Protein AF-0000000080183076 (afdb_homodimer)

Foldseek 3Di:
DQPDPLPDLQQVLCQVQAPPDADQALVVCVVPDDDPPLCLFCVCQFWLAAARDLAWEEEEEACGQPNQLNSLVSRVNYAYEYEHSHPVSVVNSVNSCVVRVRPSYHYDNDHLLCLVVVVAAGQEYEYEPPLQQDPHSLSSLLSNQVRYDQNHKYKYKAWACLQCVLLVVLLVVLVVVVAALDDVSLVVLVVVVVPDDPPRSCVLVVVVCPRVPDSSNSCSRRVRPGGDHDALVRVQVSLVSNQWHFLWFSQQQQQDDLPVPPDDPVVVVVLVPDPDSSVSSRVSCVVVVNDGMTITMIHHPSPDSLRRDQDLVDPLQQQKQKDFGPQWDDDPQWTDHDVDIDGHDPLLCQQVVPRDRPDGLLRSLCVSLPDPPPSAPVDSVRSSVVSSVSRVSCVSNRGIRIRRHPHPNPD/DQPDPLPDLQQVLCQVQAPPDADQALVVCVVPDDDPPLCLFCVCQFWLAAARDLAWEEEEEACGQPNQLNSLLSRVNYAYEYEHSHPVSVVNSVNSCVVRVRPSYHYDNDHLLCLVVVVAAGQEYEYEPPLQQDPHSLSSLLSNQVRYDQNHKYKYKAWACLQCVLLVVLLVVLVVVVAALDDVSLVVLVVVVVPDDPPRSCVLVVVVCPRVPDSSVSCSRRVRPGGDHDALVRVQVSLVSNQWHFLWFSQQQQQDDLPVPPDDPVVVVVLVPDDDSSVSSRVSCVVVVNDGMTITMIHHPSPDSLRRDQDLVDPLQQQKQKDFGPQWDDDPQWTDHDVDIDGHDPLLCLQVVPRDRPDGLLRSLCVSLPDPPPSAPVDSVRSSVVSSVSRVSCVSNRGIRIRRPPHPNPD

pLDDT: mean 92.28, std 9.82, range [30.66, 98.88]

Sequence (822 aa):
MTDDPRNDVVSRQYDRWQYPPPISDLEAYSTNNWEWFDPFRAHRVLWPDRGYQPDLDILIAGCGANQAAVFAFTNRAAKVVAVDVSQSALDHQRYLQHKHGLDNLELHLLPIEELPALQRDFDLIVSTGVLHHMADPRTGMRALAGCLRRDGVIGLMLYAKYGRAGVELLESVFRDLGLAQDEASVQLVKDTIAVLPTDHPVRSYLGIARDLQTDGALVDTFLHGRARSYTVPECVDLVASAGLAFQGWFHRSPYYPHDFRKPPSGLQAALAALPDDVELWSVMERLQPANATHFFMACRPERPKEQYTIDFSTPGSLDYVPLARTACTLSGADLVGPGTRLRLDLTQLAFAQLVDGHRSIREIAAIAARRDDGAVPRDAGAAQDVARTLFQRLWRLDFLAMAIDGCDSGTMTDDPRNDVVSRQYDRWQYPPPISDLEAYSTNNWEWFDPFRAHRVLWPDRGYQPDLDILIAGCGANQAAVFAFTNRAAKVVAVDVSQSALDHQRYLQHKHGLDNLELHLLPIEELPALQRDFDLIVSTGVLHHMADPRTGMRALAGCLRRDGVIGLMLYAKYGRAGVELLESVFRDLGLAQDEASVQLVKDTIAVLPTDHPVRSYLGIARDLQTDGALVDTFLHGRARSYTVPECVDLVASAGLAFQGWFHRSPYYPHDFRKPPSGLQAALAALPDDVELWSVMERLQPANATHFFMACRPERPKEQYTIDFSTPGSLDYVPLARTACTLSGADLVGPGTRLRLDLTQLAFAQLVDGHRSIREIAAIAARRDDGAVPRDAGAAQDVARTLFQRLWRLDFLAMAIDGCDSGT

Organism: NCBI:txid722731

Structure (mmCIF, N/CA/C/O backbone):
data_AF-0000000080183076-model_v1
#
loop_
_entity.id
_entity.type
_entity.pdbx_description
1 polymer 'Uncharacterized protein'
#
loop_
_atom_site.group_PDB
_atom_site.id
_atom_site.type_symbol
_atom_site.label_atom_id
_atom_site.label_alt_id
_atom_site.label_comp_id
_atom_site.label_asym_id
_atom_site.label_entity_id
_atom_site.label_seq_id
_atom_site.pdbx_PDB_ins_code
_atom_site.Cartn_x
_atom_site.Cartn_y
_atom_site.Cartn_z
_atom_site.occupancy
_atom_site.B_iso_or_equiv
_atom_site.auth_seq_id
_atom_site.auth_comp_id
_atom_site.auth_asym_id
_atom_site.auth_atom_id
_atom_site.pdbx_PDB_model_num
ATOM 1 N N . MET A 1 1 ? -16.25 -19.797 20.656 1 30.69 1 MET A N 1
ATOM 2 C CA . MET A 1 1 ? -17.312 -20.547 20 1 30.69 1 MET A CA 1
ATOM 3 C C . MET A 1 1 ? -16.906 -20.953 18.594 1 30.69 1 MET A C 1
ATOM 5 O O . MET A 1 1 ? -16.625 -20.109 17.75 1 30.69 1 MET A O 1
ATOM 9 N N . THR A 1 2 ? -16.375 -22.109 18.438 1 43.47 2 THR A N 1
ATOM 10 C CA . THR A 1 2 ? -15.891 -22.719 17.188 1 43.47 2 THR A CA 1
ATOM 11 C C . THR A 1 2 ? -16.969 -22.656 16.109 1 43.47 2 THR A C 1
ATOM 13 O O . THR A 1 2 ? -18.047 -23.234 16.266 1 43.47 2 THR A O 1
ATOM 16 N N . ASP A 1 3 ? -17.125 -21.609 15.305 1 58.72 3 ASP A N 1
ATOM 17 C CA . ASP A 1 3 ? -18.219 -21.281 14.414 1 58.72 3 ASP A CA 1
ATOM 18 C C . ASP A 1 3 ? -18.516 -22.438 13.461 1 58.72 3 ASP A C 1
ATOM 20 O O . ASP A 1 3 ? -17.609 -23.172 13.07 1 58.72 3 ASP A O 1
ATOM 24 N N . ASP A 1 4 ? -19.641 -23.094 13.578 1 74.38 4 ASP A N 1
ATOM 25 C CA . ASP A 1 4 ? -20.172 -24.078 12.641 1 74.38 4 ASP A CA 1
ATOM 26 C C . ASP A 1 4 ? -19.906 -23.672 11.195 1 74.38 4 ASP A C 1
ATOM 28 O O . ASP A 1 4 ? -20.469 -22.672 10.719 1 74.38 4 ASP A O 1
ATOM 32 N N . PRO A 1 5 ? -18.891 -24.391 10.641 1 72.88 5 PRO A N 1
ATOM 33 C CA . PRO A 1 5 ? -18.547 -24.016 9.266 1 72.88 5 PRO A CA 1
ATOM 34 C C . PRO A 1 5 ? -19.766 -23.984 8.352 1 72.88 5 PRO A C 1
ATOM 36 O O . PRO A 1 5 ? -19.75 -23.281 7.328 1 72.88 5 PRO A O 1
ATOM 39 N N . ARG A 1 6 ? -20.875 -24.594 8.688 1 72.31 6 ARG A N 1
ATOM 40 C CA . ARG A 1 6 ? -22.078 -24.656 7.867 1 72.31 6 ARG A CA 1
ATOM 41 C C . ARG A 1 6 ? -22.922 -23.391 8.023 1 72.31 6 ARG A C 1
ATOM 43 O O . ARG A 1 6 ? -23.75 -23.078 7.164 1 72.31 6 ARG A O 1
ATOM 50 N N . ASN A 1 7 ? -22.641 -22.812 9.023 1 70.62 7 ASN A N 1
ATOM 51 C CA . ASN A 1 7 ? -23.422 -21.609 9.305 1 70.62 7 ASN A CA 1
ATOM 52 C C . ASN A 1 7 ? -22.5 -20.422 9.562 1 70.62 7 ASN A C 1
ATOM 54 O O . ASN A 1 7 ? -22.781 -19.578 10.43 1 70.62 7 ASN A O 1
ATOM 58 N N . ASP A 1 8 ? -21.562 -20.469 8.805 1 79.12 8 ASP A N 1
ATOM 59 C CA . ASP A 1 8 ? -20.562 -19.406 8.945 1 79.12 8 ASP A CA 1
ATOM 60 C C . ASP A 1 8 ? -20.891 -18.234 8.023 1 79.12 8 ASP A C 1
ATOM 62 O O . ASP A 1 8 ? -21.766 -18.328 7.164 1 79.12 8 ASP A O 1
ATOM 66 N N . VAL A 1 9 ? -20.438 -17.078 8.281 1 80.81 9 VAL A N 1
ATOM 67 C CA . VAL A 1 9 ? -20.688 -15.852 7.535 1 80.81 9 VAL A CA 1
ATOM 68 C C . VAL A 1 9 ? -20.359 -16.062 6.059 1 80.81 9 VAL A C 1
ATOM 70 O O . VAL A 1 9 ? -21.031 -15.508 5.18 1 80.81 9 VAL A O 1
ATOM 73 N N . VAL A 1 10 ? -19.453 -16.875 5.754 1 83.56 10 VAL A N 1
ATOM 74 C CA . VAL A 1 10 ? -19 -17.109 4.383 1 83.56 10 VAL A CA 1
ATOM 75 C C . VAL A 1 10 ? -20.047 -17.922 3.627 1 83.56 10 VAL A C 1
ATOM 77 O O . VAL A 1 10 ? -20.375 -17.609 2.482 1 83.56 10 VAL A O 1
ATOM 80 N N . SER A 1 11 ? -20.547 -18.938 4.238 1 81.62 11 SER A N 1
ATOM 81 C CA . SER A 1 11 ? -21.578 -19.75 3.6 1 81.62 11 SER A CA 1
ATOM 82 C C . SER A 1 11 ? -22.812 -18.922 3.254 1 81.62 11 SER A C 1
ATOM 84 O O . SER A 1 11 ? -23.344 -19.031 2.145 1 81.62 11 SER A O 1
ATOM 86 N N . ARG A 1 12 ? -23.203 -18.078 4.16 1 81.38 12 ARG A N 1
ATOM 87 C CA . ARG A 1 12 ? -24.375 -17.219 3.941 1 81.38 12 ARG A CA 1
ATOM 88 C C . ARG A 1 12 ? -24.125 -16.25 2.783 1 81.38 12 ARG A C 1
ATOM 90 O O . ARG A 1 12 ? -25.016 -16 1.976 1 81.38 12 ARG A O 1
ATOM 97 N N . GLN A 1 13 ? -22.938 -15.742 2.773 1 86.31 13 GLN A N 1
ATOM 98 C CA . GLN A 1 13 ? -22.562 -14.805 1.717 1 86.31 13 GLN A CA 1
ATOM 99 C C . GLN A 1 13 ? -22.703 -15.445 0.34 1 86.31 13 GLN A C 1
ATOM 101 O O . GLN A 1 13 ? -23.328 -14.875 -0.558 1 86.31 13 GLN A O 1
ATOM 106 N N . TYR A 1 14 ? -22.203 -16.625 0.177 1 85.19 14 TYR A N 1
ATOM 107 C CA . TYR A 1 14 ? -22.141 -17.234 -1.145 1 85.19 14 TYR A CA 1
ATOM 108 C C . TYR A 1 14 ? -23.5 -17.812 -1.533 1 85.19 14 TYR A C 1
ATOM 110 O O . TYR A 1 14 ? -23.797 -17.953 -2.721 1 85.19 14 TYR A O 1
ATOM 118 N N . ASP A 1 15 ? -24.312 -18.047 -0.587 1 84.31 15 ASP A N 1
ATOM 119 C CA . ASP A 1 15 ? -25.688 -18.469 -0.89 1 84.31 15 ASP A CA 1
ATOM 120 C C . ASP A 1 15 ? -26.484 -17.312 -1.485 1 84.31 15 ASP A C 1
ATOM 122 O O . ASP A 1 15 ? -27.297 -17.516 -2.385 1 84.31 15 ASP A O 1
ATOM 126 N N . ARG A 1 16 ? -26.125 -16.172 -0.907 1 82.31 16 ARG A N 1
ATOM 127 C CA . ARG A 1 16 ? -26.859 -15 -1.359 1 82.31 16 ARG A CA 1
ATOM 128 C C . ARG A 1 16 ? -26.219 -14.398 -2.605 1 82.31 16 ARG A C 1
ATOM 130 O O . ARG A 1 16 ? -26.922 -13.953 -3.518 1 82.31 16 ARG A O 1
ATOM 137 N N . TRP A 1 17 ? -24.969 -14.375 -2.555 1 82.81 17 TRP A N 1
ATOM 138 C CA . TRP A 1 17 ? -24.188 -13.773 -3.639 1 82.81 17 TRP A CA 1
ATOM 139 C C . TRP A 1 17 ? -23.328 -14.82 -4.336 1 82.81 17 TRP A C 1
ATOM 141 O O . TRP A 1 17 ? -22.203 -15.086 -3.91 1 82.81 17 TRP A O 1
ATOM 151 N N . GLN A 1 18 ? -23.844 -15.32 -5.375 1 79.38 18 GLN A N 1
ATOM 152 C CA . GLN A 1 18 ? -23.125 -16.391 -6.066 1 79.38 18 GLN A CA 1
ATOM 153 C C . GLN A 1 18 ? -21.844 -15.875 -6.715 1 79.38 18 GLN A C 1
ATOM 155 O O . GLN A 1 18 ? -21.844 -14.82 -7.352 1 79.38 18 GLN A O 1
ATOM 160 N N . TYR A 1 19 ? -20.859 -16.609 -6.52 1 82 19 TYR A N 1
ATOM 161 C CA . TYR A 1 19 ? -19.562 -16.344 -7.113 1 82 19 TYR A CA 1
ATOM 162 C C . TYR A 1 19 ? -18.781 -17.641 -7.32 1 82 19 TYR A C 1
ATOM 164 O O . TYR A 1 19 ? -18.781 -18.516 -6.449 1 82 19 TYR A O 1
ATOM 172 N N . PRO A 1 20 ? -18.094 -17.75 -8.367 1 84.81 20 PRO A N 1
ATOM 173 C CA . PRO A 1 20 ? -18.078 -16.859 -9.531 1 84.81 20 PRO A CA 1
ATOM 174 C C . PRO A 1 20 ? -19.438 -16.797 -10.242 1 84.81 20 PRO A C 1
ATOM 176 O O . PRO A 1 20 ? -20.344 -17.547 -9.898 1 84.81 20 PRO A O 1
ATOM 179 N N . PRO A 1 21 ? -19.531 -15.898 -11.172 1 81.94 21 PRO A N 1
ATOM 180 C CA . PRO A 1 21 ? -20.766 -15.883 -11.945 1 81.94 21 PRO A CA 1
ATOM 181 C C . PRO A 1 21 ? -21.047 -17.203 -12.648 1 81.94 21 PRO A C 1
ATOM 183 O O . PRO A 1 21 ? -20.141 -17.766 -13.281 1 81.94 21 PRO A O 1
ATOM 186 N N . PRO A 1 22 ? -22.25 -17.656 -12.586 1 86.19 22 PRO A N 1
ATOM 187 C CA . PRO A 1 22 ? -22.578 -18.969 -13.125 1 86.19 22 PRO A CA 1
ATOM 188 C C . PRO A 1 22 ? -22.422 -19.062 -14.641 1 86.19 22 PRO A C 1
ATOM 190 O O . PRO A 1 22 ? -22.719 -18.094 -15.352 1 86.19 22 PRO A O 1
ATOM 193 N N . ILE A 1 23 ? -21.859 -20.172 -15.055 1 91.25 23 ILE A N 1
ATOM 194 C CA . ILE A 1 23 ? -21.703 -20.531 -16.469 1 91.25 23 ILE A CA 1
ATOM 195 C C . ILE A 1 23 ? -22.891 -21.391 -16.906 1 91.25 23 ILE A C 1
ATOM 197 O O . ILE A 1 23 ? -23.328 -22.281 -16.156 1 91.25 23 ILE A O 1
ATOM 201 N N . SER A 1 24 ? -23.438 -21.109 -18.078 1 92.69 24 SER A N 1
ATOM 202 C CA . SER A 1 24 ? -24.641 -21.828 -18.5 1 92.69 24 SER A CA 1
ATOM 203 C C . SER A 1 24 ? -24.281 -22.969 -19.438 1 92.69 24 SER A C 1
ATOM 205 O O . SER A 1 24 ? -25.047 -23.938 -19.578 1 92.69 24 SER A O 1
ATOM 207 N N . ASP A 1 25 ? -23.094 -22.812 -20.109 1 96.88 25 ASP A N 1
ATOM 208 C CA . ASP A 1 25 ? -22.719 -23.797 -21.109 1 96.88 25 ASP A CA 1
ATOM 209 C C . ASP A 1 25 ? -21.203 -24.047 -21.109 1 96.88 25 ASP A C 1
ATOM 211 O O . ASP A 1 25 ? -20.422 -23.156 -21.453 1 96.88 25 ASP A O 1
ATOM 215 N N . LEU A 1 26 ? -20.844 -25.297 -20.797 1 96.69 26 LEU A N 1
ATOM 216 C CA . LEU A 1 26 ? -19.438 -25.625 -20.609 1 96.69 26 LEU A CA 1
ATOM 217 C C . LEU A 1 26 ? -18.719 -25.672 -21.953 1 96.69 26 LEU A C 1
ATOM 219 O O . LEU A 1 26 ? -17.531 -25.328 -22.031 1 96.69 26 LEU A O 1
ATOM 223 N N . GLU A 1 27 ? -19.391 -26.094 -23 1 96.12 27 GLU A N 1
ATOM 224 C CA . GLU A 1 27 ? -18.781 -26.125 -24.328 1 96.12 27 GLU A CA 1
ATOM 225 C C . GLU A 1 27 ? -18.406 -24.734 -24.797 1 96.12 27 GLU A C 1
ATOM 227 O O . GLU A 1 27 ? -17.281 -24.516 -25.266 1 96.12 27 GLU A O 1
ATOM 232 N N . ALA A 1 28 ? -19.359 -23.906 -24.609 1 95.31 28 ALA A N 1
ATOM 233 C CA . ALA A 1 28 ? -19.109 -22.531 -25 1 95.31 28 ALA A CA 1
ATOM 234 C C . ALA A 1 28 ? -18.031 -21.906 -24.125 1 95.31 28 ALA A C 1
ATOM 236 O O . ALA A 1 28 ? -17.141 -21.203 -24.641 1 95.31 28 ALA A O 1
ATOM 237 N N . TYR A 1 29 ? -18.094 -22.141 -22.875 1 94.25 29 TYR A N 1
ATOM 238 C CA . TYR A 1 29 ? -17.141 -21.594 -21.922 1 94.25 29 TYR A CA 1
ATOM 239 C C . TYR A 1 29 ? -15.727 -22.078 -22.219 1 94.25 29 TYR A C 1
ATOM 241 O O . TYR A 1 29 ? -14.781 -21.297 -22.203 1 94.25 29 TYR A O 1
ATOM 249 N N . SER A 1 30 ? -15.594 -23.297 -22.547 1 92.19 30 SER A N 1
ATOM 250 C CA . SER A 1 30 ? -14.289 -23.938 -22.672 1 92.19 30 SER A CA 1
ATOM 251 C C . SER A 1 30 ? -13.602 -23.547 -23.969 1 92.19 30 SER A C 1
ATOM 253 O O . SER A 1 30 ? -12.43 -23.875 -24.188 1 92.19 30 SER A O 1
ATOM 255 N N . THR A 1 31 ? -14.297 -22.828 -24.859 1 90.69 31 THR A N 1
ATOM 256 C CA . THR A 1 31 ? -13.695 -22.375 -26.109 1 90.69 31 THR A CA 1
ATOM 257 C C . THR A 1 31 ? -12.594 -21.359 -25.844 1 90.69 31 THR A C 1
ATOM 259 O O . THR A 1 31 ? -11.578 -21.328 -26.547 1 90.69 31 THR A O 1
ATOM 262 N N . ASN A 1 32 ? -12.812 -20.656 -24.828 1 88.19 32 ASN A N 1
ATOM 263 C CA . ASN A 1 32 ? -11.852 -19.578 -24.609 1 88.19 32 ASN A CA 1
ATOM 264 C C . ASN A 1 32 ? -11.414 -19.5 -23.141 1 88.19 32 ASN A C 1
ATOM 266 O O . ASN A 1 32 ? -10.656 -18.609 -22.766 1 88.19 32 ASN A O 1
ATOM 270 N N . ASN A 1 33 ? -11.883 -20.406 -22.344 1 90.25 33 ASN A N 1
ATOM 271 C CA . ASN A 1 33 ? -11.562 -20.375 -20.922 1 90.25 33 ASN A CA 1
ATOM 272 C C . ASN A 1 33 ? -11.023 -21.719 -20.438 1 90.25 33 ASN A C 1
ATOM 274 O O . ASN A 1 33 ? -11.242 -22.75 -21.078 1 90.25 33 ASN A O 1
ATOM 278 N N . TRP A 1 34 ? -10.266 -21.672 -19.516 1 90.62 34 TRP A N 1
ATOM 279 C CA . TRP A 1 34 ? -9.742 -22.875 -18.844 1 90.62 34 TRP A CA 1
ATOM 280 C C . TRP A 1 34 ? -9.453 -22.594 -17.375 1 90.62 34 TRP A C 1
ATOM 282 O O . TRP A 1 34 ? -9.477 -21.438 -16.938 1 90.62 34 TRP A O 1
ATOM 292 N N . GLU A 1 35 ? -9.266 -23.672 -16.625 1 93.25 35 GLU A N 1
ATOM 293 C CA . GLU A 1 35 ? -8.93 -23.562 -15.211 1 93.25 35 GLU A CA 1
ATOM 294 C C . GLU A 1 35 ? -7.434 -23.797 -14.984 1 93.25 35 GLU A C 1
ATOM 296 O O . GLU A 1 35 ? -6.828 -24.672 -15.602 1 93.25 35 GLU A O 1
ATOM 301 N N . TRP A 1 36 ? -7.039 -22.969 -14.102 1 93.12 36 TRP A N 1
ATOM 302 C CA . TRP A 1 36 ? -5.664 -23.203 -13.68 1 93.12 36 TRP A CA 1
ATOM 303 C C . TRP A 1 36 ? -5.543 -24.531 -12.93 1 93.12 36 TRP A C 1
ATOM 305 O O . TRP A 1 36 ? -6.523 -25.031 -12.383 1 93.12 36 TRP A O 1
ATOM 315 N N . PHE A 1 37 ? -4.57 -25.25 -12.977 1 97.31 37 PHE A N 1
ATOM 316 C CA . PHE A 1 37 ? -4.215 -26.5 -12.336 1 97.31 37 PHE A CA 1
ATOM 317 C C . PHE A 1 37 ? -4.887 -27.672 -13.031 1 97.31 37 PHE A C 1
ATOM 319 O O . PHE A 1 37 ? -4.758 -28.828 -12.594 1 97.31 37 PHE A O 1
ATOM 326 N N . ASP A 1 38 ? -5.801 -27.344 -14.086 1 97.44 38 ASP A N 1
ATOM 327 C CA . ASP A 1 38 ? -6.359 -28.438 -14.875 1 97.44 38 ASP A CA 1
ATOM 328 C C . ASP A 1 38 ? -5.25 -29.328 -15.438 1 97.44 38 ASP A C 1
ATOM 330 O O . ASP A 1 38 ? -4.438 -28.891 -16.25 1 97.44 38 ASP A O 1
ATOM 334 N N . PRO A 1 39 ? -5.266 -30.578 -15.023 1 97.12 39 PRO A N 1
ATOM 335 C CA . PRO A 1 39 ? -4.152 -31.438 -15.438 1 97.12 39 PRO A CA 1
ATOM 336 C C . PRO A 1 39 ? -4.113 -31.672 -16.953 1 97.12 39 PRO A C 1
ATOM 338 O O . PRO A 1 39 ? -3.047 -31.922 -17.516 1 97.12 39 PRO A O 1
ATOM 341 N N . PHE A 1 40 ? -5.211 -31.531 -17.609 1 95.06 40 PHE A N 1
ATOM 342 C CA . PHE A 1 40 ? -5.23 -31.641 -19.062 1 95.06 40 PHE A CA 1
ATOM 343 C C . PHE A 1 40 ? -4.371 -30.547 -19.688 1 95.06 40 PHE A C 1
ATOM 345 O O . PHE A 1 40 ? -3.727 -30.781 -20.719 1 95.06 40 PHE A O 1
ATOM 352 N N . ARG A 1 41 ? -4.355 -29.438 -19.062 1 91.94 41 ARG A N 1
ATOM 353 C CA . ARG A 1 41 ? -3.672 -28.266 -19.594 1 91.94 41 ARG A CA 1
ATOM 354 C C . ARG A 1 41 ? -2.314 -28.062 -18.922 1 91.94 41 ARG A C 1
ATOM 356 O O . ARG A 1 41 ? -1.414 -27.453 -19.5 1 91.94 41 ARG A O 1
ATOM 363 N N . ALA A 1 42 ? -2.154 -28.562 -17.703 1 95.44 42 ALA A N 1
ATOM 364 C CA . ALA A 1 42 ? -1.011 -28.141 -16.906 1 95.44 42 ALA A CA 1
ATOM 365 C C . ALA A 1 42 ? -0.281 -29.344 -16.312 1 95.44 42 ALA A C 1
ATOM 367 O O . ALA A 1 42 ? 0.44 -29.203 -15.312 1 95.44 42 ALA A O 1
ATOM 368 N N . HIS A 1 43 ? -0.47 -30.531 -16.875 1 94.19 43 HIS A N 1
ATOM 369 C CA . HIS A 1 43 ? 0.072 -31.75 -16.281 1 94.19 43 HIS A CA 1
ATOM 370 C C . HIS A 1 43 ? 1.57 -31.609 -16.031 1 94.19 43 HIS A C 1
ATOM 372 O O . HIS A 1 43 ? 2.068 -32.031 -14.984 1 94.19 43 HIS A O 1
ATOM 378 N N . ARG A 1 44 ? 2.289 -30.969 -16.938 1 94.25 44 ARG A N 1
ATOM 379 C CA . ARG A 1 44 ? 3.744 -30.922 -16.844 1 94.25 44 ARG A CA 1
ATOM 380 C C . ARG A 1 44 ? 4.188 -29.984 -15.719 1 94.25 44 ARG A C 1
ATOM 382 O O . ARG A 1 44 ? 5.273 -30.141 -15.156 1 94.25 44 ARG A O 1
ATOM 389 N N . VAL A 1 45 ? 3.402 -28.984 -15.414 1 96.62 45 VAL A N 1
ATOM 390 C CA . VAL A 1 45 ? 3.703 -28.094 -14.297 1 96.62 45 VAL A CA 1
ATOM 391 C C . VAL A 1 45 ? 3.465 -28.812 -12.977 1 96.62 45 VAL A C 1
ATOM 393 O O . VAL A 1 45 ? 4.242 -28.672 -12.031 1 96.62 45 VAL A O 1
ATOM 396 N N . LEU A 1 46 ? 2.479 -29.688 -12.914 1 97.69 46 LEU A N 1
ATOM 397 C CA . LEU A 1 46 ? 2.113 -30.422 -11.711 1 97.69 46 LEU A CA 1
ATOM 398 C C . LEU A 1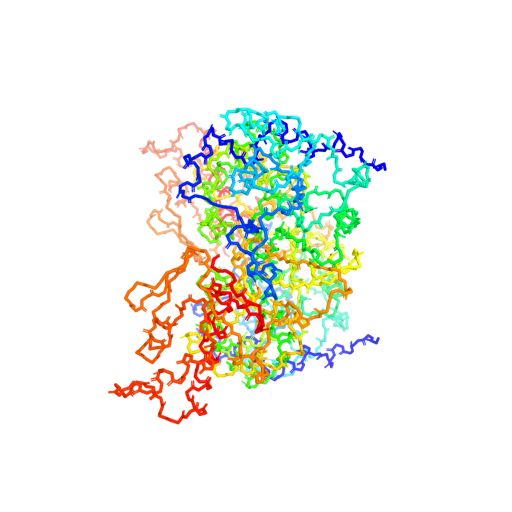 46 ? 3.062 -31.594 -11.484 1 97.69 46 LEU A C 1
ATOM 400 O O . LEU A 1 46 ? 3.529 -31.812 -10.367 1 97.69 46 LEU A O 1
ATOM 404 N N . TRP A 1 47 ? 3.307 -32.344 -12.547 1 96.81 47 TRP A N 1
ATOM 405 C CA . TRP A 1 47 ? 4.164 -33.5 -12.531 1 96.81 47 TRP A CA 1
ATOM 406 C C . TRP A 1 47 ? 5.18 -33.469 -13.672 1 96.81 47 TRP A C 1
ATOM 408 O O . TRP A 1 47 ? 4.961 -34.031 -14.734 1 96.81 47 TRP A O 1
ATOM 418 N N . PRO A 1 48 ? 6.312 -32.844 -13.406 1 96.38 48 PRO A N 1
ATOM 419 C CA . PRO A 1 48 ? 7.316 -32.719 -14.469 1 96.38 48 PRO A CA 1
ATOM 420 C C . PRO A 1 48 ? 7.977 -34.062 -14.789 1 96.38 48 PRO A C 1
ATOM 422 O O . PRO A 1 48 ? 8.664 -34.188 -15.812 1 96.38 48 PRO A O 1
ATOM 425 N N . ASP A 1 49 ? 7.793 -35.094 -14 1 94.25 49 ASP A N 1
ATOM 426 C CA . ASP A 1 49 ? 8.547 -36.344 -14.086 1 94.25 49 ASP A CA 1
ATOM 427 C C . ASP A 1 49 ? 7.754 -37.406 -14.82 1 94.25 49 ASP A C 1
ATOM 429 O O . ASP A 1 49 ? 8.234 -38.531 -14.992 1 94.25 49 ASP A O 1
ATOM 433 N N . ARG A 1 50 ? 6.52 -37.094 -15.234 1 92.31 50 ARG A N 1
ATOM 434 C CA . ARG A 1 50 ? 5.738 -38.156 -15.867 1 92.31 50 ARG A CA 1
ATOM 435 C C . ARG A 1 50 ? 4.773 -37.562 -16.906 1 92.31 50 ARG A C 1
ATOM 437 O O . ARG A 1 50 ? 4.508 -36.375 -16.906 1 92.31 50 ARG A O 1
ATOM 444 N N . GLY A 1 51 ? 4.301 -38.406 -17.766 1 89.12 51 GLY A N 1
ATOM 445 C CA . GLY A 1 51 ? 3.311 -38.031 -18.75 1 89.12 51 GLY A CA 1
ATOM 446 C C . GLY A 1 51 ? 1.916 -37.875 -18.172 1 89.12 51 GLY A C 1
ATOM 447 O O . GLY A 1 51 ? 1.657 -38.312 -17.047 1 89.12 51 GLY A O 1
ATOM 448 N N . TYR A 1 52 ? 1.08 -37.312 -18.938 1 90.25 52 TYR A N 1
ATOM 449 C CA . TYR A 1 52 ? -0.306 -37.094 -18.547 1 90.25 52 TYR A CA 1
ATOM 450 C C . TYR A 1 52 ? -1.041 -38.406 -18.344 1 90.25 52 TYR A C 1
ATOM 452 O O . TYR A 1 52 ? -0.961 -39.312 -19.188 1 90.25 52 TYR A O 1
ATOM 460 N N . GLN A 1 53 ? -1.632 -38.562 -17.234 1 93.12 53 GLN A N 1
ATOM 461 C CA . GLN A 1 53 ? -2.523 -39.688 -16.938 1 93.12 53 GLN A CA 1
ATOM 462 C C . GLN A 1 53 ? -3.98 -39.219 -16.906 1 93.12 53 GLN A C 1
ATOM 464 O O . GLN A 1 53 ? -4.367 -38.406 -16.078 1 93.12 53 GLN A O 1
ATOM 469 N N . PRO A 1 54 ? -4.836 -39.75 -17.719 1 95.06 54 PRO A N 1
ATOM 470 C CA . PRO A 1 54 ? -6.199 -39.25 -17.875 1 95.06 54 PRO A CA 1
ATOM 471 C C . PRO A 1 54 ? -7.137 -39.719 -16.766 1 95.06 54 PRO A C 1
ATOM 473 O O . PRO A 1 54 ? -8.188 -39.094 -16.547 1 95.06 54 PRO A O 1
ATOM 476 N N . ASP A 1 55 ? -6.844 -40.812 -16.031 1 97.25 55 ASP A N 1
ATOM 477 C CA . ASP A 1 55 ? -7.766 -41.406 -15.07 1 97.25 55 ASP A CA 1
ATOM 478 C C . ASP A 1 55 ? -7.43 -40.969 -13.648 1 97.25 55 ASP A C 1
ATOM 480 O O . ASP A 1 55 ? -7.406 -41.781 -12.727 1 97.25 55 ASP A O 1
ATOM 484 N N . LEU A 1 56 ? -7.191 -39.719 -13.445 1 98.06 56 LEU A N 1
ATOM 485 C CA . LEU A 1 56 ? -6.824 -39.156 -12.148 1 98.06 56 LEU A CA 1
ATOM 486 C C . LEU A 1 56 ? -8.039 -39.094 -11.234 1 98.06 56 LEU A C 1
ATOM 488 O O . LEU A 1 56 ? -9.164 -38.906 -11.703 1 98.06 56 LEU A O 1
ATOM 492 N N . ASP A 1 57 ? -7.836 -39.281 -9.961 1 98.75 57 ASP A N 1
ATOM 493 C CA . ASP A 1 57 ? -8.789 -38.875 -8.938 1 98.75 57 ASP A CA 1
ATOM 494 C C . ASP A 1 57 ? -8.539 -37.438 -8.5 1 98.75 57 ASP A C 1
ATOM 496 O O . ASP A 1 57 ? -7.496 -37.125 -7.918 1 98.75 57 ASP A O 1
ATOM 500 N N . ILE A 1 58 ? -9.508 -36.531 -8.727 1 98.75 58 ILE A N 1
ATOM 501 C CA . ILE A 1 58 ? -9.328 -35.125 -8.508 1 98.75 58 ILE A CA 1
ATOM 502 C C . ILE A 1 58 ? -10.336 -34.625 -7.473 1 98.75 58 ILE A C 1
ATOM 504 O O . ILE A 1 58 ? -11.523 -34.969 -7.543 1 98.75 58 ILE A O 1
ATOM 508 N N . LEU A 1 59 ? -9.836 -33.875 -6.488 1 98.88 59 LEU A N 1
ATOM 509 C CA . LEU A 1 59 ? -10.695 -33.219 -5.527 1 98.88 59 LEU A CA 1
ATOM 510 C C . LEU A 1 59 ? -10.703 -31.703 -5.762 1 98.88 59 LEU A C 1
ATOM 512 O O . LEU A 1 59 ? -9.641 -31.062 -5.82 1 98.88 59 LEU A O 1
ATOM 516 N N . ILE A 1 60 ? -11.852 -31.125 -5.945 1 98.81 60 ILE A N 1
ATOM 517 C CA . ILE A 1 60 ? -12.031 -29.672 -5.953 1 98.81 60 ILE A CA 1
ATOM 518 C C . ILE A 1 60 ? -12.648 -29.219 -4.633 1 98.81 60 ILE A C 1
ATOM 520 O O . ILE A 1 60 ? -13.844 -29.422 -4.395 1 98.81 60 ILE A O 1
ATOM 524 N N . ALA A 1 61 ? -11.859 -28.641 -3.785 1 98.56 61 ALA A N 1
ATOM 525 C CA . ALA A 1 61 ? -12.289 -28.219 -2.451 1 98.56 61 ALA A CA 1
ATOM 526 C C . ALA A 1 61 ? -12.695 -26.75 -2.441 1 98.56 61 ALA A C 1
ATOM 528 O O . ALA A 1 61 ? -11.852 -25.859 -2.547 1 98.56 61 ALA A O 1
ATOM 529 N N . GLY A 1 62 ? -13.93 -26.5 -2.207 1 96.75 62 GLY A N 1
ATOM 530 C CA . GLY A 1 62 ? -14.484 -25.188 -2.465 1 96.75 62 GLY A CA 1
ATOM 531 C C . GLY A 1 62 ? -14.719 -24.906 -3.939 1 96.75 62 GLY A C 1
ATOM 532 O O . GLY A 1 62 ? -14.148 -23.969 -4.5 1 96.75 62 GLY A O 1
ATOM 533 N N . CYS A 1 63 ? -15.633 -25.625 -4.484 1 95.62 63 CYS A N 1
ATOM 534 C CA . CYS A 1 63 ? -15.695 -25.719 -5.941 1 95.62 63 CYS A CA 1
ATOM 535 C C . CYS A 1 63 ? -16.453 -24.516 -6.531 1 95.62 63 CYS A C 1
ATOM 537 O O . CYS A 1 63 ? -16.359 -24.266 -7.734 1 95.62 63 CYS A O 1
ATOM 539 N N . GLY A 1 64 ? -17.203 -23.812 -5.719 1 92.06 64 GLY A N 1
ATOM 540 C CA . GLY A 1 64 ? -18 -22.719 -6.27 1 92.06 64 GLY A CA 1
ATOM 541 C C . GLY A 1 64 ? -19 -23.188 -7.305 1 92.06 64 GLY A C 1
ATOM 542 O O . GLY A 1 64 ? -19.391 -24.359 -7.32 1 92.06 64 GLY A O 1
ATOM 543 N N . ALA A 1 65 ? -19.438 -22.297 -8.164 1 90.56 65 ALA A N 1
ATOM 544 C CA . ALA A 1 65 ? -20.594 -22.578 -9.008 1 90.56 65 ALA A CA 1
ATOM 545 C C . ALA A 1 65 ? -20.188 -23.328 -10.273 1 90.56 65 ALA A C 1
ATOM 547 O O . ALA A 1 65 ? -21.016 -23.953 -10.938 1 90.56 65 ALA A O 1
ATOM 548 N N . ASN A 1 66 ? -18.828 -23.359 -10.555 1 93.81 66 ASN A N 1
ATOM 549 C CA . ASN A 1 66 ? -18.562 -23.828 -11.906 1 93.81 66 ASN A CA 1
ATOM 550 C C . ASN A 1 66 ? -17.328 -24.719 -11.953 1 93.81 66 ASN A C 1
ATOM 552 O O . ASN A 1 66 ? -17.203 -25.594 -12.82 1 93.81 66 ASN A O 1
ATOM 556 N N . GLN A 1 67 ? -16.344 -24.609 -11.102 1 96.56 67 GLN A N 1
ATOM 557 C CA . GLN A 1 67 ? -14.984 -25.078 -11.305 1 96.56 67 GLN A CA 1
ATOM 558 C C . GLN A 1 67 ? -14.945 -26.594 -11.445 1 96.56 67 GLN A C 1
ATOM 560 O O . GLN A 1 67 ? -14.289 -27.125 -12.344 1 96.56 67 GLN A O 1
ATOM 565 N N . ALA A 1 68 ? -15.68 -27.281 -10.633 1 97.94 68 ALA A N 1
ATOM 566 C CA . ALA A 1 68 ? -15.656 -28.75 -10.656 1 97.94 68 ALA A CA 1
ATOM 567 C C . ALA A 1 68 ? -16.219 -29.297 -11.961 1 97.94 68 ALA A C 1
ATOM 569 O O . ALA A 1 68 ? -15.695 -30.25 -12.523 1 97.94 68 ALA A O 1
ATOM 570 N N . ALA A 1 69 ? -17.25 -28.656 -12.438 1 98.12 69 ALA A N 1
ATOM 571 C CA . ALA A 1 69 ? -17.844 -29.062 -13.695 1 98.12 69 ALA A CA 1
ATOM 572 C C . ALA A 1 69 ? -16.891 -28.844 -14.859 1 98.12 69 ALA A C 1
ATOM 574 O O . ALA A 1 69 ? -16.812 -29.672 -15.781 1 98.12 69 ALA A O 1
ATOM 575 N N . VAL A 1 70 ? -16.172 -27.797 -14.836 1 97.75 70 VAL A N 1
ATOM 576 C CA . VAL A 1 70 ? -15.195 -27.516 -15.883 1 97.75 70 VAL A CA 1
ATOM 577 C C . VAL A 1 70 ? -14.109 -28.594 -15.883 1 97.75 70 VAL A C 1
ATOM 579 O O . VAL A 1 70 ? -13.742 -29.125 -16.938 1 97.75 70 VAL A O 1
ATOM 582 N N . PHE A 1 71 ? -13.625 -28.953 -14.672 1 98.19 71 PHE A N 1
ATOM 583 C CA . PHE A 1 71 ? -12.617 -30 -14.539 1 98.19 71 PHE A CA 1
ATOM 584 C C . PHE A 1 71 ? -13.156 -31.328 -15.07 1 98.19 71 PHE A C 1
ATOM 586 O O . PHE A 1 71 ? -12.469 -32.031 -15.82 1 98.19 71 PHE A O 1
ATOM 593 N N . ALA A 1 72 ? -14.383 -31.641 -14.727 1 98.5 72 ALA A N 1
ATOM 594 C CA . ALA A 1 72 ? -14.984 -32.906 -15.156 1 98.5 72 ALA A CA 1
ATOM 595 C C . ALA A 1 72 ? -15.188 -32.906 -16.672 1 98.5 72 ALA A C 1
ATOM 597 O O . ALA A 1 72 ? -14.984 -33.969 -17.312 1 98.5 72 ALA A O 1
ATOM 598 N N . PHE A 1 73 ? -15.594 -31.812 -17.172 1 98.12 73 PHE A N 1
ATOM 599 C CA . PHE A 1 73 ? -15.859 -31.688 -18.609 1 98.12 73 PHE A CA 1
ATOM 600 C C . PHE A 1 73 ? -14.586 -31.859 -19.422 1 98.12 73 PHE A C 1
ATOM 602 O O . PHE A 1 73 ? -14.586 -32.5 -20.469 1 98.12 73 PHE A O 1
ATOM 609 N N . THR A 1 74 ? -13.492 -31.281 -18.953 1 96.81 74 THR A N 1
ATOM 610 C CA . THR A 1 74 ? -12.219 -31.312 -19.672 1 96.81 74 THR A CA 1
ATOM 611 C C . THR A 1 74 ? -11.516 -32.656 -19.469 1 96.81 74 THR A C 1
ATOM 613 O O . THR A 1 74 ? -10.789 -33.125 -20.359 1 96.81 74 THR A O 1
ATOM 616 N N . ASN A 1 75 ? -11.703 -33.312 -18.297 1 97.56 75 ASN A N 1
ATOM 617 C CA . ASN A 1 75 ? -11.062 -34.562 -17.953 1 97.56 75 ASN A CA 1
ATOM 618 C C . ASN A 1 75 ? -12.086 -35.688 -17.828 1 97.56 75 ASN A C 1
ATOM 620 O O . ASN A 1 75 ? -12.32 -36.219 -16.734 1 97.56 75 ASN A O 1
ATOM 624 N N . ARG A 1 76 ? -12.531 -36.25 -18.906 1 97.12 76 ARG A N 1
ATOM 625 C CA . ARG A 1 76 ? -13.672 -37.156 -18.938 1 97.12 76 ARG A CA 1
ATOM 626 C C . ARG A 1 76 ? -13.32 -38.5 -18.328 1 97.12 76 ARG A C 1
ATOM 628 O O . ARG A 1 76 ? -14.188 -39.188 -17.797 1 97.12 76 ARG A O 1
ATOM 635 N N . ALA A 1 77 ? -12.094 -38.844 -18.422 1 98 77 ALA A N 1
ATOM 636 C CA . ALA A 1 77 ? -11.68 -40.125 -17.906 1 98 77 ALA A CA 1
ATOM 637 C C . ALA A 1 77 ? -11.336 -40.062 -16.422 1 98 77 ALA A C 1
ATOM 639 O O . ALA A 1 77 ? -11.18 -41.094 -15.75 1 98 77 ALA A O 1
ATOM 640 N N . ALA A 1 78 ? -11.219 -38.844 -15.852 1 98.38 78 ALA A N 1
ATOM 641 C CA . ALA A 1 78 ? -10.914 -38.656 -14.43 1 98.38 78 ALA A CA 1
ATOM 642 C C . ALA A 1 78 ? -12.156 -38.844 -13.57 1 98.38 78 ALA A C 1
ATOM 644 O O . ALA A 1 78 ? -13.273 -38.906 -14.086 1 98.38 78 ALA A O 1
ATOM 645 N N . LYS A 1 79 ? -11.961 -39.062 -12.359 1 98.62 79 LYS A N 1
ATOM 646 C CA . LYS A 1 79 ? -13 -38.969 -11.344 1 98.62 79 LYS A CA 1
ATOM 647 C C . LYS A 1 79 ? -12.867 -37.688 -10.523 1 98.62 79 LYS A C 1
ATOM 649 O O . LYS A 1 79 ? -11.883 -37.5 -9.812 1 98.62 79 LYS A O 1
ATOM 654 N N . VAL A 1 80 ? -13.883 -36.844 -10.625 1 98.75 80 VAL A N 1
ATOM 655 C CA . VAL A 1 80 ? -13.836 -35.531 -9.977 1 98.75 80 VAL A CA 1
ATOM 656 C C . VAL A 1 80 ? -14.82 -35.5 -8.805 1 98.75 80 VAL A C 1
ATOM 658 O O . VAL A 1 80 ? -16.016 -35.75 -8.984 1 98.75 80 VAL A O 1
ATOM 661 N N . VAL A 1 81 ? -14.312 -35.25 -7.656 1 98.81 81 VAL A N 1
ATOM 662 C CA . VAL A 1 81 ? -15.117 -35.031 -6.461 1 98.81 81 VAL A CA 1
ATOM 663 C C . VAL A 1 81 ? -15.047 -33.562 -6.062 1 98.81 81 VAL A C 1
ATOM 665 O O . VAL A 1 81 ? -13.977 -32.969 -6.09 1 98.81 81 VAL A O 1
ATOM 668 N N . ALA A 1 82 ? -16.172 -33 -5.73 1 98.62 82 ALA A N 1
ATOM 669 C CA . ALA A 1 82 ? -16.219 -31.594 -5.359 1 98.62 82 ALA A CA 1
ATOM 670 C C . ALA A 1 82 ? -16.969 -31.406 -4.039 1 98.62 82 ALA A C 1
ATOM 672 O O . ALA A 1 82 ? -17.969 -32.062 -3.783 1 98.62 82 ALA A O 1
ATOM 673 N N . VAL A 1 83 ? -16.469 -30.5 -3.277 1 97.94 83 VAL A N 1
ATOM 674 C CA . VAL A 1 83 ? -17.156 -30.141 -2.037 1 97.94 83 VAL A CA 1
ATOM 675 C C . VAL A 1 83 ? -17.344 -28.625 -1.956 1 97.94 83 VAL A C 1
ATOM 677 O O . VAL A 1 83 ? -16.5 -27.875 -2.443 1 97.94 83 VAL A O 1
ATOM 680 N N . ASP A 1 84 ? -18.375 -28.188 -1.365 1 96.06 84 ASP A N 1
ATOM 681 C CA . ASP A 1 84 ? -18.656 -26.781 -1.08 1 96.06 84 ASP A CA 1
ATOM 682 C C . ASP A 1 84 ? -19.656 -26.656 0.065 1 96.06 84 ASP A C 1
ATOM 684 O O . ASP A 1 84 ? -20.406 -27.578 0.354 1 96.06 84 ASP A O 1
ATOM 688 N N . VAL A 1 85 ? -19.641 -25.484 0.7 1 93.06 85 VAL A N 1
ATOM 689 C CA . VAL A 1 85 ? -20.547 -25.25 1.819 1 93.06 85 VAL A CA 1
ATOM 690 C C . VAL A 1 85 ? -21.828 -24.594 1.32 1 93.06 85 VAL A C 1
ATOM 692 O O . VAL A 1 85 ? -22.812 -24.484 2.059 1 93.06 85 VAL A O 1
ATOM 695 N N . SER A 1 86 ? -21.844 -24.172 0.118 1 91.62 86 SER A N 1
ATOM 696 C CA . SER A 1 86 ? -23 -23.484 -0.459 1 91.62 86 SER A CA 1
ATOM 697 C C . SER A 1 86 ? -23.875 -24.438 -1.263 1 91.62 86 SER A C 1
ATOM 699 O O . SER A 1 86 ? -23.453 -24.953 -2.297 1 91.62 86 SER A O 1
ATOM 701 N N . GLN A 1 87 ? -25.172 -24.531 -0.864 1 92.81 87 GLN A N 1
ATOM 702 C CA . GLN A 1 87 ? -26.109 -25.359 -1.6 1 92.81 87 GLN A CA 1
ATOM 703 C C . GLN A 1 87 ? -26.391 -24.766 -2.982 1 92.81 87 GLN A C 1
ATOM 705 O O . GLN A 1 87 ? -26.516 -25.516 -3.961 1 92.81 87 GLN A O 1
ATOM 710 N N . SER A 1 88 ? -26.469 -23.516 -3.02 1 91.94 88 SER A N 1
ATOM 711 C CA . SER A 1 88 ? -26.734 -22.859 -4.293 1 91.94 88 SER A CA 1
ATOM 712 C C . SER A 1 88 ? -25.625 -23.125 -5.301 1 91.94 88 SER A C 1
ATOM 714 O O . SER A 1 88 ? -25.891 -23.344 -6.484 1 91.94 88 SER A O 1
ATOM 716 N N . ALA A 1 89 ? -24.406 -23.125 -4.859 1 93 89 ALA A N 1
ATOM 717 C CA . ALA A 1 89 ? -23.266 -23.438 -5.727 1 93 89 ALA A CA 1
ATOM 718 C C . ALA A 1 89 ? -23.344 -24.859 -6.25 1 93 89 ALA A C 1
ATOM 720 O O . ALA A 1 89 ? -23.172 -25.109 -7.445 1 93 89 ALA A O 1
ATOM 721 N N . LEU A 1 90 ? -23.703 -25.781 -5.383 1 95.88 90 LEU A N 1
ATOM 722 C CA . LEU A 1 90 ? -23.781 -27.188 -5.754 1 95.88 90 LEU A CA 1
ATOM 723 C C . LEU A 1 90 ? -24.953 -27.438 -6.695 1 95.88 90 LEU A C 1
ATOM 725 O O . LEU A 1 90 ? -24.859 -28.297 -7.582 1 95.88 90 LEU A O 1
ATOM 729 N N . ASP A 1 91 ? -26.016 -26.719 -6.461 1 96 91 ASP A N 1
ATOM 730 C CA . ASP A 1 91 ? -27.172 -26.844 -7.355 1 96 91 ASP A CA 1
ATOM 731 C C . ASP A 1 91 ? -26.797 -26.438 -8.781 1 96 91 ASP A C 1
ATOM 733 O O . ASP A 1 91 ? -27.203 -27.094 -9.742 1 96 91 ASP A O 1
ATOM 737 N N . HIS A 1 92 ? -26.047 -25.422 -8.844 1 95.81 92 HIS A N 1
ATOM 738 C CA . HIS A 1 92 ? -25.625 -25 -10.172 1 95.81 92 HIS A CA 1
ATOM 739 C C . HIS A 1 92 ? -24.656 -26 -10.797 1 95.81 92 HIS A C 1
ATOM 741 O O . HIS A 1 92 ? -24.719 -26.25 -12 1 95.81 92 HIS A O 1
ATOM 747 N N . GLN A 1 93 ? -23.766 -26.562 -10 1 96.5 93 GLN A N 1
ATOM 748 C CA . GLN A 1 93 ? -22.906 -27.641 -10.461 1 96.5 93 GLN A CA 1
ATOM 749 C C . GLN A 1 93 ? -23.719 -28.812 -10.984 1 96.5 93 GLN A C 1
ATOM 751 O O . GLN A 1 93 ? -23.375 -29.406 -12.008 1 96.5 93 GLN A O 1
ATOM 756 N N . ARG A 1 94 ? -24.781 -29.141 -10.336 1 97.19 94 ARG A N 1
ATOM 757 C CA . ARG A 1 94 ? -25.656 -30.234 -10.727 1 97.19 94 ARG A CA 1
ATOM 758 C C . ARG A 1 94 ? -26.359 -29.938 -12.047 1 97.19 94 ARG A C 1
ATOM 760 O O . ARG A 1 94 ? -26.531 -30.844 -12.875 1 97.19 94 ARG A O 1
ATOM 767 N N . TYR A 1 95 ? -26.766 -28.719 -12.133 1 97.25 95 TYR A N 1
ATOM 768 C CA . TYR A 1 95 ? -27.344 -28.281 -13.398 1 97.25 95 TYR A CA 1
ATOM 769 C C . TYR A 1 95 ? -26.375 -28.547 -14.555 1 97.25 95 TYR A C 1
ATOM 771 O O . TYR A 1 95 ? -26.766 -29.156 -15.562 1 97.25 95 TYR A O 1
ATOM 779 N N . LEU A 1 96 ? -25.125 -28.125 -14.445 1 98 96 LEU A N 1
ATOM 780 C CA . LEU A 1 96 ? -24.109 -28.328 -15.477 1 98 96 LEU A CA 1
ATOM 781 C C . LEU A 1 96 ? -23.828 -29.812 -15.68 1 98 96 LEU A C 1
ATOM 783 O O . LEU A 1 96 ? -23.641 -30.266 -16.812 1 98 96 LEU A O 1
ATOM 787 N N . GLN A 1 97 ? -23.812 -30.547 -14.586 1 98 97 GLN A N 1
ATOM 788 C CA . GLN A 1 97 ? -23.609 -32 -14.617 1 98 97 GLN A CA 1
ATOM 789 C C . GLN A 1 97 ? -24.641 -32.688 -15.492 1 98 97 GLN A C 1
ATOM 791 O O . GLN A 1 97 ? -24.297 -33.5 -16.344 1 98 97 GLN A O 1
ATOM 796 N N . HIS A 1 98 ? -25.859 -32.312 -15.281 1 97.88 98 HIS A N 1
ATOM 797 C CA . HIS A 1 98 ? -26.969 -32.938 -16.016 1 97.88 98 HIS A CA 1
ATOM 798 C C . HIS A 1 98 ? -26.969 -32.469 -17.469 1 97.88 98 HIS A C 1
ATOM 800 O O . HIS A 1 98 ? -27.125 -33.312 -18.391 1 97.88 98 HIS A O 1
ATOM 806 N N . LYS A 1 99 ? -26.766 -31.281 -17.625 1 97.75 99 LYS A N 1
ATOM 807 C CA . LYS A 1 99 ? -26.828 -30.719 -18.969 1 97.75 99 LYS A CA 1
ATOM 808 C C . LYS A 1 99 ? -25.766 -31.328 -19.875 1 97.75 99 LYS A C 1
ATOM 810 O O . LYS A 1 99 ? -26 -31.547 -21.062 1 97.75 99 LYS A O 1
ATOM 815 N N . HIS A 1 100 ? -24.609 -31.609 -19.328 1 97.88 100 HIS A N 1
ATOM 816 C CA . HIS A 1 100 ? -23.5 -32.031 -20.172 1 97.88 100 HIS A CA 1
ATOM 817 C C . HIS A 1 100 ? -23.141 -33.469 -19.922 1 97.88 100 HIS A C 1
ATOM 819 O O . HIS A 1 100 ? -22.094 -33.969 -20.406 1 97.88 100 HIS A O 1
ATOM 825 N N . GLY A 1 101 ? -23.906 -34.219 -19.141 1 97.94 101 GLY A N 1
ATOM 826 C CA . GLY A 1 101 ? -23.719 -35.625 -18.906 1 97.94 101 GLY A CA 1
ATOM 827 C C . GLY A 1 101 ? -22.406 -35.969 -18.219 1 97.94 101 GLY A C 1
ATOM 828 O O . GLY A 1 101 ? -21.641 -36.812 -18.688 1 97.94 101 GLY A O 1
ATOM 829 N N . LEU A 1 102 ? -22.094 -35.281 -17.188 1 98.38 102 LEU A N 1
ATOM 830 C CA . LEU A 1 102 ? -20.844 -35.5 -16.469 1 98.38 102 LEU A CA 1
ATOM 831 C C . LEU A 1 102 ? -20.984 -36.594 -15.422 1 98.38 102 LEU A C 1
ATOM 833 O O . LEU A 1 102 ? -21.016 -36.312 -14.219 1 98.38 102 LEU A O 1
ATOM 837 N N . ASP A 1 103 ? -20.891 -37.781 -15.797 1 98 103 ASP A N 1
ATOM 838 C CA . ASP A 1 103 ? -21.031 -38.938 -14.906 1 98 103 ASP A CA 1
ATOM 839 C C . ASP A 1 103 ? -19.797 -39.094 -14.016 1 98 103 ASP A C 1
ATOM 841 O O . ASP A 1 103 ? -19.844 -39.844 -13.023 1 98 103 ASP A O 1
ATOM 845 N N . ASN A 1 104 ? -18.75 -38.406 -14.359 1 98.62 104 ASN A N 1
ATOM 846 C CA . ASN A 1 104 ? -17.5 -38.531 -13.602 1 98.62 104 ASN A CA 1
ATOM 847 C C . ASN A 1 104 ? -17.422 -37.469 -12.5 1 98.62 104 ASN A C 1
ATOM 849 O O . ASN A 1 104 ? -16.359 -37.281 -11.906 1 98.62 104 ASN A O 1
ATOM 853 N N . LEU A 1 105 ? -18.516 -36.75 -12.227 1 98.75 105 LEU A N 1
ATOM 854 C CA . LEU A 1 105 ? -18.531 -35.656 -11.234 1 98.75 105 LEU A CA 1
ATOM 855 C C . LEU A 1 105 ? -19.391 -36.062 -10.039 1 98.75 105 LEU A C 1
ATOM 857 O O . LEU A 1 105 ? -20.562 -36.438 -10.203 1 98.75 105 LEU A O 1
ATOM 861 N N . GLU A 1 106 ? -18.828 -36.031 -8.922 1 98.69 106 GLU A N 1
ATOM 862 C CA . GLU A 1 106 ? -19.516 -36.281 -7.66 1 98.69 106 GLU A CA 1
ATOM 863 C C . GLU A 1 106 ? -19.531 -35.062 -6.773 1 98.69 106 GLU A C 1
ATOM 865 O O . GLU A 1 106 ? -18.484 -34.406 -6.566 1 98.69 106 GLU A O 1
ATOM 870 N N . LEU A 1 107 ? -20.703 -34.656 -6.258 1 98.38 107 LEU A N 1
ATOM 871 C CA . LEU A 1 107 ? -20.875 -33.438 -5.5 1 98.38 107 LEU A CA 1
ATOM 872 C C . LEU A 1 107 ? -21.25 -33.719 -4.055 1 98.38 107 LEU A C 1
ATOM 874 O O . LEU A 1 107 ? -22.094 -34.594 -3.795 1 98.38 107 LEU A O 1
ATOM 878 N N . HIS A 1 108 ? -20.609 -32.938 -3.137 1 97.81 108 HIS A N 1
ATOM 879 C CA . HIS A 1 108 ? -20.906 -33.094 -1.719 1 97.81 108 HIS A CA 1
ATOM 880 C C . HIS A 1 108 ? -21.062 -31.75 -1.03 1 97.81 108 HIS A C 1
ATOM 882 O O . HIS A 1 108 ? -20.203 -30.891 -1.164 1 97.81 108 HIS A O 1
ATOM 888 N N . LEU A 1 109 ? -22.156 -31.562 -0.29 1 95.81 109 LEU A N 1
ATOM 889 C CA . LEU A 1 109 ? -22.25 -30.469 0.661 1 95.81 109 LEU A CA 1
ATOM 890 C C . LEU A 1 109 ? -21.438 -30.75 1.911 1 95.81 109 LEU A C 1
ATOM 892 O O . LEU A 1 109 ? -21.906 -31.422 2.828 1 95.81 109 LEU A O 1
ATOM 896 N N . LEU A 1 110 ? -20.219 -30.25 1.919 1 95.56 110 LEU A N 1
ATOM 897 C CA . LEU A 1 110 ? -19.25 -30.625 2.941 1 95.56 110 LEU A CA 1
ATOM 898 C C . LEU A 1 110 ? -18.219 -29.516 3.15 1 95.56 110 LEU A C 1
ATOM 900 O O . LEU A 1 110 ? -17.625 -29.031 2.188 1 95.56 110 LEU A O 1
ATOM 904 N N . PRO A 1 111 ? -18.062 -29.062 4.422 1 95.69 111 PRO A N 1
ATOM 905 C CA . PRO A 1 111 ? -16.953 -28.141 4.68 1 95.69 111 PRO A CA 1
ATOM 906 C C . PRO A 1 111 ? -15.586 -28.797 4.555 1 95.69 111 PRO A C 1
ATOM 908 O O . PRO A 1 111 ? -15.453 -30 4.836 1 95.69 111 PRO A O 1
ATOM 911 N N . ILE A 1 112 ? -14.609 -28.094 4.137 1 97.12 112 ILE A N 1
ATOM 912 C CA . ILE A 1 112 ? -13.266 -28.609 3.92 1 97.12 112 ILE A CA 1
ATOM 913 C C . ILE A 1 112 ? -12.742 -29.25 5.203 1 97.12 112 ILE A C 1
ATOM 915 O O . ILE A 1 112 ? -12.023 -30.25 5.16 1 97.12 112 ILE A O 1
ATOM 919 N N . GLU A 1 113 ? -13.117 -28.766 6.352 1 95.12 113 GLU A N 1
ATOM 920 C CA . GLU A 1 113 ? -12.688 -29.266 7.652 1 95.12 113 GLU A CA 1
ATOM 921 C C . GLU A 1 113 ? -13.094 -30.734 7.832 1 95.12 113 GLU A C 1
ATOM 923 O O . GLU A 1 113 ? -12.469 -31.469 8.609 1 95.12 113 GLU A O 1
ATOM 928 N N . GLU A 1 114 ? -14.047 -31.188 7.082 1 96.06 114 GLU A N 1
ATOM 929 C CA . GLU A 1 114 ? -14.602 -32.531 7.262 1 96.06 114 GLU A CA 1
ATOM 930 C C . GLU A 1 114 ? -14.227 -33.438 6.102 1 96.06 114 GLU A C 1
ATOM 932 O O . GLU A 1 114 ? -14.82 -34.5 5.926 1 96.06 114 GLU A O 1
ATOM 937 N N . LEU A 1 115 ? -13.289 -33.062 5.352 1 97.25 115 LEU A N 1
ATOM 938 C CA . LEU A 1 115 ? -12.852 -33.812 4.188 1 97.25 115 LEU A CA 1
ATOM 939 C C . LEU A 1 115 ? -12.508 -35.25 4.57 1 97.25 115 LEU A C 1
ATOM 941 O O . LEU A 1 115 ? -12.781 -36.188 3.803 1 97.25 115 LEU A O 1
ATOM 945 N N . PRO A 1 116 ? -11.938 -35.531 5.742 1 92.25 116 PRO A N 1
ATOM 946 C CA . PRO A 1 116 ? -11.609 -36.906 6.113 1 92.25 116 PRO A CA 1
ATOM 947 C C . PRO A 1 116 ? -12.828 -37.812 6.082 1 92.25 116 PRO A C 1
ATOM 949 O O . PRO A 1 116 ? -12.68 -39.031 5.945 1 92.25 116 PRO A O 1
ATOM 952 N N . ALA A 1 117 ? -13.977 -37.25 6.172 1 93.38 117 ALA A N 1
ATOM 953 C CA . ALA A 1 117 ? -15.203 -38.031 6.145 1 93.38 117 ALA A CA 1
ATOM 954 C C . ALA A 1 117 ? -15.383 -38.719 4.801 1 93.38 117 ALA A C 1
ATOM 956 O O . ALA A 1 117 ? -16.094 -39.719 4.699 1 93.38 117 ALA A O 1
ATOM 957 N N . LEU A 1 118 ? -14.75 -38.156 3.771 1 95.88 118 LEU A N 1
ATOM 958 C CA . LEU A 1 118 ? -14.828 -38.75 2.451 1 95.88 118 LEU A CA 1
ATOM 959 C C . LEU A 1 118 ? -14.086 -40.094 2.424 1 95.88 118 LEU A C 1
ATOM 961 O O . LEU A 1 118 ? -14.359 -40.938 1.581 1 95.88 118 LEU A O 1
ATOM 965 N N . GLN A 1 119 ? -13.086 -40.312 3.236 1 95.81 119 GLN A N 1
ATOM 966 C CA . GLN A 1 119 ? -12.25 -41.5 3.301 1 95.81 119 GLN A CA 1
ATOM 967 C C . GLN A 1 119 ? -11.68 -41.844 1.93 1 95.81 119 GLN A C 1
ATOM 969 O O . GLN A 1 119 ? -11.766 -43 1.488 1 95.81 119 GLN A O 1
ATOM 974 N N . ARG A 1 120 ? -11.195 -40.906 1.243 1 96.81 120 ARG A N 1
ATOM 975 C CA . ARG A 1 120 ? -10.609 -41.031 -0.088 1 96.81 120 ARG A CA 1
ATOM 976 C C . ARG A 1 120 ? -9.32 -40.219 -0.209 1 96.81 120 ARG A C 1
ATOM 978 O O . ARG A 1 120 ? -9.172 -39.188 0.439 1 96.81 120 ARG A O 1
ATOM 985 N N . ASP A 1 121 ? -8.406 -40.75 -1.041 1 97.88 121 ASP A N 1
ATOM 986 C CA . ASP A 1 121 ? -7.184 -40.031 -1.398 1 97.88 121 ASP A CA 1
ATOM 987 C C . ASP A 1 121 ? -7.207 -39.625 -2.865 1 97.88 121 ASP A C 1
ATOM 989 O O . ASP A 1 121 ? -7.844 -40.281 -3.695 1 97.88 121 ASP A O 1
ATOM 993 N N . PHE A 1 122 ? -6.492 -38.594 -3.121 1 98.75 122 PHE A N 1
ATOM 994 C CA . PHE A 1 122 ? -6.586 -38 -4.453 1 98.75 122 PHE A CA 1
ATOM 995 C C . PHE A 1 122 ? -5.199 -37.781 -5.039 1 98.75 122 PHE A C 1
ATOM 997 O O . PHE A 1 122 ? -4.23 -37.594 -4.301 1 98.75 122 PHE A O 1
ATOM 1004 N N . ASP A 1 123 ? -5.145 -37.812 -6.402 1 98.56 123 ASP A N 1
ATOM 1005 C CA . ASP A 1 123 ? -3.92 -37.469 -7.121 1 98.56 123 ASP A CA 1
ATOM 1006 C C . ASP A 1 123 ? -3.715 -35.969 -7.168 1 98.56 123 ASP A C 1
ATOM 1008 O O . ASP A 1 123 ? -2.582 -35.5 -7.098 1 98.56 123 ASP A O 1
ATOM 1012 N N . LEU A 1 124 ? -4.777 -35.281 -7.344 1 98.75 124 LEU A N 1
ATOM 1013 C CA . LEU A 1 124 ? -4.773 -33.812 -7.438 1 98.75 124 LEU A CA 1
ATOM 1014 C C . LEU A 1 124 ? -5.859 -33.219 -6.555 1 98.75 124 LEU A C 1
ATOM 1016 O O . LEU A 1 124 ? -7.004 -33.688 -6.578 1 98.75 124 LEU A O 1
ATOM 1020 N N . ILE A 1 125 ? -5.488 -32.281 -5.758 1 98.88 125 ILE A N 1
ATOM 1021 C CA . ILE A 1 125 ? -6.422 -31.484 -4.973 1 98.88 125 ILE A CA 1
ATOM 1022 C C . ILE A 1 125 ? -6.297 -30 -5.359 1 98.88 125 ILE A C 1
ATOM 1024 O O . ILE A 1 125 ? -5.191 -29.469 -5.398 1 98.88 125 ILE A O 1
ATOM 1028 N N . VAL A 1 126 ? -7.391 -29.375 -5.676 1 98.81 126 VAL A N 1
ATOM 1029 C CA . VAL A 1 126 ? -7.398 -27.969 -6.066 1 98.81 126 VAL A CA 1
ATOM 1030 C C . VAL A 1 126 ? -8.297 -27.188 -5.117 1 98.81 126 VAL A C 1
ATOM 1032 O O . VAL A 1 126 ? -9.43 -27.578 -4.848 1 98.81 126 VAL A O 1
ATOM 1035 N N . SER A 1 127 ? -7.801 -26.141 -4.59 1 98.69 127 SER A N 1
ATOM 1036 C CA . SER A 1 127 ? -8.555 -25.188 -3.771 1 98.69 127 SER A CA 1
ATOM 1037 C C . SER A 1 127 ? -8.156 -23.75 -4.082 1 98.69 127 SER A C 1
ATOM 1039 O O . SER A 1 127 ? -7.133 -23.266 -3.598 1 98.69 127 SER A O 1
ATOM 1041 N N . THR A 1 128 ? -8.945 -23.031 -4.801 1 97.56 128 THR A N 1
ATOM 1042 C CA . THR A 1 128 ? -8.641 -21.688 -5.258 1 97.56 128 THR A CA 1
ATOM 1043 C C . THR A 1 128 ? -9.641 -20.688 -4.695 1 97.56 128 THR A C 1
ATOM 1045 O O . THR A 1 128 ? -10.844 -20.797 -4.945 1 97.56 128 THR A O 1
ATOM 1048 N N . GLY A 1 129 ? -9.102 -19.75 -3.984 1 95.38 129 GLY A N 1
ATOM 1049 C CA . GLY A 1 129 ? -9.969 -18.703 -3.475 1 95.38 129 GLY A CA 1
ATOM 1050 C C . GLY A 1 129 ? -10.812 -19.141 -2.295 1 95.38 129 GLY A C 1
ATOM 1051 O O . GLY A 1 129 ? -11.938 -18.672 -2.117 1 95.38 129 GLY A O 1
ATOM 1052 N N . VAL A 1 130 ? -10.344 -20.062 -1.476 1 96.75 130 VAL A N 1
ATOM 1053 C CA . VAL A 1 130 ? -11.203 -20.656 -0.456 1 96.75 130 VAL A CA 1
ATOM 1054 C C . VAL A 1 130 ? -10.531 -20.547 0.91 1 96.75 130 VAL A C 1
ATOM 1056 O O . VAL A 1 130 ? -11.078 -19.953 1.84 1 96.75 130 VAL A O 1
ATOM 1059 N N . LEU A 1 131 ? -9.297 -21.031 1.05 1 97.81 131 LEU A N 1
ATOM 1060 C CA . LEU A 1 131 ? -8.648 -21.188 2.35 1 97.81 131 LEU A CA 1
ATOM 1061 C C . LEU A 1 131 ? -8.547 -19.828 3.061 1 97.81 131 LEU A C 1
ATOM 1063 O O . LEU A 1 131 ? -8.688 -19.766 4.281 1 97.81 131 LEU A O 1
ATOM 1067 N N . HIS A 1 132 ? -8.305 -18.75 2.326 1 97.44 132 HIS A N 1
ATOM 1068 C CA . HIS A 1 132 ? -8.094 -17.453 2.938 1 97.44 132 HIS A CA 1
ATOM 1069 C C . HIS A 1 132 ? -9.398 -16.875 3.477 1 97.44 132 HIS A C 1
ATOM 1071 O O . HIS A 1 132 ? -9.398 -15.844 4.148 1 97.44 132 HIS A O 1
ATOM 1077 N N . HIS A 1 133 ? -10.5 -17.516 3.281 1 95.25 133 HIS A N 1
ATOM 1078 C CA . HIS A 1 133 ? -11.789 -17.109 3.824 1 95.25 133 HIS A CA 1
ATOM 1079 C C . HIS A 1 133 ? -12.18 -17.953 5.027 1 95.25 133 HIS A C 1
ATOM 1081 O O . HIS A 1 133 ? -13.188 -17.688 5.68 1 95.25 133 HIS A O 1
ATOM 1087 N N . MET A 1 134 ? -11.477 -19 5.297 1 95.19 134 MET A N 1
ATOM 1088 C CA . MET A 1 134 ? -11.828 -19.906 6.391 1 95.19 134 MET A CA 1
ATOM 1089 C C . MET A 1 134 ? -11.492 -19.266 7.738 1 95.19 134 MET A C 1
ATOM 1091 O O . MET A 1 134 ? -10.617 -18.406 7.828 1 95.19 134 MET A O 1
ATOM 1095 N N . ALA A 1 135 ? -12.18 -19.75 8.758 1 93.44 135 ALA A N 1
ATOM 1096 C CA . ALA A 1 135 ? -11.914 -19.281 10.117 1 93.44 135 ALA A CA 1
ATOM 1097 C C . ALA A 1 135 ? -10.484 -19.594 10.531 1 93.44 135 ALA A C 1
ATOM 1099 O O . ALA A 1 135 ? -9.82 -18.766 11.172 1 93.44 135 ALA A O 1
ATOM 1100 N N . ASP A 1 136 ? -10.055 -20.75 10.141 1 95.69 136 ASP A N 1
ATOM 1101 C CA . ASP A 1 136 ? -8.68 -21.172 10.375 1 95.69 13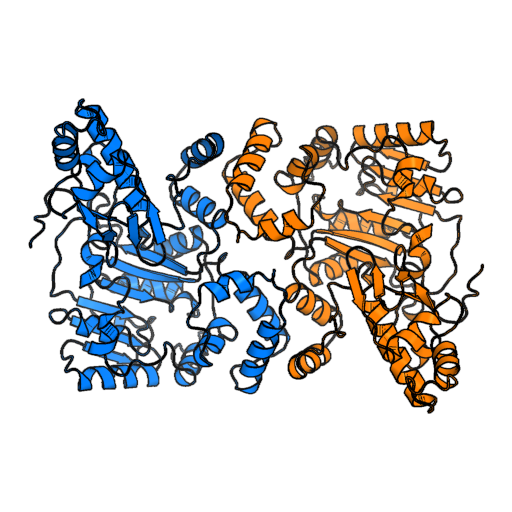6 ASP A CA 1
ATOM 1102 C C . ASP A 1 136 ? -8.086 -21.844 9.141 1 95.69 136 ASP A C 1
ATOM 1104 O O . ASP A 1 136 ? -8.195 -23.062 8.984 1 95.69 136 ASP A O 1
ATOM 1108 N N . PRO A 1 137 ? -7.371 -21.125 8.367 1 97.44 137 PRO A N 1
ATOM 1109 C CA . PRO A 1 137 ? -6.805 -21.672 7.133 1 97.44 137 PRO A CA 1
ATOM 1110 C C . PRO A 1 137 ? -5.883 -22.859 7.383 1 97.44 137 PRO A C 1
ATOM 1112 O O . PRO A 1 137 ? -5.785 -23.75 6.543 1 97.44 137 PRO A O 1
ATOM 1115 N N . ARG A 1 138 ? -5.227 -22.938 8.555 1 98.12 138 ARG A N 1
ATOM 1116 C CA . ARG A 1 138 ? -4.324 -24.047 8.867 1 98.12 138 ARG A CA 1
ATOM 1117 C C . ARG A 1 138 ? -5.098 -25.344 9.008 1 98.12 138 ARG A C 1
ATOM 1119 O O . ARG A 1 138 ? -4.625 -26.406 8.578 1 98.12 138 ARG A O 1
ATOM 1126 N N . THR A 1 139 ? -6.277 -25.266 9.594 1 97.56 139 THR A N 1
ATOM 1127 C CA . THR A 1 139 ? -7.137 -26.438 9.703 1 97.56 139 THR A CA 1
ATOM 1128 C C . THR A 1 139 ? -7.551 -26.938 8.32 1 97.56 139 THR A C 1
ATOM 1130 O O . THR A 1 139 ? -7.551 -28.141 8.062 1 97.56 139 THR A O 1
ATOM 1133 N N . GLY A 1 140 ? -7.883 -26 7.465 1 97.94 140 GLY A N 1
ATOM 1134 C CA . GLY A 1 140 ? -8.219 -26.359 6.094 1 97.94 140 GLY A CA 1
ATOM 1135 C C . GLY A 1 140 ? -7.066 -27 5.352 1 97.94 140 GLY A C 1
ATOM 1136 O O . GLY A 1 140 ? -7.254 -28.016 4.672 1 97.94 140 GLY A O 1
ATOM 1137 N N . MET A 1 141 ? -5.906 -26.453 5.508 1 98.62 141 MET A N 1
ATOM 1138 C CA . MET A 1 141 ? -4.727 -26.984 4.832 1 98.62 141 MET A CA 1
ATOM 1139 C C . MET A 1 141 ? -4.414 -28.391 5.305 1 98.62 141 MET A C 1
ATOM 1141 O O . MET A 1 141 ? -4.055 -29.266 4.504 1 98.62 141 MET A O 1
ATOM 1145 N N . ARG A 1 142 ? -4.562 -28.672 6.566 1 98.38 142 ARG A N 1
ATOM 1146 C CA . ARG A 1 142 ? -4.332 -30 7.125 1 98.38 142 ARG A CA 1
ATOM 1147 C C . ARG A 1 142 ? -5.34 -31.016 6.578 1 98.38 142 ARG A C 1
ATOM 1149 O O . ARG A 1 142 ? -4.988 -32.156 6.297 1 98.38 142 ARG A O 1
ATOM 1156 N N . ALA A 1 143 ? -6.566 -30.562 6.457 1 98.44 143 ALA A N 1
ATOM 1157 C CA . ALA A 1 143 ? -7.598 -31.422 5.902 1 98.44 143 ALA A CA 1
ATOM 1158 C C . ALA A 1 143 ? -7.266 -31.828 4.469 1 98.44 143 ALA A C 1
ATOM 1160 O O . ALA A 1 143 ? -7.41 -33 4.094 1 98.44 143 ALA A O 1
ATOM 1161 N N . LEU A 1 144 ? -6.852 -30.891 3.668 1 98.75 144 LEU A N 1
ATOM 1162 C CA . LEU A 1 144 ? -6.441 -31.188 2.301 1 98.75 144 LEU A CA 1
ATOM 1163 C C . LEU A 1 144 ? -5.277 -32.156 2.283 1 98.75 144 LEU A C 1
ATOM 1165 O O . LEU A 1 144 ? -5.289 -33.125 1.521 1 98.75 144 LEU A O 1
ATOM 1169 N N . ALA A 1 145 ? -4.301 -31.906 3.129 1 98.5 145 ALA A N 1
ATOM 1170 C CA . ALA A 1 145 ? -3.113 -32.75 3.211 1 98.5 145 ALA A CA 1
ATOM 1171 C C . ALA A 1 145 ? -3.488 -34.188 3.535 1 98.5 145 ALA A C 1
ATOM 1173 O O . ALA A 1 145 ? -2.881 -35.125 3.012 1 98.5 145 ALA A O 1
ATOM 1174 N N . GLY A 1 146 ? -4.461 -34.312 4.34 1 98 146 GLY A N 1
ATOM 1175 C CA . GLY A 1 146 ? -4.883 -35.625 4.777 1 98 146 GLY A CA 1
ATOM 1176 C C . GLY A 1 146 ? -5.48 -36.469 3.662 1 98 146 GLY A C 1
ATOM 1177 O O . GLY A 1 146 ? -5.555 -37.688 3.771 1 98 146 GLY A O 1
ATOM 1178 N N . CYS A 1 147 ? -5.848 -35.844 2.588 1 98.25 147 CYS A N 1
ATOM 1179 C CA . CYS A 1 147 ? -6.512 -36.562 1.485 1 98.25 147 CYS A CA 1
ATOM 1180 C C . CYS A 1 147 ? -5.578 -36.688 0.286 1 98.25 147 CYS A C 1
ATOM 1182 O O . CYS A 1 147 ? -6.008 -37.094 -0.797 1 98.25 147 CYS A O 1
ATOM 1184 N N . LEU A 1 148 ? -4.359 -36.344 0.431 1 98.56 148 LEU A N 1
ATOM 1185 C CA . LEU A 1 148 ? -3.438 -36.312 -0.698 1 98.56 148 LEU A CA 1
ATOM 1186 C C . LEU A 1 148 ? -2.666 -37.625 -0.799 1 98.56 148 LEU A C 1
ATOM 1188 O O . LEU A 1 148 ? -2.135 -38.094 0.2 1 98.56 148 LEU A O 1
ATOM 1192 N N . ARG A 1 149 ? -2.607 -38.25 -1.981 1 98.06 149 ARG A N 1
ATOM 1193 C CA . ARG A 1 149 ? -1.795 -39.438 -2.223 1 98.06 149 ARG A CA 1
ATOM 1194 C C . ARG A 1 149 ? -0.308 -39.094 -2.129 1 98.06 149 ARG A C 1
ATOM 1196 O O . ARG A 1 149 ? 0.08 -37.938 -2.158 1 98.06 149 ARG A O 1
ATOM 1203 N N . ARG A 1 150 ? 0.488 -40.062 -2.043 1 96.19 150 ARG A N 1
ATOM 1204 C CA . ARG A 1 150 ? 1.926 -39.938 -1.83 1 96.19 150 ARG A CA 1
ATOM 1205 C C . ARG A 1 150 ? 2.57 -39.094 -2.936 1 96.19 150 ARG A C 1
ATOM 1207 O O . ARG A 1 150 ? 3.367 -38.219 -2.66 1 96.19 150 ARG A O 1
ATOM 1214 N N . ASP A 1 151 ? 2.164 -39.312 -4.195 1 95.56 151 ASP A N 1
ATOM 1215 C CA . ASP A 1 151 ? 2.768 -38.625 -5.324 1 95.56 151 ASP A CA 1
ATOM 1216 C C . ASP A 1 151 ? 1.827 -37.562 -5.879 1 95.56 151 ASP A C 1
ATOM 1218 O O . ASP A 1 151 ? 1.95 -37.156 -7.035 1 95.56 151 ASP A O 1
ATOM 1222 N N . GLY A 1 152 ? 0.832 -37.219 -5.039 1 98.06 152 GLY A N 1
ATOM 1223 C CA . GLY A 1 152 ? -0.16 -36.219 -5.461 1 98.06 152 GLY A CA 1
ATOM 1224 C C . GLY A 1 152 ? 0.326 -34.781 -5.34 1 98.06 152 GLY A C 1
ATOM 1225 O O . GLY A 1 152 ? 1.414 -34.531 -4.816 1 98.06 152 GLY A O 1
ATOM 1226 N N . VAL A 1 153 ? -0.469 -33.906 -5.871 1 98.75 153 VAL A N 1
ATOM 1227 C CA . VAL A 1 153 ? -0.174 -32.469 -5.824 1 98.75 153 VAL A CA 1
ATOM 1228 C C . VAL A 1 153 ? -1.407 -31.719 -5.352 1 98.75 153 VAL A C 1
ATOM 1230 O O . VAL A 1 153 ? -2.535 -32.062 -5.707 1 98.75 153 VAL A O 1
ATOM 1233 N N . ILE A 1 154 ? -1.188 -30.734 -4.52 1 98.88 154 ILE A N 1
ATOM 1234 C CA . ILE A 1 154 ? -2.225 -29.766 -4.16 1 98.88 154 ILE A CA 1
ATOM 1235 C C . ILE A 1 154 ? -1.979 -28.453 -4.895 1 98.88 154 ILE A C 1
ATOM 1237 O O . ILE A 1 154 ? -0.882 -27.891 -4.824 1 98.88 154 ILE A O 1
ATOM 1241 N N . GLY A 1 155 ? -2.887 -27.969 -5.715 1 98.81 155 GLY A N 1
ATOM 1242 C CA . GLY A 1 155 ? -2.883 -26.641 -6.297 1 98.81 155 GLY A CA 1
ATOM 1243 C C . GLY A 1 155 ? -3.707 -25.641 -5.508 1 98.81 155 GLY A C 1
ATOM 1244 O O . GLY A 1 155 ? -4.902 -25.844 -5.289 1 98.81 155 GLY A O 1
ATOM 1245 N N . LEU A 1 156 ? -3.059 -24.516 -5.121 1 98.81 156 LEU A N 1
ATOM 1246 C CA . LEU A 1 156 ? -3.707 -23.547 -4.246 1 98.81 156 LEU A CA 1
ATOM 1247 C C . LEU A 1 156 ? -3.625 -22.141 -4.832 1 98.81 156 LEU A C 1
ATOM 1249 O O . LEU A 1 156 ? -2.627 -21.781 -5.465 1 98.81 156 LEU A O 1
ATOM 1253 N N . MET A 1 157 ? -4.652 -21.406 -4.621 1 98.56 157 MET A N 1
ATOM 1254 C CA . MET A 1 157 ? -4.637 -19.969 -4.902 1 98.56 157 MET A CA 1
ATOM 1255 C C . MET A 1 157 ? -5.086 -19.172 -3.686 1 98.56 157 MET A C 1
ATOM 1257 O O . MET A 1 157 ? -6.172 -19.406 -3.152 1 98.56 157 MET A O 1
ATOM 1261 N N . LEU A 1 158 ? -4.254 -18.25 -3.176 1 98.56 158 LEU A N 1
ATOM 1262 C CA . LEU A 1 158 ? -4.543 -17.359 -2.062 1 98.56 158 LEU A CA 1
ATOM 1263 C C . LEU A 1 158 ? -4.43 -15.898 -2.494 1 98.56 158 LEU A C 1
ATOM 1265 O O . LEU A 1 158 ? -3.848 -15.594 -3.539 1 98.56 158 LEU A O 1
ATOM 1269 N N . TYR A 1 159 ? -5.023 -15.023 -1.712 1 97.75 159 TYR A N 1
ATOM 1270 C CA . TYR A 1 159 ? -4.895 -13.594 -1.947 1 97.75 159 TYR A CA 1
ATOM 1271 C C . TYR A 1 159 ? -3.486 -13.109 -1.616 1 97.75 159 TYR A C 1
ATOM 1273 O O . TYR A 1 159 ? -2.906 -13.516 -0.606 1 97.75 159 TYR A O 1
ATOM 1281 N N . ALA A 1 160 ? -2.938 -12.281 -2.516 1 98.19 160 ALA A N 1
ATOM 1282 C CA . ALA A 1 160 ? -1.603 -11.727 -2.309 1 98.19 160 ALA A CA 1
ATOM 1283 C C . ALA A 1 160 ? -1.674 -10.375 -1.596 1 98.19 160 ALA A C 1
ATOM 1285 O O . ALA A 1 160 ? -2.379 -9.469 -2.041 1 98.19 160 ALA A O 1
ATOM 1286 N N . LYS A 1 161 ? -0.938 -10.219 -0.594 1 97.81 161 LYS A N 1
ATOM 1287 C CA . LYS A 1 161 ? -1.018 -9.086 0.325 1 97.81 161 LYS A CA 1
ATOM 1288 C C . LYS A 1 161 ? -0.762 -7.77 -0.402 1 97.81 161 LYS A C 1
ATOM 1290 O O . LYS A 1 161 ? -1.566 -6.84 -0.313 1 97.81 161 LYS A O 1
ATOM 1295 N N . TYR A 1 162 ? 0.285 -7.656 -1.141 1 97.12 162 TYR A N 1
ATOM 1296 C CA . TYR A 1 162 ? 0.716 -6.371 -1.676 1 97.12 162 TYR A CA 1
ATOM 1297 C C . TYR A 1 162 ? -0.129 -5.969 -2.879 1 97.12 162 TYR A C 1
ATOM 1299 O O . TYR A 1 162 ? -0.437 -4.789 -3.062 1 97.12 162 TYR A O 1
ATOM 1307 N N . GLY A 1 163 ? -0.528 -6.93 -3.67 1 95.94 163 GLY A N 1
ATOM 1308 C CA . GLY A 1 163 ? -1.396 -6.629 -4.797 1 95.94 163 GLY A CA 1
ATOM 1309 C C . GLY A 1 163 ? -2.801 -6.23 -4.379 1 95.94 163 GLY A C 1
ATOM 1310 O O . GLY A 1 163 ? -3.518 -5.578 -5.137 1 95.94 163 GLY A O 1
ATOM 1311 N N . ARG A 1 164 ? -3.166 -6.613 -3.193 1 96.62 164 ARG A N 1
ATOM 1312 C CA . ARG A 1 164 ? -4.516 -6.328 -2.715 1 96.62 164 ARG A CA 1
ATOM 1313 C C . ARG A 1 164 ? -4.504 -5.207 -1.682 1 96.62 164 ARG A C 1
ATOM 1315 O O . ARG A 1 164 ? -5.504 -4.977 -0.999 1 96.62 164 ARG A O 1
ATOM 1322 N N . ALA A 1 165 ? -3.41 -4.508 -1.583 1 95.75 165 ALA A N 1
ATOM 1323 C CA . ALA A 1 165 ? -3.283 -3.457 -0.576 1 95.75 165 ALA A CA 1
ATOM 1324 C C . ALA A 1 165 ? -4.406 -2.434 -0.708 1 95.75 165 ALA A C 1
ATOM 1326 O O . ALA A 1 165 ? -5 -2.02 0.292 1 95.75 165 ALA A O 1
ATOM 1327 N N . GLY A 1 166 ? -4.68 -1.983 -1.92 1 96.06 166 GLY A N 1
ATOM 1328 C CA . GLY A 1 166 ? -5.762 -1.038 -2.141 1 96.06 166 GLY A CA 1
ATOM 1329 C C . GLY A 1 166 ? -7.121 -1.593 -1.764 1 96.06 166 GLY A C 1
ATOM 1330 O O . GLY A 1 166 ? -7.969 -0.869 -1.238 1 96.06 166 GLY A O 1
ATOM 1331 N N . VAL A 1 167 ? -7.348 -2.846 -2.031 1 96.56 167 VAL A N 1
ATOM 1332 C CA . VAL A 1 167 ? -8.594 -3.518 -1.686 1 96.56 167 VAL A CA 1
ATOM 1333 C C . VAL A 1 167 ? -8.766 -3.545 -0.168 1 96.56 167 VAL A C 1
ATOM 1335 O O . VAL A 1 167 ? -9.836 -3.211 0.35 1 96.56 167 VAL A O 1
ATOM 1338 N N . GLU A 1 168 ? -7.719 -3.904 0.485 1 96.69 168 GLU A N 1
ATOM 1339 C CA . GLU A 1 168 ? -7.77 -3.994 1.941 1 96.69 168 GLU A CA 1
ATOM 1340 C C . GLU A 1 168 ? -8.031 -2.629 2.568 1 96.69 168 GLU A C 1
ATOM 1342 O O . GLU A 1 168 ? -8.734 -2.529 3.58 1 96.69 168 GLU A O 1
ATOM 1347 N N . LEU A 1 169 ? -7.449 -1.613 1.977 1 96.88 169 LEU A N 1
ATOM 1348 C CA . LEU A 1 169 ? -7.707 -0.255 2.441 1 96.88 169 LEU A CA 1
ATOM 1349 C C . LEU A 1 169 ? -9.188 0.078 2.352 1 96.88 169 LEU A C 1
ATOM 1351 O O . LEU A 1 169 ? -9.789 0.545 3.324 1 96.88 169 LEU A O 1
ATOM 1355 N N . LEU A 1 170 ? -9.781 -0.194 1.227 1 97.25 170 LEU A N 1
ATOM 1356 C CA . LEU A 1 170 ? -11.188 0.129 1.03 1 97.25 170 LEU A CA 1
ATOM 1357 C C . LEU A 1 170 ? -12.078 -0.758 1.899 1 97.25 170 LEU A C 1
ATOM 1359 O O . LEU A 1 170 ? -13.094 -0.302 2.422 1 97.25 170 LEU A O 1
ATOM 1363 N N . GLU A 1 171 ? -11.688 -2.053 2.027 1 97.44 171 GLU A N 1
ATOM 1364 C CA . GLU A 1 171 ? -12.422 -2.92 2.939 1 97.44 171 GLU A CA 1
ATOM 1365 C C . GLU A 1 171 ? -12.5 -2.312 4.34 1 97.44 171 GLU A C 1
ATOM 1367 O O . GLU A 1 171 ? -13.562 -2.32 4.969 1 97.44 171 GLU A O 1
ATOM 1372 N N . SER A 1 172 ? -11.391 -1.811 4.816 1 97.31 172 SER A N 1
ATOM 1373 C CA . SER A 1 172 ? -11.352 -1.212 6.148 1 97.31 172 SER A CA 1
ATOM 1374 C C . SER A 1 172 ? -12.211 0.051 6.211 1 97.31 172 SER A C 1
ATOM 1376 O O . SER A 1 172 ? -12.867 0.314 7.219 1 97.31 172 SER A O 1
ATOM 1378 N N . VAL A 1 173 ? -12.234 0.851 5.168 1 97.81 173 VAL A N 1
ATOM 1379 C CA . VAL A 1 173 ? -13.07 2.041 5.078 1 97.81 173 VAL A CA 1
ATOM 1380 C C . VAL A 1 173 ? -14.547 1.642 5.168 1 97.81 173 VAL A C 1
ATOM 1382 O O . VAL A 1 173 ? -15.297 2.205 5.965 1 97.81 173 VAL A O 1
ATOM 1385 N N . PHE A 1 174 ? -14.914 0.704 4.371 1 97.81 174 PHE A N 1
ATOM 1386 C CA . PHE A 1 174 ? -16.312 0.296 4.289 1 97.81 174 PHE A CA 1
ATOM 1387 C C . PHE A 1 174 ? -16.781 -0.325 5.605 1 97.81 174 PHE A C 1
ATOM 1389 O O . PHE A 1 174 ? -17.922 -0.144 6.016 1 97.81 174 PHE A O 1
ATOM 1396 N N . ARG A 1 175 ? -15.891 -1.061 6.234 1 96.62 175 ARG A N 1
ATOM 1397 C CA . ARG A 1 175 ? -16.188 -1.566 7.57 1 96.62 175 ARG A CA 1
ATOM 1398 C C . ARG A 1 175 ? -16.453 -0.422 8.539 1 96.62 175 ARG A C 1
ATOM 1400 O O . ARG A 1 175 ? -17.438 -0.458 9.297 1 96.62 175 ARG A O 1
ATOM 1407 N N . ASP A 1 176 ? -15.625 0.573 8.539 1 96.69 176 ASP A N 1
ATOM 1408 C CA . ASP A 1 176 ? -15.766 1.704 9.453 1 96.69 176 ASP A CA 1
ATOM 1409 C C . ASP A 1 176 ? -17.016 2.514 9.133 1 96.69 176 ASP A C 1
ATOM 1411 O O . ASP A 1 176 ? -17.625 3.115 10.023 1 96.69 176 ASP A O 1
ATOM 1415 N N . LEU A 1 177 ? -17.406 2.512 7.824 1 96.69 177 LEU A N 1
ATOM 1416 C CA . LEU A 1 177 ? -18.625 3.211 7.422 1 96.69 177 LEU A CA 1
ATOM 1417 C C . LEU A 1 177 ? -19.859 2.385 7.754 1 96.69 177 LEU A C 1
ATOM 1419 O O . LEU A 1 177 ? -21 2.844 7.559 1 96.69 177 LEU A O 1
ATOM 1423 N N . GLY A 1 178 ? -19.656 1.12 8.188 1 94.75 178 GLY A N 1
ATOM 1424 C CA . GLY A 1 178 ? -20.75 0.268 8.625 1 94.75 178 GLY A CA 1
ATOM 1425 C C . GLY A 1 178 ? -21.469 -0.413 7.477 1 94.75 178 GLY A C 1
ATOM 1426 O O . GLY A 1 178 ? -22.641 -0.747 7.59 1 94.75 178 GLY A O 1
ATOM 1427 N N . LEU A 1 179 ? -20.766 -0.606 6.383 1 95 179 LEU A N 1
ATOM 1428 C CA . LEU A 1 179 ? -21.406 -1.244 5.238 1 95 179 LEU A CA 1
ATOM 1429 C C . LEU A 1 179 ? -21.625 -2.732 5.492 1 95 179 LEU A C 1
ATOM 1431 O O . LEU A 1 179 ? -20.844 -3.355 6.223 1 95 179 LEU A O 1
ATOM 1435 N N . ALA A 1 180 ? -22.656 -3.246 4.922 1 93.19 180 ALA A N 1
ATOM 1436 C CA . ALA A 1 180 ? -23.031 -4.656 5.008 1 93.19 180 ALA A CA 1
ATOM 1437 C C . ALA A 1 180 ? -23.125 -5.285 3.619 1 93.19 180 ALA A C 1
ATOM 1439 O O . ALA A 1 180 ? -22.609 -4.734 2.646 1 93.19 180 ALA A O 1
ATOM 1440 N N . GLN A 1 181 ? -23.641 -6.496 3.582 1 92.75 181 GLN A N 1
ATOM 1441 C CA . GLN A 1 181 ? -23.828 -7.18 2.305 1 92.75 181 GLN A CA 1
ATOM 1442 C C . GLN A 1 181 ? -25.25 -7 1.777 1 92.75 181 GLN A C 1
ATOM 1444 O O . GLN A 1 181 ? -26 -7.973 1.65 1 92.75 181 GLN A O 1
ATOM 1449 N N . ASP A 1 182 ? -25.625 -5.777 1.49 1 93.38 182 ASP A N 1
ATOM 1450 C CA . ASP A 1 182 ? -26.938 -5.457 0.94 1 93.38 182 ASP A CA 1
ATOM 1451 C C . ASP A 1 182 ? -26.812 -4.508 -0.25 1 93.38 182 ASP A C 1
ATOM 1453 O O . ASP A 1 182 ? -25.734 -4 -0.54 1 93.38 182 ASP A O 1
ATOM 1457 N N . GLU A 1 183 ? -27.875 -4.27 -0.917 1 93.06 183 GLU A N 1
ATOM 1458 C CA . GLU A 1 183 ? -27.891 -3.521 -2.17 1 93.06 183 GLU A CA 1
ATOM 1459 C C . GLU A 1 183 ? -27.438 -2.078 -1.951 1 93.06 183 GLU A C 1
ATOM 1461 O O . GLU A 1 183 ? -26.703 -1.52 -2.768 1 93.06 183 GLU A O 1
ATOM 1466 N N . ALA A 1 184 ? -27.891 -1.487 -0.908 1 93.75 184 ALA A N 1
ATOM 1467 C CA . ALA A 1 184 ? -27.531 -0.104 -0.616 1 93.75 184 ALA A CA 1
ATOM 1468 C C . ALA A 1 184 ? -26.016 0.032 -0.403 1 93.75 184 ALA A C 1
ATOM 1470 O O . ALA A 1 184 ? -25.391 0.977 -0.896 1 93.75 184 ALA A O 1
ATOM 1471 N N . SER A 1 185 ? -25.453 -0.907 0.315 1 95.38 185 SER A N 1
ATOM 1472 C CA . SER A 1 185 ? -24 -0.926 0.557 1 95.38 185 SER A CA 1
ATOM 1473 C C . SER A 1 185 ? -23.234 -1.135 -0.739 1 95.38 185 SER A C 1
ATOM 1475 O O . SER A 1 185 ? -22.203 -0.487 -0.968 1 95.38 185 SER A O 1
ATOM 1477 N N . VAL A 1 186 ? -23.703 -2.02 -1.562 1 94.69 186 VAL A N 1
ATOM 1478 C CA . VAL A 1 186 ? -23.062 -2.281 -2.842 1 94.69 186 VAL A CA 1
ATOM 1479 C C . VAL A 1 186 ? -23.047 -1.01 -3.688 1 94.69 186 VAL A C 1
ATOM 1481 O O . VAL A 1 186 ? -22.047 -0.682 -4.316 1 94.69 186 VAL A O 1
ATOM 1484 N N . GLN A 1 187 ? -24.188 -0.321 -3.682 1 94.44 187 GLN A N 1
ATOM 1485 C CA . GLN A 1 187 ? -24.266 0.938 -4.414 1 94.44 187 GLN A CA 1
ATOM 1486 C C . GLN A 1 187 ? -23.266 1.95 -3.867 1 94.44 187 GLN A C 1
ATOM 1488 O O . GLN A 1 187 ? -22.609 2.664 -4.633 1 94.44 187 GLN A O 1
ATOM 1493 N N . LEU A 1 188 ? -23.141 1.984 -2.596 1 95 188 LEU A N 1
ATOM 1494 C CA . LEU A 1 188 ? -22.203 2.902 -1.964 1 95 188 LEU A CA 1
ATOM 1495 C C . LEU A 1 188 ? -20.766 2.551 -2.34 1 95 188 LEU A C 1
ATOM 1497 O O . LEU A 1 188 ? -19.938 3.441 -2.523 1 95 188 LEU A O 1
ATOM 1501 N N . VAL A 1 189 ? -20.453 1.273 -2.387 1 95.88 189 VAL A N 1
ATOM 1502 C CA . VAL A 1 189 ? -19.141 0.827 -2.844 1 95.88 189 VAL A CA 1
ATOM 1503 C C . VAL A 1 189 ? -18.875 1.367 -4.246 1 95.88 189 VAL A C 1
ATOM 1505 O O . VAL A 1 189 ? -17.812 1.963 -4.5 1 95.88 189 VAL A O 1
ATOM 1508 N N . LYS A 1 190 ? -19.812 1.241 -5.141 1 93.62 190 LYS A N 1
ATOM 1509 C CA . LYS A 1 190 ? -19.688 1.723 -6.512 1 93.62 190 LYS A CA 1
ATOM 1510 C C . LYS A 1 190 ? -19.469 3.232 -6.547 1 93.62 190 LYS A C 1
ATOM 1512 O O . LYS A 1 190 ? -18.578 3.717 -7.246 1 93.62 190 LYS A O 1
ATOM 1517 N N . ASP A 1 191 ? -20.25 3.91 -5.773 1 92 191 ASP A N 1
ATOM 1518 C CA . ASP A 1 191 ? -20.172 5.367 -5.719 1 92 191 ASP A CA 1
ATOM 1519 C C . ASP A 1 191 ? -18.812 5.824 -5.188 1 92 191 ASP A C 1
ATOM 1521 O O . ASP A 1 191 ? -18.234 6.789 -5.688 1 92 191 ASP A O 1
ATOM 1525 N N . THR A 1 192 ? -18.359 5.18 -4.172 1 93.88 192 THR A N 1
ATOM 1526 C CA . THR A 1 192 ? -17.078 5.523 -3.564 1 93.88 192 THR A CA 1
ATOM 1527 C C . THR A 1 192 ? -15.938 5.305 -4.551 1 93.88 192 THR A C 1
ATOM 1529 O O . THR A 1 192 ? -15.102 6.188 -4.742 1 93.88 192 THR A O 1
ATOM 1532 N N . ILE A 1 193 ? -15.891 4.129 -5.211 1 92.94 193 ILE A N 1
ATOM 1533 C CA . ILE A 1 193 ? -14.836 3.785 -6.156 1 92.94 193 ILE A CA 1
ATOM 1534 C C . ILE A 1 193 ? -14.812 4.801 -7.293 1 92.94 193 ILE A C 1
ATOM 1536 O O . ILE A 1 193 ? -13.734 5.195 -7.762 1 92.94 193 ILE A O 1
ATOM 1540 N N . ALA A 1 194 ? -15.961 5.281 -7.695 1 89.88 194 ALA A N 1
ATOM 1541 C CA . ALA A 1 194 ? -16.094 6.191 -8.828 1 89.88 194 ALA A CA 1
ATOM 1542 C C . ALA A 1 194 ? -15.414 7.527 -8.539 1 89.88 194 ALA A C 1
ATOM 1544 O O . ALA A 1 194 ? -14.977 8.219 -9.461 1 89.88 194 ALA A O 1
ATOM 1545 N N . VAL A 1 195 ? -15.234 7.902 -7.281 1 90.56 195 VAL A N 1
ATOM 1546 C CA . VAL A 1 195 ? -14.758 9.25 -6.977 1 90.56 195 VAL A CA 1
ATOM 1547 C C . VAL A 1 195 ? -13.359 9.172 -6.367 1 90.56 195 VAL A C 1
ATOM 1549 O O . VAL A 1 195 ? -12.805 10.188 -5.945 1 90.56 195 VAL A O 1
ATOM 1552 N N . LEU A 1 196 ? -12.773 7.996 -6.25 1 92.5 196 LEU A N 1
ATOM 1553 C CA . LEU A 1 196 ? -11.438 7.852 -5.68 1 92.5 196 LEU A CA 1
ATOM 1554 C C . LEU A 1 196 ? -10.406 8.57 -6.543 1 92.5 196 LEU A C 1
ATOM 1556 O O . LEU A 1 196 ? -10.547 8.633 -7.766 1 92.5 196 LEU A O 1
ATOM 1560 N N . PRO A 1 197 ? -9.383 9.102 -5.898 1 90.88 197 PRO A N 1
ATOM 1561 C CA . PRO A 1 197 ? -8.289 9.695 -6.668 1 90.88 197 PRO A CA 1
ATOM 1562 C C . PRO A 1 197 ? -7.641 8.703 -7.633 1 90.88 197 PRO A C 1
ATOM 1564 O O . PRO A 1 197 ? -7.676 7.488 -7.395 1 90.88 197 PRO A O 1
ATOM 1567 N N . THR A 1 198 ? -6.984 9.219 -8.648 1 88.69 198 THR A N 1
ATOM 1568 C CA . THR A 1 198 ? -6.387 8.398 -9.695 1 88.69 198 THR A CA 1
ATOM 1569 C C . THR A 1 198 ? -5.18 7.637 -9.164 1 88.69 198 THR A C 1
ATOM 1571 O O . THR A 1 198 ? -4.805 6.598 -9.711 1 88.69 198 THR A O 1
ATOM 1574 N N . ASP A 1 199 ? -4.625 8.102 -8.07 1 88.88 199 ASP A N 1
ATOM 1575 C CA . ASP A 1 199 ? -3.422 7.461 -7.551 1 88.88 199 ASP A CA 1
ATOM 1576 C C . ASP A 1 199 ? -3.756 6.531 -6.387 1 88.88 199 ASP A C 1
ATOM 1578 O O . ASP A 1 199 ? -2.857 6.035 -5.703 1 88.88 199 ASP A O 1
ATOM 1582 N N . HIS A 1 200 ? -5.082 6.367 -6.148 1 94.06 200 HIS A N 1
ATOM 1583 C CA . HIS A 1 200 ? -5.441 5.426 -5.094 1 94.06 200 HIS A CA 1
ATOM 1584 C C . HIS A 1 200 ? -4.922 4.027 -5.402 1 94.06 200 HIS A C 1
ATOM 1586 O O . HIS A 1 200 ? -5.027 3.557 -6.539 1 94.06 200 HIS A O 1
ATOM 1592 N N . PRO A 1 201 ? -4.418 3.318 -4.418 1 93.56 201 PRO A N 1
ATOM 1593 C CA . PRO A 1 201 ? -3.775 2.023 -4.648 1 93.56 201 PRO A CA 1
ATOM 1594 C C . PRO A 1 201 ? -4.738 0.98 -5.211 1 93.56 201 PRO A C 1
ATOM 1596 O O . PRO A 1 201 ? -4.305 -0.005 -5.812 1 93.56 201 PRO A O 1
ATOM 1599 N N . VAL A 1 202 ? -6.055 1.185 -5.07 1 94.75 202 VAL A N 1
ATOM 1600 C CA . VAL A 1 202 ? -7.016 0.194 -5.539 1 94.75 202 VAL A CA 1
ATOM 1601 C C . VAL A 1 202 ? -7.07 0.212 -7.066 1 94.75 202 VAL A C 1
ATOM 1603 O O . VAL A 1 202 ? -7.539 -0.745 -7.688 1 94.75 202 VAL A O 1
ATOM 1606 N N . ARG A 1 203 ? -6.609 1.291 -7.672 1 91.75 203 ARG A N 1
ATOM 1607 C CA . ARG A 1 203 ? -6.711 1.452 -9.117 1 91.75 203 ARG A CA 1
ATOM 1608 C C . ARG A 1 203 ? -5.914 0.375 -9.844 1 91.75 203 ARG A C 1
ATOM 1610 O O . ARG A 1 203 ? -6.336 -0.108 -10.898 1 91.75 203 ARG A O 1
ATOM 1617 N N . SER A 1 204 ? -4.781 0.018 -9.297 1 87.69 204 SER A N 1
ATOM 1618 C CA . SER A 1 204 ? -3.98 -1.046 -9.898 1 87.69 204 SER A CA 1
ATOM 1619 C C . SER A 1 204 ? -4.738 -2.369 -9.906 1 87.69 204 SER A C 1
ATOM 1621 O O . SER A 1 204 ? -4.715 -3.1 -10.898 1 87.69 204 SER A O 1
ATOM 1623 N N . TYR A 1 205 ? -5.441 -2.611 -8.867 1 91.31 205 TYR A N 1
ATOM 1624 C CA . TYR A 1 205 ? -6.223 -3.838 -8.758 1 91.31 205 TYR A CA 1
ATOM 1625 C C . TYR A 1 205 ? -7.387 -3.826 -9.742 1 91.31 205 TYR A C 1
ATOM 1627 O O . TYR A 1 205 ? -7.684 -4.84 -10.383 1 91.31 205 TYR A O 1
ATOM 1635 N N . LEU A 1 206 ? -8.055 -2.691 -9.812 1 88.25 206 LEU A N 1
ATOM 1636 C CA . LEU A 1 206 ? -9.219 -2.564 -10.688 1 88.25 206 LEU A CA 1
ATOM 1637 C C . LEU A 1 206 ? -8.828 -2.756 -12.148 1 88.25 206 LEU A C 1
ATOM 1639 O O . LEU A 1 206 ? -9.633 -3.205 -12.961 1 88.25 206 LEU A O 1
ATOM 1643 N N . GLY A 1 207 ? -7.621 -2.508 -12.492 1 80.25 207 GLY A N 1
ATOM 1644 C CA . GLY A 1 207 ? -7.133 -2.715 -13.852 1 80.25 207 GLY A CA 1
ATOM 1645 C C . GLY A 1 207 ? -6.984 -4.18 -14.211 1 80.25 207 GLY A C 1
ATOM 1646 O O . GLY A 1 207 ? -7.09 -4.551 -15.383 1 80.25 207 GLY A O 1
ATOM 1647 N N . ILE A 1 208 ? -6.781 -4.988 -13.227 1 76.12 208 ILE A N 1
ATOM 1648 C CA . ILE A 1 208 ? -6.508 -6.395 -13.5 1 76.12 208 ILE A CA 1
ATOM 1649 C C . ILE A 1 208 ? -7.762 -7.227 -13.242 1 76.12 208 ILE A C 1
ATOM 1651 O O . ILE A 1 208 ? -7.977 -8.258 -13.883 1 76.12 208 ILE A O 1
ATOM 1655 N N . ALA A 1 209 ? -8.633 -6.699 -12.344 1 71.44 209 ALA A N 1
ATOM 1656 C CA . ALA A 1 209 ? -9.836 -7.438 -11.984 1 71.44 209 ALA A CA 1
ATOM 1657 C C . ALA A 1 209 ? -10.953 -7.195 -12.992 1 71.44 209 ALA A C 1
ATOM 1659 O O . ALA A 1 209 ? -11.805 -6.332 -12.781 1 71.44 209 ALA A O 1
ATOM 1660 N N . ARG A 1 210 ? -11.102 -7.891 -14.016 1 63.72 210 ARG A N 1
ATOM 1661 C CA . ARG A 1 210 ? -12.07 -7.754 -15.094 1 63.72 210 ARG A CA 1
ATOM 1662 C C . ARG A 1 210 ? -13.469 -8.164 -14.641 1 63.72 210 ARG A C 1
ATOM 1664 O O . ARG A 1 210 ? -14.461 -7.848 -15.297 1 63.72 210 ARG A O 1
ATOM 1671 N N . ASP A 1 211 ? -13.539 -8.719 -13.484 1 64.31 211 ASP A N 1
ATOM 1672 C CA . ASP A 1 211 ? -14.789 -9.336 -13.047 1 64.31 211 ASP A CA 1
ATOM 1673 C C . ASP A 1 211 ? -15.578 -8.398 -12.141 1 64.31 211 ASP A C 1
ATOM 1675 O O . ASP A 1 211 ? -16.688 -8.727 -11.711 1 64.31 211 ASP A O 1
ATOM 1679 N N . LEU A 1 212 ? -15.039 -7.238 -11.844 1 69.69 212 LEU A N 1
ATOM 1680 C CA . LEU A 1 212 ? -15.719 -6.391 -10.875 1 69.69 212 LEU A CA 1
ATOM 1681 C C . LEU A 1 212 ? -16.922 -5.703 -11.5 1 69.69 212 LEU A C 1
ATOM 1683 O O . LEU A 1 212 ? -17.234 -4.559 -11.164 1 69.69 212 LEU A O 1
ATOM 1687 N N . GLN A 1 213 ? -17.578 -6.441 -12.25 1 73.81 213 GLN A N 1
ATOM 1688 C CA . GLN A 1 213 ? -18.703 -5.855 -12.953 1 73.81 213 GLN A CA 1
ATOM 1689 C C . GLN A 1 213 ? -20.031 -6.32 -12.359 1 73.81 213 GLN A C 1
ATOM 1691 O O . GLN A 1 213 ? -21.078 -5.75 -12.648 1 73.81 213 GLN A O 1
ATOM 1696 N N . THR A 1 214 ? -19.938 -7.309 -11.445 1 83.38 214 THR A N 1
ATOM 1697 C CA . THR A 1 214 ? -21.172 -7.809 -10.852 1 83.38 214 THR A CA 1
ATOM 1698 C C . THR A 1 214 ? -21.234 -7.457 -9.367 1 83.38 214 THR A C 1
ATOM 1700 O O . THR A 1 214 ? -20.203 -7.27 -8.719 1 83.38 214 THR A O 1
ATOM 1703 N N . ASP A 1 215 ? -22.453 -7.441 -8.875 1 87.88 215 ASP A N 1
ATOM 1704 C CA . ASP A 1 215 ? -22.656 -7.164 -7.457 1 87.88 215 ASP A CA 1
ATOM 1705 C C . ASP A 1 215 ? -22 -8.242 -6.59 1 87.88 215 ASP A C 1
ATOM 1707 O O . ASP A 1 215 ? -21.406 -7.938 -5.551 1 87.88 215 ASP A O 1
ATOM 1711 N N . GLY A 1 216 ? -22.109 -9.461 -7.035 1 86.31 216 GLY A N 1
ATOM 1712 C CA . GLY A 1 216 ? -21.469 -10.555 -6.309 1 86.31 216 GLY A CA 1
ATOM 1713 C C . GLY A 1 216 ? -19.969 -10.406 -6.203 1 86.31 216 GLY A C 1
ATOM 1714 O O . GLY A 1 216 ? -19.391 -10.688 -5.156 1 86.31 216 GLY A O 1
ATOM 1715 N N . ALA A 1 217 ? -19.391 -9.945 -7.266 1 88.88 217 ALA A N 1
ATOM 1716 C CA . ALA A 1 217 ? -17.953 -9.734 -7.281 1 88.88 217 ALA A CA 1
ATOM 1717 C C . ALA A 1 217 ? -17.547 -8.594 -6.355 1 88.88 217 ALA A C 1
ATOM 1719 O O . ALA A 1 217 ? -16.516 -8.656 -5.691 1 88.88 217 ALA A O 1
ATOM 1720 N N . LEU A 1 218 ? -18.375 -7.57 -6.316 1 91.88 218 LEU A N 1
ATOM 1721 C CA . LEU A 1 218 ? -18.109 -6.434 -5.445 1 91.88 218 LEU A CA 1
ATOM 1722 C C . LEU A 1 218 ? -18.203 -6.832 -3.979 1 91.88 218 LEU A C 1
ATOM 1724 O O . LEU A 1 218 ? -17.375 -6.426 -3.162 1 91.88 218 LEU A O 1
ATOM 1728 N N . VAL A 1 219 ? -19.219 -7.621 -3.67 1 92.25 219 VAL A N 1
ATOM 1729 C CA . VAL A 1 219 ? -19.375 -8.109 -2.305 1 92.25 219 VAL A CA 1
ATOM 1730 C C . VAL A 1 219 ? -18.188 -9 -1.935 1 92.25 219 VAL A C 1
ATOM 1732 O O . VAL A 1 219 ? -17.578 -8.82 -0.877 1 92.25 219 VAL A O 1
ATOM 1735 N N . ASP A 1 220 ? -17.781 -9.828 -2.834 1 91 220 ASP A N 1
ATOM 1736 C CA . ASP A 1 220 ? -16.688 -10.766 -2.605 1 91 220 ASP A CA 1
ATOM 1737 C C . ASP A 1 220 ? -15.367 -10.016 -2.387 1 91 220 ASP A C 1
ATOM 1739 O O . ASP A 1 220 ? -14.523 -10.453 -1.6 1 91 220 ASP A O 1
ATOM 1743 N N . THR A 1 221 ? -15.25 -8.906 -3.059 1 92.75 221 THR A N 1
ATOM 1744 C CA . THR A 1 221 ? -13.977 -8.203 -3.055 1 92.75 221 THR A CA 1
ATOM 1745 C C . THR A 1 221 ? -13.922 -7.188 -1.912 1 92.75 221 THR A C 1
ATOM 1747 O O . THR A 1 221 ? -12.93 -7.109 -1.193 1 92.75 221 THR A O 1
ATOM 1750 N N . PHE A 1 222 ? -15.008 -6.457 -1.653 1 95.12 222 PHE A N 1
ATOM 1751 C CA . PHE A 1 222 ? -14.891 -5.277 -0.803 1 95.12 222 PHE A CA 1
ATOM 1752 C C . PHE A 1 222 ? -15.719 -5.438 0.466 1 95.12 222 PHE A C 1
ATOM 1754 O O . PHE A 1 222 ? -15.516 -4.711 1.439 1 95.12 222 PHE A O 1
ATOM 1761 N N . LEU A 1 223 ? -16.656 -6.371 0.471 1 94.38 223 LEU A N 1
ATOM 1762 C CA . LEU A 1 223 ? -17.578 -6.477 1.604 1 94.38 223 LEU A CA 1
ATOM 1763 C C . LEU A 1 223 ? -17.562 -7.887 2.186 1 94.38 223 LEU A C 1
ATOM 1765 O O . LEU A 1 223 ? -18.516 -8.312 2.826 1 94.38 223 LEU A O 1
ATOM 1769 N N . HIS A 1 224 ? -16.484 -8.578 1.904 1 91.12 224 HIS A N 1
ATOM 1770 C CA . HIS A 1 224 ? -16.422 -9.969 2.346 1 91.12 224 HIS A CA 1
ATOM 1771 C C . HIS A 1 224 ? -16.453 -10.07 3.867 1 91.12 224 HIS A C 1
ATOM 1773 O O . HIS A 1 224 ? -15.867 -9.234 4.559 1 91.12 224 HIS A O 1
ATOM 1779 N N . GLY A 1 225 ? -17 -11.086 4.355 1 86.06 225 GLY A N 1
ATOM 1780 C CA . GLY A 1 225 ? -17.109 -11.266 5.793 1 86.06 225 GLY A CA 1
ATOM 1781 C C . GLY A 1 225 ? -15.789 -11.625 6.449 1 86.06 225 GLY A C 1
ATOM 1782 O O . GLY A 1 225 ? -15.562 -11.297 7.617 1 86.06 225 GLY A O 1
ATOM 1783 N N . ARG A 1 226 ? -14.969 -12.375 5.73 1 90.94 226 ARG A N 1
ATOM 1784 C CA . ARG A 1 226 ? -13.664 -12.812 6.23 1 90.94 226 ARG A CA 1
ATOM 1785 C C . ARG A 1 226 ? -12.688 -13.039 5.086 1 90.94 226 ARG A C 1
ATOM 1787 O O . ARG A 1 226 ? -12.938 -13.859 4.203 1 90.94 226 ARG A O 1
ATOM 1794 N N . ALA A 1 227 ? -11.656 -12.352 5.129 1 93.44 227 ALA A N 1
ATOM 1795 C CA . ALA A 1 227 ? -10.633 -12.523 4.105 1 93.44 227 ALA A CA 1
ATOM 1796 C C . ALA A 1 227 ? -9.242 -12.227 4.668 1 93.44 227 ALA A C 1
ATOM 1798 O O . ALA A 1 227 ? -9.086 -11.32 5.492 1 93.44 227 ALA A O 1
ATOM 1799 N N . ARG A 1 228 ? -8.32 -13.016 4.238 1 95.69 228 ARG A N 1
ATOM 1800 C CA . ARG A 1 228 ? -6.922 -12.828 4.605 1 95.69 228 ARG A CA 1
ATOM 1801 C C . ARG A 1 228 ? -6.035 -12.781 3.363 1 95.69 228 ARG A C 1
ATOM 1803 O O . ARG A 1 228 ? -6.25 -13.539 2.412 1 95.69 228 ARG A O 1
ATOM 1810 N N . SER A 1 229 ? -5.109 -11.914 3.371 1 97.69 229 SER A N 1
ATOM 1811 C CA . SER A 1 229 ? -4.086 -11.906 2.332 1 97.69 229 SER A CA 1
ATOM 1812 C C . SER A 1 229 ? -2.758 -12.445 2.859 1 97.69 229 SER A C 1
ATOM 1814 O O . SER A 1 229 ? -2.516 -12.438 4.066 1 97.69 229 SER A O 1
ATOM 1816 N N . TYR A 1 230 ? -1.931 -12.922 1.989 1 98.62 230 TYR A N 1
ATOM 1817 C CA . TYR A 1 230 ? -0.712 -13.625 2.371 1 98.62 230 TYR A CA 1
ATOM 1818 C C . TYR A 1 230 ? 0.504 -13.031 1.674 1 98.62 230 TYR A C 1
ATOM 1820 O O . TYR A 1 230 ? 0.416 -12.594 0.523 1 98.62 230 TYR A O 1
ATOM 1828 N N . THR A 1 231 ? 1.624 -12.992 2.357 1 98.44 231 THR A N 1
ATOM 1829 C CA . THR A 1 231 ? 2.936 -12.773 1.755 1 98.44 231 THR A CA 1
ATOM 1830 C C . THR A 1 231 ? 3.553 -14.102 1.317 1 98.44 231 THR A C 1
ATOM 1832 O O . THR A 1 231 ? 3.039 -15.172 1.652 1 98.44 231 THR A O 1
ATOM 1835 N N . VAL A 1 232 ? 4.637 -14.039 0.607 1 98.56 232 VAL A N 1
ATOM 1836 C CA . VAL A 1 232 ? 5.348 -15.227 0.14 1 98.56 232 VAL A CA 1
ATOM 1837 C C . VAL A 1 232 ? 5.719 -16.109 1.33 1 98.56 232 VAL A C 1
ATOM 1839 O O . VAL A 1 232 ? 5.363 -17.281 1.37 1 98.56 232 VAL A O 1
ATOM 1842 N N . PRO A 1 233 ? 6.371 -15.562 2.398 1 98.44 233 PRO A N 1
ATOM 1843 C CA . PRO A 1 233 ? 6.727 -16.438 3.518 1 98.44 233 PRO A CA 1
ATOM 1844 C C . PRO A 1 233 ? 5.5 -17.062 4.188 1 98.44 233 PRO A C 1
ATOM 1846 O O . PRO A 1 233 ? 5.555 -18.203 4.629 1 98.44 233 PRO A O 1
ATOM 1849 N N . GLU A 1 234 ? 4.418 -16.359 4.195 1 98.69 234 GLU A N 1
ATOM 1850 C CA . GLU A 1 234 ? 3.205 -16.875 4.828 1 98.69 234 GLU A CA 1
ATOM 1851 C C . GLU A 1 234 ? 2.602 -18.016 4.023 1 98.69 234 GLU A C 1
ATOM 1853 O O . GLU A 1 234 ? 2.02 -18.938 4.594 1 98.69 234 GLU A O 1
ATOM 1858 N N . CYS A 1 235 ? 2.664 -17.953 2.695 1 98.81 235 CYS A N 1
ATOM 1859 C CA . CYS A 1 235 ? 2.236 -19.078 1.871 1 98.81 235 CYS A CA 1
ATOM 1860 C C . CYS A 1 235 ? 3.057 -20.312 2.184 1 98.81 235 CYS A C 1
ATOM 1862 O O . CYS A 1 235 ? 2.5 -21.406 2.381 1 98.81 235 CYS A O 1
ATOM 1864 N N . VAL A 1 236 ? 4.375 -20.141 2.234 1 98.75 236 VAL A N 1
ATOM 1865 C CA . VAL A 1 236 ? 5.285 -21.25 2.504 1 98.75 236 VAL A CA 1
ATOM 1866 C C . VAL A 1 236 ? 5.012 -21.812 3.896 1 98.75 236 VAL A C 1
ATOM 1868 O O . VAL A 1 236 ? 4.965 -23.031 4.082 1 98.75 236 VAL A O 1
ATOM 1871 N N . ASP A 1 237 ? 4.77 -20.938 4.875 1 98.69 237 ASP A N 1
ATOM 1872 C CA . ASP A 1 237 ? 4.48 -21.344 6.246 1 98.69 237 ASP A CA 1
ATOM 1873 C C . ASP A 1 237 ? 3.176 -22.125 6.324 1 98.69 237 ASP A C 1
ATOM 1875 O O . ASP A 1 237 ? 3.068 -23.078 7.09 1 98.69 237 ASP A O 1
ATOM 1879 N N . LEU A 1 238 ? 2.178 -21.641 5.578 1 98.75 238 LEU A N 1
ATOM 1880 C CA . LEU A 1 238 ? 0.899 -22.344 5.566 1 98.75 238 LEU A CA 1
ATOM 1881 C C . LEU A 1 238 ? 1.071 -23.781 5.074 1 98.75 238 LEU A C 1
ATOM 1883 O O . LEU A 1 238 ? 0.527 -24.719 5.668 1 98.75 238 LEU A O 1
ATOM 1887 N N . VAL A 1 239 ? 1.826 -24 4.02 1 98.81 239 VAL A N 1
ATOM 1888 C CA . VAL A 1 239 ? 2.102 -25.328 3.48 1 98.81 239 VAL A CA 1
ATOM 1889 C C . VAL A 1 239 ? 2.818 -26.172 4.531 1 98.81 239 VAL A C 1
ATOM 1891 O O . VAL A 1 239 ? 2.412 -27.297 4.805 1 98.81 239 VAL A O 1
ATOM 1894 N N . ALA A 1 240 ? 3.828 -25.578 5.156 1 98.62 240 ALA A N 1
ATOM 1895 C CA . ALA A 1 240 ? 4.625 -26.281 6.16 1 98.62 240 ALA A CA 1
ATOM 1896 C C . ALA A 1 240 ? 3.779 -26.656 7.371 1 98.62 240 ALA A C 1
ATOM 1898 O O . ALA A 1 240 ? 3.994 -27.703 7.988 1 98.62 240 ALA A O 1
ATOM 1899 N N . SER A 1 241 ? 2.854 -25.859 7.695 1 98.5 241 SER A N 1
ATOM 1900 C CA . SER A 1 241 ? 2.01 -26.062 8.867 1 98.5 241 SER A CA 1
ATOM 1901 C C . SER A 1 241 ? 1.204 -27.359 8.742 1 98.5 241 SER A C 1
ATOM 1903 O O . SER A 1 241 ? 0.763 -27.922 9.742 1 98.5 241 SER A O 1
ATOM 1905 N N . ALA A 1 242 ? 1.009 -27.812 7.527 1 98.62 242 ALA A N 1
ATOM 1906 C CA . ALA A 1 242 ? 0.246 -29.047 7.285 1 98.62 242 ALA A CA 1
ATOM 1907 C C . ALA A 1 242 ? 1.175 -30.234 7.059 1 98.62 242 ALA A C 1
ATOM 1909 O O . ALA A 1 242 ? 0.731 -31.297 6.641 1 98.62 242 ALA A O 1
ATOM 1910 N N . GLY A 1 243 ? 2.459 -30.016 7.246 1 98.31 243 GLY A N 1
ATOM 1911 C CA . GLY A 1 243 ? 3.436 -31.078 7.051 1 98.31 243 GLY A CA 1
ATOM 1912 C C . GLY A 1 243 ? 3.74 -31.344 5.59 1 98.31 243 GLY A C 1
ATOM 1913 O O . GLY A 1 243 ? 4.18 -32.438 5.23 1 98.31 243 GLY A O 1
ATOM 1914 N N . LEU A 1 244 ? 3.463 -30.438 4.75 1 98.75 244 LEU A N 1
ATOM 1915 C CA . LEU A 1 244 ? 3.699 -30.594 3.316 1 98.75 244 LEU A CA 1
ATOM 1916 C C . LEU A 1 244 ? 4.945 -29.828 2.889 1 98.75 244 LEU A C 1
ATOM 1918 O O . LEU A 1 244 ? 5.488 -29.031 3.662 1 98.75 244 LEU A O 1
ATOM 1922 N N . ALA A 1 245 ? 5.395 -30.172 1.721 1 98.56 245 ALA A N 1
ATOM 1923 C CA . ALA A 1 245 ? 6.492 -29.453 1.087 1 98.56 245 ALA A CA 1
ATOM 1924 C C . ALA A 1 245 ? 5.965 -28.469 0.04 1 98.56 245 ALA A C 1
ATOM 1926 O O . ALA A 1 245 ? 5.039 -28.797 -0.709 1 98.56 245 ALA A O 1
ATOM 1927 N N . PHE A 1 246 ? 6.566 -27.297 0.048 1 98.5 246 PHE A N 1
ATOM 1928 C CA . PHE A 1 246 ? 6.266 -26.344 -1.007 1 98.5 246 PHE A CA 1
ATOM 1929 C C . PHE A 1 246 ? 6.867 -26.797 -2.334 1 98.5 246 PHE A C 1
ATOM 1931 O O . PHE A 1 246 ? 8.086 -26.75 -2.508 1 98.5 246 PHE A O 1
ATOM 1938 N N . GLN A 1 247 ? 6.051 -27.188 -3.258 1 98.06 247 GLN A N 1
ATOM 1939 C CA . GLN A 1 247 ? 6.543 -27.734 -4.52 1 98.06 247 GLN A CA 1
ATOM 1940 C C . GLN A 1 247 ? 7.023 -26.625 -5.449 1 98.06 247 GLN A C 1
ATOM 1942 O O . GLN A 1 247 ? 7.988 -26.797 -6.195 1 98.06 247 GLN A O 1
ATOM 1947 N N . GLY A 1 248 ? 6.273 -25.516 -5.473 1 97.81 248 GLY A N 1
ATOM 1948 C CA . GLY A 1 248 ? 6.645 -24.391 -6.305 1 97.81 248 GLY A CA 1
ATOM 1949 C C . GLY A 1 248 ? 5.461 -23.516 -6.688 1 97.81 248 GLY A C 1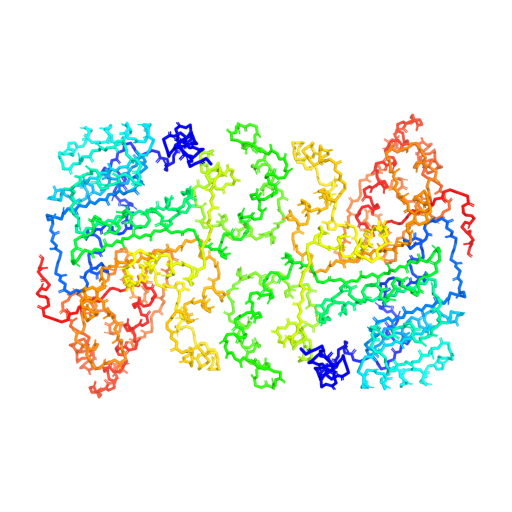
ATOM 1950 O O . GLY A 1 248 ? 4.316 -23.844 -6.375 1 97.81 248 GLY A O 1
ATOM 1951 N N . TRP A 1 249 ? 5.832 -22.438 -7.34 1 98.12 249 TRP A N 1
ATOM 1952 C CA . TRP A 1 249 ? 4.805 -21.547 -7.867 1 98.12 249 TRP A CA 1
ATOM 1953 C C . TRP A 1 249 ? 4.215 -22.109 -9.156 1 98.12 249 TRP A C 1
ATOM 1955 O O . TRP A 1 249 ? 4.941 -22.625 -10.008 1 98.12 249 TRP A O 1
ATOM 1965 N N . PHE A 1 250 ? 2.9 -22.047 -9.219 1 98.12 250 PHE A N 1
ATOM 1966 C CA . PHE A 1 250 ? 2.268 -22.328 -10.5 1 98.12 250 PHE A CA 1
ATOM 1967 C C . PHE A 1 250 ? 2.479 -21.188 -11.477 1 98.12 250 PHE A C 1
ATOM 1969 O O . PHE A 1 250 ? 2.85 -21.406 -12.633 1 98.12 250 PHE A O 1
ATOM 1976 N N . HIS A 1 251 ? 2.146 -20 -11.047 1 96.5 251 HIS A N 1
ATOM 1977 C CA . HIS A 1 251 ? 2.574 -18.797 -11.75 1 96.5 251 HIS A CA 1
ATOM 1978 C C . HIS A 1 251 ? 3.896 -18.281 -11.195 1 96.5 251 HIS A C 1
ATOM 1980 O O . HIS A 1 251 ? 3.953 -17.812 -10.055 1 96.5 251 HIS A O 1
ATOM 1986 N N . ARG A 1 252 ? 4.922 -18.266 -11.93 1 96.06 252 ARG A N 1
ATOM 1987 C CA . ARG A 1 252 ? 6.273 -18 -11.453 1 96.06 252 ARG A CA 1
ATOM 1988 C C . ARG A 1 252 ? 6.664 -16.547 -11.711 1 96.06 252 ARG A C 1
ATOM 1990 O O . ARG A 1 252 ? 7.449 -15.961 -10.961 1 96.06 252 ARG A O 1
ATOM 1997 N N . SER A 1 253 ? 6.098 -15.906 -12.648 1 94.38 253 SER A N 1
ATOM 1998 C CA . SER A 1 253 ? 6.547 -14.633 -13.211 1 94.38 253 SER A CA 1
ATOM 1999 C C . SER A 1 253 ? 6.621 -13.555 -12.133 1 94.38 253 SER A C 1
ATOM 2001 O O . SER A 1 253 ? 7.531 -12.719 -12.141 1 94.38 253 SER A O 1
ATOM 2003 N N . PRO A 1 254 ? 5.758 -13.562 -11.133 1 94.69 254 PRO A N 1
ATOM 2004 C CA . PRO A 1 254 ? 5.836 -12.5 -10.125 1 94.69 254 PRO A CA 1
ATOM 2005 C C . PRO A 1 254 ? 7.027 -12.664 -9.18 1 94.69 254 PRO A C 1
ATOM 2007 O O . PRO A 1 254 ? 7.375 -11.734 -8.453 1 94.69 254 PRO A O 1
ATOM 2010 N N . TYR A 1 255 ? 7.691 -13.789 -9.227 1 96.88 255 TYR A N 1
ATOM 2011 C CA . TYR A 1 255 ? 8.602 -14.125 -8.133 1 96.88 255 TYR A CA 1
ATOM 2012 C C . TYR A 1 255 ? 10.031 -14.242 -8.633 1 96.88 255 TYR A C 1
ATOM 2014 O O . TYR A 1 255 ? 10.93 -14.617 -7.875 1 96.88 255 TYR A O 1
ATOM 2022 N N . TYR A 1 256 ? 10.203 -13.961 -9.922 1 93.5 256 TYR A N 1
ATOM 2023 C CA . TYR A 1 256 ? 11.531 -14.008 -10.516 1 93.5 256 TYR A CA 1
ATOM 2024 C C . TYR A 1 256 ? 11.828 -12.727 -11.297 1 93.5 256 TYR A C 1
ATOM 2026 O O . TYR A 1 256 ? 10.906 -12.055 -11.766 1 93.5 256 TYR A O 1
ATOM 2034 N N . PRO A 1 257 ? 13.125 -12.375 -11.391 1 88.75 257 PRO A N 1
ATOM 2035 C CA . PRO A 1 257 ? 13.477 -11.203 -12.203 1 88.75 257 PRO A CA 1
ATOM 2036 C C . PRO A 1 257 ? 13.125 -11.391 -13.68 1 88.75 257 PRO A C 1
ATOM 2038 O O . PRO A 1 257 ? 13.25 -12.492 -14.211 1 88.75 257 PRO A O 1
ATOM 2041 N N . HIS A 1 258 ? 12.656 -10.281 -14.289 1 80.06 258 HIS A N 1
ATOM 2042 C CA . HIS A 1 258 ? 12.383 -10.281 -15.719 1 80.06 258 HIS A CA 1
ATOM 2043 C C . HIS A 1 258 ? 13.617 -9.891 -16.516 1 80.06 258 HIS A C 1
ATOM 2045 O O . HIS A 1 258 ? 13.789 -8.727 -16.891 1 80.06 258 HIS A O 1
ATOM 2051 N N . ASP A 1 259 ? 14.484 -10.727 -16.703 1 67.56 259 ASP A N 1
ATOM 2052 C CA . ASP A 1 259 ? 15.875 -10.562 -17.125 1 67.56 259 ASP A CA 1
ATOM 2053 C C . ASP A 1 259 ? 15.953 -10.203 -18.609 1 67.56 259 ASP A C 1
ATOM 2055 O O . ASP A 1 259 ? 17.047 -10.078 -19.156 1 67.56 259 ASP A O 1
ATOM 2059 N N . PHE A 1 260 ? 14.961 -10.172 -19.203 1 65.69 260 PHE A N 1
ATOM 2060 C CA . PHE A 1 260 ? 15.055 -9.859 -20.625 1 65.69 260 PHE A CA 1
ATOM 2061 C C . PHE A 1 260 ? 15.305 -8.375 -20.828 1 65.69 260 PHE A C 1
ATOM 2063 O O . PHE A 1 260 ? 15.719 -7.957 -21.922 1 65.69 260 PHE A O 1
ATOM 2070 N N . ARG A 1 261 ? 15.023 -7.766 -19.719 1 59.59 261 ARG A N 1
ATOM 2071 C CA . ARG A 1 261 ? 15.422 -6.363 -19.734 1 59.59 261 ARG A CA 1
ATOM 2072 C C . ARG A 1 261 ? 16.688 -6.148 -18.922 1 59.59 261 ARG A C 1
ATOM 2074 O O . ARG A 1 261 ? 16.875 -6.781 -17.875 1 59.59 261 ARG A O 1
ATOM 2081 N N . LYS A 1 262 ? 17.797 -5.82 -19.484 1 63.06 262 LYS A N 1
ATOM 2082 C CA . LYS A 1 262 ? 19.094 -5.664 -18.844 1 63.06 262 LYS A CA 1
ATOM 2083 C C . LYS A 1 262 ? 18.969 -4.852 -17.547 1 63.06 262 LYS A C 1
ATOM 2085 O O . LYS A 1 262 ? 19.016 -3.619 -17.594 1 63.06 262 LYS A O 1
ATOM 2090 N N . PRO A 1 263 ? 18.562 -5.617 -16.469 1 65.62 263 PRO A N 1
ATOM 2091 C CA . PRO A 1 263 ? 18.609 -4.852 -15.219 1 65.62 263 PRO A CA 1
ATOM 2092 C C . PRO A 1 263 ? 20 -4.32 -14.906 1 65.62 263 PRO A C 1
ATOM 2094 O O . PRO A 1 263 ? 21 -4.844 -15.406 1 65.62 263 PRO A O 1
ATOM 2097 N N . PRO A 1 264 ? 20 -3.303 -14.141 1 73.12 264 PRO A N 1
ATOM 2098 C CA . PRO A 1 264 ? 21.328 -2.854 -13.711 1 73.12 264 PRO A CA 1
ATOM 2099 C C . PRO A 1 264 ? 22.125 -3.953 -13.016 1 73.12 264 PRO A C 1
ATOM 2101 O O . PRO A 1 264 ? 21.562 -4.742 -12.258 1 73.12 264 PRO A O 1
ATOM 2104 N N . SER A 1 265 ? 23.328 -4.008 -13.32 1 75.56 265 SER A N 1
ATOM 2105 C CA . SER A 1 265 ? 24.219 -5.07 -12.883 1 75.56 265 SER A CA 1
ATOM 2106 C C . SER A 1 265 ? 24.234 -5.203 -11.367 1 75.56 265 SER A C 1
ATOM 2108 O O . SER A 1 265 ? 24.188 -6.312 -10.836 1 75.56 265 SER A O 1
ATOM 2110 N N . GLY A 1 266 ? 24.125 -4.18 -10.719 1 85.88 266 GLY A N 1
ATOM 2111 C CA . GLY A 1 266 ? 24.172 -4.234 -9.266 1 85.88 266 GLY A CA 1
ATOM 2112 C C . GLY A 1 266 ? 22.969 -4.93 -8.656 1 85.88 266 GLY A C 1
ATOM 2113 O O . GLY A 1 266 ? 23.109 -5.73 -7.73 1 85.88 266 GLY A O 1
ATOM 2114 N N . LEU A 1 267 ? 21.844 -4.66 -9.141 1 89.38 267 LEU A N 1
ATOM 2115 C CA . LEU A 1 267 ? 20.625 -5.273 -8.625 1 89.38 267 LEU A CA 1
ATOM 2116 C C . LEU A 1 267 ? 20.609 -6.773 -8.898 1 89.38 267 LEU A C 1
ATOM 2118 O O . LEU A 1 267 ? 20.234 -7.566 -8.031 1 89.38 267 LEU A O 1
ATOM 2122 N N . GLN A 1 268 ? 21.047 -7.133 -10.078 1 89.75 268 GLN A N 1
ATOM 2123 C CA . GLN A 1 268 ? 21.109 -8.547 -10.43 1 89.75 268 GLN A CA 1
ATOM 2124 C C . GLN A 1 268 ? 22.031 -9.305 -9.477 1 89.75 268 GLN A C 1
ATOM 2126 O O . GLN A 1 268 ? 21.703 -10.406 -9.023 1 89.75 268 GLN A O 1
ATOM 2131 N N . ALA A 1 269 ? 23.156 -8.703 -9.266 1 91.75 269 ALA A N 1
ATOM 2132 C CA . ALA A 1 269 ? 24.109 -9.32 -8.359 1 91.75 269 ALA A CA 1
ATOM 2133 C C . ALA A 1 269 ? 23.547 -9.438 -6.949 1 91.75 269 ALA A C 1
ATOM 2135 O O . ALA A 1 269 ? 23.75 -10.445 -6.27 1 91.75 269 ALA A O 1
ATOM 2136 N N . ALA A 1 270 ? 22.875 -8.43 -6.492 1 94.12 270 ALA A N 1
ATOM 2137 C CA . ALA A 1 270 ? 22.297 -8.43 -5.16 1 94.12 270 ALA A CA 1
ATOM 2138 C C . ALA A 1 270 ? 21.219 -9.516 -5.027 1 94.12 270 ALA A C 1
ATOM 2140 O O . ALA A 1 270 ? 21.156 -10.211 -4.016 1 94.12 270 ALA A O 1
ATOM 2141 N N . LEU A 1 271 ? 20.406 -9.656 -6.031 1 93.56 271 LEU A N 1
ATOM 2142 C CA . LEU A 1 271 ? 19.359 -10.672 -6.031 1 93.56 271 LEU A CA 1
ATOM 2143 C C . LEU A 1 271 ? 19.969 -12.07 -6.016 1 93.56 271 LEU A C 1
ATOM 2145 O O . LEU A 1 271 ? 19.484 -12.953 -5.305 1 93.56 271 LEU A O 1
ATOM 2149 N N . ALA A 1 272 ? 21.031 -12.234 -6.77 1 90.56 272 ALA A N 1
ATOM 2150 C CA . ALA A 1 272 ? 21.703 -13.531 -6.871 1 90.56 272 ALA A CA 1
ATOM 2151 C C . ALA A 1 272 ? 22.359 -13.914 -5.551 1 90.56 272 ALA A C 1
ATOM 2153 O O . ALA A 1 272 ? 22.594 -15.094 -5.285 1 90.56 272 ALA A O 1
ATOM 2154 N N . ALA A 1 273 ? 22.656 -12.922 -4.73 1 93.25 273 ALA A N 1
ATOM 2155 C CA . ALA A 1 273 ? 23.375 -13.148 -3.48 1 93.25 273 ALA A CA 1
ATOM 2156 C C . ALA A 1 273 ? 22.422 -13.531 -2.355 1 93.25 273 ALA A C 1
ATOM 2158 O O . ALA A 1 273 ? 22.844 -13.906 -1.263 1 93.25 273 ALA A O 1
ATOM 2159 N N . LEU A 1 274 ? 21.109 -13.453 -2.617 1 95.25 274 LEU A N 1
ATOM 2160 C CA . LEU A 1 274 ? 20.156 -13.844 -1.589 1 95.25 274 LEU A CA 1
ATOM 2161 C C . LEU A 1 274 ? 20.328 -15.305 -1.211 1 95.25 274 LEU A C 1
ATOM 2163 O O . LEU A 1 274 ? 20.641 -16.141 -2.064 1 95.25 274 LEU A O 1
ATOM 2167 N N . PRO A 1 275 ? 20.141 -15.672 0.029 1 91.06 275 PRO A N 1
ATOM 2168 C CA . PRO A 1 275 ? 20.531 -16.984 0.549 1 91.06 275 PRO A CA 1
ATOM 2169 C C . PRO A 1 275 ? 19.672 -18.125 -0.011 1 91.06 275 PRO A C 1
ATOM 2171 O O . PRO A 1 275 ? 20.141 -19.266 -0.099 1 91.06 275 PRO A O 1
ATOM 2174 N N . ASP A 1 276 ? 18.375 -17.859 -0.182 1 92.31 276 ASP A N 1
ATOM 2175 C CA . ASP A 1 276 ? 17.531 -18.938 -0.681 1 92.31 276 ASP A CA 1
ATOM 2176 C C . ASP A 1 276 ? 16.406 -18.391 -1.558 1 92.31 276 ASP A C 1
ATOM 2178 O O . ASP A 1 276 ? 16.281 -17.172 -1.724 1 92.31 276 ASP A O 1
ATOM 2182 N N . ASP A 1 277 ? 15.594 -19.297 -2.104 1 93.56 277 ASP A N 1
ATOM 2183 C CA . ASP A 1 277 ? 14.547 -18.953 -3.059 1 93.56 277 ASP A CA 1
ATOM 2184 C C . ASP A 1 277 ? 13.422 -18.172 -2.383 1 93.56 277 ASP A C 1
ATOM 2186 O O . ASP A 1 277 ? 12.82 -17.281 -2.992 1 93.56 277 ASP A O 1
ATOM 2190 N N . VAL A 1 278 ? 13.141 -18.562 -1.139 1 97.19 278 VAL A N 1
ATOM 2191 C CA . VAL A 1 278 ? 12.031 -17.906 -0.451 1 97.19 278 VAL A CA 1
ATOM 2192 C C . VAL A 1 278 ? 12.336 -16.406 -0.278 1 97.19 278 VAL A C 1
ATOM 2194 O O . VAL A 1 278 ? 11.469 -15.562 -0.48 1 97.19 278 VAL A O 1
ATOM 2197 N N . GLU A 1 279 ? 13.586 -16.078 0.066 1 97.44 279 GLU A N 1
ATOM 2198 C CA . GLU A 1 279 ? 13.977 -14.672 0.187 1 97.44 279 GLU A CA 1
ATOM 2199 C C . GLU A 1 279 ? 13.922 -13.961 -1.163 1 97.44 279 GLU A C 1
ATOM 2201 O O . GLU A 1 279 ? 13.492 -12.812 -1.246 1 97.44 279 GLU A O 1
ATOM 2206 N N . LEU A 1 280 ? 14.344 -14.664 -2.186 1 97.12 280 LEU A N 1
ATOM 2207 C CA . LEU A 1 280 ? 14.25 -14.086 -3.523 1 97.12 280 LEU A CA 1
ATOM 2208 C C . LEU A 1 280 ? 12.805 -13.781 -3.887 1 97.12 280 LEU A C 1
ATOM 2210 O O . LEU A 1 280 ? 12.492 -12.672 -4.316 1 97.12 280 LEU A O 1
ATOM 2214 N N . TRP A 1 281 ? 11.945 -14.773 -3.691 1 98.31 281 TRP A N 1
ATOM 2215 C CA . TRP A 1 281 ? 10.531 -14.602 -4.023 1 98.31 281 TRP A CA 1
ATOM 2216 C C . TRP A 1 281 ? 9.922 -13.453 -3.229 1 98.31 281 TRP A C 1
ATOM 2218 O O . TRP A 1 281 ? 9.133 -12.672 -3.764 1 98.31 281 TRP A O 1
ATOM 2228 N N . SER A 1 282 ? 10.297 -13.383 -1.958 1 98.31 282 SER A N 1
ATOM 2229 C CA . SER A 1 282 ? 9.781 -12.344 -1.074 1 98.31 282 SER A CA 1
ATOM 2230 C C . SER A 1 282 ? 10.219 -10.961 -1.541 1 98.31 282 SER A C 1
ATOM 2232 O O . SER A 1 282 ? 9.414 -10.023 -1.568 1 98.31 282 SER A O 1
ATOM 2234 N N . VAL A 1 283 ? 11.484 -10.812 -1.94 1 97.94 283 VAL A N 1
ATOM 2235 C CA . VAL A 1 283 ? 12 -9.539 -2.436 1 97.94 283 VAL A CA 1
ATOM 2236 C C . VAL A 1 283 ? 11.32 -9.18 -3.75 1 97.94 283 VAL A C 1
ATOM 2238 O O . VAL A 1 283 ? 10.883 -8.039 -3.938 1 97.94 283 VAL A O 1
ATOM 2241 N N . MET A 1 284 ? 11.125 -10.125 -4.613 1 96.94 284 MET A N 1
ATOM 2242 C CA . MET A 1 284 ? 10.547 -9.883 -5.93 1 96.94 284 MET A CA 1
ATOM 2243 C C . MET A 1 284 ? 9.086 -9.461 -5.812 1 96.94 284 MET A C 1
ATOM 2245 O O . MET A 1 284 ? 8.625 -8.578 -6.547 1 96.94 284 MET A O 1
ATOM 2249 N N . GLU A 1 285 ? 8.383 -10.094 -4.898 1 97.19 285 GLU A N 1
ATOM 2250 C CA . GLU A 1 285 ? 6.973 -9.742 -4.742 1 97.19 285 GLU A CA 1
ATOM 2251 C C . GLU A 1 285 ? 6.816 -8.289 -4.305 1 97.19 285 GLU A C 1
ATOM 2253 O O . GLU A 1 285 ? 5.805 -7.648 -4.605 1 97.19 285 GLU A O 1
ATOM 2258 N N . ARG A 1 286 ? 7.812 -7.742 -3.621 1 97.44 286 ARG A N 1
ATOM 2259 C CA . ARG A 1 286 ? 7.758 -6.363 -3.146 1 97.44 286 ARG A CA 1
ATOM 2260 C C . ARG A 1 286 ? 8.297 -5.402 -4.203 1 97.44 286 ARG A C 1
ATOM 2262 O O . ARG A 1 286 ? 7.941 -4.219 -4.207 1 97.44 286 ARG A O 1
ATOM 2269 N N . LEU A 1 287 ? 9.109 -5.93 -5.121 1 96.19 287 LEU A N 1
ATOM 2270 C CA . LEU A 1 287 ? 9.602 -5.121 -6.23 1 96.19 287 LEU A CA 1
ATOM 2271 C C . LEU A 1 287 ? 8.555 -5.035 -7.34 1 96.19 287 LEU A C 1
ATOM 2273 O O . LEU A 1 287 ? 8.508 -4.051 -8.078 1 96.19 287 LEU A O 1
ATOM 2277 N N . GLN A 1 288 ? 7.711 -6.086 -7.449 1 93.25 288 GLN A N 1
ATOM 2278 C CA . GLN A 1 288 ? 6.625 -6.172 -8.422 1 93.25 288 GLN A CA 1
ATOM 2279 C C . GLN A 1 288 ? 5.309 -6.543 -7.746 1 93.25 288 GLN A C 1
ATOM 2281 O O . GLN A 1 288 ? 4.77 -7.629 -7.98 1 93.25 288 GLN A O 1
ATOM 2286 N N . PRO A 1 289 ? 4.73 -5.613 -7.039 1 93.69 289 PRO A N 1
ATOM 2287 C CA . PRO A 1 289 ? 3.654 -5.965 -6.105 1 93.69 289 PRO A CA 1
ATOM 2288 C C . PRO A 1 289 ? 2.287 -6.031 -6.781 1 93.69 289 PRO A C 1
ATOM 2290 O O . PRO A 1 289 ? 1.271 -6.234 -6.109 1 93.69 289 PRO A O 1
ATOM 2293 N N . ALA A 1 290 ? 2.127 -5.977 -8.055 1 90.19 290 ALA A N 1
ATOM 2294 C CA . ALA A 1 290 ? 0.84 -5.852 -8.734 1 90.19 290 ALA A CA 1
ATOM 2295 C C . ALA A 1 290 ? 0.045 -7.148 -8.648 1 90.19 290 ALA A C 1
ATOM 2297 O O . ALA A 1 290 ? -1.185 -7.141 -8.75 1 90.19 290 ALA A O 1
ATOM 2298 N N . ASN A 1 291 ? 0.731 -8.258 -8.445 1 93.56 291 ASN A N 1
ATOM 2299 C CA . ASN A 1 291 ? 0.07 -9.555 -8.383 1 93.56 291 ASN A CA 1
ATOM 2300 C C . ASN A 1 291 ? -0.855 -9.656 -7.172 1 93.56 291 ASN A C 1
ATOM 2302 O O . ASN A 1 291 ? -0.421 -9.461 -6.035 1 93.56 291 ASN A O 1
ATOM 2306 N N . ALA A 1 292 ? -2.105 -9.977 -7.406 1 95.5 292 ALA A N 1
ATOM 2307 C CA . ALA A 1 292 ? -3.088 -9.938 -6.324 1 95.5 292 ALA A CA 1
ATOM 2308 C C . ALA A 1 292 ? -3.389 -11.344 -5.812 1 95.5 292 ALA A C 1
ATOM 2310 O O . ALA A 1 292 ? -4.156 -11.516 -4.863 1 95.5 292 ALA A O 1
ATOM 2311 N N . THR A 1 293 ? -2.781 -12.344 -6.441 1 96.62 293 THR A N 1
ATOM 2312 C CA . THR A 1 293 ? -3.027 -13.727 -6.027 1 96.62 293 THR A CA 1
ATOM 2313 C C . THR A 1 293 ? -1.739 -14.539 -6.074 1 96.62 293 THR A C 1
ATOM 2315 O O . THR A 1 293 ? -0.88 -14.305 -6.926 1 96.62 293 THR A O 1
ATOM 2318 N N . HIS A 1 294 ? -1.633 -15.445 -5.184 1 98.44 294 HIS A N 1
ATOM 2319 C CA . HIS A 1 294 ? -0.58 -16.453 -5.195 1 98.44 294 HIS A CA 1
ATOM 2320 C C . HIS A 1 294 ? -1.104 -17.797 -5.711 1 98.44 294 HIS A C 1
ATOM 2322 O O . HIS A 1 294 ? -2.018 -18.375 -5.117 1 98.44 294 HIS A O 1
ATOM 2328 N N . PHE A 1 295 ? -0.603 -18.266 -6.801 1 98.62 295 PHE A N 1
ATOM 2329 C CA . PHE A 1 295 ? -0.851 -19.625 -7.281 1 98.62 295 PHE A CA 1
ATOM 2330 C C . PHE A 1 295 ? 0.354 -20.516 -7.027 1 98.62 295 PHE A C 1
ATOM 2332 O O . PHE A 1 295 ? 1.442 -20.266 -7.551 1 98.62 295 PHE A O 1
ATOM 2339 N N . PHE A 1 296 ? 0.166 -21.547 -6.234 1 98.75 296 PHE A N 1
ATOM 2340 C CA . PHE A 1 296 ? 1.317 -22.375 -5.906 1 98.75 296 PHE A CA 1
ATOM 2341 C C . PHE A 1 296 ? 0.887 -23.812 -5.641 1 98.75 296 PHE A C 1
ATOM 2343 O O . PHE A 1 296 ? -0.308 -24.125 -5.625 1 98.75 296 PHE A O 1
ATOM 2350 N N . MET A 1 297 ? 1.868 -24.656 -5.535 1 98.88 297 MET A N 1
ATOM 2351 C CA . MET A 1 297 ? 1.641 -26.094 -5.402 1 98.88 297 MET A CA 1
ATOM 2352 C C . MET A 1 297 ? 2.338 -26.656 -4.16 1 98.88 297 MET A C 1
ATOM 2354 O O . MET A 1 297 ? 3.348 -26.094 -3.717 1 98.88 297 MET A O 1
ATOM 2358 N N . ALA A 1 298 ? 1.784 -27.672 -3.637 1 98.88 298 ALA A N 1
ATOM 2359 C CA . ALA A 1 298 ? 2.344 -28.391 -2.494 1 98.88 298 ALA A CA 1
ATOM 2360 C C . ALA A 1 298 ? 2.283 -29.891 -2.713 1 98.88 298 ALA A C 1
ATOM 2362 O O . ALA A 1 298 ? 1.459 -30.375 -3.49 1 98.88 298 ALA A O 1
ATOM 2363 N N . CYS A 1 299 ? 3.168 -30.609 -2.061 1 98.69 299 CYS A N 1
ATOM 2364 C CA . CYS A 1 299 ? 3.197 -32.062 -2.135 1 98.69 299 CYS A CA 1
ATOM 2365 C C . CYS A 1 299 ? 3.703 -32.688 -0.83 1 98.69 299 CYS A C 1
ATOM 2367 O O . CYS A 1 299 ? 4.062 -31.953 0.097 1 98.69 299 CYS A O 1
ATOM 2369 N N . ARG A 1 300 ? 3.604 -34 -0.757 1 98.38 300 ARG A N 1
ATOM 2370 C CA . ARG A 1 300 ? 4.133 -34.656 0.424 1 98.38 300 ARG A CA 1
ATOM 2371 C C . ARG A 1 300 ? 5.656 -34.594 0.459 1 98.38 300 ARG A C 1
ATOM 2373 O O . ARG A 1 300 ? 6.309 -34.688 -0.581 1 98.38 300 ARG A O 1
ATOM 2380 N N . PRO A 1 301 ? 6.203 -34.469 1.646 1 97.69 301 PRO A N 1
ATOM 2381 C CA . PRO A 1 301 ? 7.664 -34.375 1.742 1 97.69 301 PRO A CA 1
ATOM 2382 C C . PRO A 1 301 ? 8.367 -35.656 1.32 1 97.69 301 PRO A C 1
ATOM 2384 O O . PRO A 1 301 ? 9.547 -35.656 0.983 1 97.69 301 PRO A O 1
ATOM 2387 N N . GLU A 1 302 ? 7.633 -36.719 1.33 1 96.75 302 GLU A N 1
ATOM 2388 C CA . GLU A 1 302 ? 8.188 -38 0.941 1 96.75 302 GLU A CA 1
ATOM 2389 C C . GLU A 1 302 ? 8.438 -38.062 -0.563 1 96.75 302 GLU A C 1
ATOM 2391 O O . GLU A 1 302 ? 9.188 -38.906 -1.039 1 96.75 302 GLU A O 1
ATOM 2396 N N . ARG A 1 303 ? 7.715 -37.312 -1.315 1 95.94 303 ARG A N 1
ATOM 2397 C CA . ARG A 1 303 ? 8 -37.219 -2.744 1 95.94 303 ARG A CA 1
ATOM 2398 C C . ARG A 1 303 ? 9.406 -36.688 -2.994 1 95.94 303 ARG A C 1
ATOM 2400 O O . ARG A 1 303 ? 9.734 -35.562 -2.551 1 95.94 303 ARG A O 1
ATOM 2407 N N . PRO A 1 304 ? 10.227 -37.406 -3.709 1 94.94 304 PRO A N 1
ATOM 2408 C CA . PRO A 1 304 ? 11.602 -36.938 -3.918 1 94.94 304 PRO A CA 1
ATOM 2409 C C . PRO A 1 304 ? 11.656 -35.625 -4.66 1 94.94 304 PRO A C 1
ATOM 2411 O O . PRO A 1 304 ? 10.992 -35.438 -5.68 1 94.94 304 PRO A O 1
ATOM 2414 N N . LYS A 1 305 ? 12.477 -34.781 -4.246 1 94.19 305 LYS A N 1
ATOM 2415 C CA . LYS A 1 305 ? 12.57 -33.406 -4.789 1 94.19 305 LYS A CA 1
ATOM 2416 C C . LYS A 1 305 ? 12.977 -33.438 -6.258 1 94.19 305 LYS A C 1
ATOM 2418 O O . LYS A 1 305 ? 12.57 -32.562 -7.035 1 94.19 305 LYS A O 1
ATOM 2423 N N . GLU A 1 306 ? 13.75 -34.438 -6.652 1 92.06 306 GLU A N 1
ATOM 2424 C CA . GLU A 1 306 ? 14.25 -34.531 -8.023 1 92.06 306 GLU A CA 1
ATOM 2425 C C . GLU A 1 306 ? 13.109 -34.781 -9.008 1 92.06 306 GLU A C 1
ATOM 2427 O O . GLU A 1 306 ? 13.273 -34.594 -10.211 1 92.06 306 GLU A O 1
ATOM 2432 N N . GLN A 1 307 ? 11.953 -35.156 -8.445 1 93.12 307 GLN A N 1
ATOM 2433 C CA . GLN A 1 307 ? 10.82 -35.5 -9.305 1 93.12 307 GLN A CA 1
ATOM 2434 C C . GLN A 1 307 ? 10.023 -34.25 -9.664 1 93.12 307 GLN A C 1
ATOM 2436 O O . GLN A 1 307 ? 9.195 -34.281 -10.57 1 93.12 307 GLN A O 1
ATOM 2441 N N . TYR A 1 308 ? 10.328 -33.125 -8.922 1 95.06 308 TYR A N 1
ATOM 2442 C CA . TYR A 1 308 ? 9.477 -32 -9.242 1 95.06 308 TYR A CA 1
ATOM 2443 C C . TYR A 1 308 ? 10.273 -30.688 -9.227 1 95.06 308 TYR A C 1
ATOM 2445 O O . TYR A 1 308 ? 9.773 -29.656 -9.648 1 95.06 308 TYR A O 1
ATOM 2453 N N . THR A 1 309 ? 11.516 -30.719 -8.82 1 94.44 309 THR A N 1
ATOM 2454 C CA . THR A 1 309 ? 12.32 -29.5 -8.773 1 94.44 309 THR A CA 1
ATOM 2455 C C . THR A 1 309 ? 13.008 -29.266 -10.117 1 94.44 309 THR A C 1
ATOM 2457 O O . THR A 1 309 ? 13.672 -30.156 -10.648 1 94.44 309 THR A O 1
ATOM 2460 N N . ILE A 1 310 ? 12.812 -28.125 -10.664 1 95.5 310 ILE A N 1
ATOM 2461 C CA . ILE A 1 310 ? 13.516 -27.672 -11.859 1 95.5 310 ILE A CA 1
ATOM 2462 C C . ILE A 1 310 ? 14.68 -26.766 -11.469 1 95.5 310 ILE A C 1
ATOM 2464 O O . ILE A 1 310 ? 14.477 -25.688 -10.914 1 95.5 310 ILE A O 1
ATOM 2468 N N . ASP A 1 311 ? 15.891 -27.266 -11.672 1 94.12 311 ASP A N 1
ATOM 2469 C CA . ASP A 1 311 ? 17.094 -26.562 -11.266 1 94.12 311 ASP A CA 1
ATOM 2470 C C . ASP A 1 311 ? 18.047 -26.375 -12.445 1 94.12 311 ASP A C 1
ATOM 2472 O O . ASP A 1 311 ? 18.766 -27.297 -12.828 1 94.12 311 ASP A O 1
ATOM 2476 N N . PHE A 1 312 ? 18.141 -25.172 -12.93 1 94.94 312 PHE A N 1
ATOM 2477 C CA . PHE A 1 312 ? 18.938 -24.875 -14.125 1 94.94 312 PHE A CA 1
ATOM 2478 C C . PHE A 1 312 ? 20.406 -24.688 -13.766 1 94.94 312 PHE A C 1
ATOM 2480 O O . PHE A 1 312 ? 21.25 -24.5 -14.656 1 94.94 312 PHE A O 1
ATOM 2487 N N . SER A 1 313 ? 20.734 -24.75 -12.492 1 91.12 313 SER A N 1
ATOM 2488 C CA . SER A 1 313 ? 22.109 -24.531 -12.07 1 91.12 313 SER A CA 1
ATOM 2489 C C . SER A 1 313 ? 22.953 -25.797 -12.258 1 91.12 313 SER A C 1
ATOM 2491 O O . SER A 1 313 ? 24.172 -25.75 -12.188 1 91.12 313 SER A O 1
ATOM 2493 N N . THR A 1 314 ? 22.297 -26.891 -12.555 1 91.94 314 THR A N 1
ATOM 2494 C CA . THR A 1 314 ? 22.984 -28.156 -12.695 1 91.94 314 THR A CA 1
ATOM 2495 C C . THR A 1 314 ? 23.109 -28.547 -14.164 1 91.94 314 THR A C 1
ATOM 2497 O O . THR A 1 314 ? 22.266 -28.172 -14.984 1 91.94 314 THR A O 1
ATOM 2500 N N . PRO A 1 315 ? 24.094 -29.328 -14.5 1 91.56 315 PRO A N 1
ATOM 2501 C CA . PRO A 1 315 ? 24.203 -29.812 -15.883 1 91.56 315 PRO A CA 1
ATOM 2502 C C . PRO A 1 315 ? 23.031 -30.688 -16.297 1 91.56 315 PRO A C 1
ATOM 2504 O O . PRO A 1 315 ? 22.75 -30.812 -17.484 1 91.56 315 PRO A O 1
ATOM 2507 N N . GLY A 1 316 ? 22.375 -31.266 -15.305 1 92.31 316 GLY A N 1
ATOM 2508 C CA . GLY A 1 316 ? 21.203 -32.094 -15.578 1 92.31 316 GLY A CA 1
ATOM 2509 C C . GLY A 1 316 ? 20.078 -31.312 -16.25 1 92.31 316 GLY A C 1
ATOM 2510 O O . GLY A 1 316 ? 19.203 -31.906 -16.891 1 92.31 316 GLY A O 1
ATOM 2511 N N . SER A 1 317 ? 20.156 -30.016 -16.219 1 95.5 317 SER A N 1
ATOM 2512 C CA . SER A 1 317 ? 19.125 -29.188 -16.828 1 95.5 317 SER A CA 1
ATOM 2513 C C . SER A 1 317 ? 19.141 -29.281 -18.344 1 95.5 317 SER A C 1
ATOM 2515 O O . SER A 1 317 ? 18.156 -28.984 -19.016 1 95.5 317 SER A O 1
ATOM 2517 N N . LEU A 1 318 ? 20.234 -29.688 -18.906 1 96.31 318 LEU A N 1
ATOM 2518 C CA . LEU A 1 318 ? 20.344 -29.828 -20.344 1 96.31 318 LEU A CA 1
ATOM 2519 C C . LEU A 1 318 ? 19.484 -30.984 -20.844 1 96.31 318 LEU A C 1
ATOM 2521 O O . LEU A 1 318 ? 19.203 -31.078 -22.047 1 96.31 318 LEU A O 1
ATOM 2525 N N . ASP A 1 319 ? 19.062 -31.828 -19.922 1 96.12 319 ASP A N 1
ATOM 2526 C CA . ASP A 1 319 ? 18.266 -32.969 -20.312 1 96.12 319 ASP A CA 1
ATOM 2527 C C . ASP A 1 319 ? 16.766 -32.688 -20.172 1 96.12 319 ASP A C 1
ATOM 2529 O O . ASP A 1 319 ? 15.93 -33.531 -20.531 1 96.12 319 ASP A O 1
ATOM 2533 N N . TYR A 1 320 ? 16.406 -31.547 -19.656 1 97.12 320 TYR A N 1
ATOM 2534 C CA . TYR A 1 320 ? 15 -31.156 -19.594 1 97.12 320 TYR A CA 1
ATOM 2535 C C . TYR A 1 320 ? 14.422 -31.016 -20.984 1 97.12 320 TYR A C 1
ATOM 2537 O O . TYR A 1 320 ? 15.141 -30.703 -21.938 1 97.12 320 TYR A O 1
ATOM 2545 N N . VAL A 1 321 ? 13.18 -31.266 -21.109 1 96.81 321 VAL A N 1
ATOM 2546 C CA . VAL A 1 321 ? 12.438 -31.062 -22.359 1 96.81 321 VAL A CA 1
ATOM 2547 C C . VAL A 1 321 ? 11.469 -29.891 -22.203 1 96.81 321 VAL A C 1
ATOM 2549 O O . VAL A 1 321 ? 10.445 -30.016 -21.516 1 96.81 321 VAL A O 1
ATOM 2552 N N . PRO A 1 322 ? 11.758 -28.75 -22.797 1 96.88 322 PRO A N 1
ATOM 2553 C CA . PRO A 1 322 ? 10.836 -27.609 -22.703 1 96.88 322 PRO A CA 1
ATOM 2554 C C . PRO A 1 322 ? 9.555 -27.812 -23.5 1 96.88 322 PRO A C 1
ATOM 2556 O O . PRO A 1 322 ? 9.586 -28.391 -24.578 1 96.88 322 PRO A O 1
ATOM 2559 N N . LEU A 1 323 ? 8.508 -27.406 -22.922 1 95.25 323 LEU A N 1
ATOM 2560 C CA . LEU A 1 323 ? 7.191 -27.438 -23.547 1 95.25 323 LEU A CA 1
ATOM 2561 C C . LEU A 1 323 ? 6.461 -26.109 -23.328 1 95.25 323 LEU A C 1
ATOM 2563 O O . LEU A 1 323 ? 6.492 -25.562 -22.234 1 95.25 323 LEU A O 1
ATOM 2567 N N . ALA A 1 324 ? 5.805 -25.672 -24.391 1 95.75 324 ALA A N 1
ATOM 2568 C CA . ALA A 1 324 ? 5.012 -24.438 -24.25 1 95.75 324 ALA A CA 1
ATOM 2569 C C . ALA A 1 324 ? 3.859 -24.641 -23.281 1 95.75 324 ALA A C 1
ATOM 2571 O O . ALA A 1 324 ? 3.168 -25.672 -23.328 1 95.75 324 ALA A O 1
ATOM 2572 N N . ARG A 1 325 ? 3.656 -23.688 -22.406 1 95.31 325 ARG A N 1
ATOM 2573 C CA . ARG A 1 325 ? 2.51 -23.734 -21.5 1 95.31 325 ARG A CA 1
ATOM 2574 C C . ARG A 1 325 ? 1.215 -23.422 -22.234 1 95.31 325 ARG A C 1
ATOM 2576 O O . ARG A 1 325 ? 1.244 -22.906 -23.359 1 95.31 325 ARG A O 1
ATOM 2583 N N . THR A 1 326 ? 0.175 -23.688 -21.516 1 90 326 THR A N 1
ATOM 2584 C CA . THR A 1 326 ? -1.142 -23.453 -22.094 1 90 326 THR A CA 1
ATOM 2585 C C . THR A 1 326 ? -1.29 -21.984 -22.5 1 90 326 THR A C 1
ATOM 2587 O O . THR A 1 326 ? -0.958 -21.078 -21.734 1 90 326 THR A O 1
ATOM 2590 N N . ALA A 1 327 ? -1.717 -21.812 -23.75 1 89.88 327 ALA A N 1
ATOM 2591 C CA . ALA A 1 327 ? -2.051 -20.5 -24.312 1 89.88 327 ALA A CA 1
ATOM 2592 C C . ALA A 1 327 ? -0.791 -19.688 -24.594 1 89.88 327 ALA A C 1
ATOM 2594 O O . ALA A 1 327 ? -0.851 -18.453 -24.703 1 89.88 327 ALA A O 1
ATOM 2595 N N . CYS A 1 328 ? 0.349 -20.344 -24.562 1 94.25 328 CYS A N 1
ATOM 2596 C CA . CYS A 1 328 ? 1.587 -19.688 -24.984 1 94.25 328 CYS A CA 1
ATOM 2597 C C . CYS A 1 328 ? 1.968 -20.109 -26.406 1 94.25 328 CYS A C 1
ATOM 2599 O O . CYS A 1 328 ? 1.948 -21.297 -26.734 1 94.25 328 CYS A O 1
ATOM 2601 N N . THR A 1 329 ? 2.277 -19.078 -27.219 1 93.94 329 THR A N 1
ATOM 2602 C CA . THR A 1 329 ? 2.596 -19.375 -28.609 1 93.94 329 THR A CA 1
ATOM 2603 C C . THR A 1 329 ? 3.676 -18.438 -29.141 1 93.94 329 THR A C 1
ATOM 2605 O O . THR A 1 329 ? 3.828 -17.312 -28.641 1 93.94 329 THR A O 1
ATOM 2608 N N . LEU A 1 330 ? 4.438 -18.984 -30.016 1 94.75 330 LEU A N 1
ATOM 2609 C CA . LEU A 1 330 ? 5.402 -18.156 -30.75 1 94.75 330 LEU A CA 1
ATOM 2610 C C . LEU A 1 330 ? 4.805 -17.641 -32.062 1 94.75 330 LEU A C 1
ATOM 2612 O O . LEU A 1 330 ? 4.406 -18.438 -32.906 1 94.75 330 LEU A O 1
ATOM 2616 N N . SER A 1 331 ? 4.605 -16.406 -32.188 1 94.38 331 SER A N 1
ATOM 2617 C CA . SER A 1 331 ? 4.121 -15.734 -33.406 1 94.38 331 SER A CA 1
ATOM 2618 C C . SER A 1 331 ? 5.191 -14.82 -34 1 94.38 331 SER A C 1
ATOM 2620 O O . SER A 1 331 ? 5.359 -13.68 -33.562 1 94.38 331 SER A O 1
ATOM 2622 N N . GLY A 1 332 ? 5.758 -15.344 -35.094 1 94.12 332 GLY A N 1
ATOM 2623 C CA . GLY A 1 332 ? 6.93 -14.625 -35.562 1 94.12 332 GLY A CA 1
ATOM 2624 C C . GLY A 1 332 ? 8.062 -14.594 -34.562 1 94.12 332 GLY A C 1
ATOM 2625 O O . GLY A 1 332 ? 8.555 -15.648 -34.125 1 94.12 332 GLY A O 1
ATOM 2626 N N . ALA A 1 333 ? 8.438 -13.43 -34.094 1 94.12 333 ALA A N 1
ATOM 2627 C CA . ALA A 1 333 ? 9.508 -13.305 -33.094 1 94.12 333 ALA A CA 1
ATOM 2628 C C . ALA A 1 333 ? 8.953 -12.977 -31.719 1 94.12 333 ALA A C 1
ATOM 2630 O O . ALA A 1 333 ? 9.703 -12.742 -30.766 1 94.12 333 ALA A O 1
ATOM 2631 N N . ASP A 1 334 ? 7.586 -13.031 -31.625 1 95.31 334 ASP A N 1
ATOM 2632 C CA . ASP A 1 334 ? 6.945 -12.695 -30.359 1 95.31 334 ASP A CA 1
ATOM 2633 C C . ASP A 1 334 ? 6.434 -13.945 -29.641 1 95.31 334 ASP A C 1
ATOM 2635 O O . ASP A 1 334 ? 5.695 -14.742 -30.234 1 95.31 334 ASP A O 1
ATOM 2639 N N . LEU A 1 335 ? 6.898 -14.055 -28.453 1 94.38 335 LEU A N 1
ATOM 2640 C CA . LEU A 1 335 ? 6.262 -15.023 -27.562 1 94.38 335 LEU A CA 1
ATOM 2641 C C . LEU A 1 335 ? 5.055 -14.406 -26.859 1 94.38 335 LEU A C 1
ATOM 2643 O O . LEU A 1 335 ? 5.195 -13.414 -26.141 1 94.38 335 LEU A O 1
ATOM 2647 N N . VAL A 1 336 ? 3.902 -15.031 -27.062 1 94.38 336 VAL A N 1
ATOM 2648 C CA . VAL A 1 336 ? 2.664 -14.492 -26.516 1 94.38 336 VAL A CA 1
ATOM 2649 C C . VAL A 1 336 ? 2.08 -15.477 -25.5 1 94.38 336 VAL A C 1
ATOM 2651 O O . VAL A 1 336 ? 1.985 -16.672 -25.766 1 94.38 336 VAL A O 1
ATOM 2654 N N . GLY A 1 337 ? 1.861 -14.977 -24.359 1 90.69 337 GLY A N 1
ATOM 2655 C CA . GLY A 1 337 ? 1.185 -15.734 -23.328 1 90.69 337 GLY A CA 1
ATOM 2656 C C . GLY A 1 337 ? -0.003 -15.008 -22.719 1 90.69 337 GLY A C 1
ATOM 2657 O O . GLY A 1 337 ? -0.417 -13.961 -23.234 1 90.69 337 GLY A O 1
ATOM 2658 N N . PRO A 1 338 ? -0.599 -15.625 -21.703 1 83.94 338 PRO A N 1
ATOM 2659 C CA . PRO A 1 338 ? -1.713 -14.938 -21.047 1 83.94 338 PRO A CA 1
ATOM 2660 C C . PRO A 1 338 ? -1.318 -13.578 -20.484 1 83.94 338 PRO A C 1
ATOM 2662 O O . PRO A 1 338 ? -0.644 -13.5 -19.453 1 83.94 338 PRO A O 1
ATOM 2665 N N . GLY A 1 339 ? -1.62 -12.531 -21.188 1 76.19 339 GLY A N 1
ATOM 2666 C CA . GLY A 1 339 ? -1.43 -11.172 -20.719 1 76.19 339 GLY A CA 1
ATOM 2667 C C . GLY A 1 339 ? 0 -10.68 -20.859 1 76.19 339 GLY A C 1
ATOM 2668 O O . GLY A 1 339 ? 0.37 -9.648 -20.297 1 76.19 339 GLY A O 1
ATOM 2669 N N . THR A 1 340 ? 0.818 -11.484 -21.531 1 85.31 340 THR A N 1
ATOM 2670 C CA . THR A 1 340 ? 2.221 -11.094 -21.625 1 85.31 340 THR A CA 1
ATOM 2671 C C . THR A 1 340 ? 2.746 -11.32 -23.047 1 85.31 340 THR A C 1
ATOM 2673 O O . THR A 1 340 ? 2.266 -12.195 -23.75 1 85.31 340 THR A O 1
ATOM 2676 N N . ARG A 1 341 ? 3.613 -10.445 -23.453 1 90.69 341 ARG A N 1
ATOM 2677 C CA . ARG A 1 341 ? 4.297 -10.539 -24.734 1 90.69 341 ARG A CA 1
ATOM 2678 C C . ARG A 1 341 ? 5.789 -10.25 -24.594 1 90.69 341 ARG A C 1
ATOM 2680 O O . ARG A 1 341 ? 6.18 -9.344 -23.844 1 90.69 341 ARG A O 1
ATOM 2687 N N . LEU A 1 342 ? 6.59 -11.109 -25.203 1 92.06 342 LEU A N 1
ATOM 2688 C CA . LEU A 1 342 ? 8.039 -10.977 -25.156 1 92.06 342 LEU A CA 1
ATOM 2689 C C . LEU A 1 342 ? 8.648 -11.086 -26.562 1 92.06 342 LEU A C 1
ATOM 2691 O O . LEU A 1 342 ? 8.43 -12.078 -27.25 1 92.06 342 LEU A O 1
ATOM 2695 N N . ARG A 1 343 ? 9.398 -10.039 -27 1 92.88 343 ARG A N 1
ATOM 2696 C CA . ARG A 1 343 ? 10.102 -10.086 -28.281 1 92.88 343 ARG A CA 1
ATOM 2697 C C . ARG A 1 343 ? 11.461 -10.758 -28.141 1 92.88 343 ARG A C 1
ATOM 2699 O O . ARG A 1 343 ? 12.281 -10.344 -27.328 1 92.88 343 ARG A O 1
ATOM 2706 N N . LEU A 1 344 ? 11.648 -11.734 -28.953 1 94.06 344 LEU A N 1
ATOM 2707 C CA . LEU A 1 344 ? 12.914 -12.469 -28.922 1 94.06 344 LEU A CA 1
ATOM 2708 C C . LEU A 1 344 ? 13.875 -11.922 -29.984 1 94.06 344 LEU A C 1
ATOM 2710 O O . LEU A 1 344 ? 13.445 -11.523 -31.062 1 94.06 344 LEU A O 1
ATOM 2714 N N . ASP A 1 345 ? 15.125 -11.859 -29.672 1 92.25 345 ASP A N 1
ATOM 2715 C CA . ASP A 1 345 ? 16.125 -11.531 -30.688 1 92.25 345 ASP A CA 1
ATOM 2716 C C . ASP A 1 345 ? 16.422 -12.742 -31.578 1 92.25 345 ASP A C 1
ATOM 2718 O O . ASP A 1 345 ? 15.844 -13.812 -31.375 1 92.25 345 ASP A O 1
ATOM 2722 N N . LEU A 1 346 ? 17.312 -12.531 -32.5 1 92.88 346 LEU A N 1
ATOM 2723 C CA . LEU A 1 346 ? 17.578 -13.562 -33.5 1 92.88 346 LEU A CA 1
ATOM 2724 C C . LEU A 1 346 ? 18.172 -14.805 -32.875 1 92.88 346 LEU A C 1
ATOM 2726 O O . LEU A 1 346 ? 17.844 -15.93 -33.25 1 92.88 346 LEU A O 1
ATOM 2730 N N . THR A 1 347 ? 19.016 -14.617 -31.938 1 93.38 347 THR A N 1
ATOM 2731 C CA . THR A 1 347 ? 19.641 -15.742 -31.25 1 93.38 347 THR A CA 1
ATOM 2732 C C . THR A 1 347 ? 18.609 -16.516 -30.438 1 93.38 347 THR A C 1
ATOM 2734 O O . THR A 1 347 ? 18.516 -17.75 -30.562 1 93.38 347 THR A O 1
ATOM 2737 N N . GLN A 1 348 ? 17.812 -15.867 -29.688 1 94.38 348 GLN A N 1
ATOM 2738 C CA . GLN A 1 348 ? 16.781 -16.484 -28.859 1 94.38 348 GLN A CA 1
ATOM 2739 C C . GLN A 1 348 ? 15.75 -17.219 -29.703 1 94.38 348 GLN A C 1
ATOM 2741 O O . GLN A 1 348 ? 15.336 -18.344 -29.375 1 94.38 348 GLN A O 1
ATOM 2746 N N . LEU A 1 349 ? 15.438 -16.578 -30.812 1 95.06 349 LEU A N 1
ATOM 2747 C CA . LEU A 1 349 ? 14.438 -17.141 -31.719 1 95.06 349 LEU A CA 1
ATOM 2748 C C . LEU A 1 349 ? 14.914 -18.469 -32.281 1 95.06 349 LEU A C 1
ATOM 2750 O O . LEU A 1 349 ? 14.117 -19.406 -32.438 1 95.06 349 LEU A O 1
ATOM 2754 N N . ALA A 1 350 ? 16.188 -18.578 -32.562 1 95.38 350 ALA A N 1
ATOM 2755 C CA . ALA A 1 350 ? 16.766 -19.797 -33.156 1 95.38 350 ALA A CA 1
ATOM 2756 C C . ALA A 1 350 ? 16.578 -20.984 -32.219 1 95.38 350 ALA A C 1
ATOM 2758 O O . ALA A 1 350 ? 16.406 -22.109 -32.688 1 95.38 350 ALA A O 1
ATOM 2759 N N . PHE A 1 351 ? 16.562 -20.688 -30.938 1 96.44 351 PHE A N 1
ATOM 2760 C CA . PHE A 1 351 ? 16.375 -21.766 -29.969 1 96.44 351 PHE A CA 1
ATOM 2761 C C . PHE A 1 351 ? 14.883 -21.984 -29.719 1 96.44 351 PHE A C 1
ATOM 2763 O O . PHE A 1 351 ? 14.422 -23.141 -29.688 1 96.44 351 PHE A O 1
ATOM 2770 N N . ALA A 1 352 ? 14.086 -20.969 -29.578 1 96.12 352 ALA A N 1
ATOM 2771 C CA . ALA A 1 352 ? 12.68 -21.031 -29.203 1 96.12 352 ALA A CA 1
ATOM 2772 C C . ALA A 1 352 ? 11.859 -21.766 -30.266 1 96.12 352 ALA A C 1
ATOM 2774 O O . ALA A 1 352 ? 10.898 -22.453 -29.938 1 96.12 352 ALA A O 1
ATOM 2775 N N . GLN A 1 353 ? 12.266 -21.672 -31.484 1 95.81 353 GLN A N 1
ATOM 2776 C CA . GLN A 1 353 ? 11.539 -22.281 -32.594 1 95.81 353 GLN A CA 1
ATOM 2777 C C . GLN A 1 353 ? 11.672 -23.797 -32.562 1 95.81 353 GLN A C 1
ATOM 2779 O O . GLN A 1 353 ? 10.891 -24.5 -33.219 1 95.81 353 GLN A O 1
ATOM 2784 N N . LEU A 1 354 ? 12.656 -24.25 -31.859 1 96.25 354 LEU A N 1
ATOM 2785 C CA . LEU A 1 354 ? 12.953 -25.672 -31.859 1 96.25 354 LEU A CA 1
ATOM 2786 C C . LEU A 1 354 ? 12.234 -26.391 -30.719 1 96.25 354 LEU A C 1
ATOM 2788 O O . LEU A 1 354 ? 12.32 -27.609 -30.594 1 96.25 354 LEU A O 1
ATOM 2792 N N . VAL A 1 355 ? 11.492 -25.641 -29.891 1 96.62 355 VAL A N 1
ATOM 2793 C CA . VAL A 1 355 ? 10.727 -26.234 -28.797 1 96.62 355 VAL A CA 1
ATOM 2794 C C . VAL A 1 355 ? 9.516 -26.969 -29.375 1 96.62 355 VAL A C 1
ATOM 2796 O O . VAL A 1 355 ? 8.68 -26.391 -30.047 1 96.62 355 VAL A O 1
ATOM 2799 N N . ASP A 1 356 ? 9.422 -28.281 -29.109 1 94.06 356 ASP A N 1
ATOM 2800 C CA . ASP A 1 356 ? 8.32 -29.078 -29.641 1 94.06 356 ASP A CA 1
ATOM 2801 C C . ASP A 1 356 ? 7.781 -30.047 -28.609 1 94.06 356 ASP A C 1
ATOM 2803 O O . ASP A 1 356 ? 6.949 -30.906 -28.922 1 94.06 356 ASP A O 1
ATOM 2807 N N . GLY A 1 357 ? 8.383 -30.062 -27.375 1 92.75 357 GLY A N 1
ATOM 2808 C CA . GLY A 1 357 ? 7.918 -30.938 -26.312 1 92.75 357 GLY A CA 1
ATOM 2809 C C . GLY A 1 357 ? 8.578 -32.312 -26.312 1 92.75 357 GLY A C 1
ATOM 2810 O O . GLY A 1 357 ? 8.242 -33.156 -25.5 1 92.75 357 GLY A O 1
ATOM 2811 N N . HIS A 1 358 ? 9.555 -32.5 -27.234 1 94.19 358 HIS A N 1
ATOM 2812 C CA . HIS A 1 358 ? 10.234 -33.812 -27.328 1 94.19 358 HIS A CA 1
ATOM 2813 C C . HIS A 1 358 ? 11.75 -33.625 -27.25 1 94.19 358 HIS A C 1
ATOM 2815 O O . HIS A 1 358 ? 12.438 -34.469 -26.672 1 94.19 358 HIS A O 1
ATOM 2821 N N . ARG A 1 359 ? 12.211 -32.562 -27.75 1 95.81 359 ARG A N 1
ATOM 2822 C CA . ARG A 1 359 ? 13.656 -32.344 -27.766 1 95.81 359 ARG A CA 1
ATOM 2823 C C . ARG A 1 359 ? 14.133 -31.781 -26.422 1 95.81 359 ARG A C 1
ATOM 2825 O O . ARG A 1 359 ? 13.477 -30.922 -25.828 1 95.81 359 ARG A O 1
ATOM 2832 N N . SER A 1 360 ? 15.219 -32.344 -26.031 1 97.12 360 SER A N 1
ATOM 2833 C CA . SER A 1 360 ? 15.859 -31.781 -24.828 1 97.12 360 SER A CA 1
ATOM 2834 C C . SER A 1 360 ? 16.562 -30.469 -25.141 1 97.12 360 SER A C 1
ATOM 2836 O O . SER A 1 360 ? 16.766 -30.125 -26.297 1 97.12 360 SER A O 1
ATOM 2838 N N . ILE A 1 361 ? 16.906 -29.766 -24.094 1 97.62 361 ILE A N 1
ATOM 2839 C CA . ILE A 1 361 ? 17.656 -28.531 -24.25 1 97.62 361 ILE A CA 1
ATOM 2840 C C . ILE A 1 361 ? 18.984 -28.812 -24.969 1 97.62 361 ILE A C 1
ATOM 2842 O O . ILE A 1 361 ? 19.391 -28.047 -25.844 1 97.62 361 ILE A O 1
ATOM 2846 N N . ARG A 1 362 ? 19.625 -29.922 -24.609 1 96.81 362 ARG A N 1
ATOM 2847 C CA . ARG A 1 362 ? 20.875 -30.344 -25.25 1 96.81 362 ARG A CA 1
ATOM 2848 C C . ARG A 1 362 ? 20.688 -30.531 -26.75 1 96.81 362 ARG A C 1
ATOM 2850 O O . ARG A 1 362 ? 21.5 -30.062 -27.547 1 96.81 362 ARG A O 1
ATOM 2857 N N . GLU A 1 363 ? 19.641 -31.188 -27.125 1 96.56 363 GLU A N 1
ATOM 2858 C CA . GLU A 1 363 ? 19.344 -31.438 -28.531 1 96.56 363 GLU A CA 1
ATOM 2859 C C . GLU A 1 363 ? 19.047 -30.141 -29.266 1 96.56 363 GLU A C 1
ATOM 2861 O O . GLU A 1 363 ? 19.516 -29.938 -30.391 1 96.56 363 GLU A O 1
ATOM 2866 N N . ILE A 1 364 ? 18.297 -29.297 -28.656 1 97 364 ILE A N 1
ATOM 2867 C CA . ILE A 1 364 ? 17.953 -28.016 -29.25 1 97 364 ILE A CA 1
ATOM 2868 C C . ILE A 1 364 ? 19.219 -27.203 -29.5 1 97 364 ILE A C 1
ATOM 2870 O O . ILE A 1 364 ? 19.422 -26.656 -30.578 1 97 364 ILE A O 1
ATOM 2874 N N . ALA A 1 365 ? 20.078 -27.172 -28.5 1 96.88 365 ALA A N 1
ATOM 2875 C CA . ALA A 1 365 ? 21.344 -26.438 -28.625 1 96.88 365 ALA A CA 1
ATOM 2876 C C . ALA A 1 365 ? 22.188 -26.984 -29.766 1 96.88 365 ALA A C 1
ATOM 2878 O O . ALA A 1 365 ? 22.781 -26.219 -30.531 1 96.88 365 ALA A O 1
ATOM 2879 N N . ALA A 1 366 ? 22.234 -28.266 -29.906 1 96.06 366 ALA A N 1
ATOM 2880 C CA . ALA A 1 366 ? 23.016 -28.891 -30.953 1 96.06 366 ALA A CA 1
ATOM 2881 C C . ALA A 1 366 ? 22.484 -28.531 -32.344 1 96.06 366 ALA A C 1
ATOM 2883 O O . ALA A 1 366 ? 23.25 -28.234 -33.25 1 96.06 366 ALA A O 1
ATOM 2884 N N . ILE A 1 367 ? 21.188 -28.562 -32.469 1 96.12 367 ILE A N 1
ATOM 2885 C CA . ILE A 1 367 ? 20.562 -28.266 -33.75 1 96.12 367 ILE A CA 1
ATOM 2886 C C . ILE A 1 367 ? 20.781 -26.781 -34.094 1 96.12 367 ILE A C 1
ATOM 2888 O O . ILE A 1 367 ? 21.141 -26.453 -35.219 1 96.12 367 ILE A O 1
ATOM 2892 N N . ALA A 1 368 ? 20.547 -25.938 -33.094 1 94.94 368 ALA A N 1
ATOM 2893 C CA . ALA A 1 368 ? 20.719 -24.516 -33.312 1 94.94 368 ALA A CA 1
ATOM 2894 C C . ALA A 1 368 ? 22.156 -24.172 -33.688 1 94.94 368 ALA A C 1
ATOM 2896 O O . ALA A 1 368 ? 22.391 -23.312 -34.531 1 94.94 368 ALA A O 1
ATOM 2897 N N . ALA A 1 369 ? 23.141 -24.797 -33.094 1 93.19 369 ALA A N 1
ATOM 2898 C CA . ALA A 1 369 ? 24.562 -24.547 -33.344 1 93.19 369 ALA A CA 1
ATOM 2899 C C . ALA A 1 369 ? 24.953 -24.938 -34.75 1 93.19 369 ALA A C 1
ATOM 2901 O O . ALA A 1 369 ? 25.922 -24.406 -35.312 1 93.19 369 ALA A O 1
ATOM 2902 N N . ARG A 1 370 ? 24.219 -25.766 -35.312 1 91.5 370 ARG A N 1
ATOM 2903 C CA . ARG A 1 370 ? 24.531 -26.25 -36.656 1 91.5 370 ARG A CA 1
ATOM 2904 C C . ARG A 1 370 ? 23.953 -25.344 -37.75 1 91.5 370 ARG A C 1
ATOM 2906 O O . ARG A 1 370 ? 24.328 -25.422 -38.906 1 91.5 370 ARG A O 1
ATOM 2913 N N . ARG A 1 371 ? 23.078 -24.469 -37.219 1 85.31 371 ARG A N 1
ATOM 2914 C CA . ARG A 1 371 ? 22.5 -23.562 -38.188 1 85.31 371 ARG A CA 1
ATOM 2915 C C . ARG A 1 371 ? 23.516 -22.516 -38.656 1 85.31 371 ARG A C 1
ATOM 2917 O O . ARG A 1 371 ? 24.328 -22.047 -37.844 1 85.31 371 ARG A O 1
ATOM 2924 N N . ASP A 1 372 ? 23.812 -22.406 -39.812 1 74.94 372 ASP A N 1
ATOM 2925 C CA . ASP A 1 372 ? 24.812 -21.516 -40.406 1 74.94 372 ASP A CA 1
ATOM 2926 C C . ASP A 1 372 ? 24.234 -20.125 -40.656 1 74.94 372 ASP A C 1
ATOM 2928 O O . ASP A 1 372 ? 24.203 -19.672 -41.812 1 74.94 372 ASP A O 1
ATOM 2932 N N . ASP A 1 373 ? 23.625 -19.594 -39.594 1 75.88 373 ASP A N 1
ATOM 2933 C CA . ASP A 1 373 ? 23.031 -18.281 -39.844 1 75.88 373 ASP A CA 1
ATOM 2934 C C . ASP A 1 373 ? 23.719 -17.203 -39 1 75.88 373 ASP A C 1
ATOM 2936 O O . ASP A 1 373 ? 23.312 -16.047 -39 1 75.88 373 ASP A O 1
ATOM 2940 N N . GLY A 1 374 ? 24.781 -17.594 -38.281 1 78.75 374 GLY A N 1
ATOM 2941 C CA . GLY A 1 374 ? 25.594 -16.625 -37.562 1 78.75 374 GLY A CA 1
ATOM 2942 C C . GLY A 1 374 ? 24.938 -16.172 -36.25 1 78.75 374 GLY A C 1
ATOM 2943 O O . GLY A 1 374 ? 25.562 -15.477 -35.469 1 78.75 374 GLY A O 1
ATOM 2944 N N . ALA A 1 375 ? 23.797 -16.547 -35.938 1 83.44 375 ALA A N 1
ATOM 2945 C CA . ALA A 1 375 ? 23.078 -16.062 -34.781 1 83.44 375 ALA A CA 1
ATOM 2946 C C . ALA A 1 375 ? 23.453 -16.844 -33.531 1 83.44 375 ALA A C 1
ATOM 2948 O O . ALA A 1 375 ? 23.422 -16.312 -32.406 1 83.44 375 ALA A O 1
ATOM 2949 N N . VAL A 1 376 ? 23.891 -18.094 -33.688 1 87.19 376 VAL A N 1
ATOM 2950 C CA . VAL A 1 376 ? 24.156 -19 -32.562 1 87.19 376 VAL A CA 1
ATOM 2951 C C . VAL A 1 376 ? 25.625 -19.406 -32.594 1 87.19 376 VAL A C 1
ATOM 2953 O O . VAL A 1 376 ? 26.203 -19.641 -33.656 1 87.19 376 VAL A O 1
ATOM 2956 N N . PRO A 1 377 ? 26.266 -19.453 -31.391 1 88.94 377 PRO A N 1
ATOM 2957 C CA . PRO A 1 377 ? 27.641 -19.922 -31.344 1 88.94 377 PRO A CA 1
ATOM 2958 C C . PRO A 1 377 ? 27.828 -21.328 -31.906 1 88.94 377 PRO A C 1
ATOM 2960 O O . PRO A 1 377 ? 27.016 -22.203 -31.641 1 88.94 377 PRO A O 1
ATOM 2963 N N . ARG A 1 378 ? 28.969 -21.562 -32.594 1 89.5 378 ARG A N 1
ATOM 2964 C CA . ARG A 1 378 ? 29.234 -22.859 -33.188 1 89.5 378 ARG A CA 1
ATOM 2965 C C . ARG A 1 378 ? 29.797 -23.844 -32.188 1 89.5 378 ARG A C 1
ATOM 2967 O O . ARG A 1 378 ? 29.625 -25.062 -32.312 1 89.5 378 ARG A O 1
ATOM 2974 N N . ASP A 1 379 ? 30.297 -23.25 -31.109 1 90.94 379 ASP A N 1
ATOM 2975 C CA . ASP A 1 379 ? 30.797 -24.062 -30.016 1 90.94 379 ASP A CA 1
ATOM 2976 C C . ASP A 1 379 ? 29.641 -24.688 -29.234 1 90.94 379 ASP A C 1
ATOM 2978 O O . ASP A 1 379 ? 28.75 -23.984 -28.766 1 90.94 379 ASP A O 1
ATOM 2982 N N . ALA A 1 380 ? 29.719 -26.016 -29.109 1 90 380 ALA A N 1
ATOM 2983 C CA . ALA A 1 380 ? 28.625 -26.766 -28.484 1 90 380 ALA A CA 1
ATOM 2984 C C . ALA A 1 380 ? 28.391 -26.297 -27.062 1 90 380 ALA A C 1
ATOM 2986 O O . ALA A 1 380 ? 27.25 -26.141 -26.625 1 90 380 ALA A O 1
ATOM 2987 N N . GLY A 1 381 ? 29.438 -26.125 -26.328 1 92.94 381 GLY A N 1
ATOM 2988 C CA . GLY A 1 381 ? 29.328 -25.672 -24.953 1 92.94 381 GLY A CA 1
ATOM 2989 C C . GLY A 1 381 ? 28.688 -24.297 -24.844 1 92.94 381 GLY A C 1
ATOM 2990 O O . GLY A 1 381 ? 27.828 -24.078 -23.969 1 92.94 381 GLY A O 1
ATOM 2991 N N . ALA A 1 382 ? 29.109 -23.453 -25.656 1 94.62 382 ALA A N 1
ATOM 2992 C CA . ALA A 1 382 ? 28.578 -22.094 -25.656 1 94.62 382 ALA A CA 1
ATOM 2993 C C . ALA A 1 382 ? 27.094 -22.094 -26.047 1 94.62 382 ALA A C 1
ATOM 2995 O O . ALA A 1 382 ? 26.297 -21.359 -25.453 1 94.62 382 ALA A O 1
ATOM 2996 N N . ALA A 1 383 ? 26.75 -22.844 -27.031 1 95.31 383 ALA A N 1
ATOM 2997 C CA . ALA A 1 383 ? 25.359 -22.953 -27.453 1 95.31 383 ALA A CA 1
ATOM 2998 C C . ALA A 1 383 ? 24.484 -23.5 -26.328 1 95.31 383 ALA A C 1
ATOM 3000 O O . ALA A 1 383 ? 23.359 -23.047 -26.141 1 95.31 383 ALA A O 1
ATOM 3001 N N . GLN A 1 384 ? 25.031 -24.453 -25.625 1 96.62 384 GLN A N 1
ATOM 3002 C CA . GLN A 1 384 ? 24.297 -25.031 -24.516 1 96.62 384 GLN A CA 1
ATOM 3003 C C . GLN A 1 384 ? 24.062 -24 -23.406 1 96.62 384 GLN A C 1
ATOM 3005 O O . GLN A 1 384 ? 22.984 -23.953 -22.812 1 96.62 384 GLN A O 1
ATOM 3010 N N . ASP A 1 385 ? 25.031 -23.219 -23.188 1 95.25 385 ASP A N 1
ATOM 3011 C CA . ASP A 1 385 ? 24.906 -22.188 -22.172 1 95.25 385 ASP A CA 1
ATOM 3012 C C . ASP A 1 385 ? 23.844 -21.172 -22.531 1 95.25 385 ASP A C 1
ATOM 3014 O O . ASP A 1 385 ? 23.047 -20.75 -21.688 1 95.25 385 ASP A O 1
ATOM 3018 N N . VAL A 1 386 ? 23.812 -20.797 -23.719 1 94.44 386 VAL A N 1
ATOM 3019 C CA . VAL A 1 386 ? 22.812 -19.844 -24.203 1 94.44 386 VAL A CA 1
ATOM 3020 C C . VAL A 1 386 ? 21.422 -20.438 -24.094 1 94.44 386 VAL A C 1
ATOM 3022 O O . VAL A 1 386 ? 20.484 -19.797 -23.625 1 94.44 386 VAL A O 1
ATOM 3025 N N . ALA A 1 387 ? 21.297 -21.625 -24.5 1 96.5 387 ALA A N 1
ATOM 3026 C CA . ALA A 1 387 ? 20.016 -22.312 -24.453 1 96.5 387 ALA A CA 1
ATOM 3027 C C . ALA A 1 387 ? 19.516 -22.438 -23.016 1 96.5 387 ALA A C 1
ATOM 3029 O O . ALA A 1 387 ? 18.344 -22.141 -22.734 1 96.5 387 ALA A O 1
ATOM 3030 N N . ARG A 1 388 ? 20.406 -22.875 -22.172 1 96.25 388 ARG A N 1
ATOM 3031 C CA . ARG A 1 388 ? 20.047 -23.062 -20.766 1 96.25 388 ARG A CA 1
ATOM 3032 C C . ARG A 1 388 ? 19.562 -21.75 -20.156 1 96.25 388 ARG A C 1
ATOM 3034 O O . ARG A 1 388 ? 18.547 -21.719 -19.469 1 96.25 388 ARG A O 1
ATOM 3041 N N . THR A 1 389 ? 20.266 -20.719 -20.422 1 94 389 THR A N 1
ATOM 3042 C CA . THR A 1 389 ? 19.906 -19.406 -19.906 1 94 389 THR A CA 1
ATOM 3043 C C . THR A 1 389 ? 18.562 -18.938 -20.453 1 94 389 THR A C 1
ATOM 3045 O O . THR A 1 389 ? 17.703 -18.453 -19.703 1 94 389 THR A O 1
ATOM 3048 N N . LEU A 1 390 ? 18.375 -19.078 -21.719 1 95.56 390 LEU A N 1
ATOM 3049 C CA . LEU A 1 390 ? 17.125 -18.672 -22.359 1 95.56 390 LEU A CA 1
ATOM 3050 C C . LEU A 1 390 ? 15.938 -19.453 -21.766 1 95.56 390 LEU A C 1
ATOM 3052 O O . LEU A 1 390 ? 14.93 -18.859 -21.391 1 95.56 390 LEU A O 1
ATOM 3056 N N . PHE A 1 391 ? 16.078 -20.734 -21.719 1 97.25 391 PHE A N 1
ATOM 3057 C CA . PHE A 1 391 ? 14.953 -21.562 -21.297 1 97.25 391 PHE A CA 1
ATOM 3058 C C . PHE A 1 391 ? 14.664 -21.391 -19.812 1 97.25 391 PHE A C 1
ATOM 3060 O O . PHE A 1 391 ? 13.508 -21.469 -19.391 1 97.25 391 PHE A O 1
ATOM 3067 N N . GLN A 1 392 ? 15.719 -21.125 -19.016 1 95.94 392 GLN A N 1
ATOM 3068 C CA . GLN A 1 392 ? 15.477 -20.734 -17.641 1 95.94 392 GLN A CA 1
ATOM 3069 C C . GLN A 1 392 ? 14.617 -19.469 -17.562 1 95.94 392 GLN A C 1
ATOM 3071 O O . GLN A 1 392 ? 13.656 -19.406 -16.797 1 95.94 392 GLN A O 1
ATOM 3076 N N . ARG A 1 393 ? 14.922 -18.516 -18.359 1 94.12 393 ARG A N 1
ATOM 3077 C CA . ARG A 1 393 ? 14.188 -17.25 -18.375 1 94.12 393 ARG A CA 1
ATOM 3078 C C . ARG A 1 393 ? 12.75 -17.469 -18.812 1 94.12 393 ARG A C 1
ATOM 3080 O O . ARG A 1 393 ? 11.82 -16.938 -18.203 1 94.12 393 ARG A O 1
ATOM 3087 N N . LEU A 1 394 ? 12.57 -18.219 -19.812 1 96.19 394 LEU A N 1
ATOM 3088 C CA . LEU A 1 394 ? 11.234 -18.469 -20.344 1 96.19 394 LEU A CA 1
ATOM 3089 C C . LEU A 1 394 ? 10.414 -19.312 -19.375 1 96.19 394 LEU A C 1
ATOM 3091 O O . LEU A 1 394 ? 9.195 -19.141 -19.281 1 96.19 394 LEU A O 1
ATOM 3095 N N . TRP A 1 395 ? 11.07 -20.25 -18.672 1 96.38 395 TRP A N 1
ATOM 3096 C CA . TRP A 1 395 ? 10.422 -21.016 -17.609 1 96.38 395 TRP A CA 1
ATOM 3097 C C . TRP A 1 395 ? 9.977 -20.109 -16.469 1 96.38 395 TRP A C 1
ATOM 3099 O O . TRP A 1 395 ? 8.844 -20.203 -16 1 96.38 395 TRP A O 1
ATOM 3109 N N . ARG A 1 396 ? 10.797 -19.188 -16.078 1 94.38 396 ARG A N 1
ATOM 3110 C CA . ARG A 1 396 ? 10.516 -18.266 -14.992 1 94.38 396 ARG A CA 1
ATOM 3111 C C . ARG A 1 396 ? 9.375 -17.328 -15.352 1 94.38 396 ARG A C 1
ATOM 3113 O O . ARG A 1 396 ? 8.617 -16.891 -14.484 1 94.38 396 ARG A O 1
ATOM 3120 N N . LEU A 1 397 ? 9.156 -17.062 -16.609 1 93.75 397 LEU A N 1
ATOM 3121 C CA . LEU A 1 397 ? 8.148 -16.109 -17.047 1 93.75 397 LEU A CA 1
ATOM 3122 C C . LEU A 1 397 ? 6.879 -16.812 -17.5 1 93.75 397 LEU A C 1
ATOM 3124 O O . LEU A 1 397 ? 6.02 -16.203 -18.141 1 93.75 397 LEU A O 1
ATOM 3128 N N . ASP A 1 398 ? 6.816 -18.094 -17.297 1 95.81 398 ASP A N 1
ATOM 3129 C CA . ASP A 1 398 ? 5.602 -18.891 -17.438 1 95.81 398 ASP A CA 1
ATOM 3130 C C . ASP A 1 398 ? 5.281 -19.172 -18.906 1 95.81 398 ASP A C 1
ATOM 3132 O O . ASP A 1 398 ? 4.137 -19.453 -19.25 1 95.81 398 ASP A O 1
ATOM 3136 N N . PHE A 1 399 ? 6.301 -19.078 -19.781 1 96.19 399 PHE A N 1
ATOM 3137 C CA . PHE A 1 399 ? 6.078 -19.422 -21.172 1 96.19 399 PHE A CA 1
ATOM 3138 C C . PHE A 1 399 ? 6.27 -20.922 -21.406 1 96.19 399 PHE A C 1
ATOM 3140 O O . PHE A 1 399 ? 5.633 -21.5 -22.281 1 96.19 399 PHE A O 1
ATOM 3147 N N . LEU A 1 400 ? 7.152 -21.484 -20.578 1 96.69 400 LEU A N 1
ATOM 3148 C CA . LEU A 1 400 ? 7.496 -22.875 -20.781 1 96.69 400 LEU A CA 1
ATOM 3149 C C . LEU A 1 400 ? 7.312 -23.672 -19.5 1 96.69 400 LEU A C 1
ATOM 3151 O O . LEU A 1 400 ? 7.453 -23.141 -18.406 1 96.69 400 LEU A O 1
ATOM 3155 N N . ALA A 1 401 ? 6.965 -24.938 -19.641 1 96.94 401 ALA A N 1
ATOM 3156 C CA . ALA A 1 401 ? 7.141 -25.969 -18.625 1 96.94 401 ALA A CA 1
ATOM 3157 C C . ALA A 1 401 ? 8.305 -26.891 -18.984 1 96.94 401 ALA A C 1
ATOM 3159 O O . ALA A 1 401 ? 8.812 -26.859 -20.109 1 96.94 401 ALA A O 1
ATOM 3160 N N . MET A 1 402 ? 8.836 -27.609 -18.031 1 96.88 402 MET A N 1
ATOM 3161 C CA . MET A 1 402 ? 9.961 -28.516 -18.25 1 96.88 402 MET A CA 1
ATOM 3162 C C . MET A 1 402 ? 9.594 -29.938 -17.875 1 96.88 402 MET A C 1
ATOM 3164 O O . MET A 1 402 ? 9.023 -30.188 -16.812 1 96.88 402 MET A O 1
ATOM 3168 N N . ALA A 1 403 ? 9.875 -30.859 -18.734 1 96.19 403 ALA A N 1
ATOM 3169 C CA . ALA A 1 403 ? 9.82 -32.281 -18.391 1 96.19 403 ALA A CA 1
ATOM 3170 C C . ALA A 1 403 ? 11.195 -32.781 -17.938 1 96.19 403 ALA A C 1
ATOM 3172 O O . ALA A 1 403 ? 12.211 -32.438 -18.547 1 96.19 403 ALA A O 1
ATOM 3173 N N . ILE A 1 404 ? 11.25 -33.469 -16.906 1 92.88 404 ILE A N 1
ATOM 3174 C CA . ILE A 1 404 ? 12.484 -34.062 -16.422 1 92.88 404 ILE A CA 1
ATOM 3175 C C . ILE A 1 404 ? 12.75 -35.375 -17.125 1 92.88 404 ILE A C 1
ATOM 3177 O O . ILE A 1 404 ? 11.812 -36.125 -17.469 1 92.88 404 ILE A O 1
ATOM 3181 N N . ASP A 1 405 ? 14.008 -35.531 -17.812 1 68.88 405 ASP A N 1
ATOM 3182 C CA . ASP A 1 405 ? 14.469 -36.594 -18.703 1 68.88 405 ASP A CA 1
ATOM 3183 C C . ASP A 1 405 ? 14.07 -37.969 -18.172 1 68.88 405 ASP A C 1
ATOM 3185 O O . ASP A 1 405 ? 13.992 -38.188 -16.953 1 68.88 405 ASP A O 1
ATOM 3189 N N . GLY A 1 406 ? 13.641 -39 -19.047 1 59.22 406 GLY A N 1
ATOM 3190 C CA . GLY A 1 406 ? 13.188 -40.375 -19.016 1 59.22 406 GLY A CA 1
ATOM 3191 C C . GLY A 1 406 ? 11.695 -40.5 -19.219 1 59.22 406 GLY A C 1
ATOM 3192 O O . GLY A 1 406 ? 11.188 -41.625 -19.328 1 59.22 406 GLY A O 1
ATOM 3193 N N . CYS A 1 407 ? 11.047 -39.344 -19.016 1 55.16 407 CYS A N 1
ATOM 3194 C CA . CYS A 1 407 ? 9.609 -39.531 -19.094 1 55.16 407 CYS A CA 1
ATOM 3195 C C . CYS A 1 407 ? 9.141 -39.562 -20.547 1 55.16 407 CYS A C 1
ATOM 3197 O O . CYS A 1 407 ? 9.5 -38.656 -21.328 1 55.16 407 CYS A O 1
ATOM 3199 N N . ASP A 1 408 ? 9.023 -40.719 -21.047 1 46.94 408 ASP A N 1
ATOM 3200 C CA . ASP A 1 408 ? 8.438 -40.875 -22.375 1 46.94 408 ASP A CA 1
ATOM 3201 C C . ASP A 1 408 ? 7.277 -39.906 -22.594 1 46.94 408 ASP A C 1
ATOM 3203 O O . ASP A 1 408 ? 6.352 -39.844 -21.781 1 46.94 408 ASP A O 1
ATOM 3207 N N . SER A 1 409 ? 7.582 -38.719 -23.031 1 44.12 409 SER A N 1
ATOM 3208 C CA . SER A 1 409 ? 6.496 -37.844 -23.469 1 44.12 409 SER A CA 1
ATOM 3209 C C . SER A 1 409 ? 5.406 -38.656 -24.172 1 44.12 409 SER A C 1
ATOM 3211 O O . SER A 1 409 ? 5.617 -39.156 -25.281 1 44.12 409 SER A O 1
ATOM 3213 N N . GLY A 1 410 ? 4.809 -39.562 -23.641 1 36.66 410 GLY A N 1
ATOM 3214 C CA . GLY A 1 410 ? 3.725 -40.156 -24.422 1 36.66 410 GLY A CA 1
ATOM 3215 C C . GLY A 1 410 ? 2.916 -39.125 -25.188 1 36.66 410 GLY A C 1
ATOM 3216 O O . GLY A 1 410 ? 2.75 -37.969 -24.719 1 36.66 410 GLY A O 1
ATOM 3217 N N . THR A 1 411 ? 2.877 -39.219 -26.672 1 34.81 411 THR A N 1
ATOM 3218 C CA . THR A 1 411 ? 1.957 -38.469 -27.547 1 34.81 411 THR A CA 1
ATOM 3219 C C . THR A 1 411 ? 0.586 -38.344 -26.891 1 34.81 411 THR A C 1
ATOM 3221 O O . THR A 1 411 ? 0.087 -39.281 -26.281 1 34.81 411 THR A O 1
ATOM 3224 N N . MET B 1 1 ? 19.219 -2.846 26.391 1 30.66 1 MET B N 1
ATOM 3225 C CA . MET B 1 1 ? 20.266 -1.821 26.453 1 30.66 1 MET B CA 1
ATOM 3226 C C . MET B 1 1 ? 19.75 -0.489 25.922 1 30.66 1 MET B C 1
ATOM 3228 O O . MET B 1 1 ? 19.359 -0.391 24.75 1 30.66 1 MET B O 1
ATOM 3232 N N . THR B 1 2 ? 19.266 0.35 26.75 1 43.59 2 THR B N 1
ATOM 3233 C CA . THR B 1 2 ? 18.703 1.671 26.484 1 43.59 2 THR B CA 1
ATOM 3234 C C . THR B 1 2 ? 19.688 2.504 25.656 1 43.59 2 THR B C 1
ATOM 3236 O O . THR B 1 2 ? 20.797 2.771 26.094 1 43.59 2 THR B O 1
ATOM 3239 N N . ASP B 1 3 ? 19.719 2.434 24.344 1 58.75 3 ASP B N 1
ATOM 3240 C CA . ASP B 1 3 ? 20.719 2.965 23.422 1 58.75 3 ASP B CA 1
ATOM 3241 C C . ASP B 1 3 ? 20.984 4.445 23.688 1 58.75 3 ASP B C 1
ATOM 3243 O O . ASP B 1 3 ? 20.078 5.168 24.125 1 58.75 3 ASP B O 1
ATOM 3247 N N . ASP B 1 4 ? 22.141 4.812 24.156 1 74.56 4 ASP B N 1
ATOM 3248 C CA . ASP B 1 4 ? 22.625 6.184 24.281 1 74.56 4 ASP B CA 1
ATOM 3249 C C . ASP B 1 4 ? 22.203 7.031 23.094 1 74.56 4 ASP B C 1
ATOM 3251 O O . ASP B 1 4 ? 22.656 6.797 21.969 1 74.56 4 ASP B O 1
ATOM 3255 N N . PRO B 1 5 ? 21.188 7.879 23.391 1 72.94 5 PRO B N 1
ATOM 3256 C CA . PRO B 1 5 ? 20.688 8.695 22.281 1 72.94 5 PRO B CA 1
ATOM 3257 C C . PRO B 1 5 ? 21.812 9.438 21.562 1 72.94 5 PRO B C 1
ATOM 3259 O O . PRO B 1 5 ? 21.672 9.797 20.391 1 72.94 5 PRO B O 1
ATOM 3262 N N . ARG B 1 6 ? 22.984 9.609 22.125 1 72.19 6 ARG B N 1
ATOM 3263 C CA . ARG B 1 6 ? 24.109 10.336 21.547 1 72.19 6 ARG B CA 1
ATOM 3264 C C . ARG B 1 6 ? 24.891 9.445 20.594 1 72.19 6 ARG B C 1
ATOM 3266 O O . ARG B 1 6 ? 25.609 9.945 19.719 1 72.19 6 ARG B O 1
ATOM 3273 N N . ASN B 1 7 ? 24.703 8.305 20.812 1 70.62 7 ASN B N 1
ATOM 3274 C CA . ASN B 1 7 ? 25.422 7.348 19.969 1 70.62 7 ASN B CA 1
ATOM 3275 C C . ASN B 1 7 ? 24.484 6.352 19.312 1 70.62 7 ASN B C 1
ATOM 3277 O O . ASN B 1 7 ? 24.797 5.164 19.203 1 70.62 7 ASN B O 1
ATOM 3281 N N . ASP B 1 8 ? 23.484 6.945 18.953 1 79.5 8 ASP B N 1
ATOM 3282 C CA . ASP B 1 8 ? 22.453 6.133 18.312 1 79.5 8 ASP B CA 1
ATOM 3283 C C . ASP B 1 8 ? 22.625 6.113 16.797 1 79.5 8 ASP B C 1
ATOM 3285 O O . ASP B 1 8 ? 23.438 6.875 16.25 1 79.5 8 ASP B O 1
ATOM 3289 N N . VAL B 1 9 ? 22.156 5.156 16.109 1 81.19 9 VAL B N 1
ATOM 3290 C CA . VAL B 1 9 ? 22.266 4.965 14.672 1 81.19 9 VAL B CA 1
ATOM 3291 C C . VAL B 1 9 ? 21.797 6.219 13.938 1 81.19 9 VAL B C 1
ATOM 3293 O O . VAL B 1 9 ? 22.359 6.582 12.898 1 81.19 9 VAL B O 1
ATOM 3296 N N . VAL B 1 10 ? 20.891 6.934 14.469 1 83.62 10 VAL B N 1
ATOM 3297 C CA . VAL B 1 10 ? 20.312 8.109 13.828 1 83.62 10 VAL B CA 1
ATOM 3298 C C . VAL B 1 10 ? 21.312 9.266 13.875 1 83.62 10 VAL B C 1
ATOM 3300 O O . VAL B 1 10 ? 21.516 9.961 12.875 1 83.62 10 VAL B O 1
ATOM 3303 N N . SER B 1 11 ? 21.922 9.461 15 1 81.88 11 SER B N 1
ATOM 3304 C CA . SER B 1 11 ? 22.922 10.523 15.125 1 81.88 11 SER B CA 1
ATOM 3305 C C . SER B 1 11 ? 24.062 10.328 14.141 1 81.88 11 SER B C 1
ATOM 3307 O O . SER B 1 11 ? 24.484 11.266 13.469 1 81.88 11 SER B O 1
ATOM 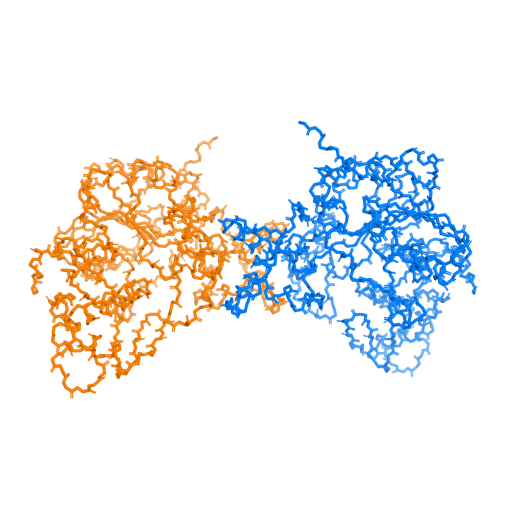3309 N N . ARG B 1 12 ? 24.531 9.102 14 1 81.75 12 ARG B N 1
ATOM 3310 C CA . ARG B 1 12 ? 25.609 8.789 13.086 1 81.75 12 ARG B CA 1
ATOM 3311 C C . ARG B 1 12 ? 25.203 9.055 11.641 1 81.75 12 ARG B C 1
ATOM 3313 O O . ARG B 1 12 ? 26.016 9.562 10.852 1 81.75 12 ARG B O 1
ATOM 3320 N N . GLN B 1 13 ? 24 8.688 11.359 1 86.44 13 GLN B N 1
ATOM 3321 C CA . GLN B 1 13 ? 23.484 8.891 10.016 1 86.44 13 GLN B CA 1
ATOM 3322 C C . GLN B 1 13 ? 23.516 10.367 9.633 1 86.44 13 GLN B C 1
ATOM 3324 O O . GLN B 1 13 ? 24.016 10.727 8.562 1 86.44 13 GLN B O 1
ATOM 3329 N N . TYR B 1 14 ? 23.031 11.211 10.484 1 85.25 14 TYR B N 1
ATOM 3330 C CA . TYR B 1 14 ? 22.875 12.617 10.133 1 85.25 14 TYR B CA 1
ATOM 3331 C C . TYR B 1 14 ? 24.219 13.352 10.195 1 85.25 14 TYR B C 1
ATOM 3333 O O . TYR B 1 14 ? 24.406 14.375 9.531 1 85.25 14 TYR B O 1
ATOM 3341 N N . ASP B 1 15 ? 25.141 12.812 10.891 1 84.62 15 ASP B N 1
ATOM 3342 C CA . ASP B 1 15 ? 26.484 13.375 10.883 1 84.62 15 ASP B CA 1
ATOM 3343 C C . ASP B 1 15 ? 27.172 13.141 9.531 1 84.62 15 ASP B C 1
ATOM 3345 O O . ASP B 1 15 ? 27.891 14 9.039 1 84.62 15 ASP B O 1
ATOM 3349 N N . ARG B 1 16 ? 26.812 11.953 9.062 1 82.75 16 ARG B N 1
ATOM 3350 C CA . ARG B 1 16 ? 27.453 11.586 7.801 1 82.75 16 ARG B CA 1
ATOM 3351 C C . ARG B 1 16 ? 26.656 12.133 6.613 1 82.75 16 ARG B C 1
ATOM 3353 O O . ARG B 1 16 ? 27.234 12.586 5.629 1 82.75 16 ARG B O 1
ATOM 3360 N N . TRP B 1 17 ? 25.406 12.008 6.758 1 83.12 17 TRP B N 1
ATOM 3361 C CA . TRP B 1 17 ? 24.5 12.422 5.691 1 83.12 17 TRP B CA 1
ATOM 3362 C C . TRP B 1 17 ? 23.609 13.578 6.145 1 83.12 17 TRP B C 1
ATOM 3364 O O . TRP B 1 17 ? 22.547 13.367 6.727 1 83.12 17 TRP B O 1
ATOM 3374 N N . GLN B 1 18 ? 24.031 14.719 5.828 1 79.62 18 GLN B N 1
ATOM 3375 C CA . GLN B 1 18 ? 23.312 15.906 6.289 1 79.62 18 GLN B CA 1
ATOM 3376 C C . GLN B 1 18 ? 21.953 16.016 5.617 1 79.62 18 GLN B C 1
ATOM 3378 O O . GLN B 1 18 ? 21.828 15.82 4.402 1 79.62 18 GLN B O 1
ATOM 3383 N N . TYR B 1 19 ? 21.031 16.281 6.391 1 82.06 19 TYR B N 1
ATOM 3384 C CA . TYR B 1 19 ? 19.656 16.5 5.949 1 82.06 19 TYR B CA 1
ATOM 3385 C C . TYR B 1 19 ? 18.922 17.453 6.898 1 82.06 19 TYR B C 1
ATOM 3387 O O . TYR B 1 19 ? 19.062 17.344 8.117 1 82.06 19 TYR B O 1
ATOM 3395 N N . PRO B 1 20 ? 18.125 18.297 6.395 1 84.81 20 PRO B N 1
ATOM 3396 C CA . PRO B 1 20 ? 17.953 18.625 4.977 1 84.81 20 PRO B CA 1
ATOM 3397 C C . PRO B 1 20 ? 19.219 19.203 4.348 1 84.81 20 PRO B C 1
ATOM 3399 O O . PRO B 1 20 ? 20.203 19.469 5.051 1 84.81 20 PRO B O 1
ATOM 3402 N N . PRO B 1 21 ? 19.188 19.344 3.055 1 82.06 21 PRO B N 1
ATOM 3403 C CA . PRO B 1 21 ? 20.344 19.984 2.428 1 82.06 21 PRO B CA 1
ATOM 3404 C C . PRO B 1 21 ? 20.609 21.391 2.971 1 82.06 21 PRO B C 1
ATOM 3406 O O . PRO B 1 21 ? 19.672 22.188 3.104 1 82.06 21 PRO B O 1
ATOM 3409 N N . PRO B 1 22 ? 21.828 21.672 3.227 1 86 22 PRO B N 1
ATOM 3410 C CA . PRO B 1 22 ? 22.172 22.953 3.869 1 86 22 PRO B CA 1
ATOM 3411 C C . PRO B 1 22 ? 21.859 24.156 2.99 1 86 22 PRO B C 1
ATOM 3413 O O . PRO B 1 22 ? 22.031 24.109 1.771 1 86 22 PRO B O 1
ATOM 3416 N N . ILE B 1 23 ? 21.328 25.188 3.662 1 91.31 23 ILE B N 1
ATOM 3417 C CA . ILE B 1 23 ? 21.062 26.484 3.059 1 91.31 23 ILE B CA 1
ATOM 3418 C C . ILE B 1 23 ? 22.219 27.438 3.328 1 91.31 23 ILE B C 1
ATOM 3420 O O . ILE B 1 23 ? 22.766 27.453 4.438 1 91.31 23 ILE B O 1
ATOM 3424 N N . SER B 1 24 ? 22.641 28.172 2.314 1 92.5 24 SER B N 1
ATOM 3425 C CA . SER B 1 24 ? 23.812 29.016 2.502 1 92.5 24 SER B CA 1
ATOM 3426 C C . SER B 1 24 ? 23.422 30.453 2.824 1 92.5 24 SER B C 1
ATOM 3428 O O . SER B 1 24 ? 24.203 31.203 3.41 1 92.5 24 SER B O 1
ATOM 3430 N N . ASP B 1 25 ? 22.172 30.812 2.393 1 96.75 25 ASP B N 1
ATOM 3431 C CA . ASP B 1 25 ? 21.734 32.188 2.557 1 96.75 25 ASP B CA 1
ATOM 3432 C C . ASP B 1 25 ? 20.25 32.281 2.91 1 96.75 25 ASP B C 1
ATOM 3434 O O . ASP B 1 25 ? 19.391 31.938 2.086 1 96.75 25 ASP B O 1
ATOM 3438 N N . LEU B 1 26 ? 19.969 32.781 4.102 1 96.62 26 LEU B N 1
ATOM 3439 C CA . LEU B 1 26 ? 18.609 32.781 4.609 1 96.62 26 LEU B CA 1
ATOM 3440 C C . LEU B 1 26 ? 17.75 33.812 3.881 1 96.62 26 LEU B C 1
ATOM 3442 O O . LEU B 1 26 ? 16.562 33.625 3.686 1 96.62 26 LEU B O 1
ATOM 3446 N N . GLU B 1 27 ? 18.359 34.938 3.49 1 96.06 27 GLU B N 1
ATOM 3447 C CA . GLU B 1 27 ? 17.609 35.969 2.746 1 96.06 27 GLU B CA 1
ATOM 3448 C C . GLU B 1 27 ? 17.109 35.406 1.411 1 96.06 27 GLU B C 1
ATOM 3450 O O . GLU B 1 27 ? 15.945 35.594 1.062 1 96.06 27 GLU B O 1
ATOM 3455 N N . ALA B 1 28 ? 18.062 34.781 0.812 1 95.19 28 ALA B N 1
ATOM 3456 C CA . ALA B 1 28 ? 17.703 34.188 -0.475 1 95.19 28 ALA B CA 1
ATOM 3457 C C . ALA B 1 28 ? 16.672 33.094 -0.301 1 95.19 28 ALA B C 1
ATOM 3459 O O . ALA B 1 28 ? 15.719 32.969 -1.07 1 95.19 28 ALA B O 1
ATOM 3460 N N . TYR B 1 29 ? 16.891 32.281 0.666 1 94.25 29 TYR B N 1
ATOM 3461 C CA . TYR B 1 29 ? 16.016 31.141 0.941 1 94.25 29 TYR B CA 1
ATOM 3462 C C . TYR B 1 29 ? 14.602 31.609 1.27 1 94.25 29 TYR B C 1
ATOM 3464 O O . TYR B 1 29 ? 13.625 31.047 0.771 1 94.25 29 TYR B O 1
ATOM 3472 N N . SER B 1 30 ? 14.492 32.625 2.016 1 92.12 30 SER B N 1
ATOM 3473 C CA . SER B 1 30 ? 13.219 33.062 2.572 1 92.12 30 SER B CA 1
ATOM 3474 C C . SER B 1 30 ? 12.375 33.781 1.526 1 92.12 30 SER B C 1
ATOM 3476 O O . SER B 1 30 ? 11.203 34.094 1.769 1 92.12 30 SER B O 1
ATOM 3478 N N . THR B 1 31 ? 12.938 34.031 0.345 1 90.62 31 THR B N 1
ATOM 3479 C CA . THR B 1 31 ? 12.188 34.688 -0.727 1 90.62 31 THR B CA 1
ATOM 3480 C C . THR B 1 31 ? 11.078 33.781 -1.237 1 90.62 31 THR B C 1
ATOM 3482 O O . THR B 1 31 ? 9.992 34.25 -1.589 1 90.62 31 THR B O 1
ATOM 3485 N N . ASN B 1 32 ? 11.375 32.562 -1.165 1 87.94 32 ASN B N 1
ATOM 3486 C CA . ASN B 1 32 ? 10.398 31.656 -1.765 1 87.94 32 ASN B CA 1
ATOM 3487 C C . ASN B 1 32 ? 10.102 30.469 -0.853 1 87.94 32 ASN B C 1
ATOM 3489 O O . ASN B 1 32 ? 9.352 29.562 -1.228 1 87.94 32 ASN B O 1
ATOM 3493 N N . ASN B 1 33 ? 10.695 30.453 0.295 1 90.12 33 ASN B N 1
ATOM 3494 C CA . ASN B 1 33 ? 10.523 29.312 1.2 1 90.12 33 ASN B CA 1
ATOM 3495 C C . ASN B 1 33 ? 10.102 29.781 2.594 1 90.12 33 ASN B C 1
ATOM 3497 O O . ASN B 1 33 ? 10.312 30.938 2.961 1 90.12 33 ASN B O 1
ATOM 3501 N N . TRP B 1 34 ? 9.422 29 3.211 1 90.38 34 TRP B N 1
ATOM 3502 C CA . TRP B 1 34 ? 9.031 29.219 4.602 1 90.38 34 TRP B CA 1
ATOM 3503 C C . TRP B 1 34 ? 8.859 27.891 5.332 1 90.38 34 TRP B C 1
ATOM 3505 O O . TRP B 1 34 ? 8.852 26.828 4.711 1 90.38 34 TRP B O 1
ATOM 3515 N N . GLU B 1 35 ? 8.812 28 6.664 1 93.06 35 GLU B N 1
ATOM 3516 C CA . GLU B 1 35 ? 8.617 26.828 7.5 1 93.06 35 GLU B CA 1
ATOM 3517 C C . GLU B 1 35 ? 7.168 26.719 7.973 1 93.06 35 GLU B C 1
ATOM 3519 O O . GLU B 1 35 ? 6.547 27.719 8.32 1 93.06 35 GLU B O 1
ATOM 3524 N N . TRP B 1 36 ? 6.824 25.484 7.938 1 92.94 36 TRP B N 1
ATOM 3525 C CA . TRP B 1 36 ? 5.516 25.25 8.531 1 92.94 36 TRP B CA 1
ATOM 3526 C C . TRP B 1 36 ? 5.535 25.5 10.031 1 92.94 36 TRP B C 1
ATOM 3528 O O . TRP B 1 36 ? 6.594 25.438 10.664 1 92.94 36 TRP B O 1
ATOM 3538 N N . PHE B 1 37 ? 4.602 25.953 10.656 1 97.25 37 PHE B N 1
ATOM 3539 C CA . PHE B 1 37 ? 4.379 26.234 12.062 1 97.25 37 PHE B CA 1
ATOM 3540 C C . PHE B 1 37 ? 5.035 27.562 12.461 1 97.25 37 PHE B C 1
ATOM 3542 O O . PHE B 1 37 ? 5.008 27.938 13.633 1 97.25 37 PHE B O 1
ATOM 3549 N N . ASP B 1 38 ? 5.812 28.203 11.453 1 97.44 38 ASP B N 1
ATOM 3550 C CA . ASP B 1 38 ? 6.34 29.531 11.742 1 97.44 38 ASP B CA 1
ATOM 3551 C C . ASP B 1 38 ? 5.227 30.484 12.188 1 97.44 38 ASP B C 1
ATOM 3553 O O . ASP B 1 38 ? 4.32 30.797 11.414 1 97.44 38 ASP B O 1
ATOM 3557 N N . PRO B 1 39 ? 5.336 30.969 13.406 1 97.06 39 PRO B N 1
ATOM 3558 C CA . PRO B 1 39 ? 4.227 31.766 13.922 1 97.06 39 PRO B CA 1
ATOM 3559 C C . PRO B 1 39 ? 4.051 33.094 13.148 1 97.06 39 PRO B C 1
ATOM 3561 O O . PRO B 1 39 ? 2.945 33.625 13.109 1 97.06 39 PRO B O 1
ATOM 3564 N N . PHE B 1 40 ? 5.066 33.562 12.516 1 95 40 PHE B N 1
ATOM 3565 C CA . PHE B 1 40 ? 4.938 34.75 11.68 1 95 40 PHE B CA 1
ATOM 3566 C C . PHE B 1 40 ? 3.969 34.5 10.531 1 95 40 PHE B C 1
ATOM 3568 O O . PHE B 1 40 ? 3.234 35.375 10.125 1 95 40 PHE B O 1
ATOM 3575 N N . ARG B 1 41 ? 3.957 33.281 10.07 1 91.88 41 ARG B N 1
ATOM 3576 C CA . ARG B 1 41 ? 3.16 32.906 8.898 1 91.88 41 ARG B CA 1
ATOM 3577 C C . ARG B 1 41 ? 1.875 32.219 9.312 1 91.88 41 ARG B C 1
ATOM 3579 O O . ARG B 1 41 ? 0.886 32.219 8.578 1 91.88 41 ARG B O 1
ATOM 3586 N N . ALA B 1 42 ? 1.881 31.578 10.492 1 95.44 42 ALA B N 1
ATOM 3587 C CA . ALA B 1 42 ? 0.811 30.625 10.789 1 95.44 42 ALA B CA 1
ATOM 3588 C C . ALA B 1 42 ? 0.207 30.891 12.164 1 95.44 42 ALA B C 1
ATOM 3590 O O . ALA B 1 42 ? -0.412 30.016 12.758 1 95.44 42 ALA B O 1
ATOM 3591 N N . HIS B 1 43 ? 0.39 32.094 12.703 1 94 43 HIS B N 1
ATOM 3592 C CA . HIS B 1 43 ? -0.031 32.375 14.07 1 94 43 HIS B CA 1
ATOM 3593 C C . HIS B 1 43 ? -1.502 32.031 14.281 1 94 43 HIS B C 1
ATOM 3595 O O . HIS B 1 43 ? -1.873 31.5 15.32 1 94 43 HIS B O 1
ATOM 3601 N N . ARG B 1 44 ? -2.338 32.281 13.273 1 94.19 44 ARG B N 1
ATOM 3602 C CA . ARG B 1 44 ? -3.775 32.125 13.445 1 94.19 44 ARG B CA 1
ATOM 3603 C C . ARG B 1 44 ? -4.148 30.641 13.469 1 94.19 44 ARG B C 1
ATOM 3605 O O . ARG B 1 44 ? -5.16 30.266 14.062 1 94.19 44 ARG B O 1
ATOM 3612 N N . VAL B 1 45 ? -3.385 29.812 12.828 1 96.56 45 VAL B N 1
ATOM 3613 C CA . VAL B 1 45 ? -3.613 28.375 12.875 1 96.56 45 VAL B CA 1
ATOM 3614 C C . VAL B 1 45 ? -3.203 27.828 14.242 1 96.56 45 VAL B C 1
ATOM 3616 O O . VAL B 1 45 ? -3.883 26.953 14.797 1 96.56 45 VAL B O 1
ATOM 3619 N N . LEU B 1 46 ? -2.174 28.391 14.836 1 97.69 46 LEU B N 1
ATOM 3620 C CA . LEU B 1 46 ? -1.648 27.953 16.125 1 97.69 46 LEU B CA 1
ATOM 3621 C C . LEU B 1 46 ? -2.514 28.469 17.266 1 97.69 46 LEU B C 1
ATOM 3623 O O . LEU B 1 46 ? -2.854 27.719 18.188 1 97.69 46 LEU B O 1
ATOM 3627 N N . TRP B 1 47 ? -2.832 29.734 17.203 1 96.75 47 TRP B N 1
ATOM 3628 C CA . TRP B 1 47 ? -3.625 30.438 18.203 1 96.75 47 TRP B CA 1
ATOM 3629 C C . TRP B 1 47 ? -4.754 31.234 17.547 1 96.75 47 TRP B C 1
ATOM 3631 O O . TRP B 1 47 ? -4.621 32.438 17.312 1 96.75 47 TRP B O 1
ATOM 3641 N N . PRO B 1 48 ? -5.879 30.578 17.344 1 96.38 48 PRO B N 1
ATOM 3642 C CA . PRO B 1 48 ? -6.992 31.281 16.703 1 96.38 48 PRO B CA 1
ATOM 3643 C C . PRO B 1 48 ? -7.621 32.344 17.594 1 96.38 48 PRO B C 1
ATOM 3645 O O . PRO B 1 48 ? -8.398 33.188 17.125 1 96.38 48 PRO B O 1
ATOM 3648 N N . ASP B 1 49 ? -7.301 32.406 18.859 1 94.19 49 ASP B N 1
ATOM 3649 C CA . ASP B 1 49 ? -8 33.219 19.844 1 94.19 49 ASP B CA 1
ATOM 3650 C C . ASP B 1 49 ? -7.234 34.5 20.125 1 94.19 49 ASP B C 1
ATOM 3652 O O . ASP B 1 49 ? -7.676 35.344 20.922 1 94.19 49 ASP B O 1
ATOM 3656 N N . ARG B 1 50 ? -6.066 34.688 19.516 1 92.19 50 ARG B N 1
ATOM 3657 C CA . ARG B 1 50 ? -5.305 35.875 19.828 1 92.19 50 ARG B CA 1
ATOM 3658 C C . ARG B 1 50 ? -4.484 36.344 18.641 1 92.19 50 ARG B C 1
ATOM 3660 O O . ARG B 1 50 ? -4.277 35.594 17.688 1 92.19 50 ARG B O 1
ATOM 3667 N N . GLY B 1 51 ? -4.059 37.594 18.703 1 88.94 51 GLY B N 1
ATOM 3668 C CA . GLY B 1 51 ? -3.193 38.125 17.672 1 88.94 51 GLY B CA 1
ATOM 3669 C C . GLY B 1 51 ? -1.757 37.656 17.781 1 88.94 51 GLY B C 1
ATOM 3670 O O . GLY B 1 51 ? -1.365 37.062 18.781 1 88.94 51 GLY B O 1
ATOM 3671 N N . TYR B 1 52 ? -1.04 37.938 16.781 1 90.06 52 TYR B N 1
ATOM 3672 C CA . TYR B 1 52 ? 0.366 37.562 16.719 1 90.06 52 TYR B CA 1
ATOM 3673 C C . TYR B 1 52 ? 1.181 38.281 17.781 1 90.06 52 TYR B C 1
ATOM 3675 O O . TYR B 1 52 ? 1.054 39.5 17.969 1 90.06 52 TYR B O 1
ATOM 3683 N N . GLN B 1 53 ? 1.903 37.562 18.531 1 93.06 53 GLN B N 1
ATOM 3684 C CA . GLN B 1 53 ? 2.873 38.094 19.5 1 93.06 53 GLN B CA 1
ATOM 3685 C C . GLN B 1 53 ? 4.301 37.844 19.016 1 93.06 53 GLN B C 1
ATOM 3687 O O . GLN B 1 53 ? 4.73 36.688 18.859 1 93.06 53 GLN B O 1
ATOM 3692 N N . PRO B 1 54 ? 5.086 38.844 18.828 1 95.06 54 PRO B N 1
ATOM 3693 C CA . PRO B 1 54 ? 6.398 38.688 18.188 1 95.06 54 PRO B CA 1
ATOM 3694 C C . PRO B 1 54 ? 7.465 38.188 19.156 1 95.06 54 PRO B C 1
ATOM 3696 O O . PRO B 1 54 ? 8.508 37.688 18.719 1 95.06 54 PRO B O 1
ATOM 3699 N N . ASP B 1 55 ? 7.301 38.312 20.484 1 97.19 55 ASP B N 1
ATOM 3700 C CA . ASP B 1 55 ? 8.344 38 21.469 1 97.19 55 ASP B CA 1
ATOM 3701 C C . ASP B 1 55 ? 8.141 36.594 22.062 1 97.19 55 ASP B C 1
ATOM 3703 O O . ASP B 1 55 ? 8.258 36.406 23.266 1 97.19 55 ASP B O 1
ATOM 3707 N N . LEU B 1 56 ? 7.859 35.625 21.25 1 98.06 56 LEU B N 1
ATOM 3708 C CA . LEU B 1 56 ? 7.602 34.281 21.688 1 98.06 56 LEU B CA 1
ATOM 3709 C C . LEU B 1 56 ? 8.898 33.562 22.062 1 98.06 56 LEU B C 1
ATOM 3711 O O . LEU B 1 56 ? 9.961 33.875 21.516 1 98.06 56 LEU B O 1
ATOM 3715 N N . ASP B 1 57 ? 8.828 32.719 23.047 1 98.75 57 ASP B N 1
ATOM 3716 C CA . ASP B 1 57 ? 9.859 31.703 23.266 1 98.75 57 ASP B CA 1
ATOM 3717 C C . ASP B 1 57 ? 9.586 30.438 22.453 1 98.75 57 ASP B C 1
ATOM 3719 O O . ASP B 1 57 ? 8.594 29.75 22.703 1 98.75 57 ASP B O 1
ATOM 3723 N N . ILE B 1 58 ? 10.484 30.109 21.531 1 98.75 58 ILE B N 1
ATOM 3724 C CA . ILE B 1 58 ? 10.266 29.016 20.594 1 98.75 58 ILE B CA 1
ATOM 3725 C C . ILE B 1 58 ? 11.344 27.953 20.766 1 98.75 58 ILE B C 1
ATOM 3727 O O . ILE B 1 58 ? 12.531 28.281 20.859 1 98.75 58 ILE B O 1
ATOM 3731 N N . LEU B 1 59 ? 10.914 26.703 20.844 1 98.88 59 LEU B N 1
ATOM 3732 C CA . LEU B 1 59 ? 11.836 25.578 20.844 1 98.88 59 LEU B CA 1
ATOM 3733 C C . LEU B 1 59 ? 11.742 24.797 19.531 1 98.88 59 LEU B C 1
ATOM 3735 O O . LEU B 1 59 ? 10.656 24.391 19.125 1 98.88 59 LEU B O 1
ATOM 3739 N N . ILE B 1 60 ? 12.836 24.625 18.859 1 98.81 60 ILE B N 1
ATOM 3740 C CA . ILE B 1 60 ? 12.945 23.719 17.719 1 98.81 60 ILE B CA 1
ATOM 3741 C C . ILE B 1 60 ? 13.672 22.453 18.141 1 98.81 60 ILE B C 1
ATOM 3743 O O . ILE B 1 60 ? 14.891 22.453 18.328 1 98.81 60 ILE B O 1
ATOM 3747 N N . ALA B 1 61 ? 12.953 21.391 18.297 1 98.56 61 ALA B N 1
ATOM 3748 C CA . ALA B 1 61 ? 13.492 20.125 18.781 1 98.56 61 ALA B CA 1
ATOM 3749 C C . ALA B 1 61 ? 13.836 19.203 17.609 1 98.56 61 ALA B C 1
ATOM 3751 O O . ALA B 1 61 ? 12.938 18.672 16.938 1 98.56 61 ALA B O 1
ATOM 3752 N N . GLY B 1 62 ? 15.062 18.922 17.438 1 96.75 62 GLY B N 1
ATOM 3753 C CA . GLY B 1 62 ? 15.523 18.297 16.203 1 96.75 62 GLY B CA 1
ATOM 3754 C C . GLY B 1 62 ? 15.586 19.281 15.047 1 96.75 62 GLY B C 1
ATOM 3755 O O . GLY B 1 62 ? 14.906 19.094 14.031 1 96.75 62 GLY B O 1
ATOM 3756 N N . CYS B 1 63 ? 16.484 20.188 15.148 1 95.62 63 CYS B N 1
ATOM 3757 C CA . CYS B 1 63 ? 16.406 21.375 14.297 1 95.62 63 CYS B CA 1
ATOM 3758 C C . CYS B 1 63 ? 17.031 21.109 12.938 1 95.62 63 CYS B C 1
ATOM 3760 O O . CYS B 1 63 ? 16.797 21.875 11.992 1 95.62 63 CYS B O 1
ATOM 3762 N N . GLY B 1 64 ? 17.828 20.062 12.812 1 92.06 64 GLY B N 1
ATOM 3763 C CA . GLY B 1 64 ? 18.516 19.844 11.547 1 92.06 64 GLY B CA 1
ATOM 3764 C C . GLY B 1 64 ? 19.422 20.984 11.156 1 92.06 64 GLY B C 1
ATOM 3765 O O . GLY B 1 64 ? 19.875 21.75 12.008 1 92.06 64 GLY B O 1
ATOM 3766 N N . ALA B 1 65 ? 19.719 21.109 9.883 1 90.44 65 ALA B N 1
ATOM 3767 C CA . ALA B 1 65 ? 20.797 21.984 9.453 1 90.44 65 ALA B CA 1
ATOM 3768 C C . ALA B 1 65 ? 20.281 23.422 9.273 1 90.44 65 ALA B C 1
ATOM 3770 O O . ALA B 1 65 ? 21.078 24.359 9.234 1 90.44 65 ALA B O 1
ATOM 3771 N N . ASN B 1 66 ? 18.906 23.594 9.266 1 93.69 66 ASN B N 1
ATOM 3772 C CA . ASN B 1 66 ? 18.531 24.922 8.797 1 93.69 66 ASN B CA 1
ATOM 3773 C C . ASN B 1 66 ? 17.328 25.453 9.586 1 93.69 66 ASN B C 1
ATOM 3775 O O . ASN B 1 66 ? 17.172 26.672 9.727 1 93.69 66 ASN B O 1
ATOM 3779 N N . GLN B 1 67 ? 16.453 24.688 10.125 1 96.5 67 GLN B N 1
ATOM 3780 C CA . GLN B 1 67 ? 15.094 25.078 10.508 1 96.5 67 GLN B CA 1
ATOM 3781 C C . GLN B 1 67 ? 15.117 26.141 11.594 1 96.5 67 GLN B C 1
ATOM 3783 O O . GLN B 1 67 ? 14.398 27.141 11.5 1 96.5 67 GLN B O 1
ATOM 3788 N N . ALA B 1 68 ? 15.969 26 12.562 1 97.88 68 ALA B N 1
ATOM 3789 C CA . ALA B 1 68 ? 16.016 26.938 13.68 1 97.88 68 ALA B CA 1
ATOM 3790 C C . ALA B 1 68 ? 16.484 28.312 13.211 1 97.88 68 ALA B C 1
ATOM 3792 O O . ALA B 1 68 ? 15.945 29.344 13.656 1 97.88 68 ALA B O 1
ATOM 3793 N N . ALA B 1 69 ? 17.422 28.312 12.32 1 98.12 69 ALA B N 1
ATOM 3794 C CA . ALA B 1 69 ? 17.906 29.578 11.781 1 98.12 69 ALA B CA 1
ATOM 3795 C C . ALA B 1 69 ? 16.828 30.297 10.984 1 98.12 69 ALA B C 1
ATOM 3797 O O . ALA B 1 69 ? 16.703 31.531 11.039 1 98.12 69 ALA B O 1
ATOM 3798 N N . VAL B 1 70 ? 16.062 29.578 10.258 1 97.75 70 VAL B N 1
ATOM 3799 C CA . VAL B 1 70 ? 14.961 30.156 9.484 1 97.75 70 VAL B CA 1
ATOM 3800 C C . VAL B 1 70 ? 13.945 30.797 10.43 1 97.75 70 VAL B C 1
ATOM 3802 O O . VAL B 1 70 ? 13.492 31.922 10.203 1 97.75 70 VAL B O 1
ATOM 3805 N N . PHE B 1 71 ? 13.609 30.062 11.516 1 98.19 71 PHE B N 1
ATOM 3806 C CA . PHE B 1 71 ? 12.672 30.578 12.508 1 98.19 71 PHE B CA 1
ATOM 3807 C C . PHE B 1 71 ? 13.219 31.844 13.141 1 98.19 71 PHE B C 1
ATOM 3809 O O . PHE B 1 71 ? 12.492 32.844 13.281 1 98.19 71 PHE B O 1
ATOM 3816 N N . ALA B 1 72 ? 14.484 31.844 13.477 1 98.5 72 ALA B N 1
ATOM 3817 C CA . ALA B 1 72 ? 15.102 33 14.117 1 98.5 72 ALA B CA 1
ATOM 3818 C C . ALA B 1 72 ? 15.148 34.188 13.156 1 98.5 72 ALA B C 1
ATOM 3820 O O . ALA B 1 72 ? 14.938 35.344 13.57 1 98.5 72 ALA B O 1
ATOM 3821 N N . PHE B 1 73 ? 15.445 33.906 11.938 1 98.12 73 PHE B N 1
ATOM 3822 C CA . PHE B 1 73 ? 15.555 34.938 10.914 1 98.12 73 PHE B CA 1
ATOM 3823 C C . PHE B 1 73 ? 14.211 35.625 10.672 1 98.12 73 PHE B C 1
ATOM 3825 O O . PHE B 1 73 ? 14.141 36.844 10.516 1 98.12 73 PHE B O 1
ATOM 3832 N N . THR B 1 74 ? 13.148 34.844 10.641 1 96.75 74 THR B N 1
ATOM 3833 C CA . THR B 1 74 ? 11.812 35.344 10.336 1 96.75 74 THR B CA 1
ATOM 3834 C C . THR B 1 74 ? 11.195 36 11.57 1 96.75 74 THR B C 1
ATOM 3836 O O . THR B 1 74 ? 10.406 36.938 11.445 1 96.75 74 THR B O 1
ATOM 3839 N N . ASN B 1 75 ? 11.531 35.531 12.781 1 97.5 75 ASN B N 1
ATOM 3840 C CA . ASN B 1 75 ? 11 36.031 14.047 1 97.5 75 ASN B CA 1
ATOM 3841 C C . ASN B 1 75 ? 12.078 36.688 14.883 1 97.5 75 ASN B C 1
ATOM 3843 O O . ASN B 1 75 ? 12.445 36.188 15.953 1 97.5 75 ASN B O 1
ATOM 3847 N N . ARG B 1 76 ? 12.43 37.906 14.586 1 97.12 76 ARG B N 1
ATOM 3848 C CA . ARG B 1 76 ? 13.602 38.562 15.148 1 97.12 76 ARG B CA 1
ATOM 3849 C C . ARG B 1 76 ? 13.375 38.938 16.609 1 97.12 76 ARG B C 1
ATOM 3851 O O . ARG B 1 76 ? 14.328 39 17.391 1 97.12 76 ARG B O 1
ATOM 3858 N N . ALA B 1 77 ? 12.172 39.156 16.922 1 98 77 ALA B N 1
ATOM 3859 C CA . ALA B 1 77 ? 11.875 39.562 18.297 1 98 77 ALA B CA 1
ATOM 3860 C C . ALA B 1 77 ? 11.688 38.344 19.203 1 98 77 ALA B C 1
ATOM 3862 O O . ALA B 1 77 ? 11.656 38.469 20.422 1 98 77 ALA B O 1
ATOM 3863 N N . ALA B 1 78 ? 11.57 37.125 18.656 1 98.38 78 ALA B N 1
ATOM 3864 C CA . ALA B 1 78 ? 11.406 35.906 19.422 1 98.38 78 ALA B CA 1
ATOM 3865 C C . ALA B 1 78 ? 12.742 35.438 19.984 1 98.38 78 ALA B C 1
ATOM 3867 O O . ALA B 1 78 ? 13.797 35.906 19.594 1 98.38 78 ALA B O 1
ATOM 3868 N N . LYS B 1 79 ? 12.672 34.625 20.938 1 98.62 79 LYS B N 1
ATOM 3869 C CA . LYS B 1 79 ? 13.805 33.844 21.406 1 98.62 79 LYS B CA 1
ATOM 3870 C C . LYS B 1 79 ? 13.695 32.375 20.938 1 98.62 79 LYS B C 1
ATOM 3872 O O . LYS B 1 79 ? 12.789 31.672 21.344 1 98.62 79 LYS B O 1
ATOM 3877 N N . VAL B 1 80 ? 14.648 31.969 20.125 1 98.75 80 VAL B N 1
ATOM 3878 C CA . VAL B 1 80 ? 14.609 30.641 19.531 1 98.75 80 VAL B CA 1
ATOM 3879 C C . VAL B 1 80 ? 15.703 29.766 20.125 1 98.75 80 VAL B C 1
ATOM 3881 O O . VAL B 1 80 ? 16.875 30.125 20.094 1 98.75 80 VAL B O 1
ATOM 3884 N N . VAL B 1 81 ? 15.312 28.703 20.734 1 98.81 81 VAL B N 1
ATOM 3885 C CA . VAL B 1 81 ? 16.219 27.672 21.219 1 98.81 81 VAL B CA 1
ATOM 3886 C C . VAL B 1 81 ? 16.125 26.438 20.344 1 98.81 81 VAL B C 1
ATOM 3888 O O . VAL B 1 81 ? 15.031 26.016 19.969 1 98.81 81 VAL B O 1
ATOM 3891 N N . ALA B 1 82 ? 17.25 25.875 20.016 1 98.62 82 ALA B N 1
ATOM 3892 C CA . ALA B 1 82 ? 17.266 24.688 19.156 1 98.62 82 ALA B CA 1
ATOM 3893 C C . ALA B 1 82 ? 18.125 23.594 19.75 1 98.62 82 ALA B C 1
ATOM 3895 O O . ALA B 1 82 ? 19.188 23.875 20.328 1 98.62 82 ALA B O 1
ATOM 3896 N N . VAL B 1 83 ? 17.672 22.406 19.578 1 97.94 83 VAL B N 1
ATOM 3897 C CA . VAL B 1 83 ? 18.469 21.25 20.016 1 97.94 83 VAL B CA 1
ATOM 3898 C C . VAL B 1 83 ? 18.578 20.234 18.875 1 97.94 83 VAL B C 1
ATOM 3900 O O . VAL B 1 83 ? 17.656 20.094 18.078 1 97.94 83 VAL B O 1
ATOM 3903 N N . ASP B 1 84 ? 19.641 19.547 18.812 1 96.12 84 ASP B N 1
ATOM 3904 C CA . ASP B 1 84 ? 19.875 18.453 17.875 1 96.12 84 ASP B CA 1
ATOM 3905 C C . ASP B 1 84 ? 20.984 17.531 18.391 1 96.12 84 ASP B C 1
ATOM 3907 O O . ASP B 1 84 ? 21.797 17.938 19.219 1 96.12 84 ASP B O 1
ATOM 3911 N N . VAL B 1 85 ? 20.984 16.312 17.891 1 93.12 85 VAL B N 1
ATOM 3912 C CA . VAL B 1 85 ? 21.984 15.344 18.328 1 93.12 85 VAL B CA 1
ATOM 3913 C C . VAL B 1 85 ? 23.172 15.367 17.359 1 93.12 85 VAL B C 1
ATOM 3915 O O . VAL B 1 85 ? 24.219 14.789 17.656 1 93.12 85 VAL B O 1
ATOM 3918 N N . SER B 1 86 ? 23.062 16.016 16.297 1 91.69 86 SER B N 1
ATOM 3919 C CA . SER B 1 86 ? 24.094 16.078 15.273 1 91.69 86 SER B CA 1
ATOM 3920 C C . SER B 1 86 ? 24.938 17.344 15.414 1 91.69 86 SER B C 1
ATOM 3922 O O . SER B 1 86 ? 24.438 18.453 15.211 1 91.69 86 SER B O 1
ATOM 3924 N N . GLN B 1 87 ? 26.266 17.172 15.602 1 92.94 87 GLN B N 1
ATOM 3925 C CA . GLN B 1 87 ? 27.172 18.312 15.68 1 92.94 87 GLN B CA 1
ATOM 3926 C C . GLN B 1 87 ? 27.281 19.031 14.336 1 92.94 87 GLN B C 1
ATOM 3928 O O . GLN B 1 87 ? 27.344 20.25 14.281 1 92.94 87 GLN B O 1
ATOM 3933 N N . SER B 1 88 ? 27.281 18.25 13.336 1 92 88 SER B N 1
ATOM 3934 C CA . SER B 1 88 ? 27.391 18.828 12 1 92 88 SER B CA 1
ATOM 3935 C C . SER B 1 88 ? 26.203 19.719 11.688 1 92 88 SER B C 1
ATOM 3937 O O . SER B 1 88 ? 26.359 20.781 11.078 1 92 88 SER B O 1
ATOM 3939 N N . ALA B 1 89 ? 25.031 19.328 12.086 1 93 89 ALA B N 1
ATOM 3940 C CA . ALA B 1 89 ? 23.828 20.125 11.891 1 93 89 ALA B CA 1
ATOM 3941 C C . ALA B 1 89 ? 23.922 21.438 12.656 1 93 89 ALA B C 1
ATOM 3943 O O . ALA B 1 89 ? 23.625 22.516 12.109 1 93 89 ALA B O 1
ATOM 3944 N N . LEU B 1 90 ? 24.406 21.375 13.875 1 95.94 90 LEU B N 1
ATOM 3945 C CA . LEU B 1 90 ? 24.5 22.562 14.719 1 95.94 90 LEU B CA 1
ATOM 3946 C C . LEU B 1 90 ? 25.594 23.5 14.203 1 95.94 90 LEU B C 1
ATOM 3948 O O . LEU B 1 90 ? 25.453 24.734 14.32 1 95.94 90 LEU B O 1
ATOM 3952 N N . ASP B 1 91 ? 26.656 22.906 13.688 1 96 91 ASP B N 1
ATOM 3953 C CA . ASP B 1 91 ? 27.703 23.734 13.102 1 96 91 ASP B CA 1
ATOM 3954 C C . ASP B 1 91 ? 27.172 24.562 11.93 1 96 91 ASP B C 1
ATOM 3956 O O . ASP B 1 91 ? 27.516 25.734 11.781 1 96 91 ASP B O 1
ATOM 3960 N N . HIS B 1 92 ? 26.375 23.922 11.188 1 95.75 92 HIS B N 1
ATOM 3961 C CA . HIS B 1 92 ? 25.797 24.656 10.07 1 95.75 92 HIS B CA 1
ATOM 3962 C C . HIS B 1 92 ? 24.828 25.734 10.547 1 95.75 92 HIS B C 1
ATOM 3964 O O . HIS B 1 92 ? 24.766 26.828 9.984 1 95.75 92 HIS B O 1
ATOM 3970 N N . GLN B 1 93 ? 24.047 25.438 11.57 1 96.5 93 GLN B N 1
ATOM 3971 C CA . GLN B 1 93 ? 23.188 26.438 12.195 1 96.5 93 GLN B CA 1
ATOM 3972 C C . GLN B 1 93 ? 24 27.625 12.695 1 96.5 93 GLN B C 1
ATOM 3974 O O . GLN B 1 93 ? 23.578 28.781 12.539 1 96.5 93 GLN B O 1
ATOM 3979 N N . ARG B 1 94 ? 25.141 27.391 13.242 1 97.19 94 ARG B N 1
ATOM 3980 C CA . ARG B 1 94 ? 26.031 28.422 13.758 1 97.19 94 ARG B CA 1
ATOM 3981 C C . ARG B 1 94 ? 26.562 29.297 12.625 1 97.19 94 ARG B C 1
ATOM 3983 O O . ARG B 1 94 ? 26.703 30.5 12.781 1 97.19 94 ARG B O 1
ATOM 3990 N N . TYR B 1 95 ? 26.906 28.594 11.578 1 97.25 95 TYR B N 1
ATOM 3991 C CA . TYR B 1 95 ? 27.328 29.328 10.391 1 97.25 95 TYR B CA 1
ATOM 3992 C C . TYR B 1 95 ? 26.266 30.344 9.961 1 97.25 95 TYR B C 1
ATOM 3994 O O . TYR B 1 95 ? 26.578 31.516 9.75 1 97.25 95 TYR B O 1
ATOM 4002 N N . LEU B 1 96 ? 25 29.922 9.844 1 98 96 LEU B N 1
ATOM 4003 C CA . LEU B 1 96 ? 23.906 30.797 9.453 1 98 96 LEU B CA 1
ATOM 4004 C C . LEU B 1 96 ? 23.688 31.891 10.492 1 98 96 LEU B C 1
ATOM 4006 O O . LEU B 1 96 ? 23.391 33.031 10.148 1 98 96 LEU B O 1
ATOM 4010 N N . GLN B 1 97 ? 23.812 31.516 11.758 1 98 97 GLN B N 1
ATOM 4011 C CA . GLN B 1 97 ? 23.672 32.438 12.867 1 98 97 GLN B CA 1
ATOM 4012 C C . GLN B 1 97 ? 24.641 33.594 12.742 1 98 97 GLN B C 1
ATOM 4014 O O . GLN B 1 97 ? 24.25 34.781 12.875 1 98 97 GLN B O 1
ATOM 4019 N N . HIS B 1 98 ? 25.859 33.281 12.477 1 97.88 98 HIS B N 1
ATOM 4020 C CA . HIS B 1 98 ? 26.906 34.281 12.367 1 97.88 98 HIS B CA 1
ATOM 4021 C C . HIS B 1 98 ? 26.734 35.125 11.102 1 97.88 98 HIS B C 1
ATOM 4023 O O . HIS B 1 98 ? 26.828 36.344 11.141 1 97.88 98 HIS B O 1
ATOM 4029 N N . LYS B 1 99 ? 26.469 34.469 10.102 1 97.75 99 LYS B N 1
ATOM 4030 C CA . LYS B 1 99 ? 26.359 35.125 8.812 1 97.75 99 LYS B CA 1
ATOM 4031 C C . LYS B 1 99 ? 25.234 36.156 8.828 1 97.75 99 LYS B C 1
ATOM 4033 O O . LYS B 1 99 ? 25.359 37.219 8.211 1 97.75 99 LYS B O 1
ATOM 4038 N N . HIS B 1 100 ? 24.172 35.875 9.516 1 97.81 100 HIS B N 1
ATOM 4039 C CA . HIS B 1 100 ? 23 36.719 9.414 1 97.81 100 HIS B CA 1
ATOM 4040 C C . HIS B 1 100 ? 22.734 37.438 10.727 1 97.81 100 HIS B C 1
ATOM 4042 O O . HIS B 1 100 ? 21.672 38.062 10.898 1 97.81 100 HIS B O 1
ATOM 4048 N N . GLY B 1 101 ? 23.609 37.344 11.711 1 97.94 101 GLY B N 1
ATOM 4049 C CA . GLY B 1 101 ? 23.516 38.062 12.977 1 97.94 101 GLY B CA 1
ATOM 4050 C C . GLY B 1 101 ? 22.281 37.688 13.781 1 97.94 101 GLY B C 1
ATOM 4051 O O . GLY B 1 101 ? 21.531 38.531 14.219 1 97.94 101 GLY B O 1
ATOM 4052 N N . LEU B 1 102 ? 22.078 36.438 13.953 1 98.38 102 LEU B N 1
ATOM 4053 C CA . LEU B 1 102 ? 20.906 35.969 14.68 1 98.38 102 LEU B CA 1
ATOM 4054 C C . LEU B 1 102 ? 21.203 35.844 16.172 1 98.38 102 LEU B C 1
ATOM 4056 O O . LEU B 1 102 ? 21.359 34.75 16.703 1 98.38 102 LEU B O 1
ATOM 4060 N N . ASP B 1 103 ? 21.125 36.906 16.875 1 98 103 ASP B N 1
ATOM 4061 C CA . ASP B 1 103 ? 21.422 36.969 18.312 1 98 103 ASP B CA 1
ATOM 4062 C C . ASP B 1 103 ? 20.297 36.312 19.125 1 98 103 ASP B C 1
ATOM 4064 O O . ASP B 1 103 ? 20.469 36 20.312 1 98 103 ASP B O 1
ATOM 406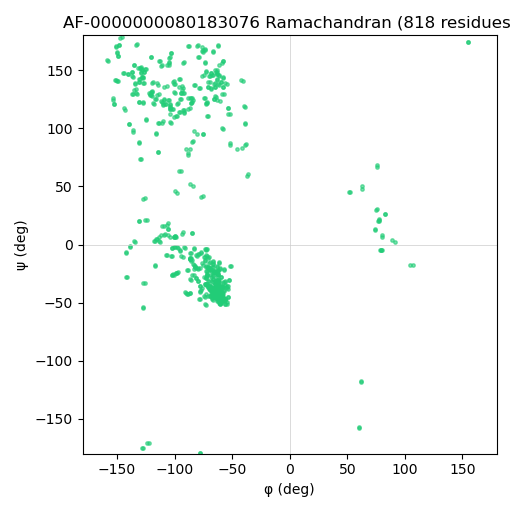8 N N . ASN B 1 104 ? 19.172 36.062 18.484 1 98.62 104 ASN B N 1
ATOM 4069 C CA . ASN B 1 104 ? 18.031 35.5 19.172 1 98.62 104 ASN B CA 1
ATOM 4070 C C . ASN B 1 104 ? 18 33.969 19.062 1 98.62 104 ASN B C 1
ATOM 4072 O O . ASN B 1 104 ? 17 33.344 19.391 1 98.62 104 ASN B O 1
ATOM 4076 N N . LEU B 1 105 ? 19.078 33.375 18.547 1 98.75 105 LEU B N 1
ATOM 4077 C CA . LEU B 1 105 ? 19.156 31.922 18.359 1 98.75 105 LEU B CA 1
ATOM 4078 C C . LEU B 1 105 ? 20.156 31.281 19.312 1 98.75 105 LEU B C 1
ATOM 4080 O O . LEU B 1 105 ? 21.312 31.703 19.391 1 98.75 105 LEU B O 1
ATOM 4084 N N . GLU B 1 106 ? 19.703 30.391 20.062 1 98.69 106 GLU B N 1
ATOM 4085 C CA . GLU B 1 106 ? 20.531 29.609 20.984 1 98.69 106 GLU B CA 1
ATOM 4086 C C . GLU B 1 106 ? 20.578 28.141 20.578 1 98.69 106 GLU B C 1
ATOM 4088 O O . GLU B 1 106 ? 19.531 27.531 20.328 1 98.69 106 GLU B O 1
ATOM 4093 N N . LEU B 1 107 ? 21.766 27.547 20.484 1 98.38 107 LEU B N 1
ATOM 4094 C CA . LEU B 1 107 ? 21.938 26.188 20 1 98.38 107 LEU B CA 1
ATOM 4095 C C . LEU B 1 107 ? 22.484 25.281 21.094 1 98.38 107 LEU B C 1
ATOM 4097 O O . LEU B 1 107 ? 23.375 25.672 21.844 1 98.38 107 LEU B O 1
ATOM 4101 N N . HIS B 1 108 ? 21.906 24.047 21.125 1 97.81 108 HIS B N 1
ATOM 4102 C CA . HIS B 1 108 ? 22.359 23.078 22.109 1 97.81 108 HIS B CA 1
ATOM 4103 C C . HIS B 1 108 ? 22.516 21.688 21.484 1 97.81 108 HIS B C 1
ATOM 4105 O O . HIS B 1 108 ? 21.609 21.203 20.812 1 97.81 108 HIS B O 1
ATOM 4111 N N . LEU B 1 109 ? 23.672 21.047 21.688 1 95.81 109 LEU B N 1
ATOM 4112 C CA . LEU B 1 109 ? 23.812 19.625 21.438 1 95.81 109 LEU B CA 1
ATOM 4113 C C . LEU B 1 109 ? 23.141 18.797 22.531 1 95.81 109 LEU B C 1
ATOM 4115 O O . LEU B 1 109 ? 23.734 18.547 23.578 1 95.81 109 LEU B O 1
ATOM 4119 N N . LEU B 1 110 ? 21.922 18.422 22.266 1 95.56 110 LEU B N 1
ATOM 4120 C CA . LEU B 1 110 ? 21.078 17.828 23.297 1 95.56 110 LEU B CA 1
ATOM 4121 C C . LEU B 1 110 ? 20.016 16.906 22.688 1 95.56 110 LEU B C 1
ATOM 4123 O O . LEU B 1 110 ? 19.312 17.312 21.766 1 95.56 110 LEU B O 1
ATOM 4127 N N . PRO B 1 111 ? 19.969 15.625 23.141 1 95.69 111 PRO B N 1
ATOM 4128 C CA . PRO B 1 111 ? 18.859 14.781 22.703 1 95.69 111 PRO B CA 1
ATOM 4129 C C . PRO B 1 111 ? 17.516 15.242 23.281 1 95.69 111 PRO B C 1
ATOM 4131 O O . PRO B 1 111 ? 17.469 15.773 24.391 1 95.69 111 PRO B O 1
ATOM 4134 N N . ILE B 1 112 ? 16.469 15.062 22.562 1 97.19 112 ILE B N 1
ATOM 4135 C CA . ILE B 1 112 ? 15.133 15.492 22.969 1 97.19 112 ILE B CA 1
ATOM 4136 C C . ILE B 1 112 ? 14.773 14.883 24.312 1 97.19 112 ILE B C 1
ATOM 4138 O O . ILE B 1 112 ? 14.109 15.523 25.141 1 97.19 112 ILE B O 1
ATOM 4142 N N . GLU B 1 113 ? 15.25 13.711 24.625 1 95.12 113 GLU B N 1
ATOM 4143 C CA . GLU B 1 113 ? 14.984 13.008 25.891 1 95.12 113 GLU B CA 1
ATOM 4144 C C . GLU B 1 113 ? 15.477 13.82 27.078 1 95.12 113 GLU B C 1
ATOM 4146 O O . GLU B 1 113 ? 14.969 13.656 28.203 1 95.12 113 GLU B O 1
ATOM 4151 N N . GLU B 1 114 ? 16.375 14.719 26.859 1 96.06 114 GLU B N 1
ATOM 4152 C CA . GLU B 1 114 ? 17 15.461 27.953 1 96.06 114 GLU B CA 1
ATOM 4153 C C . GLU B 1 114 ? 16.547 16.922 27.969 1 96.06 114 GLU B C 1
ATOM 4155 O O . GLU B 1 114 ? 17.172 17.766 28.609 1 96.06 114 GLU B O 1
ATOM 4160 N N . LEU B 1 115 ? 15.516 17.203 27.297 1 97.25 115 LEU B N 1
ATOM 4161 C CA . LEU B 1 115 ? 15 18.562 27.188 1 97.25 115 LEU B CA 1
ATOM 4162 C C . LEU B 1 115 ? 14.773 19.172 28.578 1 97.25 115 LEU B C 1
ATOM 4164 O O . LEU B 1 115 ? 14.992 20.359 28.781 1 97.25 115 LEU B O 1
ATOM 4168 N N . PRO B 1 116 ? 14.344 18.406 29.578 1 92.12 116 PRO B N 1
ATOM 4169 C CA . PRO B 1 116 ? 14.125 18.984 30.906 1 92.12 116 PRO B CA 1
ATOM 4170 C C . PRO B 1 116 ? 15.383 19.656 31.469 1 92.12 116 PRO B C 1
ATOM 4172 O O . PRO B 1 116 ? 15.281 20.531 32.344 1 92.12 116 PRO B O 1
ATOM 4175 N N . ALA B 1 117 ? 16.5 19.281 30.969 1 93.38 117 ALA B N 1
ATOM 4176 C CA . ALA B 1 117 ? 17.766 19.859 31.422 1 93.38 117 ALA B CA 1
ATOM 4177 C C . ALA B 1 117 ? 17.828 21.344 31.109 1 93.38 117 ALA B C 1
ATOM 4179 O O . ALA B 1 117 ? 18.578 22.094 31.734 1 93.38 117 ALA B O 1
ATOM 4180 N N . LEU B 1 118 ? 17.062 21.734 30.078 1 95.88 118 LEU B N 1
ATOM 4181 C CA . LEU B 1 118 ? 17.031 23.156 29.703 1 95.88 118 LEU B CA 1
ATOM 4182 C C . LEU B 1 118 ? 16.344 23.984 30.797 1 95.88 118 LEU B C 1
ATOM 4184 O O . LEU B 1 118 ? 16.578 25.188 30.891 1 95.88 118 LEU B O 1
ATOM 4188 N N . GLN B 1 119 ? 15.469 23.453 31.578 1 95.69 119 GLN B N 1
ATOM 4189 C CA . GLN B 1 119 ? 14.695 24.125 32.625 1 95.69 119 GLN B CA 1
ATOM 4190 C C . GLN B 1 119 ? 14.008 25.375 32.094 1 95.69 119 GLN B C 1
ATOM 4192 O O . GLN B 1 119 ? 14.102 26.438 32.688 1 95.69 119 GLN B O 1
ATOM 4197 N N . ARG B 1 120 ? 13.406 25.266 30.969 1 96.75 120 ARG B N 1
ATOM 4198 C CA . ARG B 1 120 ? 12.703 26.359 30.297 1 96.75 120 ARG B CA 1
ATOM 4199 C C . ARG B 1 120 ? 11.367 25.875 29.734 1 96.75 120 ARG B C 1
ATOM 4201 O O . ARG B 1 120 ? 11.227 24.703 29.359 1 96.75 120 ARG B O 1
ATOM 4208 N N . ASP B 1 121 ? 10.391 26.812 29.719 1 97.81 121 ASP B N 1
ATOM 4209 C CA . ASP B 1 121 ? 9.109 26.562 29.062 1 97.81 121 ASP B CA 1
ATOM 4210 C C . ASP B 1 121 ? 8.961 27.438 27.812 1 97.81 121 ASP B C 1
ATOM 4212 O O . ASP B 1 121 ? 9.539 28.516 27.734 1 97.81 121 ASP B O 1
ATOM 4216 N N . PHE B 1 122 ? 8.164 26.938 26.938 1 98.75 122 PHE B N 1
ATOM 4217 C CA . PHE B 1 122 ? 8.094 27.609 25.641 1 98.75 122 PHE B CA 1
ATOM 4218 C C . PHE B 1 122 ? 6.645 27.844 25.234 1 98.75 122 PHE B C 1
ATOM 4220 O O . PHE B 1 122 ? 5.75 27.109 25.656 1 98.75 122 PHE B O 1
ATOM 4227 N N . ASP B 1 123 ? 6.449 28.922 24.422 1 98.56 123 ASP B N 1
ATOM 4228 C CA . ASP B 1 123 ? 5.141 29.188 23.828 1 98.56 123 ASP B CA 1
ATOM 4229 C C . ASP B 1 123 ? 4.859 28.266 22.656 1 98.56 123 ASP B C 1
ATOM 4231 O O . ASP B 1 123 ? 3.715 27.859 22.438 1 98.56 123 ASP B O 1
ATOM 4235 N N . LEU B 1 124 ? 5.871 28 21.922 1 98.75 124 LEU B N 1
ATOM 4236 C CA . LEU B 1 124 ? 5.785 27.156 20.734 1 98.75 124 LEU B CA 1
ATOM 4237 C C . LEU B 1 124 ? 6.926 26.141 20.719 1 98.75 124 LEU B C 1
ATOM 4239 O O . LEU B 1 124 ? 8.086 26.5 20.938 1 98.75 124 LEU B O 1
ATOM 4243 N N . ILE B 1 125 ? 6.594 24.906 20.516 1 98.88 125 ILE B N 1
ATOM 4244 C CA . ILE B 1 125 ? 7.566 23.844 20.297 1 98.88 125 ILE B CA 1
ATOM 4245 C C . ILE B 1 125 ? 7.324 23.188 18.938 1 98.88 125 ILE B C 1
ATOM 4247 O O . ILE B 1 125 ? 6.195 22.828 18.609 1 98.88 125 ILE B O 1
ATOM 4251 N N . VAL B 1 126 ? 8.352 23.078 18.141 1 98.81 126 VAL B N 1
ATOM 4252 C CA . VAL B 1 126 ? 8.25 22.484 16.812 1 98.81 126 VAL B CA 1
ATOM 4253 C C . VAL B 1 126 ? 9.203 21.297 16.719 1 98.81 126 VAL B C 1
ATOM 4255 O O . VAL B 1 126 ? 10.375 21.406 17.078 1 98.81 126 VAL B O 1
ATOM 4258 N N . SER B 1 127 ? 8.719 20.219 16.297 1 98.69 127 SER B N 1
ATOM 4259 C CA . SER B 1 127 ? 9.5 19.016 16 1 98.69 127 SER B CA 1
ATOM 4260 C C . SER B 1 127 ? 9.008 18.328 14.734 1 98.69 127 SER B C 1
ATOM 4262 O O . SER B 1 127 ? 8.016 17.594 14.773 1 98.69 127 SER B O 1
ATOM 4264 N N . THR B 1 128 ? 9.68 18.453 13.648 1 97.56 128 THR B N 1
ATOM 4265 C CA . THR B 1 128 ? 9.266 17.938 12.352 1 97.56 128 THR B CA 1
ATOM 4266 C C . THR B 1 128 ? 10.273 16.922 11.836 1 97.56 128 THR B C 1
ATOM 4268 O O . THR B 1 128 ? 11.453 17.234 11.641 1 97.56 128 THR B O 1
ATOM 4271 N N . GLY B 1 129 ? 9.758 15.758 11.602 1 95.31 129 GLY B N 1
ATOM 4272 C CA . GLY B 1 129 ? 10.625 14.742 11.031 1 95.31 129 GLY B CA 1
ATOM 4273 C C . GLY B 1 129 ? 11.602 14.148 12.023 1 95.31 129 GLY B C 1
ATOM 4274 O O . GLY B 1 129 ? 12.719 13.766 11.664 1 95.31 129 GLY B O 1
ATOM 4275 N N . VAL B 1 130 ? 11.266 14.078 13.297 1 96.75 130 VAL B N 1
ATOM 4276 C CA . VAL B 1 130 ? 12.25 13.703 14.305 1 96.75 130 VAL B CA 1
ATOM 4277 C C . VAL B 1 130 ? 11.719 12.555 15.156 1 96.75 130 VAL B C 1
ATOM 4279 O O . VAL B 1 130 ? 12.328 11.484 15.219 1 96.75 130 VAL B O 1
ATOM 4282 N N . LEU B 1 131 ? 10.523 12.695 15.75 1 97.88 131 LEU B N 1
ATOM 4283 C CA . LEU B 1 131 ? 10.023 11.758 16.75 1 97.88 131 LEU B CA 1
ATOM 4284 C C . LEU B 1 131 ? 9.93 10.344 16.172 1 97.88 131 LEU B C 1
ATOM 4286 O O . LEU B 1 131 ? 10.188 9.367 16.875 1 97.88 131 LEU B O 1
ATOM 4290 N N . HIS B 1 132 ? 9.562 10.211 14.906 1 97.5 132 HIS B N 1
ATOM 4291 C CA . HIS B 1 132 ? 9.359 8.898 14.305 1 97.5 132 HIS B CA 1
ATOM 4292 C C . HIS B 1 132 ? 10.688 8.18 14.07 1 97.5 132 HIS B C 1
ATOM 4294 O O . HIS B 1 132 ? 10.711 7.008 13.695 1 97.5 132 HIS B O 1
ATOM 4300 N N . HIS B 1 133 ? 11.789 8.805 14.328 1 95.25 133 HIS B N 1
ATOM 4301 C CA . HIS B 1 133 ? 13.102 8.188 14.211 1 95.25 133 HIS B CA 1
ATOM 4302 C C . HIS B 1 133 ? 13.656 7.82 15.586 1 95.25 133 HIS B C 1
ATOM 4304 O O . HIS B 1 133 ? 14.719 7.195 15.688 1 95.25 133 HIS B O 1
ATOM 4310 N N . MET B 1 134 ? 13.039 8.242 16.625 1 95.25 134 MET B N 1
ATOM 4311 C CA . MET B 1 134 ? 13.539 7.988 17.969 1 95.25 134 MET B CA 1
ATOM 4312 C C . MET B 1 134 ? 13.32 6.531 18.375 1 95.25 134 MET B C 1
ATOM 4314 O O . MET B 1 134 ? 12.414 5.871 17.844 1 95.25 134 MET B O 1
ATOM 4318 N N . ALA B 1 135 ? 14.133 6.086 19.312 1 93.38 135 ALA B N 1
ATOM 4319 C CA . ALA B 1 135 ? 13.984 4.727 19.828 1 93.38 135 ALA B CA 1
ATOM 4320 C C . ALA B 1 135 ? 12.617 4.531 20.469 1 93.38 135 ALA B C 1
ATOM 4322 O O . ALA B 1 135 ? 11.992 3.48 20.312 1 93.38 135 ALA B O 1
ATOM 4323 N N . ASP B 1 136 ? 12.219 5.543 21.172 1 95.69 136 ASP B N 1
ATOM 4324 C CA . ASP B 1 136 ? 10.883 5.559 21.781 1 95.69 136 ASP B CA 1
ATOM 4325 C C . ASP B 1 136 ? 10.211 6.914 21.578 1 95.69 136 ASP B C 1
ATOM 4327 O O . ASP B 1 136 ? 10.359 7.812 22.406 1 95.69 136 ASP B O 1
ATOM 4331 N N . PRO B 1 137 ? 9.375 7.016 20.609 1 97.44 137 PRO B N 1
ATOM 4332 C CA . PRO B 1 137 ? 8.711 8.289 20.312 1 97.44 137 PRO B CA 1
ATOM 4333 C C . PRO B 1 137 ? 7.879 8.805 21.484 1 97.44 137 PRO B C 1
ATOM 4335 O O . PRO B 1 137 ? 7.738 10.023 21.656 1 97.44 137 PRO B O 1
ATOM 4338 N N . ARG B 1 138 ? 7.355 7.922 22.344 1 98.12 138 ARG B N 1
ATOM 4339 C CA . ARG B 1 138 ? 6.547 8.344 23.484 1 98.12 138 ARG B CA 1
ATOM 4340 C C . ARG B 1 138 ? 7.395 9.094 24.5 1 98.12 138 ARG B C 1
ATOM 4342 O O . ARG B 1 138 ? 6.934 10.078 25.094 1 98.12 138 ARG B O 1
ATOM 4349 N N . THR B 1 139 ? 8.617 8.648 24.688 1 97.56 139 THR B N 1
ATOM 4350 C CA . THR B 1 139 ? 9.539 9.352 25.562 1 97.56 139 THR B CA 1
ATOM 4351 C C . THR B 1 139 ? 9.828 10.758 25.047 1 97.56 139 THR B C 1
ATOM 4353 O O . THR B 1 139 ? 9.867 11.719 25.812 1 97.56 139 THR B O 1
ATOM 4356 N N . GLY B 1 140 ? 10.039 10.836 23.734 1 98 140 GLY B N 1
ATOM 4357 C CA . GLY B 1 140 ? 10.242 12.141 23.125 1 98 140 GLY B CA 1
ATOM 4358 C C . GLY B 1 140 ? 9.055 13.07 23.281 1 98 140 GLY B C 1
ATOM 4359 O O . GLY B 1 140 ? 9.219 14.242 23.609 1 98 140 GLY B O 1
ATOM 4360 N N . MET B 1 141 ? 7.891 12.531 23.062 1 98.62 141 MET B N 1
ATOM 4361 C CA . MET B 1 141 ? 6.676 13.328 23.172 1 98.62 141 MET B CA 1
ATOM 4362 C C . MET B 1 141 ? 6.484 13.844 24.594 1 98.62 141 MET B C 1
ATOM 4364 O O . MET B 1 141 ? 6.086 14.992 24.797 1 98.62 141 MET B O 1
ATOM 4368 N N . ARG B 1 142 ? 6.773 13.062 25.594 1 98.38 142 ARG B N 1
ATOM 4369 C CA . ARG B 1 142 ? 6.668 13.469 26.984 1 98.38 142 ARG B CA 1
ATOM 4370 C C . ARG B 1 142 ? 7.664 14.57 27.312 1 98.38 142 ARG B C 1
ATOM 4372 O O . ARG B 1 142 ? 7.344 15.5 28.062 1 98.38 142 ARG B O 1
ATOM 4379 N N . ALA B 1 143 ? 8.844 14.438 26.766 1 98.44 143 ALA B N 1
ATOM 4380 C CA . ALA B 1 143 ? 9.859 15.469 26.984 1 98.44 143 ALA B CA 1
ATOM 4381 C C . ALA B 1 143 ? 9.398 16.812 26.422 1 98.44 143 ALA B C 1
ATOM 4383 O O . ALA B 1 143 ? 9.562 17.844 27.062 1 98.44 143 ALA B O 1
ATOM 4384 N N . LEU B 1 144 ? 8.852 16.812 25.234 1 98.75 144 LEU B N 1
ATOM 4385 C CA . LEU B 1 144 ? 8.32 18.031 24.641 1 98.75 144 LEU B CA 1
ATOM 4386 C C . LEU B 1 144 ? 7.207 18.625 25.516 1 98.75 144 LEU B C 1
ATOM 4388 O O . LEU B 1 144 ? 7.188 19.828 25.781 1 98.75 144 LEU B O 1
ATOM 4392 N N . ALA B 1 145 ? 6.32 17.75 25.938 1 98.5 145 ALA B N 1
ATOM 4393 C CA . ALA B 1 145 ? 5.188 18.172 26.766 1 98.5 145 ALA B CA 1
ATOM 4394 C C . ALA B 1 145 ? 5.664 18.859 28.047 1 98.5 145 ALA B C 1
ATOM 4396 O O . ALA B 1 145 ? 5.051 19.828 28.5 1 98.5 145 ALA B O 1
ATOM 4397 N N . GLY B 1 146 ? 6.719 18.359 28.547 1 98 146 GLY B N 1
ATOM 4398 C CA . GLY B 1 146 ? 7.25 18.875 29.797 1 98 146 GLY B CA 1
ATOM 4399 C C . GLY B 1 146 ? 7.766 20.297 29.672 1 98 146 GLY B C 1
ATOM 4400 O O . GLY B 1 146 ? 7.906 21 30.672 1 98 146 GLY B O 1
ATOM 4401 N N . CYS B 1 147 ? 7.996 20.766 28.484 1 98.25 147 CYS B N 1
ATOM 4402 C CA . CYS B 1 147 ? 8.578 22.078 28.266 1 98.25 147 CYS B CA 1
ATOM 4403 C C . CYS B 1 147 ? 7.531 23.047 27.703 1 98.25 147 CYS B C 1
ATOM 4405 O O . CYS B 1 147 ? 7.867 24.156 27.281 1 98.25 147 CYS B O 1
ATOM 4407 N N . LEU B 1 148 ? 6.312 22.656 27.656 1 98.56 148 LEU B N 1
ATOM 4408 C CA . LEU B 1 148 ? 5.277 23.469 27.016 1 98.56 148 L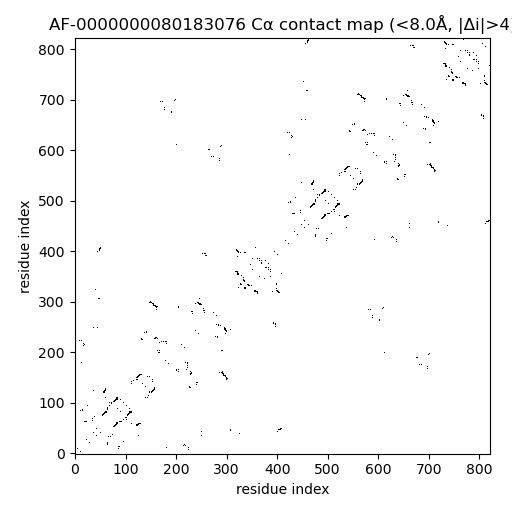EU B CA 1
ATOM 4409 C C . LEU B 1 148 ? 4.566 24.344 28.047 1 98.56 148 LEU B C 1
ATOM 4411 O O . LEU B 1 148 ? 4.164 23.859 29.109 1 98.56 148 LEU B O 1
ATOM 4415 N N . ARG B 1 149 ? 4.418 25.656 27.797 1 98.06 149 ARG B N 1
ATOM 4416 C CA . ARG B 1 149 ? 3.643 26.547 28.641 1 98.06 149 ARG B CA 1
ATOM 4417 C C . ARG B 1 149 ? 2.158 26.203 28.609 1 98.06 149 ARG B C 1
ATOM 4419 O O . ARG B 1 149 ? 1.715 25.453 27.719 1 98.06 149 ARG B O 1
ATOM 4426 N N . ARG B 1 150 ? 1.421 26.703 29.469 1 96.19 150 ARG B N 1
ATOM 4427 C CA . ARG B 1 150 ? 0.008 26.375 29.656 1 96.19 150 ARG B CA 1
ATOM 4428 C C . ARG B 1 150 ? -0.786 26.672 28.375 1 96.19 150 ARG B C 1
ATOM 4430 O O . ARG B 1 150 ? -1.597 25.859 27.953 1 96.19 150 ARG B O 1
ATOM 4437 N N . ASP B 1 151 ? -0.499 27.812 27.719 1 95.5 151 ASP B N 1
ATOM 4438 C CA . ASP B 1 151 ? -1.249 28.203 26.531 1 95.5 151 ASP B CA 1
ATOM 4439 C C . ASP B 1 151 ? -0.423 28 25.266 1 95.5 151 ASP B C 1
ATOM 4441 O O . ASP B 1 151 ? -0.683 28.625 24.234 1 95.5 151 ASP B O 1
ATOM 4445 N N . GLY B 1 152 ? 0.633 27.172 25.422 1 98 152 GLY B N 1
ATOM 4446 C CA . GLY B 1 152 ? 1.527 26.922 24.297 1 98 152 GLY B CA 1
ATOM 4447 C C . GLY B 1 152 ? 0.985 25.891 23.328 1 98 152 GLY B C 1
ATOM 4448 O O . GLY B 1 152 ? -0.055 25.281 23.578 1 98 152 GLY B O 1
ATOM 4449 N N . VAL B 1 153 ? 1.673 25.781 22.219 1 98.69 153 VAL B N 1
ATOM 4450 C CA . VAL B 1 153 ? 1.315 24.828 21.188 1 98.69 153 VAL B CA 1
ATOM 4451 C C . VAL B 1 153 ? 2.551 24.031 20.766 1 98.69 153 VAL B C 1
ATOM 4453 O O . VAL B 1 153 ? 3.652 24.594 20.688 1 98.69 153 VAL B O 1
ATOM 4456 N N . ILE B 1 154 ? 2.367 22.75 20.547 1 98.88 154 ILE B N 1
ATOM 4457 C CA . ILE B 1 154 ? 3.387 21.922 19.922 1 98.88 154 ILE B CA 1
ATOM 4458 C C . ILE B 1 154 ? 3.002 21.641 18.469 1 98.88 154 ILE B C 1
ATOM 4460 O O . ILE B 1 154 ? 1.891 21.172 18.188 1 98.88 154 ILE B O 1
ATOM 4464 N N . GLY B 1 155 ? 3.803 22 17.484 1 98.81 155 GLY B N 1
ATOM 4465 C CA . GLY B 1 155 ? 3.674 21.594 16.094 1 98.81 155 GLY B CA 1
ATOM 4466 C C . GLY B 1 155 ? 4.523 20.391 15.742 1 98.81 155 GLY B C 1
ATOM 4467 O O . GLY B 1 155 ? 5.746 20.422 15.922 1 98.81 155 GLY B O 1
ATOM 4468 N N . LEU B 1 156 ? 3.865 19.359 15.188 1 98.81 156 LEU B N 1
ATOM 4469 C CA . LEU B 1 156 ? 4.555 18.094 14.93 1 98.81 156 LEU B CA 1
ATOM 4470 C C . LEU B 1 156 ? 4.344 17.656 13.484 1 98.81 156 LEU B C 1
ATOM 4472 O O . LEU B 1 156 ? 3.275 17.875 12.914 1 98.81 156 LEU B O 1
ATOM 4476 N N . MET B 1 157 ? 5.352 17.078 12.953 1 98.56 157 MET B N 1
ATOM 4477 C CA . MET B 1 157 ? 5.238 16.375 11.672 1 98.56 157 MET B CA 1
ATOM 4478 C C . MET B 1 157 ? 5.77 14.953 11.781 1 98.56 157 MET B C 1
ATOM 4480 O O . MET B 1 157 ? 6.914 14.742 12.188 1 98.56 157 MET B O 1
ATOM 4484 N N . LEU B 1 158 ? 4.953 13.945 11.469 1 98.56 158 LEU B N 1
ATOM 4485 C CA . LEU B 1 158 ? 5.309 12.531 11.445 1 98.56 158 LEU B CA 1
ATOM 4486 C C . LEU B 1 158 ? 5.086 11.938 10.062 1 98.56 158 LEU B C 1
ATOM 4488 O O . LEU B 1 158 ? 4.379 12.516 9.234 1 98.56 158 LEU B O 1
ATOM 4492 N N . TYR B 1 159 ? 5.719 10.805 9.82 1 97.75 159 TYR B N 1
ATOM 4493 C CA . TYR B 1 159 ? 5.496 10.07 8.586 1 97.75 159 TYR B CA 1
ATOM 4494 C C . TYR B 1 159 ? 4.109 9.438 8.57 1 97.75 159 TYR B C 1
ATOM 4496 O O . TYR B 1 159 ? 3.654 8.891 9.578 1 97.75 159 TYR B O 1
ATOM 4504 N N . ALA B 1 160 ? 3.43 9.57 7.414 1 98.19 160 ALA B N 1
ATOM 4505 C CA . ALA B 1 160 ? 2.098 8.992 7.254 1 98.19 160 ALA B CA 1
ATOM 4506 C C . ALA B 1 160 ? 2.178 7.59 6.66 1 98.19 160 ALA B C 1
ATOM 4508 O O . ALA B 1 160 ? 2.797 7.387 5.613 1 98.19 160 ALA B O 1
ATOM 4509 N N . LYS B 1 161 ? 1.536 6.676 7.246 1 97.81 161 LYS B N 1
ATOM 4510 C CA . LYS B 1 161 ? 1.652 5.254 6.941 1 97.81 161 LYS B CA 1
ATOM 4511 C C . LYS B 1 161 ? 1.261 4.965 5.496 1 97.81 161 LYS B C 1
ATOM 4513 O O . LYS B 1 161 ? 2.025 4.344 4.754 1 97.81 161 LYS B O 1
ATOM 4518 N N . TYR B 1 162 ? 0.138 5.402 5.051 1 97.12 162 TYR B N 1
ATOM 4519 C CA . TYR B 1 162 ? -0.405 4.977 3.766 1 97.12 162 TYR B CA 1
ATOM 4520 C C . TYR B 1 162 ? 0.295 5.691 2.615 1 97.12 162 TYR B C 1
ATOM 4522 O O . TYR B 1 162 ? 0.526 5.102 1.558 1 97.12 162 TYR B O 1
ATOM 4530 N N . GLY B 1 163 ? 0.654 6.934 2.816 1 95.88 163 GLY B N 1
ATOM 4531 C CA . GLY B 1 163 ? 1.391 7.652 1.789 1 95.88 163 GLY B CA 1
ATOM 4532 C C . GLY B 1 163 ? 2.809 7.145 1.605 1 95.88 163 GLY B C 1
ATOM 4533 O O . GLY B 1 163 ? 3.416 7.348 0.552 1 95.88 163 GLY B O 1
ATOM 4534 N N . ARG B 1 164 ? 3.314 6.5 2.609 1 96.69 164 ARG B N 1
ATOM 4535 C CA . ARG B 1 164 ? 4.691 6.016 2.555 1 96.69 164 ARG B CA 1
ATOM 4536 C C . ARG B 1 164 ? 4.73 4.504 2.344 1 96.69 164 ARG B C 1
ATOM 4538 O O . ARG B 1 164 ? 5.781 3.881 2.49 1 96.69 164 ARG B O 1
ATOM 4545 N N . ALA B 1 165 ? 3.623 3.928 1.975 1 95.75 165 ALA B N 1
ATOM 4546 C CA . ALA B 1 165 ? 3.551 2.479 1.813 1 95.75 165 ALA B CA 1
ATOM 4547 C C . ALA B 1 165 ? 4.605 1.983 0.827 1 95.75 165 ALA B C 1
ATOM 4549 O O . ALA B 1 165 ? 5.273 0.979 1.078 1 95.75 165 ALA B O 1
ATOM 4550 N N . GLY B 1 166 ? 4.727 2.643 -0.31 1 96.12 166 GLY B N 1
ATOM 4551 C CA . GLY B 1 166 ? 5.734 2.262 -1.287 1 96.12 166 GLY B CA 1
ATOM 4552 C C . GLY B 1 166 ? 7.152 2.389 -0.762 1 96.12 166 GLY B C 1
ATOM 4553 O O . GLY B 1 166 ? 8.016 1.563 -1.075 1 96.12 166 GLY B O 1
ATOM 4554 N N . VAL B 1 167 ? 7.41 3.41 0.015 1 96.56 167 VAL B N 1
ATOM 4555 C CA . VAL B 1 167 ? 8.719 3.629 0.622 1 96.56 167 VAL B CA 1
ATOM 4556 C C . VAL B 1 167 ? 9.039 2.484 1.579 1 96.56 167 VAL B C 1
ATOM 4558 O O . VAL B 1 167 ? 10.141 1.923 1.538 1 96.56 167 VAL B O 1
ATOM 4561 N N . GLU B 1 168 ? 8.086 2.158 2.373 1 96.75 168 GLU B N 1
ATOM 4562 C CA . GLU B 1 168 ? 8.289 1.095 3.352 1 96.75 168 GLU B CA 1
ATOM 4563 C C . GLU B 1 168 ? 8.555 -0.243 2.664 1 96.75 168 GLU B C 1
ATOM 4565 O O . GLU B 1 168 ? 9.344 -1.054 3.152 1 96.75 168 GLU B O 1
ATOM 4570 N N . LEU B 1 169 ? 7.859 -0.458 1.572 1 96.94 169 LEU B N 1
ATOM 4571 C CA . LEU B 1 169 ? 8.094 -1.667 0.791 1 96.94 169 LEU B CA 1
ATOM 4572 C C . LEU B 1 169 ? 9.539 -1.739 0.323 1 96.94 169 LEU B C 1
ATOM 4574 O O . LEU B 1 169 ? 10.211 -2.758 0.516 1 96.94 169 LEU B O 1
ATOM 4578 N N . LEU B 1 170 ? 10.031 -0.672 -0.231 1 97.25 170 LEU B N 1
ATOM 4579 C CA . LEU B 1 170 ? 11.391 -0.66 -0.748 1 97.25 170 LEU B CA 1
ATOM 4580 C C . LEU B 1 170 ? 12.406 -0.725 0.391 1 97.25 170 LEU B C 1
ATOM 4582 O O . LEU B 1 170 ? 13.445 -1.371 0.265 1 97.25 170 LEU B O 1
ATOM 4586 N N . GLU B 1 171 ? 12.102 -0.009 1.499 1 97.44 171 GLU B N 1
ATOM 4587 C CA . GLU B 1 171 ? 12.969 -0.125 2.668 1 97.44 171 GLU B CA 1
ATOM 4588 C C . GLU B 1 171 ? 13.156 -1.585 3.072 1 97.44 171 GLU B C 1
ATOM 4590 O O . GLU B 1 171 ? 14.273 -2.016 3.363 1 97.44 171 GLU B O 1
ATOM 4595 N N . SER B 1 172 ? 12.078 -2.324 3.102 1 97.38 172 SER B N 1
ATOM 4596 C CA . SER B 1 172 ? 12.148 -3.73 3.482 1 97.38 172 SER B CA 1
ATOM 4597 C C . SER B 1 172 ? 12.938 -4.543 2.463 1 97.38 172 SER B C 1
ATOM 4599 O O . SER B 1 172 ? 13.68 -5.457 2.83 1 97.38 172 SER B O 1
ATOM 4601 N N . VAL B 1 173 ? 12.812 -4.254 1.194 1 97.81 173 VAL B N 1
ATOM 4602 C CA . VAL B 1 173 ? 13.578 -4.906 0.138 1 97.81 173 VAL B CA 1
ATOM 4603 C C . VAL B 1 173 ? 15.07 -4.652 0.354 1 97.81 173 VAL B C 1
ATOM 4605 O O . VAL B 1 173 ? 15.875 -5.586 0.343 1 97.81 173 VAL B O 1
ATOM 4608 N N . PHE B 1 174 ? 15.406 -3.418 0.54 1 97.75 174 PHE B N 1
ATOM 4609 C CA . PHE B 1 174 ? 16.812 -3.031 0.661 1 97.75 174 PHE B CA 1
ATOM 4610 C C . PHE B 1 174 ? 17.422 -3.627 1.921 1 97.75 174 PHE B C 1
ATOM 4612 O O . PHE B 1 174 ? 18.594 -4.004 1.924 1 97.75 174 PHE B O 1
ATOM 4619 N N . ARG B 1 175 ? 16.656 -3.686 2.973 1 96.62 175 ARG B N 1
ATOM 4620 C CA . ARG B 1 175 ? 17.109 -4.383 4.172 1 96.62 175 ARG B CA 1
ATOM 4621 C C . ARG B 1 175 ? 17.422 -5.844 3.871 1 96.62 175 ARG B C 1
ATOM 4623 O O . ARG B 1 175 ? 18.469 -6.355 4.273 1 96.62 175 ARG B O 1
ATOM 4630 N N . ASP B 1 176 ? 16.547 -6.512 3.186 1 96.69 176 ASP B N 1
ATOM 4631 C CA . ASP B 1 176 ? 16.719 -7.926 2.873 1 96.69 176 ASP B CA 1
ATOM 4632 C C . ASP B 1 176 ? 17.891 -8.133 1.917 1 96.69 176 ASP B C 1
ATOM 4634 O O . ASP B 1 176 ? 18.547 -9.172 1.95 1 96.69 176 ASP B O 1
ATOM 4638 N N . LEU B 1 177 ? 18.156 -7.113 1.06 1 96.69 177 LEU B N 1
ATOM 4639 C CA . LEU B 1 177 ? 19.281 -7.188 0.141 1 96.69 177 LEU B CA 1
ATOM 4640 C C . LEU B 1 177 ? 20.594 -6.859 0.86 1 96.69 177 LEU B C 1
ATOM 4642 O O . LEU B 1 177 ? 21.672 -6.945 0.267 1 96.69 177 LEU B O 1
ATOM 4646 N N . GLY B 1 178 ? 20.5 -6.398 2.123 1 94.69 178 GLY B N 1
ATOM 4647 C CA . GLY B 1 178 ? 21.672 -6.141 2.939 1 94.69 178 GLY B CA 1
ATOM 4648 C C . GLY B 1 178 ? 22.297 -4.785 2.668 1 94.69 178 GLY B C 1
ATOM 4649 O O . GLY B 1 178 ? 23.5 -4.602 2.873 1 94.69 178 GLY B O 1
ATOM 4650 N N . LEU B 1 179 ? 21.5 -3.852 2.203 1 95 179 LEU B N 1
ATOM 4651 C CA . LEU B 1 179 ? 22.047 -2.531 1.909 1 95 179 LEU B CA 1
ATOM 4652 C C . LEU B 1 179 ? 22.359 -1.771 3.193 1 95 179 LEU B C 1
ATOM 4654 O O . LEU B 1 179 ? 21.703 -1.979 4.215 1 95 179 LEU B O 1
ATOM 4658 N N . ALA B 1 180 ? 23.359 -0.939 3.123 1 93.25 180 ALA B N 1
ATOM 4659 C CA . ALA B 1 180 ? 23.797 -0.094 4.227 1 93.25 180 ALA B CA 1
ATOM 4660 C C . ALA B 1 180 ? 23.797 1.38 3.83 1 93.25 180 ALA B C 1
ATOM 4662 O O . ALA B 1 180 ? 23.156 1.759 2.846 1 93.25 180 ALA B O 1
ATOM 4663 N N . GLN B 1 181 ? 24.344 2.207 4.688 1 92.88 181 GLN B N 1
ATOM 4664 C CA . GLN B 1 181 ? 24.438 3.635 4.398 1 92.88 181 GLN B CA 1
ATOM 4665 C C . GLN B 1 181 ? 25.781 3.996 3.787 1 92.88 181 GLN B C 1
ATOM 4667 O O . GLN B 1 181 ? 26.562 4.738 4.387 1 92.88 181 GLN B O 1
ATOM 4672 N N . ASP B 1 182 ? 26.062 3.471 2.623 1 93.38 182 ASP B N 1
ATOM 4673 C CA . ASP B 1 182 ? 27.297 3.752 1.896 1 93.38 182 ASP B CA 1
ATOM 4674 C C . ASP B 1 182 ? 27.016 4.059 0.427 1 93.38 182 ASP B C 1
ATOM 4676 O O . ASP B 1 182 ? 25.875 3.908 -0.034 1 93.38 182 ASP B O 1
ATOM 4680 N N . GLU B 1 183 ? 27.984 4.48 -0.281 1 93.06 183 GLU B N 1
ATOM 4681 C CA . GLU B 1 183 ? 27.828 4.969 -1.647 1 93.06 183 GLU B CA 1
ATOM 4682 C C . GLU B 1 183 ? 27.344 3.861 -2.578 1 93.06 183 GLU B C 1
ATOM 4684 O O . GLU B 1 183 ? 26.5 4.098 -3.447 1 93.06 183 GLU B O 1
ATOM 4689 N N . ALA B 1 184 ? 27.859 2.697 -2.422 1 93.75 184 ALA B N 1
ATOM 4690 C CA . ALA B 1 184 ? 27.469 1.574 -3.268 1 93.75 184 ALA B CA 1
ATOM 4691 C C . ALA B 1 184 ? 25.984 1.25 -3.086 1 93.75 184 ALA B C 1
ATOM 4693 O O . ALA B 1 184 ? 25.281 0.999 -4.062 1 93.75 184 ALA B O 1
ATOM 4694 N N . SER B 1 185 ? 25.547 1.254 -1.856 1 95.31 185 SER B N 1
ATOM 4695 C CA . SER B 1 185 ? 24.141 1.007 -1.545 1 95.31 185 SER B CA 1
ATOM 4696 C C . SER B 1 185 ? 23.25 2.102 -2.117 1 95.31 185 SER B C 1
ATOM 4698 O O . SER B 1 185 ? 22.172 1.815 -2.654 1 95.31 185 SER B O 1
ATOM 4700 N N . VAL B 1 186 ? 23.672 3.324 -1.999 1 94.62 186 VAL B N 1
ATOM 4701 C CA . VAL B 1 186 ? 22.906 4.441 -2.535 1 94.62 186 VAL B CA 1
ATOM 4702 C C . VAL B 1 186 ? 22.75 4.289 -4.047 1 94.62 186 VAL B C 1
ATOM 4704 O O . VAL B 1 186 ? 21.672 4.516 -4.594 1 94.62 186 VAL B O 1
ATOM 4707 N N . GLN B 1 187 ? 23.844 3.902 -4.691 1 94.38 187 GLN B N 1
ATOM 4708 C CA . GLN B 1 187 ? 23.781 3.672 -6.133 1 94.38 187 GLN B CA 1
ATOM 4709 C C . GLN B 1 187 ? 22.797 2.555 -6.465 1 94.38 187 GLN B C 1
ATOM 4711 O O . GLN B 1 187 ? 22.031 2.66 -7.426 1 94.38 187 GLN B O 1
ATOM 4716 N N . LEU B 1 188 ? 22.812 1.543 -5.68 1 95 188 LEU B N 1
ATOM 4717 C CA . LEU B 1 188 ? 21.891 0.427 -5.895 1 95 188 LEU B CA 1
ATOM 4718 C C . LEU B 1 188 ? 20.453 0.869 -5.711 1 95 188 LEU B C 1
ATOM 4720 O O . LEU B 1 188 ? 19.562 0.401 -6.422 1 95 188 LEU B O 1
ATOM 4724 N N . VAL B 1 189 ? 20.188 1.7 -4.723 1 95.81 189 VAL B N 1
ATOM 4725 C CA . VAL B 1 189 ? 18.859 2.273 -4.535 1 95.81 189 VAL B CA 1
ATOM 4726 C C . VAL B 1 189 ? 18.422 2.996 -5.805 1 95.81 189 VAL B C 1
ATOM 4728 O O . VAL B 1 189 ? 17.328 2.76 -6.312 1 95.81 189 VAL B O 1
ATOM 4731 N N . LYS B 1 190 ? 19.281 3.814 -6.363 1 93.44 190 LYS B N 1
ATOM 4732 C CA . LYS B 1 190 ? 18.984 4.559 -7.586 1 93.44 190 LYS B CA 1
ATOM 4733 C C . LYS B 1 190 ? 18.688 3.615 -8.75 1 93.44 190 LYS B C 1
ATOM 4735 O O . LYS B 1 190 ? 17.703 3.801 -9.469 1 93.44 190 LYS B O 1
ATOM 4740 N N . ASP B 1 191 ? 19.516 2.625 -8.859 1 91.88 191 ASP B N 1
ATOM 4741 C CA . ASP B 1 191 ? 19.375 1.651 -9.938 1 91.88 191 ASP B CA 1
ATOM 4742 C C . ASP B 1 191 ? 18.047 0.888 -9.82 1 91.88 191 ASP B C 1
ATOM 4744 O O . ASP B 1 191 ? 17.375 0.632 -10.82 1 91.88 191 ASP B O 1
ATOM 4748 N N . THR B 1 192 ? 17.75 0.491 -8.648 1 93.81 192 THR B N 1
ATOM 4749 C CA . THR B 1 192 ? 16.516 -0.257 -8.398 1 93.81 192 THR B CA 1
ATOM 4750 C C . THR B 1 192 ? 15.289 0.589 -8.734 1 93.81 192 THR B C 1
ATOM 4752 O O . THR B 1 192 ? 14.398 0.135 -9.453 1 93.81 192 THR B O 1
ATOM 4755 N N . ILE B 1 193 ? 15.227 1.843 -8.242 1 92.88 193 ILE B N 1
ATOM 4756 C CA . ILE B 1 193 ? 14.094 2.738 -8.469 1 92.88 193 ILE B CA 1
ATOM 4757 C C . ILE B 1 193 ? 13.906 2.967 -9.961 1 92.88 193 ILE B C 1
ATOM 4759 O O . ILE B 1 193 ? 12.773 3.023 -10.453 1 92.88 193 ILE B O 1
ATOM 4763 N N . ALA B 1 194 ? 14.977 3.029 -10.695 1 89.75 194 ALA B N 1
ATOM 4764 C CA . ALA B 1 194 ? 14.953 3.328 -12.125 1 89.75 194 ALA B CA 1
ATOM 4765 C C . ALA B 1 194 ? 14.25 2.223 -12.906 1 89.75 194 ALA B C 1
ATOM 4767 O O . ALA B 1 194 ? 13.688 2.469 -13.977 1 89.75 194 ALA B O 1
ATOM 4768 N N . VAL B 1 195 ? 14.188 1.004 -12.383 1 90.5 195 VAL B N 1
ATOM 4769 C CA . VAL B 1 195 ? 13.68 -0.11 -13.18 1 90.5 195 VAL B CA 1
ATOM 4770 C C . VAL B 1 195 ? 12.352 -0.598 -12.594 1 90.5 195 VAL B C 1
ATOM 4772 O O . VAL B 1 195 ? 11.789 -1.591 -13.062 1 90.5 195 VAL B O 1
ATOM 4775 N N . LEU B 1 196 ? 11.859 0.027 -11.562 1 92.56 196 LEU B N 1
ATOM 4776 C CA . LEU B 1 196 ? 10.594 -0.386 -10.961 1 92.56 196 LEU B CA 1
ATOM 4777 C C . LEU B 1 196 ? 9.445 -0.225 -11.945 1 92.56 196 LEU B C 1
ATOM 4779 O O . LEU B 1 196 ? 9.461 0.682 -12.781 1 92.56 196 LEU B O 1
ATOM 4783 N N . PRO B 1 197 ? 8.461 -1.113 -11.844 1 90.88 197 PRO B N 1
ATOM 4784 C CA . PRO B 1 197 ? 7.266 -0.948 -12.672 1 90.88 197 PRO B CA 1
ATOM 4785 C C . PRO B 1 197 ? 6.566 0.392 -12.445 1 90.88 197 PRO B C 1
ATOM 4787 O O . PRO B 1 197 ? 6.684 0.977 -11.367 1 90.88 197 PRO B O 1
ATOM 4790 N N . THR B 1 198 ? 5.789 0.807 -13.422 1 88.69 198 THR B N 1
ATOM 4791 C CA . THR B 1 198 ? 5.129 2.105 -13.383 1 88.69 198 THR B CA 1
ATOM 4792 C C . THR B 1 198 ? 4.02 2.119 -12.336 1 88.69 198 THR B C 1
ATOM 4794 O O . THR B 1 198 ? 3.637 3.18 -11.836 1 88.69 198 THR B O 1
ATOM 4797 N N . ASP B 1 199 ? 3.566 0.953 -11.953 1 88.94 199 ASP B N 1
ATOM 4798 C CA . ASP B 1 199 ? 2.455 0.9 -11.008 1 88.94 199 ASP B CA 1
ATOM 4799 C C . ASP B 1 199 ? 2.949 0.607 -9.594 1 88.94 199 ASP B C 1
ATOM 4801 O O . ASP B 1 199 ? 2.15 0.362 -8.695 1 88.94 199 ASP B O 1
ATOM 4805 N N . HIS B 1 200 ? 4.297 0.598 -9.453 1 94.06 200 HIS B N 1
ATOM 4806 C CA . HIS B 1 200 ? 4.809 0.402 -8.102 1 94.06 200 HIS B CA 1
ATOM 4807 C C . HIS B 1 200 ? 4.324 1.505 -7.168 1 94.06 200 HIS B C 1
ATOM 4809 O O . HIS B 1 200 ? 4.336 2.684 -7.531 1 94.06 200 HIS B O 1
ATOM 4815 N N . PRO B 1 201 ? 3.959 1.171 -5.949 1 93.56 201 PRO B N 1
ATOM 4816 C CA . PRO B 1 201 ? 3.359 2.143 -5.031 1 93.56 201 PRO B CA 1
ATOM 4817 C C . PRO B 1 201 ? 4.309 3.287 -4.68 1 93.56 201 PRO B C 1
ATOM 4819 O O . PRO B 1 201 ? 3.861 4.355 -4.254 1 93.56 201 PRO B O 1
ATOM 4822 N N . VAL B 1 202 ? 5.621 3.117 -4.887 1 94.75 202 VAL B N 1
ATOM 4823 C CA . VAL B 1 202 ? 6.574 4.156 -4.516 1 94.75 202 VAL B CA 1
ATOM 4824 C C . VAL B 1 202 ? 6.469 5.324 -5.496 1 94.75 202 VAL B C 1
ATOM 4826 O O . VAL B 1 202 ? 6.918 6.434 -5.199 1 94.75 202 VAL B O 1
ATOM 4829 N N . ARG B 1 203 ? 5.887 5.082 -6.66 1 91.69 203 ARG B N 1
ATOM 4830 C CA . ARG B 1 203 ? 5.832 6.098 -7.703 1 91.69 203 ARG B CA 1
ATOM 4831 C C . ARG B 1 203 ? 5.02 7.309 -7.254 1 91.69 203 ARG B C 1
ATOM 4833 O O . ARG B 1 203 ? 5.355 8.445 -7.586 1 91.69 203 ARG B O 1
ATOM 4840 N N . SER B 1 204 ? 3.973 7.059 -6.508 1 87.62 204 SER B N 1
ATOM 4841 C CA . SER B 1 204 ? 3.17 8.156 -5.98 1 87.62 204 SER B CA 1
ATOM 4842 C C . SER B 1 204 ? 3.986 9.039 -5.047 1 87.62 204 SER B C 1
ATOM 4844 O O . SER B 1 204 ? 3.895 10.273 -5.102 1 87.62 204 SER B O 1
ATOM 4846 N N . TYR B 1 205 ? 4.801 8.43 -4.281 1 91.31 205 TYR B N 1
ATOM 4847 C CA . TYR B 1 205 ? 5.648 9.164 -3.352 1 91.31 205 TYR B CA 1
ATOM 4848 C C . TYR B 1 205 ? 6.707 9.969 -4.098 1 91.31 205 TYR B C 1
ATOM 4850 O O . TYR B 1 205 ? 6.988 11.117 -3.744 1 91.31 205 TYR B O 1
ATOM 4858 N N . LEU B 1 206 ? 7.312 9.336 -5.078 1 88.06 206 LEU B N 1
ATOM 4859 C CA . LEU B 1 206 ? 8.375 9.984 -5.844 1 88.06 206 LEU B CA 1
ATOM 4860 C C . LEU B 1 206 ? 7.844 11.219 -6.574 1 88.06 206 LEU B C 1
ATOM 4862 O O . LEU B 1 206 ? 8.594 12.164 -6.82 1 88.06 206 LEU B O 1
ATOM 4866 N N . GLY B 1 207 ? 6.602 11.266 -6.855 1 79.94 207 GLY B N 1
ATOM 4867 C CA . GLY B 1 207 ? 5.992 12.414 -7.5 1 79.94 207 GLY B CA 1
ATOM 4868 C C . GLY B 1 207 ? 5.875 13.617 -6.582 1 79.94 207 GLY B C 1
ATOM 4869 O O . GLY B 1 207 ? 5.879 14.758 -7.043 1 79.94 207 GLY B O 1
ATOM 4870 N N . ILE B 1 208 ? 5.816 13.367 -5.32 1 76.12 208 ILE B N 1
ATOM 4871 C CA . ILE B 1 208 ? 5.578 14.453 -4.379 1 76.12 208 ILE B CA 1
ATOM 4872 C C . ILE B 1 208 ? 6.891 14.844 -3.703 1 76.12 208 ILE B C 1
ATOM 4874 O O . ILE B 1 208 ? 7.082 16 -3.328 1 76.12 208 ILE B O 1
ATOM 4878 N N . ALA B 1 209 ? 7.82 13.867 -3.637 1 71.56 209 ALA B N 1
ATOM 4879 C CA . ALA B 1 209 ? 9.094 14.117 -2.959 1 71.56 209 ALA B CA 1
ATOM 4880 C C . ALA B 1 209 ? 10.094 14.781 -3.9 1 71.56 209 ALA B C 1
ATOM 4882 O O . ALA B 1 209 ? 10.938 14.109 -4.492 1 71.56 209 ALA B O 1
ATOM 4883 N N . ARG B 1 210 ? 10.164 16.031 -4.031 1 63.53 210 ARG B N 1
ATOM 4884 C CA . ARG B 1 210 ? 11.008 16.812 -4.926 1 63.53 210 ARG B CA 1
ATOM 4885 C C . ARG B 1 210 ? 12.461 16.781 -4.461 1 63.53 210 ARG B C 1
ATOM 4887 O O . ARG B 1 210 ? 13.367 17.125 -5.223 1 63.53 210 ARG B O 1
ATOM 4894 N N . ASP B 1 211 ? 12.664 16.281 -3.307 1 64.5 211 ASP B N 1
ATOM 4895 C CA . ASP B 1 211 ? 13.984 16.391 -2.686 1 64.5 211 ASP B CA 1
ATOM 4896 C C . ASP B 1 211 ? 14.812 15.141 -2.908 1 64.5 211 ASP B C 1
ATOM 4898 O O . ASP B 1 211 ? 15.977 15.07 -2.492 1 64.5 211 ASP B O 1
ATOM 4902 N N . LEU B 1 212 ? 14.242 14.141 -3.545 1 69.5 212 LEU B N 1
ATOM 4903 C CA . LEU B 1 212 ? 14.977 12.891 -3.66 1 69.5 212 LEU B CA 1
ATOM 4904 C C . LEU B 1 212 ? 16.078 13 -4.707 1 69.5 212 LEU B C 1
ATOM 4906 O O . LEU B 1 212 ? 16.359 12.031 -5.418 1 69.5 212 LEU B O 1
ATOM 4910 N N . GLN B 1 213 ? 16.703 14.078 -4.68 1 73.75 213 GLN B N 1
ATOM 4911 C CA . GLN B 1 213 ? 17.719 14.312 -5.695 1 73.75 213 GLN B CA 1
ATOM 4912 C C . GLN B 1 213 ? 19.125 14.211 -5.098 1 73.75 213 GLN B C 1
ATOM 4914 O O . GLN B 1 213 ? 20.109 14.125 -5.828 1 73.75 213 GLN B O 1
ATOM 4919 N N . THR B 1 214 ? 19.156 14.117 -3.75 1 83.62 214 THR B N 1
ATOM 4920 C CA . THR B 1 214 ? 20.469 14.039 -3.117 1 83.62 214 THR B CA 1
ATOM 4921 C C . THR B 1 214 ? 20.672 12.672 -2.465 1 83.62 214 THR B C 1
ATOM 4923 O O . THR B 1 214 ? 19.703 12 -2.1 1 83.62 214 THR B O 1
ATOM 4926 N N . ASP B 1 215 ? 21.938 12.344 -2.291 1 88.06 215 ASP B N 1
ATOM 4927 C CA . ASP B 1 215 ? 22.266 11.078 -1.632 1 88.06 215 ASP B CA 1
ATOM 4928 C C . ASP B 1 215 ? 21.766 11.062 -0.191 1 88.06 215 ASP B C 1
ATOM 4930 O O . ASP B 1 215 ? 21.266 10.047 0.288 1 88.06 215 ASP B O 1
ATOM 4934 N N . GLY B 1 216 ? 21.875 12.195 0.463 1 86.38 216 GLY B N 1
ATOM 4935 C CA . GLY B 1 216 ? 21.375 12.297 1.824 1 86.38 216 GLY B CA 1
ATOM 4936 C C . GLY B 1 216 ? 19.875 12.047 1.929 1 86.38 216 GLY B C 1
ATOM 4937 O O . GLY B 1 216 ? 19.422 11.391 2.863 1 86.38 216 GLY B O 1
ATOM 4938 N N . ALA B 1 217 ? 19.172 12.547 0.961 1 89.06 217 ALA B N 1
ATOM 4939 C CA . ALA B 1 217 ? 17.734 12.359 0.936 1 89.06 217 ALA B CA 1
ATOM 4940 C C . ALA B 1 217 ? 17.375 10.898 0.676 1 89.06 217 ALA B C 1
ATOM 4942 O O . ALA B 1 217 ? 16.422 10.375 1.247 1 89.06 217 ALA B O 1
ATOM 4943 N N . LEU B 1 218 ? 18.156 10.266 -0.163 1 92 218 LEU B N 1
ATOM 4944 C CA . LEU B 1 218 ? 17.906 8.859 -0.467 1 92 218 LEU B CA 1
ATOM 4945 C C . LEU B 1 218 ? 18.172 7.984 0.755 1 92 218 LEU B C 1
ATOM 4947 O O . LEU B 1 218 ? 17.422 7.059 1.041 1 92 218 LEU B O 1
ATOM 4951 N N . VAL B 1 219 ? 19.281 8.289 1.442 1 92.31 219 VAL B N 1
ATOM 4952 C CA . VAL B 1 219 ? 19.594 7.555 2.662 1 92.31 219 VAL B CA 1
ATOM 4953 C C . VAL B 1 219 ? 18.5 7.777 3.699 1 92.31 219 VAL B C 1
ATOM 4955 O O . VAL B 1 219 ? 17.984 6.82 4.293 1 92.31 219 VAL B O 1
ATOM 4958 N N . ASP B 1 220 ? 18.031 8.977 3.818 1 91.12 220 ASP B N 1
ATOM 4959 C CA . ASP B 1 220 ? 17 9.336 4.793 1 91.12 220 ASP B CA 1
ATOM 4960 C C . ASP B 1 220 ? 15.688 8.633 4.492 1 91.12 220 ASP B C 1
ATOM 4962 O O . ASP B 1 220 ? 14.953 8.266 5.41 1 91.12 220 ASP B O 1
ATOM 4966 N N . THR B 1 221 ? 15.445 8.445 3.229 1 92.75 221 THR B N 1
ATOM 4967 C CA . THR B 1 221 ? 14.148 7.926 2.816 1 92.75 221 THR B CA 1
ATOM 4968 C C . THR B 1 221 ? 14.164 6.402 2.764 1 92.75 221 THR B C 1
ATOM 4970 O O . THR B 1 221 ? 13.25 5.75 3.258 1 92.75 221 THR B O 1
ATOM 4973 N N . PHE B 1 222 ? 15.227 5.785 2.25 1 95.25 222 PHE B N 1
ATOM 4974 C CA . PHE B 1 222 ? 15.141 4.375 1.887 1 95.25 222 PHE B CA 1
ATOM 4975 C C . PHE B 1 222 ? 16.094 3.537 2.725 1 95.25 222 PHE B C 1
ATOM 4977 O O . PHE B 1 222 ? 15.961 2.314 2.797 1 95.25 222 PHE B O 1
ATOM 4984 N N . LEU B 1 223 ? 17.094 4.168 3.346 1 94.44 223 LEU B N 1
ATOM 4985 C CA . LEU B 1 223 ? 18.125 3.406 4.047 1 94.44 223 LEU B CA 1
ATOM 4986 C C . LEU B 1 223 ? 18.234 3.852 5.504 1 94.44 223 LEU B C 1
ATOM 4988 O O . LEU B 1 223 ? 19.266 3.668 6.137 1 94.44 223 LEU B O 1
ATOM 4992 N N . HIS B 1 224 ? 17.156 4.461 5.965 1 91.19 224 HIS B N 1
ATOM 4993 C CA . HIS B 1 224 ? 17.219 5.004 7.32 1 91.19 224 HIS B CA 1
ATOM 4994 C C . HIS B 1 224 ? 17.406 3.896 8.352 1 91.19 224 HIS B C 1
ATOM 4996 O O . HIS B 1 224 ? 16.859 2.805 8.203 1 91.19 224 HIS B O 1
ATOM 5002 N N . GLY B 1 225 ? 18.062 4.199 9.375 1 86 225 GLY B N 1
ATOM 5003 C CA . GLY B 1 225 ? 18.328 3.213 10.414 1 86 225 GLY B CA 1
ATOM 5004 C C . GLY B 1 225 ? 17.109 2.871 11.242 1 86 225 GLY B C 1
ATOM 5005 O O . GLY B 1 225 ? 16.984 1.751 11.742 1 86 225 GLY B O 1
ATOM 5006 N N . ARG B 1 226 ? 16.234 3.861 11.453 1 90.88 226 ARG B N 1
ATOM 5007 C CA . ARG B 1 226 ? 15.016 3.691 12.234 1 90.88 226 ARG B CA 1
ATOM 5008 C C . ARG B 1 226 ? 13.938 4.672 11.789 1 90.88 226 ARG B C 1
ATOM 5010 O O . ARG B 1 226 ? 14.148 5.887 11.828 1 90.88 226 ARG B O 1
ATOM 5017 N N . ALA B 1 227 ? 12.883 4.152 11.398 1 93.44 227 ALA B N 1
ATOM 5018 C CA . ALA B 1 227 ? 11.766 4.996 10.992 1 93.44 227 ALA B CA 1
ATOM 5019 C C . ALA B 1 227 ? 10.43 4.305 11.25 1 93.44 227 ALA B C 1
ATOM 5021 O O . ALA B 1 227 ? 10.312 3.088 11.094 1 93.44 227 ALA B O 1
ATOM 5022 N N . ARG B 1 228 ? 9.508 5.098 11.688 1 95.69 228 ARG B N 1
ATOM 5023 C CA . ARG B 1 228 ? 8.148 4.629 11.914 1 95.69 228 ARG B CA 1
ATOM 5024 C C . ARG B 1 228 ? 7.141 5.512 11.188 1 95.69 228 ARG B C 1
ATOM 5026 O O . ARG B 1 228 ? 7.297 6.734 11.141 1 95.69 228 ARG B O 1
ATOM 5033 N N . SER B 1 229 ? 6.172 4.906 10.617 1 97.69 229 SER B N 1
ATOM 5034 C CA . SER B 1 229 ? 5.047 5.652 10.062 1 97.69 229 SER B CA 1
ATOM 5035 C C . SER B 1 229 ? 3.809 5.523 10.945 1 97.69 229 SER B C 1
ATOM 5037 O O . SER B 1 229 ? 3.693 4.582 11.727 1 97.69 229 SER B O 1
ATOM 5039 N N . TYR B 1 230 ? 2.924 6.461 10.859 1 98.62 230 TYR B N 1
ATOM 5040 C CA . TYR B 1 230 ? 1.786 6.559 11.766 1 98.62 230 TYR B CA 1
ATOM 5041 C C . TYR B 1 230 ? 0.478 6.656 10.992 1 98.62 230 TYR B C 1
ATOM 5043 O O . TYR B 1 230 ? 0.425 7.273 9.922 1 98.62 230 TYR B O 1
ATOM 5051 N N . THR B 1 231 ? -0.57 6.043 11.5 1 98.44 231 THR B N 1
ATOM 5052 C CA . THR B 1 231 ? -1.944 6.309 11.086 1 98.44 231 THR B CA 1
ATOM 5053 C C . THR B 1 231 ? -2.539 7.457 11.898 1 98.44 231 THR B C 1
ATOM 5055 O O . THR B 1 231 ? -1.942 7.906 12.883 1 98.44 231 THR B O 1
ATOM 5058 N N . VAL B 1 232 ? -3.695 7.91 11.508 1 98.56 232 VAL B N 1
ATOM 5059 C CA . VAL B 1 232 ? -4.391 8.992 12.195 1 98.56 232 VAL B CA 1
ATOM 5060 C C . VAL B 1 232 ? -4.594 8.617 13.664 1 98.56 232 VAL B C 1
ATOM 5062 O O . VAL B 1 232 ? -4.18 9.359 14.562 1 98.56 232 VAL B O 1
ATOM 5065 N N . PRO B 1 233 ? -5.152 7.426 13.984 1 98.44 233 PRO B N 1
ATOM 5066 C CA . PRO B 1 233 ? -5.348 7.102 15.398 1 98.44 233 PRO B CA 1
ATOM 5067 C C . PRO B 1 233 ? -4.031 7.035 16.172 1 98.44 233 PRO B C 1
ATOM 5069 O O . PRO B 1 233 ? -3.982 7.426 17.344 1 98.44 233 PRO B O 1
ATOM 5072 N N . GLU B 1 234 ? -2.992 6.637 15.539 1 98.69 234 GLU B N 1
ATOM 5073 C CA . GLU B 1 234 ? -1.698 6.531 16.203 1 98.69 234 GLU B CA 1
ATOM 5074 C C . GLU B 1 234 ? -1.124 7.91 16.516 1 98.69 234 GLU B C 1
ATOM 5076 O O . GLU B 1 234 ? -0.441 8.086 17.531 1 98.69 234 GLU B O 1
ATOM 5081 N N . CYS B 1 235 ? -1.333 8.891 15.633 1 98.81 235 CYS B N 1
ATOM 5082 C CA . CYS B 1 235 ? -0.939 10.258 15.938 1 98.81 235 CYS B CA 1
ATOM 5083 C C . CYS B 1 235 ? -1.659 10.766 17.172 1 98.81 235 CYS B C 1
ATOM 5085 O O . CYS B 1 235 ? -1.032 11.336 18.078 1 98.81 235 CYS B O 1
ATOM 5087 N N . VAL B 1 236 ? -2.969 10.555 17.219 1 98.75 236 VAL B N 1
ATOM 5088 C CA . VAL B 1 236 ? -3.789 11 18.328 1 98.75 236 VAL B CA 1
ATOM 5089 C C . VAL B 1 236 ? -3.346 10.305 19.609 1 98.75 236 VAL B C 1
ATOM 5091 O O . VAL B 1 236 ? -3.223 10.938 20.672 1 98.75 236 VAL B O 1
ATOM 5094 N N . ASP B 1 237 ? -3.047 9 19.516 1 98.69 237 ASP B N 1
ATOM 5095 C CA . ASP B 1 237 ? -2.598 8.211 20.672 1 98.69 237 ASP B CA 1
ATOM 5096 C C . ASP B 1 237 ? -1.255 8.719 21.188 1 98.69 237 ASP B C 1
ATOM 5098 O O . ASP B 1 237 ? -1.021 8.734 22.391 1 98.69 237 ASP B O 1
ATOM 5102 N N . LEU B 1 238 ? -0.369 9.039 20.25 1 98.75 238 LEU B N 1
ATOM 5103 C CA . LEU B 1 238 ? 0.934 9.555 20.641 1 98.75 238 LEU B CA 1
ATOM 5104 C C . LEU B 1 238 ? 0.782 10.836 21.453 1 98.75 238 LEU B C 1
ATOM 5106 O O . LEU B 1 238 ? 1.431 11 22.5 1 98.75 238 LEU B O 1
ATOM 5110 N N . VAL B 1 239 ? -0.069 11.75 21.031 1 98.81 239 VAL B N 1
ATOM 5111 C CA . VAL B 1 239 ? -0.336 13 21.75 1 98.81 239 VAL B CA 1
ATOM 5112 C C . VAL B 1 239 ? -0.898 12.695 23.125 1 98.81 239 VAL B C 1
ATOM 5114 O O . VAL B 1 239 ? -0.414 13.227 24.141 1 98.81 239 VAL B O 1
ATOM 5117 N N . ALA B 1 240 ? -1.853 11.781 23.188 1 98.62 240 ALA B N 1
ATOM 5118 C CA . ALA B 1 240 ? -2.51 11.414 24.438 1 98.62 240 ALA B CA 1
ATOM 5119 C C . ALA B 1 240 ? -1.524 10.766 25.406 1 98.62 240 ALA B C 1
ATOM 5121 O O . ALA B 1 240 ? -1.625 10.945 26.625 1 98.62 240 ALA B O 1
ATOM 5122 N N . SER B 1 241 ? -0.61 10.055 24.891 1 98.5 241 SER B N 1
ATOM 5123 C CA . SER B 1 241 ? 0.36 9.328 25.703 1 98.5 241 SER B CA 1
ATOM 5124 C C . SER B 1 241 ? 1.207 10.281 26.531 1 98.5 241 SER B C 1
ATOM 5126 O O . SER B 1 241 ? 1.773 9.891 27.562 1 98.5 241 SER B O 1
ATOM 5128 N N . ALA B 1 242 ? 1.299 11.523 26.109 1 98.62 242 ALA B N 1
ATOM 5129 C CA . ALA B 1 242 ? 2.09 12.523 26.812 1 98.62 242 ALA B CA 1
ATOM 5130 C C . ALA B 1 242 ? 1.2 13.406 27.688 1 98.62 242 ALA B C 1
ATOM 5132 O O . ALA B 1 242 ? 1.647 14.438 28.203 1 98.62 242 ALA B O 1
ATOM 5133 N N . GLY B 1 243 ? -0.068 13.062 27.781 1 98.31 243 GLY B N 1
ATOM 5134 C CA . GLY B 1 243 ? -1.008 13.844 28.562 1 98.31 243 GLY B CA 1
ATOM 5135 C C . GLY B 1 243 ? -1.446 15.125 27.875 1 98.31 243 GLY B C 1
ATOM 5136 O O . GLY B 1 243 ? -1.865 16.078 28.547 1 98.31 243 GLY B O 1
ATOM 5137 N N . LEU B 1 244 ? -1.308 15.219 26.625 1 98.75 244 LEU B N 1
ATOM 5138 C CA . LEU B 1 244 ? -1.686 16.406 25.875 1 98.75 244 LEU B CA 1
ATOM 5139 C C . LEU B 1 244 ? -3.004 16.188 25.141 1 98.75 244 LEU B C 1
ATOM 5141 O O . LEU B 1 244 ? -3.5 15.062 25.062 1 98.75 244 LEU B O 1
ATOM 5145 N N . ALA B 1 245 ? -3.557 17.281 24.719 1 98.56 245 ALA B N 1
ATOM 5146 C CA . ALA B 1 245 ? -4.746 17.266 23.875 1 98.56 245 ALA B CA 1
ATOM 5147 C C . ALA B 1 245 ? -4.379 17.469 22.406 1 98.56 245 ALA B C 1
ATOM 5149 O O . ALA B 1 245 ? -3.52 18.297 22.094 1 98.56 245 ALA B O 1
ATOM 5150 N N . PHE B 1 246 ? -5.035 16.688 21.578 1 98.5 246 PHE B N 1
ATOM 5151 C CA . PHE B 1 246 ? -4.891 16.906 20.141 1 98.5 246 PHE B CA 1
ATOM 5152 C C . PHE B 1 246 ? -5.602 18.172 19.719 1 98.5 246 PHE B C 1
ATOM 5154 O O . PHE B 1 246 ? -6.836 18.234 19.703 1 98.5 246 PHE B O 1
ATOM 5161 N N . GLN B 1 247 ? -4.867 19.188 19.344 1 98.06 247 GLN B N 1
ATOM 5162 C CA . GLN B 1 247 ? -5.457 20.484 19.031 1 98.06 247 GLN B CA 1
ATOM 5163 C C . GLN B 1 247 ? -6.086 20.469 17.641 1 98.06 247 GLN B C 1
ATOM 5165 O O . GLN B 1 247 ? -7.109 21.109 17.406 1 98.06 247 GLN B O 1
ATOM 5170 N N . GLY B 1 248 ? -5.395 19.828 16.703 1 97.81 248 GLY B N 1
ATOM 5171 C CA . GLY B 1 248 ? -5.902 19.734 15.336 1 97.81 248 GLY B CA 1
ATOM 5172 C C . GLY B 1 248 ? -4.812 19.531 14.305 1 97.81 248 GLY B C 1
ATOM 5173 O O . GLY B 1 248 ? -3.623 19.531 14.641 1 97.81 248 GLY B O 1
ATOM 5174 N N . TRP B 1 249 ? -5.301 19.328 13.109 1 98.12 249 TRP B N 1
ATOM 5175 C CA . TRP B 1 249 ? -4.379 19.219 11.977 1 98.12 249 TRP B CA 1
ATOM 5176 C C . TRP B 1 249 ? -3.893 20.594 11.531 1 98.12 249 TRP B C 1
ATOM 5178 O O . TRP B 1 249 ? -4.676 21.547 11.477 1 98.12 249 TRP B O 1
ATOM 5188 N N . PHE B 1 250 ? -2.588 20.656 11.305 1 98.12 250 PHE B N 1
ATOM 5189 C CA . PHE B 1 250 ? -2.076 21.859 10.656 1 98.12 250 PHE B CA 1
ATOM 5190 C C . PHE B 1 250 ? -2.438 21.875 9.18 1 98.12 250 PHE B C 1
ATOM 5192 O O . PHE B 1 250 ? -2.902 22.891 8.656 1 98.12 250 PHE B O 1
ATOM 5199 N N . HIS B 1 251 ? -2.139 20.812 8.508 1 96.38 251 HIS B N 1
ATOM 5200 C CA . HIS B 1 251 ? -2.691 20.562 7.184 1 96.38 251 HIS B CA 1
ATOM 5201 C C . HIS B 1 251 ? -3.973 19.734 7.27 1 96.38 251 HIS B C 1
ATOM 5203 O O . HIS B 1 251 ? -3.936 18.547 7.621 1 96.38 251 HIS B O 1
ATOM 5209 N N . ARG B 1 252 ? -5.066 20.25 6.898 1 96.06 252 ARG B N 1
ATOM 5210 C CA . ARG B 1 252 ? -6.375 19.641 7.133 1 96.06 252 ARG B CA 1
ATOM 5211 C C . ARG B 1 252 ? -6.863 18.906 5.891 1 96.06 252 ARG B C 1
ATOM 5213 O O . ARG B 1 252 ? -7.59 17.922 5.996 1 96.06 252 ARG B O 1
ATOM 5220 N N . SER B 1 253 ? -6.43 19.25 4.75 1 94.25 253 SER B N 1
ATOM 5221 C CA . SER B 1 253 ? -6.996 18.844 3.467 1 94.25 253 SER B CA 1
ATOM 5222 C C . SER B 1 253 ? -7.008 17.328 3.318 1 94.25 253 SER B C 1
ATOM 5224 O O . SER B 1 253 ? -7.949 16.766 2.766 1 94.25 253 SER B O 1
ATOM 5226 N N . PRO B 1 254 ? -6.043 16.594 3.877 1 94.69 254 PRO B N 1
ATOM 5227 C CA . PRO B 1 254 ? -6.07 15.148 3.695 1 94.69 254 PRO B CA 1
ATOM 5228 C C . PRO B 1 254 ? -7.145 14.469 4.539 1 94.69 254 PRO B C 1
ATOM 5230 O O . PRO B 1 254 ? -7.461 13.297 4.316 1 94.69 254 PRO B O 1
ATOM 5233 N N . TYR B 1 255 ? -7.75 15.18 5.445 1 96.88 255 TYR B N 1
ATOM 5234 C CA . TYR B 1 255 ? -8.523 14.508 6.48 1 96.88 255 TYR B CA 1
ATOM 5235 C C . TYR B 1 255 ? -10 14.891 6.402 1 96.88 255 TYR B C 1
ATOM 5237 O O . TYR B 1 255 ? -10.797 14.508 7.262 1 96.88 255 TYR B O 1
ATOM 5245 N N . TYR B 1 256 ? -10.312 15.695 5.391 1 93.5 256 TYR B N 1
ATOM 5246 C CA . TYR B 1 256 ? -11.688 16.125 5.188 1 93.5 256 TYR B CA 1
ATOM 5247 C C . TYR B 1 256 ? -12.125 15.891 3.744 1 93.5 256 TYR B C 1
ATOM 5249 O O . TYR B 1 256 ? -11.289 15.875 2.836 1 93.5 256 TYR B O 1
ATOM 5257 N N . PRO B 1 257 ? -13.445 15.688 3.549 1 88.88 257 PRO B N 1
ATOM 5258 C CA . PRO B 1 257 ? -13.938 15.555 2.176 1 88.88 257 PRO B CA 1
ATOM 5259 C C . PRO B 1 257 ? -13.734 16.828 1.349 1 88.88 257 PRO B C 1
ATOM 5261 O O . PRO B 1 257 ? -13.859 17.938 1.872 1 88.88 257 PRO B O 1
ATOM 5264 N N . HIS B 1 258 ? -13.383 16.625 0.062 1 80.56 258 HIS B N 1
ATOM 5265 C CA . HIS B 1 258 ? -13.258 17.734 -0.872 1 80.56 258 HIS B CA 1
ATOM 5266 C C . HIS B 1 258 ? -14.586 18.031 -1.555 1 80.56 258 HIS B C 1
ATOM 5268 O O . HIS B 1 258 ? -14.836 17.578 -2.672 1 80.56 258 HIS B O 1
ATOM 5274 N N . ASP B 1 259 ? -15.445 18.625 -0.943 1 68.06 259 ASP B N 1
ATOM 5275 C CA . ASP B 1 259 ? -16.875 18.766 -1.207 1 68.06 259 ASP B CA 1
ATOM 5276 C C . ASP B 1 259 ? -17.125 19.688 -2.402 1 68.06 259 ASP B C 1
ATOM 5278 O O . ASP B 1 259 ? -18.281 19.969 -2.736 1 68.06 259 ASP B O 1
ATOM 5282 N N . PHE B 1 260 ? -16.188 20.203 -2.898 1 67.25 260 PHE B N 1
ATOM 5283 C CA . PHE B 1 260 ? -16.453 21.094 -4.02 1 67.25 260 PHE B CA 1
ATOM 5284 C C . PHE B 1 260 ? -16.781 20.312 -5.277 1 67.25 260 PHE B C 1
ATOM 5286 O O . PHE B 1 260 ? -17.328 20.859 -6.238 1 67.25 260 PHE B O 1
ATOM 5293 N N . ARG B 1 261 ? -16.359 19.047 -5.098 1 59.97 261 ARG B N 1
ATOM 5294 C CA . ARG B 1 261 ? -16.828 18.141 -6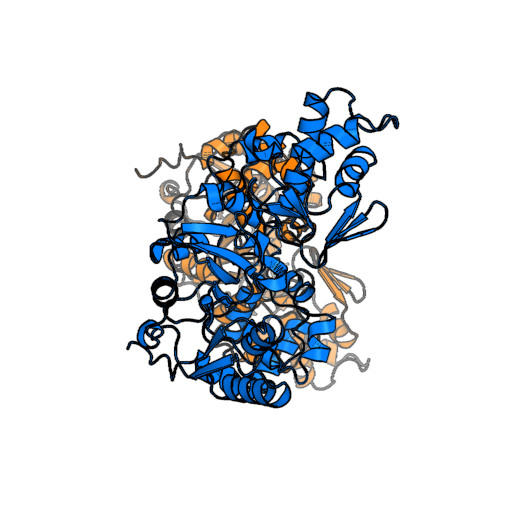.145 1 59.97 261 ARG B CA 1
ATOM 5295 C C . ARG B 1 261 ? -18.031 17.328 -5.672 1 59.97 261 ARG B C 1
ATOM 5297 O O . ARG B 1 261 ? -18.109 16.969 -4.5 1 59.97 261 ARG B O 1
ATOM 5304 N N . LYS B 1 262 ? -19.219 17.531 -6.152 1 64.56 262 LYS B N 1
ATOM 5305 C CA . LYS B 1 262 ? -20.469 16.875 -5.766 1 64.56 262 LYS B CA 1
ATOM 5306 C C . LYS B 1 262 ? -20.25 15.375 -5.562 1 64.56 262 LYS B C 1
ATOM 5308 O O . LYS B 1 262 ? -20.375 14.594 -6.508 1 64.56 262 LYS B O 1
ATOM 5313 N N . PRO B 1 263 ? -19.75 15.07 -4.293 1 66.44 263 PRO B N 1
ATOM 5314 C CA . PRO B 1 263 ? -19.688 13.625 -4.07 1 66.44 263 PRO B CA 1
ATOM 5315 C C . PRO B 1 263 ? -21.062 12.953 -4.129 1 66.44 263 PRO B C 1
ATOM 5317 O O . PRO B 1 263 ? -22.078 13.625 -3.961 1 66.44 263 PRO B O 1
ATOM 5320 N N . PRO B 1 264 ? -20.984 11.742 -4.453 1 74.5 264 PRO B N 1
ATOM 5321 C CA . PRO B 1 264 ? -22.281 11.047 -4.395 1 74.5 264 PRO B CA 1
ATOM 5322 C C . PRO B 1 264 ? -22.953 11.18 -3.031 1 74.5 264 PRO B C 1
ATOM 5324 O O . PRO B 1 264 ? -22.281 11.117 -1.997 1 74.5 264 PRO B O 1
ATOM 5327 N N . SER B 1 265 ? -24.172 11.398 -3.051 1 76.81 265 SER B N 1
ATOM 5328 C CA . SER B 1 265 ? -24.969 11.688 -1.864 1 76.81 265 SER B CA 1
ATOM 5329 C C . SER B 1 265 ? -24.812 10.602 -0.809 1 76.81 265 SER B C 1
ATOM 5331 O O . SER B 1 265 ? -24.672 10.891 0.38 1 76.81 265 SER B O 1
ATOM 5333 N N . GLY B 1 266 ? -24.703 9.43 -1.21 1 86.62 266 GLY B N 1
ATOM 5334 C CA . GLY B 1 266 ? -24.594 8.344 -0.254 1 86.62 266 GLY B CA 1
ATOM 5335 C C . GLY B 1 266 ? -23.297 8.375 0.541 1 86.62 266 GLY B C 1
ATOM 5336 O O . GLY B 1 266 ? -23.297 8.164 1.755 1 86.62 266 GLY B O 1
ATOM 5337 N N . LEU B 1 267 ? -22.25 8.633 -0.091 1 89.75 267 LEU B N 1
ATOM 5338 C CA . LEU B 1 267 ? -20.969 8.688 0.579 1 89.75 267 LEU B CA 1
ATOM 5339 C C . LEU B 1 267 ? -20.906 9.859 1.557 1 89.75 267 LEU B C 1
ATOM 5341 O O . LEU B 1 267 ? -20.406 9.711 2.676 1 89.75 267 LEU B O 1
ATOM 5345 N N . GLN B 1 268 ? -21.438 10.977 1.136 1 90.06 268 GLN B N 1
ATOM 5346 C CA . GLN B 1 268 ? -21.469 12.141 2.014 1 90.06 268 GLN B CA 1
ATOM 5347 C C . GLN B 1 268 ? -22.25 11.844 3.293 1 90.06 268 GLN B C 1
ATOM 5349 O O . GLN B 1 268 ? -21.828 12.211 4.387 1 90.06 268 GLN B O 1
ATOM 5354 N N . ALA B 1 269 ? -23.359 11.234 3.076 1 92 269 ALA B N 1
ATOM 5355 C CA . ALA B 1 269 ? -24.188 10.883 4.223 1 92 269 ALA B CA 1
ATOM 5356 C C . ALA B 1 269 ? -23.484 9.898 5.137 1 92 269 ALA B C 1
ATOM 5358 O O . ALA B 1 269 ? -23.562 10.008 6.363 1 92 269 ALA B O 1
ATOM 5359 N N . ALA B 1 270 ? -22.828 8.945 4.574 1 94.31 270 ALA B N 1
ATOM 5360 C CA . ALA B 1 270 ? -22.094 7.941 5.352 1 94.31 270 ALA B CA 1
ATOM 5361 C C . ALA B 1 270 ? -20.969 8.586 6.16 1 94.31 270 ALA B C 1
ATOM 5363 O O . ALA B 1 270 ? -20.781 8.25 7.328 1 94.31 270 ALA B O 1
ATOM 5364 N N . LEU B 1 271 ? -20.266 9.492 5.547 1 93.69 271 LEU B N 1
ATOM 5365 C CA . LEU B 1 271 ? -19.172 10.188 6.223 1 93.69 271 LEU B CA 1
ATOM 5366 C C . LEU B 1 271 ? -19.703 11.039 7.371 1 93.69 271 LEU B C 1
ATOM 5368 O O . LEU B 1 271 ? -19.109 11.078 8.445 1 93.69 271 LEU B O 1
ATOM 5372 N N . ALA B 1 272 ? -20.828 11.664 7.141 1 90.75 272 ALA B N 1
ATOM 5373 C CA . ALA B 1 272 ? -21.438 12.531 8.141 1 90.75 272 ALA B CA 1
ATOM 5374 C C . ALA B 1 272 ? -21.953 11.727 9.336 1 90.75 272 ALA B C 1
ATOM 5376 O O . ALA B 1 272 ? -22.094 12.266 10.438 1 90.75 272 ALA B O 1
ATOM 5377 N N . ALA B 1 273 ? -22.188 10.453 9.109 1 93.44 273 ALA B N 1
ATOM 5378 C CA . ALA B 1 273 ? -22.781 9.602 10.141 1 93.44 273 ALA B CA 1
ATOM 5379 C C . ALA B 1 273 ? -21.688 9.023 11.047 1 93.44 273 ALA B C 1
ATOM 5381 O O . ALA B 1 273 ? -22 8.398 12.07 1 93.44 273 ALA B O 1
ATOM 5382 N N . LEU B 1 274 ? -20.422 9.234 10.695 1 95.31 274 LEU B N 1
ATOM 5383 C CA . LEU B 1 274 ? -19.359 8.734 11.547 1 95.31 274 LEU B CA 1
ATOM 5384 C C . LEU B 1 274 ? -19.422 9.367 12.93 1 95.31 274 LEU B C 1
ATOM 5386 O O . LEU B 1 274 ? -19.781 10.539 13.07 1 95.31 274 LEU B O 1
ATOM 5390 N N . PRO B 1 275 ? -19.078 8.656 13.977 1 91 275 PRO B N 1
ATOM 5391 C CA . PRO B 1 275 ? -19.359 9.07 15.352 1 91 275 PRO B CA 1
ATOM 5392 C C . PRO B 1 275 ? -18.516 10.266 15.789 1 91 275 PRO B C 1
ATOM 5394 O O . PRO B 1 275 ? -18.922 11.031 16.656 1 91 275 PRO B O 1
ATOM 5397 N N . ASP B 1 276 ? -17.25 10.289 15.359 1 92.31 276 ASP B N 1
ATOM 5398 C CA . ASP B 1 276 ? -16.406 11.398 15.789 1 92.31 276 ASP B CA 1
ATOM 5399 C C . ASP B 1 276 ? -15.406 11.781 14.695 1 92.31 276 ASP B C 1
ATOM 5401 O O . ASP B 1 276 ? -15.352 11.141 13.641 1 92.31 276 ASP B O 1
ATOM 5405 N N . ASP B 1 277 ? -14.617 12.805 14.977 1 93.44 277 ASP B N 1
ATOM 5406 C CA . ASP B 1 277 ? -13.68 13.375 14.008 1 93.44 277 ASP B CA 1
ATOM 5407 C C . ASP B 1 277 ? -12.539 12.414 13.719 1 93.44 277 ASP B C 1
ATOM 5409 O O . ASP B 1 277 ? -12.047 12.352 12.586 1 93.44 277 ASP B O 1
ATOM 5413 N N . VAL B 1 278 ? -12.117 11.711 14.758 1 97.12 278 VAL B N 1
ATOM 5414 C CA . VAL B 1 278 ? -10.977 10.82 14.57 1 97.12 278 VAL B CA 1
ATOM 5415 C C . VAL B 1 278 ? -11.336 9.727 13.57 1 97.12 278 VAL B C 1
ATOM 5417 O O . VAL B 1 278 ? -10.523 9.383 12.703 1 97.12 278 VAL B O 1
ATOM 5420 N N . GLU B 1 279 ? -12.555 9.188 13.648 1 97.44 279 GLU B N 1
ATOM 5421 C CA . GLU B 1 279 ? -13 8.188 12.688 1 97.44 279 GLU B CA 1
ATOM 5422 C C . GLU B 1 279 ? -13.109 8.781 11.281 1 97.44 279 GLU B C 1
ATOM 5424 O O . GLU B 1 279 ? -12.75 8.133 10.297 1 97.44 279 GLU B O 1
ATOM 5429 N N . LEU B 1 280 ? -13.602 9.992 11.219 1 97.12 280 LEU B N 1
ATOM 5430 C CA . LEU B 1 280 ? -13.672 10.664 9.93 1 97.12 280 LEU B CA 1
ATOM 5431 C C . LEU B 1 280 ? -12.289 10.82 9.312 1 97.12 280 LEU B C 1
ATOM 5433 O O . LEU B 1 280 ? -12.07 10.461 8.156 1 97.12 280 LEU B O 1
ATOM 5437 N N . TRP B 1 281 ? -11.359 11.344 10.117 1 98.31 281 TRP B N 1
ATOM 5438 C CA . TRP B 1 281 ? -10.008 11.555 9.633 1 98.31 281 TRP B CA 1
ATOM 5439 C C . TRP B 1 281 ? -9.375 10.242 9.188 1 98.31 281 TRP B C 1
ATOM 5441 O O . TRP B 1 281 ? -8.68 10.195 8.164 1 98.31 281 TRP B O 1
ATOM 5451 N N . SER B 1 282 ? -9.617 9.203 9.969 1 98.31 282 SER B N 1
ATOM 5452 C CA . SER B 1 282 ? -9.062 7.887 9.664 1 98.31 282 SER B CA 1
ATOM 5453 C C . SER B 1 282 ? -9.609 7.344 8.352 1 98.31 282 SER B C 1
ATOM 5455 O O . SER B 1 282 ? -8.859 6.812 7.531 1 98.31 282 SER B O 1
ATOM 5457 N N . VAL B 1 283 ? -10.922 7.492 8.117 1 98 283 VAL B N 1
ATOM 5458 C CA . VAL B 1 283 ? -11.547 7.043 6.879 1 98 283 VAL B CA 1
ATOM 5459 C C . VAL B 1 283 ? -11.023 7.855 5.703 1 98 283 VAL B C 1
ATOM 5461 O O . VAL B 1 283 ? -10.664 7.297 4.66 1 98 283 VAL B O 1
ATOM 5464 N N . MET B 1 284 ? -10.859 9.133 5.875 1 96.88 284 MET B N 1
ATOM 5465 C CA . MET B 1 284 ? -10.438 10.023 4.797 1 96.88 284 MET B CA 1
ATOM 5466 C C . MET B 1 284 ? -8.992 9.727 4.395 1 96.88 284 MET B C 1
ATOM 5468 O O . MET B 1 284 ? -8.656 9.766 3.209 1 96.88 284 MET B O 1
ATOM 5472 N N . GLU B 1 285 ? -8.164 9.469 5.391 1 97.19 285 GLU B N 1
ATOM 5473 C CA . GLU B 1 285 ? -6.766 9.188 5.07 1 97.19 285 GLU B CA 1
ATOM 5474 C C . GLU B 1 285 ? -6.637 7.934 4.215 1 97.19 285 GLU B C 1
ATOM 5476 O O . GLU B 1 285 ? -5.691 7.805 3.43 1 97.19 285 GLU B O 1
ATOM 5481 N N . ARG B 1 286 ? -7.59 7.02 4.32 1 97.5 286 ARG B N 1
ATOM 5482 C CA . ARG B 1 286 ? -7.555 5.777 3.553 1 97.5 286 ARG B CA 1
ATOM 5483 C C . ARG B 1 286 ? -8.242 5.953 2.201 1 97.5 286 ARG B C 1
ATOM 5485 O O . ARG B 1 286 ? -7.945 5.223 1.252 1 97.5 286 ARG B O 1
ATOM 5492 N N . LEU B 1 287 ? -9.117 6.953 2.107 1 96.12 287 LEU B N 1
ATOM 5493 C CA . LEU B 1 287 ? -9.758 7.273 0.834 1 96.12 287 LEU B CA 1
ATOM 5494 C C . LEU B 1 287 ? -8.836 8.125 -0.035 1 96.12 287 LEU B C 1
ATOM 5496 O O . LEU B 1 287 ? -8.914 8.07 -1.265 1 96.12 287 LEU B O 1
ATOM 5500 N N . GLN B 1 288 ? -7.945 8.922 0.63 1 93.25 288 GLN B N 1
ATOM 5501 C CA . GLN B 1 288 ? -6.965 9.773 -0.027 1 93.25 288 GLN B CA 1
ATOM 5502 C C . GLN B 1 288 ? -5.566 9.555 0.549 1 93.25 288 GLN B C 1
ATOM 5504 O O . GLN B 1 288 ? -5 10.453 1.177 1 93.25 288 GLN B O 1
ATOM 5509 N N . PRO B 1 289 ? -4.973 8.445 0.218 1 93.62 289 PRO B N 1
ATOM 5510 C CA . PRO B 1 289 ? -3.791 8.008 0.967 1 93.62 289 PRO B CA 1
ATOM 5511 C C . PRO B 1 289 ? -2.498 8.633 0.452 1 93.62 289 PRO B C 1
ATOM 5513 O O . PRO B 1 289 ? -1.412 8.305 0.935 1 93.62 289 PRO B O 1
ATOM 5516 N N . ALA B 1 290 ? -2.473 9.586 -0.407 1 90.06 290 ALA B N 1
ATOM 5517 C CA . ALA B 1 290 ? -1.269 10.086 -1.062 1 90.06 290 ALA B CA 1
ATOM 5518 C C . ALA B 1 290 ? -0.409 10.891 -0.089 1 90.06 290 ALA B C 1
ATOM 5520 O O . ALA B 1 290 ? 0.802 11.016 -0.282 1 90.06 290 ALA B O 1
ATOM 5521 N N . ASN B 1 291 ? -1.014 11.406 0.96 1 93.44 291 ASN B N 1
ATOM 5522 C CA . ASN B 1 291 ? -0.289 12.219 1.936 1 93.44 291 ASN B CA 1
ATOM 5523 C C . ASN B 1 291 ? 0.756 11.391 2.682 1 93.44 291 ASN B C 1
ATOM 5525 O O . ASN B 1 291 ? 0.428 10.375 3.293 1 93.44 291 ASN B O 1
ATOM 5529 N N . ALA B 1 292 ? 1.986 11.836 2.652 1 95.38 292 ALA B N 1
ATOM 5530 C CA . ALA B 1 292 ? 3.068 11.031 3.207 1 95.38 292 ALA B CA 1
ATOM 5531 C C . ALA B 1 292 ? 3.488 11.539 4.582 1 95.38 292 ALA B C 1
ATOM 5533 O O . ALA B 1 292 ? 4.355 10.953 5.23 1 95.38 292 ALA B O 1
ATOM 5534 N N . THR B 1 293 ? 2.871 12.633 5.012 1 96.56 293 THR B N 1
ATOM 5535 C CA . THR B 1 293 ? 3.223 13.195 6.309 1 96.56 293 THR B CA 1
ATOM 5536 C C . THR B 1 293 ? 1.976 13.695 7.039 1 96.56 293 THR B C 1
ATOM 5538 O O . THR B 1 293 ? 1.022 14.156 6.41 1 96.56 293 THR B O 1
ATOM 5541 N N . HIS B 1 294 ? 2.006 13.578 8.305 1 98.44 294 HIS B N 1
ATOM 5542 C CA . HIS B 1 294 ? 1.009 14.18 9.188 1 98.44 294 HIS B CA 1
ATOM 5543 C C . HIS B 1 294 ? 1.542 15.453 9.836 1 98.44 294 HIS B C 1
ATOM 5545 O O . HIS B 1 294 ? 2.535 15.406 10.562 1 98.44 294 HIS B O 1
ATOM 5551 N N . PHE B 1 295 ? 0.955 16.578 9.57 1 98.62 295 PHE B N 1
ATOM 5552 C CA . PHE B 1 295 ? 1.217 17.812 10.281 1 98.62 295 PHE B CA 1
ATOM 5553 C C . PHE B 1 295 ? 0.088 18.125 11.258 1 98.62 295 PHE B C 1
ATOM 5555 O O . PHE B 1 295 ? -1.059 18.312 10.852 1 98.62 295 PHE B O 1
ATOM 5562 N N . PHE B 1 296 ? 0.412 18.172 12.531 1 98.75 296 PHE B N 1
ATOM 5563 C CA . PHE B 1 296 ? -0.658 18.406 13.492 1 98.75 296 PHE B CA 1
ATOM 5564 C C . PHE B 1 296 ? -0.133 19.125 14.727 1 98.75 296 PHE B C 1
ATOM 5566 O O . PHE B 1 296 ? 1.069 19.375 14.844 1 98.75 296 PHE B O 1
ATOM 5573 N N . MET B 1 297 ? -1.06 19.531 15.547 1 98.88 297 MET B N 1
ATOM 5574 C CA . MET B 1 297 ? -0.75 20.359 16.703 1 98.88 297 MET B CA 1
ATOM 5575 C C . MET B 1 297 ? -1.288 19.719 17.984 1 98.88 297 MET B C 1
ATOM 5577 O O . MET B 1 297 ? -2.27 18.969 17.938 1 98.88 297 MET B O 1
ATOM 5581 N N . ALA B 1 298 ? -0.632 19.984 19.047 1 98.88 298 ALA B N 1
ATOM 5582 C CA . ALA B 1 298 ? -1.034 19.531 20.375 1 98.88 298 ALA B CA 1
ATOM 5583 C C . ALA B 1 298 ? -0.923 20.656 21.391 1 98.88 298 ALA B C 1
ATOM 5585 O O . ALA B 1 298 ? -0.165 21.609 21.188 1 98.88 298 ALA B O 1
ATOM 5586 N N . CYS B 1 299 ? -1.697 20.578 22.453 1 98.69 299 CYS B N 1
ATOM 5587 C CA . CYS B 1 299 ? -1.661 21.562 23.531 1 98.69 299 CYS B CA 1
ATOM 5588 C C . CYS B 1 299 ? -2 20.922 24.875 1 98.69 299 CYS B C 1
ATOM 5590 O O . CYS B 1 299 ? -2.293 19.719 24.922 1 98.69 299 CYS B O 1
ATOM 5592 N N . ARG B 1 300 ? -1.83 21.688 25.906 1 98.38 300 ARG B N 1
ATOM 5593 C CA . ARG B 1 300 ? -2.203 21.188 27.234 1 98.38 300 ARG B CA 1
ATOM 5594 C C . ARG B 1 300 ? -3.715 21.047 27.359 1 98.38 300 ARG B C 1
ATOM 5596 O O . ARG B 1 300 ? -4.465 21.875 26.844 1 98.38 300 ARG B O 1
ATOM 5603 N N . PRO B 1 301 ? -4.145 20.047 28.078 1 97.62 301 PRO B N 1
ATOM 5604 C CA . PRO B 1 301 ? -5.59 19.844 28.219 1 97.62 301 PRO B CA 1
ATOM 5605 C C . PRO B 1 301 ? -6.262 20.953 29.016 1 97.62 301 PRO B C 1
ATOM 5607 O O . PRO B 1 301 ? -7.477 21.141 28.906 1 97.62 301 PRO B O 1
ATOM 5610 N N . GLU B 1 302 ? -5.484 21.641 29.75 1 96.69 302 GLU B N 1
ATOM 5611 C CA . GLU B 1 302 ? -6.012 22.734 30.547 1 96.69 302 GLU B CA 1
ATOM 5612 C C . GLU B 1 302 ? -6.402 23.922 29.672 1 96.69 302 GLU B C 1
ATOM 5614 O O . GLU B 1 302 ? -7.16 24.797 30.109 1 96.69 302 GLU B O 1
ATOM 5619 N N . ARG B 1 303 ? -5.816 24.047 28.531 1 95.94 303 ARG B N 1
ATOM 5620 C CA . ARG B 1 303 ? -6.246 25.094 27.609 1 95.94 303 ARG B CA 1
ATOM 5621 C C . ARG B 1 303 ? -7.691 24.875 27.172 1 95.94 303 ARG B C 1
ATOM 5623 O O . ARG B 1 303 ? -8.031 23.812 26.641 1 95.94 303 ARG B O 1
ATOM 5630 N N . PRO B 1 304 ? -8.547 25.859 27.375 1 94.88 304 PRO B N 1
ATOM 5631 C CA . PRO B 1 304 ? -9.961 25.656 27.016 1 94.88 304 PRO B CA 1
ATOM 5632 C C . PRO B 1 304 ? -10.164 25.375 25.531 1 94.88 304 PRO B C 1
ATOM 5634 O O . PRO B 1 304 ? -9.617 26.078 24.688 1 94.88 304 PRO B O 1
ATOM 5637 N N . LYS B 1 305 ? -10.969 24.469 25.219 1 94.12 305 LYS B N 1
ATOM 5638 C CA . LYS B 1 305 ? -11.195 24.031 23.844 1 94.12 305 LYS B CA 1
ATOM 5639 C C . LYS B 1 305 ? -11.75 25.156 22.984 1 94.12 305 LYS B C 1
ATOM 5641 O O . LYS B 1 305 ? -11.469 25.234 21.797 1 94.12 305 LYS B O 1
ATOM 5646 N N . GLU B 1 306 ? -12.5 26.062 23.594 1 92 306 GLU B N 1
ATOM 5647 C CA . GLU B 1 306 ? -13.133 27.156 22.875 1 92 306 GLU B CA 1
ATOM 5648 C C . GLU B 1 306 ? -12.086 28.125 22.328 1 92 306 GLU B C 1
ATOM 5650 O O . GLU B 1 306 ? -12.383 28.938 21.453 1 92 306 GLU B O 1
ATOM 5655 N N . GLN B 1 307 ? -10.852 27.984 22.859 1 93.06 307 GLN B N 1
ATOM 5656 C CA . GLN B 1 307 ? -9.805 28.906 22.453 1 93.06 307 GLN B CA 1
ATOM 5657 C C . GLN B 1 307 ? -9.109 28.422 21.172 1 93.06 307 GLN B C 1
ATOM 5659 O O . GLN B 1 307 ? -8.383 29.188 20.531 1 93.06 307 GLN B O 1
ATOM 5664 N N . TYR B 1 308 ? -9.406 27.141 20.812 1 95.06 308 TYR B N 1
ATOM 5665 C CA . TYR B 1 308 ? -8.648 26.703 19.641 1 95.06 308 TYR B CA 1
ATOM 5666 C C . TYR B 1 308 ? -9.508 25.828 18.734 1 95.06 308 TYR B C 1
ATOM 5668 O O . TYR B 1 308 ? -9.117 25.531 17.594 1 95.06 308 TYR B O 1
ATOM 5676 N N . THR B 1 309 ? -10.695 25.453 19.141 1 94.38 309 THR B N 1
ATOM 5677 C CA . THR B 1 309 ? -11.547 24.609 18.312 1 94.38 309 THR B CA 1
ATOM 5678 C C . THR B 1 309 ? -12.375 25.453 17.344 1 94.38 309 THR B C 1
ATOM 5680 O O . THR B 1 309 ? -13.039 26.406 17.766 1 94.38 309 THR B O 1
ATOM 5683 N N . ILE B 1 310 ? -12.305 25.156 16.109 1 95.38 310 ILE B N 1
ATOM 5684 C CA . ILE B 1 310 ? -13.148 25.75 15.078 1 95.38 310 ILE B CA 1
ATOM 5685 C C . ILE B 1 310 ? -14.305 24.812 14.75 1 95.38 310 ILE B C 1
ATOM 5687 O O . ILE B 1 310 ? -14.102 23.719 14.25 1 95.38 310 ILE B O 1
ATOM 5691 N N . ASP B 1 311 ? -15.492 25.234 15.141 1 94.06 311 ASP B N 1
ATOM 5692 C CA . ASP B 1 311 ? -16.688 24.406 14.969 1 94.06 311 ASP B CA 1
ATOM 5693 C C . ASP B 1 311 ? -17.766 25.156 14.188 1 94.06 311 ASP B C 1
ATOM 5695 O O . ASP B 1 311 ? -18.469 26.016 14.734 1 94.06 311 ASP B O 1
ATOM 5699 N N . PHE B 1 312 ? -17.984 24.766 12.961 1 94.94 312 PHE B N 1
ATOM 5700 C CA . PHE B 1 312 ? -18.906 25.453 12.07 1 94.94 312 PHE B CA 1
ATOM 5701 C C . PHE B 1 312 ? -20.328 25 12.305 1 94.94 312 PHE B C 1
ATOM 5703 O O . PHE B 1 312 ? -21.266 25.516 11.695 1 94.94 312 PHE B O 1
ATOM 5710 N N . SER B 1 313 ? -20.516 24.047 13.18 1 91.12 313 SER B N 1
ATOM 5711 C CA . SER B 1 313 ? -21.859 23.516 13.422 1 91.12 313 SER B CA 1
ATOM 5712 C C . SER B 1 313 ? -22.641 24.422 14.367 1 91.12 313 SER B C 1
ATOM 5714 O O . SER B 1 313 ? -23.859 24.281 14.508 1 91.12 313 SER B O 1
ATOM 5716 N N . THR B 1 314 ? -21.969 25.391 14.945 1 91.88 314 THR B N 1
ATOM 5717 C CA . THR B 1 314 ? -22.609 26.266 15.906 1 91.88 314 THR B CA 1
ATOM 5718 C C . THR B 1 314 ? -22.859 27.641 15.297 1 91.88 314 THR B C 1
ATOM 5720 O O . THR B 1 314 ? -22.125 28.078 14.406 1 91.88 314 THR B O 1
ATOM 5723 N N . PRO B 1 315 ? -23.828 28.359 15.797 1 91.5 315 PRO B N 1
ATOM 5724 C CA . PRO B 1 315 ? -24.047 29.734 15.312 1 91.5 315 PRO B CA 1
ATOM 5725 C C . PRO B 1 315 ? -22.875 30.656 15.602 1 91.5 315 PRO B C 1
ATOM 5727 O O . PRO B 1 315 ? -22.703 31.672 14.922 1 91.5 315 PRO B O 1
ATOM 5730 N N . GLY B 1 316 ? -22.094 30.281 16.594 1 92.31 316 GLY B N 1
ATOM 5731 C CA . GLY B 1 316 ? -20.922 31.062 16.922 1 92.31 316 GLY B CA 1
ATOM 5732 C C . GLY B 1 316 ? -19.922 31.141 15.789 1 92.31 316 GLY B C 1
ATOM 5733 O O . GLY B 1 316 ? -19.078 32.062 15.758 1 92.31 316 GLY B O 1
ATOM 5734 N N . SER B 1 317 ? -20.062 30.281 14.828 1 95.44 317 SER B N 1
ATOM 5735 C CA . SER B 1 317 ? -19.141 30.266 13.695 1 95.44 317 SER B CA 1
ATOM 5736 C C . SER B 1 317 ? -19.328 31.516 12.82 1 95.44 317 SER B C 1
ATOM 5738 O O . SER B 1 317 ? -18.422 31.875 12.07 1 95.44 317 SER B O 1
ATOM 5740 N N . LEU B 1 318 ? -20.422 32.156 12.906 1 96.31 318 LEU B N 1
ATOM 5741 C CA . LEU B 1 318 ? -20.688 33.344 12.117 1 96.31 318 LEU B CA 1
ATOM 5742 C C . LEU B 1 318 ? -19.812 34.5 12.602 1 96.31 318 LEU B C 1
ATOM 5744 O O . LEU B 1 318 ? -19.656 35.5 11.898 1 96.31 318 LEU B O 1
ATOM 5748 N N . ASP B 1 319 ? -19.25 34.344 13.789 1 96.12 319 ASP B N 1
ATOM 5749 C CA . ASP B 1 319 ? -18.438 35.406 14.359 1 96.12 319 ASP B CA 1
ATOM 5750 C C . ASP B 1 319 ? -16.953 35.188 14.062 1 96.12 319 ASP B C 1
ATOM 5752 O O . ASP B 1 319 ? -16.125 36.031 14.391 1 96.12 319 ASP B O 1
ATOM 5756 N N . TYR B 1 320 ? -16.609 34.094 13.469 1 97.06 320 TYR B N 1
ATOM 5757 C CA . TYR B 1 320 ? -15.227 33.875 13.07 1 97.06 320 TYR B CA 1
ATOM 5758 C C . TYR B 1 320 ? -14.797 34.875 12.008 1 97.06 320 TYR B C 1
ATOM 5760 O O . TYR B 1 320 ? -15.625 35.375 11.25 1 97.06 320 TYR B O 1
ATOM 5768 N N . VAL B 1 321 ? -13.562 35.188 11.992 1 96.75 321 VAL B N 1
ATOM 5769 C CA . VAL B 1 321 ? -12.969 36.062 10.984 1 96.75 321 VAL B CA 1
ATOM 5770 C C . VAL B 1 321 ? -12.039 35.25 10.086 1 96.75 321 VAL B C 1
ATOM 5772 O O . VAL B 1 321 ? -10.953 34.844 10.508 1 96.75 321 VAL B O 1
ATOM 5775 N N . PRO B 1 322 ? -12.453 34.938 8.852 1 96.88 322 PRO B N 1
ATOM 5776 C CA . PRO B 1 322 ? -11.586 34.188 7.941 1 96.88 322 PRO B CA 1
ATOM 5777 C C . PRO B 1 322 ? -10.375 35 7.469 1 96.88 322 PRO B C 1
ATOM 5779 O O . PRO B 1 322 ? -10.492 36.188 7.234 1 96.88 322 PRO B O 1
ATOM 5782 N N . LEU B 1 323 ? -9.297 34.344 7.41 1 95.25 323 LEU B N 1
ATOM 5783 C CA . LEU B 1 323 ? -8.055 34.906 6.902 1 95.25 323 LEU B CA 1
ATOM 5784 C C . LEU B 1 323 ? -7.375 33.938 5.941 1 95.25 323 LEU B C 1
ATOM 5786 O O . LEU B 1 323 ? -7.32 32.719 6.203 1 95.25 323 LEU B O 1
ATOM 5790 N N . ALA B 1 324 ? -6.855 34.5 4.859 1 95.69 324 ALA B N 1
ATOM 5791 C CA . ALA B 1 324 ? -6.121 33.656 3.926 1 95.69 324 ALA B CA 1
ATOM 5792 C C . ALA B 1 324 ? -4.859 33.094 4.574 1 95.69 324 ALA B C 1
ATOM 5794 O O . ALA B 1 324 ? -4.125 33.812 5.254 1 95.69 324 ALA B O 1
ATOM 5795 N N . ARG B 1 325 ? -4.625 31.812 4.355 1 95.25 325 ARG B N 1
ATOM 5796 C CA . ARG B 1 325 ? -3.387 31.203 4.84 1 95.25 325 ARG B CA 1
ATOM 5797 C C . ARG B 1 325 ? -2.197 31.641 3.99 1 95.25 325 ARG B C 1
ATOM 5799 O O . ARG B 1 325 ? -2.375 32.188 2.891 1 95.25 325 ARG B O 1
ATOM 5806 N N . THR B 1 326 ? -1.069 31.328 4.559 1 90.19 326 THR B N 1
ATOM 5807 C CA . THR B 1 326 ? 0.161 31.688 3.863 1 90.19 326 THR B CA 1
ATOM 5808 C C . THR B 1 326 ? 0.193 31.078 2.465 1 90.19 326 THR B C 1
ATOM 5810 O O . THR B 1 326 ? -0.103 29.891 2.293 1 90.19 326 THR B O 1
ATOM 5813 N N . ALA B 1 327 ? 0.479 31.938 1.494 1 89.94 327 ALA B N 1
ATOM 5814 C CA . ALA B 1 327 ? 0.687 31.547 0.099 1 89.94 327 ALA B CA 1
ATOM 5815 C C . ALA B 1 327 ? -0.634 31.188 -0.571 1 89.94 327 ALA B C 1
ATOM 5817 O O . ALA B 1 327 ? -0.647 30.516 -1.608 1 89.94 327 ALA B O 1
ATOM 5818 N N . CYS B 1 328 ? -1.736 31.516 0.079 1 94.19 328 CYS B N 1
ATOM 5819 C CA . CYS B 1 328 ? -3.041 31.375 -0.554 1 94.19 328 CYS B CA 1
ATOM 5820 C C . CYS B 1 328 ? -3.547 32.719 -1.081 1 94.19 328 CYS B C 1
ATOM 5822 O O . CYS B 1 328 ? -3.51 33.719 -0.37 1 94.19 328 CYS B O 1
ATOM 5824 N N . THR B 1 329 ? -3.988 32.688 -2.371 1 93.81 329 THR B N 1
ATOM 5825 C CA . THR B 1 329 ? -4.434 33.938 -2.979 1 93.81 329 THR B CA 1
ATOM 5826 C C . THR B 1 329 ? -5.613 33.688 -3.92 1 93.81 329 THR B C 1
ATOM 5828 O O . THR B 1 329 ? -5.77 32.594 -4.449 1 93.81 329 THR B O 1
ATOM 5831 N N . LEU B 1 330 ? -6.438 34.656 -3.969 1 94.81 330 LEU B N 1
ATOM 5832 C CA . LEU B 1 330 ? -7.512 34.656 -4.953 1 94.81 330 LEU B CA 1
ATOM 5833 C C . LEU B 1 330 ? -7.082 35.375 -6.23 1 94.81 330 LEU B C 1
ATOM 5835 O O . LEU B 1 330 ? -6.734 36.562 -6.203 1 94.81 330 LEU B O 1
ATOM 5839 N N . SER B 1 331 ? -6.961 34.719 -7.309 1 94.44 331 SER B N 1
ATOM 5840 C CA . SER B 1 331 ? -6.645 35.25 -8.633 1 94.44 331 SER B CA 1
ATOM 5841 C C . SER B 1 331 ? -7.812 35.062 -9.594 1 94.44 331 SER B C 1
ATOM 5843 O O . SER B 1 331 ? -7.984 33.969 -10.172 1 94.44 331 SER B O 1
ATOM 5845 N N . GLY B 1 332 ? -8.469 36.188 -9.812 1 94.12 332 GLY B N 1
ATOM 5846 C CA . GLY B 1 332 ? -9.719 36.031 -10.539 1 94.12 332 GLY B CA 1
ATOM 5847 C C . GLY B 1 332 ? -10.734 35.188 -9.812 1 94.12 332 GLY B C 1
ATOM 5848 O O . GLY B 1 332 ? -11.125 35.5 -8.688 1 94.12 332 GLY B O 1
ATOM 5849 N N . ALA B 1 333 ? -11.133 34.094 -10.383 1 94.06 333 ALA B N 1
ATOM 5850 C CA . ALA B 1 333 ? -12.102 33.188 -9.75 1 94.06 333 ALA B CA 1
ATOM 5851 C C . ALA B 1 333 ? -11.414 31.938 -9.188 1 94.06 333 ALA B C 1
ATOM 5853 O O . ALA B 1 333 ? -12.07 31.031 -8.695 1 94.06 333 ALA B O 1
ATOM 5854 N N . ASP B 1 334 ? -10.055 31.953 -9.25 1 95.19 334 ASP B N 1
ATOM 5855 C CA . ASP B 1 334 ? -9.297 30.797 -8.781 1 95.19 334 ASP B CA 1
ATOM 5856 C C . ASP B 1 334 ? -8.648 31.078 -7.426 1 95.19 334 ASP B C 1
ATOM 5858 O O . ASP B 1 334 ? -7.941 32.062 -7.258 1 95.19 334 ASP B O 1
ATOM 5862 N N . LEU B 1 335 ? -8.969 30.203 -6.523 1 94.38 335 LEU B N 1
ATOM 5863 C CA . LEU B 1 335 ? -8.195 30.156 -5.289 1 94.38 335 LEU B CA 1
ATOM 5864 C C . LEU B 1 335 ? -6.961 29.281 -5.453 1 94.38 335 LEU B C 1
ATOM 5866 O O . LEU B 1 335 ? -7.074 28.094 -5.754 1 94.38 335 LEU B O 1
ATOM 5870 N N . VAL B 1 336 ? -5.801 29.906 -5.215 1 94.19 336 VAL B N 1
ATOM 5871 C CA . VAL B 1 336 ? -4.543 29.188 -5.418 1 94.19 336 VAL B CA 1
ATOM 5872 C C . VAL B 1 336 ? -3.799 29.062 -4.09 1 94.19 336 VAL B C 1
ATOM 5874 O O . VAL B 1 336 ? -3.668 30.047 -3.35 1 94.19 336 VAL B O 1
ATOM 5877 N N . GLY B 1 337 ? -3.496 27.891 -3.783 1 90.44 337 GLY B N 1
ATOM 5878 C CA . GLY B 1 337 ? -2.67 27.609 -2.621 1 90.44 337 GLY B CA 1
ATOM 5879 C C . GLY B 1 337 ? -1.477 26.719 -2.938 1 90.44 337 GLY B C 1
ATOM 5880 O O . GLY B 1 337 ? -1.184 26.453 -4.105 1 90.44 337 GLY B O 1
ATOM 5881 N N . PRO B 1 338 ? -0.749 26.344 -1.897 1 82.94 338 PRO B N 1
ATOM 5882 C CA . PRO B 1 338 ? 0.384 25.453 -2.131 1 82.94 338 PRO B CA 1
ATOM 5883 C C . PRO B 1 338 ? -0.033 24.125 -2.777 1 82.94 338 PRO B C 1
ATOM 5885 O O . PRO B 1 338 ? -0.616 23.266 -2.113 1 82.94 338 PRO B O 1
ATOM 5888 N N . GLY B 1 339 ? 0.155 24.016 -4.059 1 75.62 339 GLY B N 1
ATOM 5889 C CA . GLY B 1 339 ? -0.06 22.766 -4.789 1 75.62 339 GLY B CA 1
ATOM 5890 C C . GLY B 1 339 ? -1.521 22.516 -5.102 1 75.62 339 GLY B C 1
ATOM 5891 O O . GLY B 1 339 ? -1.888 21.406 -5.504 1 75.62 339 GLY B O 1
ATOM 5892 N N . THR B 1 340 ? -2.35 23.5 -4.797 1 84.81 340 THR B N 1
ATOM 5893 C CA . THR B 1 340 ? -3.773 23.266 -5.016 1 84.81 340 THR B CA 1
ATOM 5894 C C . THR B 1 340 ? -4.43 24.469 -5.668 1 84.81 340 THR B C 1
ATOM 5896 O O . THR B 1 340 ? -3.998 25.609 -5.457 1 84.81 340 THR B O 1
ATOM 5899 N N . ARG B 1 341 ? -5.383 24.234 -6.539 1 89.25 341 ARG B N 1
ATOM 5900 C CA . ARG B 1 341 ? -6.199 25.25 -7.195 1 89.25 341 ARG B CA 1
ATOM 5901 C C . ARG B 1 341 ? -7.676 24.875 -7.164 1 89.25 341 ARG B C 1
ATOM 5903 O O . ARG B 1 341 ? -8.031 23.719 -7.371 1 89.25 341 ARG B O 1
ATOM 5910 N N . LEU B 1 342 ? -8.477 25.844 -6.801 1 92.12 342 LEU B N 1
ATOM 5911 C CA . LEU B 1 342 ? -9.922 25.641 -6.719 1 92.12 342 LEU B CA 1
ATOM 5912 C C . LEU B 1 342 ? -10.664 26.75 -7.445 1 92.12 342 LEU B C 1
ATOM 5914 O O . LEU B 1 342 ? -10.484 27.938 -7.133 1 92.12 342 LEU B O 1
ATOM 5918 N N . ARG B 1 343 ? -11.523 26.422 -8.461 1 92.81 343 ARG B N 1
ATOM 5919 C CA . ARG B 1 343 ? -12.344 27.406 -9.164 1 92.81 343 ARG B CA 1
ATOM 5920 C C . ARG B 1 343 ? -13.648 27.656 -8.414 1 92.81 343 ARG B C 1
ATOM 5922 O O . ARG B 1 343 ? -14.398 26.719 -8.125 1 92.81 343 ARG B O 1
ATOM 5929 N N . LEU B 1 344 ? -13.867 28.875 -8.156 1 94.19 344 LEU B N 1
ATOM 5930 C CA . LEU B 1 344 ? -15.078 29.266 -7.445 1 94.19 344 LEU B CA 1
ATOM 5931 C C . LEU B 1 344 ? -16.172 29.688 -8.422 1 94.19 344 LEU B C 1
ATOM 5933 O O . LEU B 1 344 ? -15.883 30.297 -9.453 1 94.19 344 LEU B O 1
ATOM 5937 N N . ASP B 1 345 ? -17.375 29.359 -8.148 1 92.25 345 ASP B N 1
ATOM 5938 C CA . ASP B 1 345 ? -18.484 29.891 -8.93 1 92.25 345 ASP B CA 1
ATOM 5939 C C . ASP B 1 345 ? -18.812 31.328 -8.523 1 92.25 345 ASP B C 1
ATOM 5941 O O . ASP B 1 345 ? -18.172 31.891 -7.633 1 92.25 345 ASP B O 1
ATOM 5945 N N . LEU B 1 346 ? -19.812 31.859 -9.172 1 92.88 346 LEU B N 1
ATOM 5946 C CA . LEU B 1 346 ? -20.125 33.281 -8.977 1 92.88 346 LEU B CA 1
ATOM 5947 C C . LEU B 1 346 ? -20.594 33.531 -7.551 1 92.88 346 LEU B C 1
ATOM 5949 O O . LEU B 1 346 ? -20.25 34.562 -6.961 1 92.88 346 LEU B O 1
ATOM 5953 N N . THR B 1 347 ? -21.328 32.656 -7.039 1 93.31 347 THR B N 1
ATOM 5954 C CA . THR B 1 347 ? -21.828 32.812 -5.676 1 93.31 347 THR B CA 1
ATOM 5955 C C . THR B 1 347 ? -20.688 32.719 -4.668 1 93.31 347 THR B C 1
ATOM 5957 O O . THR B 1 347 ? -20.547 33.594 -3.799 1 93.31 347 THR B O 1
ATOM 5960 N N . GLN B 1 348 ? -19.859 31.781 -4.785 1 94.38 348 GLN B N 1
ATOM 5961 C CA . GLN B 1 348 ? -18.719 31.578 -3.887 1 94.38 348 GLN B CA 1
ATOM 5962 C C . GLN B 1 348 ? -17.75 32.75 -3.959 1 94.38 348 GLN B C 1
ATOM 5964 O O . GLN B 1 348 ? -17.25 33.219 -2.932 1 94.38 348 GLN B O 1
ATOM 5969 N N . LEU B 1 349 ? -17.562 33.219 -5.188 1 95.06 349 LEU B N 1
ATOM 5970 C CA . LEU B 1 349 ? -16.641 34.344 -5.422 1 95.06 349 LEU B CA 1
ATOM 5971 C C . LEU B 1 349 ? -17.109 35.594 -4.707 1 95.06 349 LEU B C 1
ATOM 5973 O O . LEU B 1 349 ? -16.297 36.344 -4.168 1 95.06 349 LEU B O 1
ATOM 5977 N N . ALA B 1 350 ? -18.406 35.781 -4.66 1 95.38 350 ALA B N 1
ATOM 5978 C CA . ALA B 1 350 ? -18.984 36.969 -4.031 1 95.38 350 ALA B CA 1
ATOM 5979 C C . ALA B 1 350 ? -18.641 37.031 -2.545 1 95.38 350 ALA B C 1
ATOM 5981 O O . ALA B 1 350 ? -18.469 38.125 -1.979 1 95.38 350 ALA B O 1
ATOM 5982 N N . PHE B 1 351 ? -18.5 35.875 -1.976 1 96.44 351 PHE B N 1
ATOM 5983 C CA . PHE B 1 351 ? -18.141 35.812 -0.562 1 96.44 351 PHE B CA 1
ATOM 5984 C C . PHE B 1 351 ? -16.625 35.812 -0.379 1 96.44 351 PHE B C 1
ATOM 5986 O O . PHE B 1 351 ? -16.109 36.562 0.466 1 96.44 351 PHE B O 1
ATOM 5993 N N . ALA B 1 352 ? -15.883 35.094 -1.154 1 96.12 352 ALA B N 1
ATOM 5994 C CA . ALA B 1 352 ? -14.438 34.906 -1.016 1 96.12 352 ALA B CA 1
ATOM 5995 C C . ALA B 1 352 ? -13.695 36.219 -1.203 1 96.12 352 ALA B C 1
ATOM 5997 O O . ALA B 1 352 ? -12.664 36.469 -0.56 1 96.12 352 ALA B O 1
ATOM 5998 N N . GLN B 1 353 ? -14.211 37.094 -2.002 1 95.81 353 GLN B N 1
ATOM 5999 C CA . GLN B 1 353 ? -13.57 38.375 -2.305 1 95.81 353 GLN B CA 1
ATOM 6000 C C . GLN B 1 353 ? -13.625 39.312 -1.107 1 95.81 353 GLN B C 1
ATOM 6002 O O . GLN B 1 353 ? -12.867 40.281 -1.04 1 95.81 353 GLN B O 1
ATOM 6007 N N . LEU B 1 354 ? -14.5 39.031 -0.218 1 96.25 354 LEU B N 1
ATOM 6008 C CA . LEU B 1 354 ? -14.727 39.906 0.909 1 96.25 354 LEU B CA 1
ATOM 6009 C C . LEU B 1 354 ? -13.859 39.531 2.1 1 96.25 354 LEU B C 1
ATOM 6011 O O . LEU B 1 354 ? -13.867 40.219 3.129 1 96.25 354 LEU B O 1
ATOM 6015 N N . VAL B 1 355 ? -13.078 38.438 1.97 1 96.56 355 VAL B N 1
ATOM 6016 C CA . VAL B 1 355 ? -12.172 38.031 3.033 1 96.56 355 VAL B CA 1
ATOM 6017 C C . VAL B 1 355 ? -10.992 39 3.121 1 96.56 355 VAL B C 1
ATOM 6019 O O . VAL B 1 355 ? -10.266 39.188 2.143 1 96.56 355 VAL B O 1
ATOM 6022 N N . ASP B 1 356 ? -10.797 39.625 4.281 1 94.12 356 ASP B N 1
ATOM 6023 C CA . ASP B 1 356 ? -9.719 40.594 4.434 1 94.12 356 ASP B CA 1
ATOM 6024 C C . ASP B 1 356 ? -9.023 40.438 5.785 1 94.12 356 ASP B C 1
ATOM 6026 O O . ASP B 1 356 ? -8.188 41.281 6.156 1 94.12 356 ASP B O 1
ATOM 6030 N N . GLY B 1 357 ? -9.5 39.5 6.633 1 92.75 357 GLY B N 1
ATOM 6031 C CA . GLY B 1 357 ? -8.875 39.25 7.922 1 92.75 357 GLY B CA 1
ATOM 6032 C C . GLY B 1 357 ? -9.461 40.062 9.039 1 92.75 357 GLY B C 1
ATOM 6033 O O . GLY B 1 357 ? -8.992 40.031 10.18 1 92.75 357 GLY B O 1
ATOM 6034 N N . HIS B 1 358 ? -10.516 40.875 8.734 1 94.12 358 HIS B N 1
ATOM 6035 C CA . HIS B 1 358 ? -11.141 41.719 9.734 1 94.12 358 HIS B CA 1
ATOM 6036 C C . HIS B 1 358 ? -12.641 41.469 9.812 1 94.12 358 HIS B C 1
ATOM 6038 O O . HIS B 1 358 ? -13.227 41.531 10.898 1 94.12 358 HIS B O 1
ATOM 6044 N N . ARG B 1 359 ? -13.219 41.156 8.734 1 95.75 359 ARG B N 1
ATOM 6045 C CA . ARG B 1 359 ? -14.656 40.969 8.688 1 95.75 359 ARG B CA 1
ATOM 6046 C C . ARG B 1 359 ? -15.023 39.562 9.164 1 95.75 359 ARG B C 1
ATOM 6048 O O . ARG B 1 359 ? -14.367 38.594 8.797 1 95.75 359 ARG B O 1
ATOM 6055 N N . SER B 1 360 ? -16.047 39.531 9.945 1 97.06 360 SER B N 1
ATOM 6056 C CA . SER B 1 360 ? -16.578 38.25 10.344 1 97.06 360 SER B CA 1
ATOM 6057 C C . SER B 1 360 ? -17.375 37.625 9.203 1 97.06 360 SER B C 1
ATOM 6059 O O . SER B 1 360 ? -17.719 38.281 8.227 1 97.06 360 SER B O 1
ATOM 6061 N N . ILE B 1 361 ? -17.656 36.344 9.367 1 97.56 361 ILE B N 1
ATOM 6062 C CA . ILE B 1 361 ? -18.469 35.656 8.391 1 97.56 361 ILE B CA 1
ATOM 6063 C C . ILE B 1 361 ? -19.844 36.312 8.297 1 97.56 361 ILE B C 1
ATOM 6065 O O . ILE B 1 361 ? -20.375 36.469 7.199 1 97.56 361 ILE B O 1
ATOM 6069 N N . ARG B 1 362 ? -20.406 36.719 9.438 1 96.81 362 ARG B N 1
ATOM 6070 C CA . ARG B 1 362 ? -21.672 37.438 9.492 1 96.81 362 ARG B CA 1
ATOM 6071 C C . ARG B 1 362 ? -21.641 38.719 8.672 1 96.81 362 ARG B C 1
ATOM 6073 O O . ARG B 1 362 ? -22.547 38.969 7.895 1 96.81 362 ARG B O 1
ATOM 6080 N N . GLU B 1 363 ? -20.609 39.469 8.828 1 96.5 363 GLU B N 1
ATOM 6081 C CA . GLU B 1 363 ? -20.453 40.719 8.102 1 96.5 363 GLU B CA 1
ATOM 6082 C C . GLU B 1 363 ? -20.297 40.469 6.605 1 96.5 363 GLU B C 1
ATOM 6084 O O . GLU B 1 363 ? -20.891 41.188 5.789 1 96.5 363 GLU B O 1
ATOM 6089 N N . ILE B 1 364 ? -19.531 39.5 6.273 1 96.94 364 ILE B N 1
ATOM 6090 C CA . ILE B 1 364 ? -19.312 39.156 4.871 1 96.94 364 ILE B CA 1
ATOM 6091 C C . ILE B 1 364 ? -20.641 38.781 4.227 1 96.94 364 ILE B C 1
ATOM 6093 O O . ILE B 1 364 ? -20.984 39.25 3.137 1 96.94 364 ILE B O 1
ATOM 6097 N N . ALA B 1 365 ? -21.391 37.938 4.926 1 96.88 365 ALA B N 1
ATOM 6098 C CA . ALA B 1 365 ? -22.703 37.5 4.418 1 96.88 365 ALA B CA 1
ATOM 6099 C C . ALA B 1 365 ? -23.625 38.688 4.199 1 96.88 365 ALA B C 1
ATOM 6101 O O . ALA B 1 365 ? -24.328 38.781 3.195 1 96.88 365 ALA B O 1
ATOM 6102 N N . ALA B 1 366 ? -23.625 39.625 5.098 1 96 366 ALA B N 1
ATOM 6103 C CA . ALA B 1 366 ? -24.484 40.812 5.008 1 96 366 ALA B CA 1
ATOM 6104 C C . ALA B 1 366 ? -24.109 41.656 3.803 1 96 366 ALA B C 1
ATOM 6106 O O . ALA B 1 366 ? -24.984 42.156 3.082 1 96 366 ALA B O 1
ATOM 6107 N N . ILE B 1 367 ? -22.828 41.844 3.602 1 96.12 367 ILE B N 1
ATOM 6108 C CA . ILE B 1 367 ? -22.35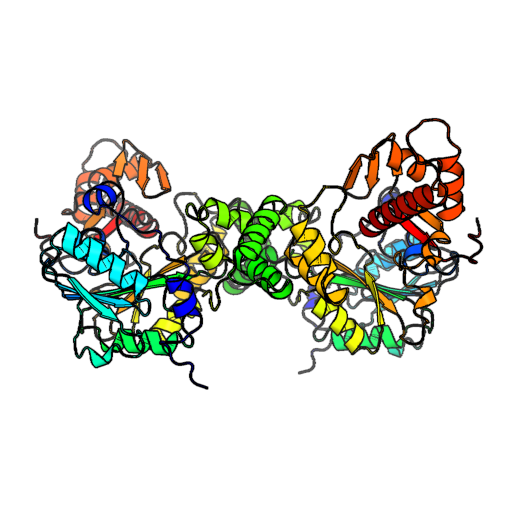9 42.656 2.49 1 96.12 367 ILE B CA 1
ATOM 6109 C C . ILE B 1 367 ? -22.688 41.969 1.167 1 96.12 367 ILE B C 1
ATOM 6111 O O . ILE B 1 367 ? -23.172 42.594 0.233 1 96.12 367 ILE B O 1
ATOM 6115 N N . ALA B 1 368 ? -22.406 40.656 1.134 1 94.94 368 ALA B N 1
ATOM 6116 C CA . ALA B 1 368 ? -22.672 39.906 -0.089 1 94.94 368 ALA B CA 1
ATOM 6117 C C . ALA B 1 368 ? -24.156 39.938 -0.44 1 94.94 368 ALA B C 1
ATOM 6119 O O . ALA B 1 368 ? -24.516 40.031 -1.615 1 94.94 368 ALA B O 1
ATOM 6120 N N . ALA B 1 369 ? -25.031 39.844 0.53 1 93.12 369 ALA B N 1
ATOM 6121 C CA . ALA B 1 369 ? -26.484 39.812 0.324 1 93.12 369 ALA B CA 1
ATOM 6122 C C . ALA B 1 369 ? -26.984 41.125 -0.226 1 93.12 369 ALA B C 1
ATOM 6124 O O . ALA B 1 369 ? -28.031 41.188 -0.873 1 93.12 369 ALA B O 1
ATOM 6125 N N . ARG B 1 370 ? -26.297 42.125 -0.035 1 91.44 370 ARG B N 1
ATOM 6126 C CA . ARG B 1 370 ? -26.703 43.469 -0.464 1 91.44 370 ARG B CA 1
ATOM 6127 C C . ARG B 1 370 ? -26.297 43.719 -1.906 1 91.44 370 ARG B C 1
ATOM 6129 O O . ARG B 1 370 ? -26.797 44.656 -2.543 1 91.44 370 ARG B O 1
ATOM 6136 N N . ARG B 1 371 ? -25.438 42.812 -2.324 1 85.06 371 ARG B N 1
ATOM 6137 C CA . ARG B 1 371 ? -25 43 -3.705 1 85.06 371 ARG B CA 1
ATOM 6138 C C . ARG B 1 371 ? -26.125 42.656 -4.684 1 85.06 371 ARG B C 1
ATOM 6140 O O . ARG B 1 371 ? -26.891 41.719 -4.461 1 85.06 371 ARG B O 1
ATOM 6147 N N . ASP B 1 372 ? -26.531 43.469 -5.484 1 74.81 372 ASP B N 1
ATOM 6148 C CA . ASP B 1 372 ? -27.641 43.281 -6.422 1 74.81 372 ASP B CA 1
ATOM 6149 C C . ASP B 1 372 ? -27.172 42.625 -7.719 1 74.81 372 ASP B C 1
ATOM 6151 O O . ASP B 1 372 ? -27.281 43.219 -8.797 1 74.81 372 ASP B O 1
ATOM 6155 N N . ASP B 1 373 ? -26.484 41.5 -7.539 1 75.81 373 ASP B N 1
ATOM 6156 C CA . ASP B 1 373 ? -26 40.906 -8.773 1 75.81 373 ASP B CA 1
ATOM 6157 C C . ASP B 1 373 ? -26.656 39.531 -8.984 1 75.81 373 ASP B C 1
ATOM 6159 O O . ASP B 1 373 ? -26.297 38.812 -9.93 1 75.81 373 ASP B O 1
ATOM 6163 N N . GLY B 1 374 ? -27.578 39.156 -8.125 1 78.56 374 GLY B N 1
ATOM 6164 C CA . GLY B 1 374 ? -28.359 37.938 -8.305 1 78.56 374 GLY B CA 1
ATOM 6165 C C . GLY B 1 374 ? -27.609 36.688 -7.91 1 78.56 374 GLY B C 1
ATOM 6166 O O . GLY B 1 374 ? -28.172 35.594 -7.879 1 78.56 374 GLY B O 1
ATOM 6167 N N . ALA B 1 375 ? -26.422 36.75 -7.566 1 83.31 375 ALA B N 1
ATOM 6168 C CA . ALA B 1 375 ? -25.609 35.594 -7.281 1 83.31 375 ALA B CA 1
ATOM 6169 C C . ALA B 1 375 ? -25.812 35.094 -5.848 1 83.31 375 ALA B C 1
ATOM 6171 O O . ALA B 1 375 ? -25.672 33.906 -5.562 1 83.31 375 ALA B O 1
ATOM 6172 N N . VAL B 1 376 ? -26.203 36 -4.945 1 87.38 376 VAL B N 1
ATOM 6173 C CA . VAL B 1 376 ? -26.297 35.688 -3.52 1 87.38 376 VAL B CA 1
ATOM 6174 C C . VAL B 1 376 ? -27.75 35.875 -3.057 1 87.38 376 VAL B C 1
ATOM 6176 O O . VAL B 1 376 ? -28.422 36.812 -3.484 1 87.38 376 VAL B O 1
ATOM 6179 N N . PRO B 1 377 ? -28.234 34.969 -2.203 1 88.94 377 PRO B N 1
ATOM 6180 C CA . PRO B 1 377 ? -29.578 35.156 -1.664 1 88.94 377 PRO B CA 1
ATOM 6181 C C . PRO B 1 377 ? -29.75 36.469 -0.924 1 88.94 377 PRO B C 1
ATOM 6183 O O . PRO B 1 377 ? -28.859 36.875 -0.154 1 88.94 377 PRO B O 1
ATOM 6186 N N . ARG B 1 378 ? -30.938 37.094 -1.037 1 89.44 378 ARG B N 1
ATOM 6187 C CA . ARG B 1 378 ? -31.203 38.375 -0.398 1 89.44 378 ARG B CA 1
ATOM 6188 C C . ARG B 1 378 ? -31.594 38.188 1.063 1 89.44 378 ARG B C 1
ATOM 6190 O O . ARG B 1 378 ? -31.375 39.094 1.89 1 89.44 378 ARG B O 1
ATOM 6197 N N . ASP B 1 379 ? -32 36.969 1.32 1 91 379 ASP B N 1
ATOM 6198 C CA . ASP B 1 379 ? -32.344 36.625 2.695 1 91 379 ASP B CA 1
ATOM 6199 C C . ASP B 1 379 ? -31.094 36.469 3.551 1 91 379 ASP B C 1
ATOM 6201 O O . ASP B 1 379 ? -30.188 35.719 3.209 1 91 379 ASP B O 1
ATOM 6205 N N . ALA B 1 380 ? -31.109 37.219 4.648 1 89.94 380 ALA B N 1
ATOM 6206 C CA . ALA B 1 380 ? -29.922 37.25 5.504 1 89.94 380 ALA B CA 1
ATOM 6207 C C . ALA B 1 380 ? -29.547 35.875 6.016 1 89.94 380 ALA B C 1
ATOM 6209 O O . ALA B 1 380 ? -28.375 35.5 6.047 1 89.94 380 ALA B O 1
ATOM 6210 N N . GLY B 1 381 ? -30.531 35.156 6.441 1 93 381 GLY B N 1
ATOM 6211 C CA . GLY B 1 381 ? -30.297 33.812 6.941 1 93 381 GLY B CA 1
ATOM 6212 C C . GLY B 1 381 ? -29.719 32.875 5.895 1 93 381 GLY B C 1
ATOM 6213 O O . GLY B 1 381 ? -28.797 32.125 6.176 1 93 381 GLY B O 1
ATOM 6214 N N . ALA B 1 382 ? -30.266 32.938 4.777 1 94.62 382 ALA B N 1
ATOM 6215 C CA . ALA B 1 382 ? -29.797 32.125 3.674 1 94.62 382 ALA B CA 1
ATOM 6216 C C . ALA B 1 382 ? -28.375 32.469 3.268 1 94.62 382 ALA B C 1
ATOM 6218 O O . ALA B 1 382 ? -27.562 31.609 2.979 1 94.62 382 ALA B O 1
ATOM 6219 N N . ALA B 1 383 ? -28.109 33.75 3.215 1 95.31 383 ALA B N 1
ATOM 6220 C CA . ALA B 1 383 ? -26.766 34.219 2.879 1 95.31 383 ALA B CA 1
ATOM 6221 C C . ALA B 1 383 ? -25.75 33.719 3.91 1 95.31 383 ALA B C 1
ATOM 6223 O O . ALA B 1 383 ? -24.625 33.344 3.559 1 95.31 383 ALA B O 1
ATOM 6224 N N . GLN B 1 384 ? -26.156 33.75 5.133 1 96.62 384 GLN B N 1
ATOM 6225 C CA . GLN B 1 384 ? -25.281 33.312 6.207 1 96.62 384 GLN B CA 1
ATOM 6226 C C . GLN B 1 384 ? -24.984 31.812 6.086 1 96.62 384 GLN B C 1
ATOM 6228 O O . GLN B 1 384 ? -23.859 31.375 6.312 1 96.62 384 GLN B O 1
ATOM 6233 N N . ASP B 1 385 ? -25.969 31.109 5.711 1 95.25 385 ASP B N 1
ATOM 6234 C CA . ASP B 1 385 ? -25.797 29.656 5.551 1 95.25 385 ASP B CA 1
ATOM 6235 C C . ASP B 1 385 ? -24.812 29.344 4.418 1 95.25 385 ASP B C 1
ATOM 6237 O O . ASP B 1 385 ? -23.969 28.453 4.547 1 95.25 385 ASP B O 1
ATOM 6241 N N . VAL B 1 386 ? -24.922 30.031 3.385 1 94.44 386 VAL B N 1
ATOM 6242 C CA . VAL B 1 386 ? -24.031 29.844 2.242 1 94.44 386 VAL B CA 1
ATOM 6243 C C . VAL B 1 386 ? -22.609 30.203 2.633 1 94.44 386 VAL B C 1
ATOM 6245 O O . VAL B 1 386 ? -21.672 29.484 2.326 1 94.44 386 VAL B O 1
ATOM 6248 N N . ALA B 1 387 ? -22.469 31.281 3.287 1 96.5 387 ALA B N 1
ATOM 6249 C CA . ALA B 1 387 ? -21.156 31.734 3.713 1 96.5 387 ALA B CA 1
ATOM 6250 C C . ALA B 1 387 ? -20.5 30.734 4.66 1 96.5 387 ALA B C 1
ATOM 6252 O O . ALA B 1 387 ? -19.328 30.391 4.492 1 96.5 387 ALA B O 1
ATOM 6253 N N . ARG B 1 388 ? -21.297 30.328 5.617 1 96.19 388 ARG B N 1
ATOM 6254 C CA . ARG B 1 388 ? -20.781 29.375 6.598 1 96.19 388 ARG B CA 1
ATOM 6255 C C . ARG B 1 388 ? -20.297 28.094 5.922 1 96.19 388 ARG B C 1
ATOM 6257 O O . ARG B 1 388 ? -19.219 27.594 6.23 1 96.19 388 ARG B O 1
ATOM 6264 N N . THR B 1 389 ? -21.078 27.609 5.035 1 94 389 THR B N 1
ATOM 6265 C CA . THR B 1 389 ? -20.734 26.375 4.32 1 94 389 THR B CA 1
ATOM 6266 C C . THR B 1 389 ? -19.469 26.578 3.475 1 94 389 THR B C 1
ATOM 6268 O O . THR B 1 389 ? -18.578 25.734 3.479 1 94 389 THR B O 1
ATOM 6271 N N . LEU B 1 390 ? -19.406 27.656 2.77 1 95.5 390 LEU B N 1
ATOM 6272 C CA . LEU B 1 390 ? -18.25 27.953 1.928 1 95.5 390 LEU B CA 1
ATOM 6273 C C . LEU B 1 390 ? -16.969 28.047 2.764 1 95.5 390 LEU B C 1
ATOM 6275 O O . LEU B 1 390 ? -15.961 27.438 2.436 1 95.5 390 LEU B O 1
ATOM 6279 N N . PHE B 1 391 ? -17.047 28.812 3.807 1 97.31 391 PHE B N 1
ATOM 6280 C CA . PHE B 1 391 ? -15.844 29.078 4.586 1 97.31 391 PHE B CA 1
ATOM 6281 C C . PHE B 1 391 ? -15.406 27.844 5.348 1 97.31 391 PHE B C 1
ATOM 6283 O O . PHE B 1 391 ? -14.211 27.625 5.559 1 97.31 391 PHE B O 1
ATOM 6290 N N . GLN B 1 392 ? -16.391 27 5.754 1 95.94 392 GLN B N 1
ATOM 6291 C CA . GLN B 1 392 ? -16.016 25.703 6.297 1 95.94 392 GLN B CA 1
ATOM 6292 C C . GLN B 1 392 ? -15.227 24.891 5.285 1 95.94 392 GLN B C 1
ATOM 6294 O O . GLN B 1 392 ? -14.195 24.297 5.621 1 95.94 392 GLN B O 1
ATOM 6299 N N . ARG B 1 393 ? -15.664 24.875 4.09 1 94.12 393 ARG B N 1
ATOM 6300 C CA . ARG B 1 393 ? -15 24.109 3.033 1 94.12 393 ARG B CA 1
ATOM 6301 C C . ARG B 1 393 ? -13.609 24.656 2.762 1 94.12 393 ARG B C 1
ATOM 6303 O O . ARG B 1 393 ? -12.648 23.891 2.627 1 94.12 393 ARG B O 1
ATOM 6310 N N . LEU B 1 394 ? -13.492 25.922 2.701 1 96.19 394 LEU B N 1
ATOM 6311 C CA . LEU B 1 394 ? -12.211 26.547 2.422 1 96.19 394 LEU B CA 1
ATOM 6312 C C . LEU B 1 394 ? -11.25 26.375 3.596 1 96.19 394 LEU B C 1
ATOM 6314 O O . LEU B 1 394 ? -10.039 26.266 3.402 1 96.19 394 LEU B O 1
ATOM 6318 N N . TRP B 1 395 ? -11.781 26.406 4.832 1 96.38 395 TRP B N 1
ATOM 6319 C CA . TRP B 1 395 ? -10.992 26.109 6.02 1 96.38 395 TRP B CA 1
ATOM 6320 C C . TRP B 1 395 ? -10.477 24.672 5.988 1 96.38 395 TRP B C 1
ATOM 6322 O O . TRP B 1 395 ? -9.297 24.422 6.246 1 96.38 395 TRP B O 1
ATOM 6332 N N . ARG B 1 396 ? -11.297 23.75 5.605 1 94.31 396 ARG B N 1
ATOM 6333 C CA . ARG B 1 396 ? -10.953 22.328 5.543 1 94.31 396 ARG B CA 1
ATOM 6334 C C . ARG B 1 396 ? -9.898 22.078 4.473 1 94.31 396 ARG B C 1
ATOM 6336 O O . ARG B 1 396 ? -9.07 21.172 4.613 1 94.31 396 ARG B O 1
ATOM 6343 N N . LEU B 1 397 ? -9.828 22.891 3.461 1 93.69 397 LEU B N 1
ATOM 6344 C CA . LEU B 1 397 ? -8.93 22.672 2.338 1 93.69 397 LEU B CA 1
ATOM 6345 C C . LEU B 1 397 ? -7.672 23.531 2.471 1 93.69 397 LEU B C 1
ATOM 6347 O O . LEU B 1 397 ? -6.91 23.672 1.513 1 93.69 397 LEU B O 1
ATOM 6351 N N . ASP B 1 398 ? -7.52 24.188 3.584 1 95.75 398 ASP B N 1
ATOM 6352 C CA . ASP B 1 398 ? -6.289 24.859 3.99 1 95.75 398 ASP B CA 1
ATOM 6353 C C . ASP B 1 398 ? -6.113 26.188 3.25 1 95.75 398 ASP B C 1
ATOM 6355 O O . ASP B 1 398 ? -4.996 26.688 3.133 1 95.75 398 ASP B O 1
ATOM 6359 N N . PHE B 1 399 ? -7.219 26.734 2.73 1 96.19 399 PHE B N 1
ATOM 6360 C CA . PHE B 1 399 ? -7.125 28.047 2.092 1 96.19 399 PHE B CA 1
ATOM 6361 C C . PHE B 1 399 ? -7.258 29.156 3.121 1 96.19 399 PHE B C 1
ATOM 6363 O O . PHE B 1 399 ? -6.688 30.234 2.951 1 96.19 399 PHE B O 1
ATOM 6370 N N . LEU B 1 400 ? -8.016 28.844 4.164 1 96.69 400 LEU B N 1
ATOM 6371 C CA . LEU B 1 400 ? -8.312 29.875 5.152 1 96.69 400 LEU B CA 1
ATOM 6372 C C . LEU B 1 400 ? -7.953 29.391 6.559 1 96.69 400 LEU B C 1
ATOM 6374 O O . LEU B 1 400 ? -8.008 28.203 6.844 1 96.69 400 LEU B O 1
ATOM 6378 N N . ALA B 1 401 ? -7.562 30.312 7.402 1 96.94 401 ALA B N 1
ATOM 6379 C CA . ALA B 1 401 ? -7.586 30.188 8.859 1 96.94 401 ALA B CA 1
ATOM 6380 C C . ALA B 1 401 ? -8.734 30.984 9.461 1 96.94 401 ALA B C 1
ATOM 6382 O O . ALA B 1 401 ? -9.359 31.797 8.789 1 96.94 401 ALA B O 1
ATOM 6383 N N . MET B 1 402 ? -9.109 30.688 10.672 1 96.88 402 MET B N 1
ATOM 6384 C CA . MET B 1 402 ? -10.211 31.375 11.344 1 96.88 402 MET B CA 1
ATOM 6385 C C . MET B 1 402 ? -9.734 32 12.648 1 96.88 402 MET B C 1
ATOM 6387 O O . MET B 1 402 ? -9.047 31.375 13.445 1 96.88 402 MET B O 1
ATOM 6391 N N . ALA B 1 403 ? -10.062 33.25 12.828 1 96.12 403 ALA B N 1
ATOM 6392 C CA . ALA B 1 403 ? -9.906 33.875 14.125 1 96.12 403 ALA B CA 1
ATOM 6393 C C . ALA B 1 403 ? -11.195 33.781 14.945 1 96.12 403 ALA B C 1
ATOM 6395 O O . ALA B 1 403 ? -12.289 34 14.414 1 96.12 403 ALA B O 1
ATOM 6396 N N . ILE B 1 404 ? -11.102 33.438 16.141 1 92.81 404 ILE B N 1
ATOM 6397 C CA . ILE B 1 404 ? -12.25 33.375 17.047 1 92.81 404 ILE B CA 1
ATOM 6398 C C . ILE B 1 404 ? -12.508 34.75 17.656 1 92.81 404 ILE B C 1
ATOM 6400 O O . ILE B 1 404 ? -11.57 35.5 17.906 1 92.81 404 ILE B O 1
ATOM 6404 N N . ASP B 1 405 ? -13.812 35.344 17.469 1 68.31 405 ASP B N 1
ATOM 6405 C CA . ASP B 1 405 ? -14.305 36.656 17.797 1 68.31 405 ASP B CA 1
ATOM 6406 C C . ASP B 1 405 ? -13.797 37.125 19.156 1 68.31 405 ASP B C 1
ATOM 6408 O O . ASP B 1 405 ? -13.594 36.312 20.062 1 68.31 405 ASP B O 1
ATOM 6412 N N . GLY B 1 406 ? -13.414 38.469 19.359 1 58.97 406 GLY B N 1
ATOM 6413 C CA . GLY B 1 406 ? -12.914 39.344 20.406 1 58.97 406 GLY B CA 1
ATOM 6414 C C . GLY B 1 406 ? -11.453 39.719 20.234 1 58.97 406 GLY B C 1
ATOM 6415 O O . GLY B 1 406 ? -10.914 40.531 20.969 1 58.97 406 GLY B O 1
ATOM 6416 N N . CYS B 1 407 ? -10.828 38.875 19.375 1 54.62 407 CYS B N 1
ATOM 6417 C CA . CYS B 1 407 ? -9.398 39.156 19.344 1 54.62 407 CYS B CA 1
ATOM 6418 C C . CYS B 1 407 ? -9.102 40.312 18.391 1 54.62 407 CYS B C 1
ATOM 6420 O O . CYS B 1 407 ? -9.57 40.312 17.25 1 54.62 407 CYS B O 1
ATOM 6422 N N . ASP B 1 408 ? -8.984 41.406 18.953 1 46.75 408 ASP B N 1
ATOM 6423 C CA . ASP B 1 408 ? -8.531 42.594 18.203 1 46.75 408 ASP B CA 1
ATOM 6424 C C . ASP B 1 408 ? -7.445 42.219 17.203 1 46.75 408 ASP B C 1
ATOM 6426 O O . ASP B 1 408 ? -6.441 41.594 17.578 1 46.75 408 ASP B O 1
ATOM 6430 N N . SER B 1 409 ? -7.828 41.781 16.031 1 44 409 SER B N 1
ATOM 6431 C CA . SER B 1 409 ? -6.832 41.594 14.977 1 44 409 SER B CA 1
ATOM 6432 C C . SER B 1 409 ? -5.77 42.688 15.047 1 44 409 SER B C 1
ATOM 6434 O O . SER B 1 409 ? -6.059 43.875 14.789 1 44 409 SER B O 1
ATOM 6436 N N . GLY B 1 410 ? -5.062 42.844 16.016 1 36.59 410 GLY B N 1
ATOM 6437 C CA . GLY B 1 410 ? -4.031 43.875 15.891 1 36.59 410 GLY B CA 1
ATOM 6438 C C . GLY B 1 410 ? -3.393 43.906 14.516 1 36.59 410 GLY B C 1
ATOM 6439 O O . GLY B 1 410 ? -3.266 42.875 13.859 1 36.59 410 GLY B O 1
ATOM 6440 N N . THR B 1 411 ? -3.518 45.156 13.695 1 34.69 411 THR B N 1
ATOM 6441 C CA . THR B 1 411 ? -2.791 45.469 12.469 1 34.69 411 THR B CA 1
ATOM 6442 C C . THR B 1 411 ? -1.356 44.938 12.547 1 34.69 411 THR B C 1
ATOM 6444 O O . THR B 1 411 ? -0.706 45.062 13.586 1 34.69 411 THR B O 1
#

Radius of gyration: 32.09 Å; Cα contacts (8 Å, |Δi|>4): 1507; chains: 2; bounding box: 63×87×73 Å

Solvent-accessible surface area (backbone atoms only — not comparable to full-atom values): 43826 Å² total; per-residue (Å²): 129,86,70,51,71,78,73,27,66,61,30,56,45,39,53,73,34,54,52,60,79,76,74,92,47,69,72,70,46,52,73,81,45,83,62,85,77,35,52,91,64,33,30,42,72,74,35,18,46,47,54,84,67,62,69,40,39,34,36,24,47,49,24,46,26,46,55,45,51,53,50,29,67,73,35,67,64,18,42,31,38,27,23,25,63,29,66,57,25,52,51,45,32,47,51,53,29,62,75,68,64,42,84,36,53,44,82,40,87,38,52,58,75,52,44,68,77,68,74,60,67,20,46,34,36,38,32,56,77,35,51,43,48,45,95,49,40,62,57,38,44,34,29,53,50,72,28,48,35,67,86,18,39,36,38,38,30,41,39,16,37,66,18,34,44,27,44,54,41,48,28,52,39,38,53,76,61,64,54,55,90,46,69,69,37,50,51,42,52,53,50,50,64,74,68,46,57,88,81,37,62,38,50,65,39,59,72,70,46,83,60,69,78,41,70,35,44,43,37,62,64,47,49,49,82,52,77,49,60,35,51,60,66,51,51,53,48,49,38,44,73,39,66,33,32,74,60,43,58,69,64,32,44,58,40,45,84,73,70,87,47,84,64,56,66,63,56,54,53,42,56,68,63,45,90,47,67,67,58,38,29,41,40,29,35,59,59,47,30,74,53,45,55,43,39,32,32,31,28,41,64,82,43,61,61,82,49,60,58,86,57,78,89,42,78,70,40,38,46,22,20,43,26,70,29,74,74,34,47,75,57,90,55,31,39,35,37,85,92,42,75,46,80,47,53,71,45,53,40,56,48,59,72,57,60,76,50,71,47,25,43,48,54,38,21,55,54,35,24,66,45,88,73,79,58,43,50,69,48,64,68,57,20,36,50,52,43,51,55,50,52,49,52,37,36,39,60,55,41,31,34,49,31,44,71,84,40,63,63,68,133,129,86,69,51,72,78,72,28,68,59,30,55,46,41,52,72,34,54,50,59,78,76,74,92,47,66,73,69,46,53,73,82,46,82,63,85,77,35,52,90,63,34,31,44,75,74,37,19,48,47,56,82,68,62,69,40,38,34,35,25,46,48,26,45,25,45,56,46,50,53,50,30,68,73,34,67,64,19,41,32,38,27,25,24,62,27,66,58,22,51,51,44,30,47,51,53,29,62,75,67,65,44,84,35,53,46,81,42,88,38,51,56,74,52,45,70,75,68,74,61,66,20,46,32,36,36,31,57,77,35,51,44,47,45,96,50,42,61,56,38,44,33,29,54,49,72,29,48,35,67,87,18,38,36,39,39,30,40,39,16,36,65,19,33,43,27,44,54,41,49,28,52,38,38,53,75,61,64,54,56,92,46,72,69,35,52,51,41,51,54,50,49,62,73,67,47,55,87,81,37,64,38,51,66,38,58,72,69,45,83,61,68,79,41,70,34,43,43,38,62,64,47,48,52,83,50,77,47,61,36,53,59,66,51,52,53,48,48,38,45,73,38,64,31,32,74,60,43,59,70,64,32,44,58,40,45,84,72,69,87,50,84,63,53,65,63,56,55,53,44,58,69,64,44,90,46,67,68,59,37,28,41,41,28,35,58,59,45,32,73,54,43,57,42,39,32,32,32,28,42,64,83,41,60,59,83,49,61,58,86,57,78,90,42,80,70,40,37,46,22,20,43,26,70,29,74,76,32,45,77,57,88,53,30,39,37,37,88,94,45,76,45,82,47,52,70,46,54,40,55,48,60,71,58,59,75,49,71,46,24,44,47,54,38,20,54,55,35,25,66,46,88,76,77,57,46,50,70,48,65,68,58,20,38,51,52,42,52,53,50,52,49,53,36,36,39,58,54,40,30,35,48,30,44,70,86,42,63,63,68,130

InterPro domains:
  IPR013217 Methyltransferase type 12 [PF08242] (61-154)
  IPR029063 S-adenosyl-L-methionine-dependent methyltransferase superfamily [G3DSA:3.40.50.150] (27-263)
  IPR029063 S-adenosyl-L-methionine-dependent methyltransferase superfamily [SSF53335] (36-260)

Secondary structure (DSSP, 8-state):
----GGGSHHHHHHHHS-SSPPPS-HHHHTTT---TT-HHHHHHHH-TTS---SS-EEEEES-TTTHHHHHHHH-TTSEEEEEES-HHHHHHHHHHHHHHT-TTEEEEE--GGGGGGG---EEEEEEES-GGGSS-HHHHHHHHHHTEEEEEEEEEEEEETTTTHHHHHHHHHHHHTT--SSHHHHHHHHHHHHHS-TT-THHHHHHH-TTTTSHHHHHHHHS-SS--EE-HHHHHHHHHHTT-EEEEESS-GGGS--TTS---HHHHHHHHTSSSHHHHHHHHHHHSTT--EEEEEEE-TTS-GGGT---TTSGGGGG-EEEEPTT-EEETTEEEETTEEEE--HHHHHHHTT--SSS-HHHHHHHHHH--SSSS-SSHHHHHHHHHHHHHHHHHTTSEEEE-TT-----/----GGGSHHHHHHHHS-SSPPPS-HHHHTTT---TT-HHHHHHHH-TTS---SS-EEEEES-TTTHHHHHHHH-TTSEEEEEES-HHHHHHHHHHHHHHT-TTEEEEE--GGGGGGG---EEEEEEES-GGGSS-HHHHHHHHHHTEEEEEEEEEEEEETTTTHHHHHHHHHHHHTT--SSHHHHHHHHHHHHHS-TT-THHHHHHH-TTTTSHHHHHHHHS-SS--EE-HHHHHHHHHHTT-EEEEESS-GGGS--TTS---HHHHHHHHTSSSHHHHHHHHHHHSTT--EEEEEEE-TTS-GGGT---TTSGGGGG-EEEEPTT-EEETTEEEETTEEEE--HHHHHHHTT--SSS-HHHHHHHHHH--SSSS-SSHHHHHHHHHHHHHHHHHTTSEEEE-TT-----

Nearest PDB structures (foldseek):
  8hkr-assembly1_B  TM=9.807E-01  e=3.729E-55  Mycobacterium tuberculosis H37Rv
  8hkr-assembly1_A  TM=9.776E-01  e=6.470E-55  Mycobacterium tuberculosis H37Rv
  3mgg-assembly1_A  TM=5.173E-01  e=7.082E-10  Methanosarcina mazei
  4p7c-assembly1_B  TM=8.293E-01  e=1.092E-05  Pseudomonas syringae pv. tomato str. DC3000
  5bp7-assembly1_A  TM=4.839E-01  e=5.049E-06  Geobacter sulfurreducens PCA